Protein AF-A0A915UAW4-F1 (afdb_monomer)

Nearest PDB structures (foldseek):
  4r40-assembly2_C  TM=7.437E-01  e=7.432E-15  Yersinia pestis CO92
  4r40-assembly1_A  TM=7.454E-01  e=1.856E-13  Yersinia pestis CO92
  2w8b-assembly1_A  TM=6.980E-01  e=4.120E-14  Escherichia coli
  5l8s-assembly2_D  TM=7.543E-01  e=5.043E-11  Sporosarcina psychrophila
  2ojh-assembly1_A  TM=5.889E-01  e=1.157E-10  Agrobacterium fabrum str. C58

Solvent-accessible surface area (backbone atoms only — not comparable to full-atom values): 57177 Å² total; per-residue (Å²): 142,86,58,66,73,60,52,50,54,51,51,52,50,52,54,51,50,52,66,75,69,46,86,88,67,80,71,79,80,79,85,66,36,64,50,83,82,58,93,55,74,53,36,39,62,50,75,74,78,39,40,58,24,60,56,78,76,97,56,90,66,56,33,60,59,50,41,72,45,24,8,52,31,59,75,61,29,55,42,67,42,25,67,60,43,37,25,47,78,55,31,65,83,56,29,46,52,71,44,54,54,48,62,45,79,49,47,68,66,37,68,70,55,49,70,70,56,54,55,53,53,36,61,44,48,44,48,44,48,98,87,68,46,53,46,55,34,56,45,46,74,59,49,52,76,69,58,37,57,86,71,78,80,63,70,79,36,93,69,72,69,79,72,84,40,61,52,98,70,8,38,23,35,38,98,89,72,50,68,62,59,41,29,26,42,35,53,63,74,55,86,32,60,52,24,42,57,52,56,33,37,70,54,45,29,42,27,69,36,69,46,38,29,8,29,77,87,70,46,82,29,70,67,33,27,52,51,36,51,42,50,50,49,11,29,53,69,69,32,64,27,77,47,76,78,38,63,20,71,82,62,76,46,66,47,52,67,83,84,56,70,47,77,29,52,34,36,50,57,50,68,39,71,95,76,73,33,66,77,79,58,41,36,26,33,27,57,32,38,78,70,68,75,43,75,86,53,70,24,48,77,49,63,50,29,32,39,42,33,44,35,24,40,64,36,61,47,100,90,60,49,74,43,83,26,60,16,58,48,31,44,39,38,35,33,30,72,44,88,71,53,64,67,56,39,42,50,50,38,53,48,53,54,49,46,44,72,78,37,53,62,63,68,81,82,74,57,70,42,42,43,66,18,33,40,42,82,79,30,35,35,36,39,39,29,31,45,39,70,88,56,40,62,38,74,28,34,44,51,55,43,35,34,55,35,24,72,38,54,71,46,10,60,31,54,66,54,36,62,59,74,86,31,43,40,50,70,66,41,75,71,45,15,30,31,45,60,95,79,55,70,54,69,70,37,58,51,59,54,28,26,32,78,97,76,48,77,41,50,47,66,58,48,42,37,68,43,42,66,29,66,22,60,56,56,82,40,68,68,52,39,67,67,40,32,45,100,83,69,44,71,38,66,74,46,48,62,49,28,50,49,18,36,26,77,72,35,52,49,54,65,69,56,32,52,47,28,46,40,26,38,51,53,44,31,65,52,69,47,57,83,24,45,75,75,30,58,65,52,52,57,80,35,47,46,64,58,53,56,78,55,36,69,33,69,46,87,69,68,55,41,50,45,85,46,68,83,70,89,82,82,85,72,86,88,86,93,86,90,91,85,91,88,87,85,88,83,91,74,90,76,78,85,82,72,75,62,60,44,70,42,94,84,69,50,74,34,44,46,49,98,85,71,50,76,46,72,90,73,50,68,71,81,50,90,93,68,82,81,68,82,71,81,93,69,94,64,76,92,64,66,64,45,75,59,84,94,36,55,27,27,75,81,80,69,44,85,61,87,88,87,75,79,82,92,78,85,69,76,72,75,82,71,65,60,66,22,89,54,81,80,53,94,43,46,44,77,44,55,86,67,97,30,52,33,42,81,66,41,66,35,71,84,49,57,30,32,39,29,32,32,34,68,85,81,48,42,18,35,30,35,24,36,64,85,39,46,79,69,43,61,41,46,77,75,82,49,33,34,45,61,75,32,62,34,66,86,45,56,34,34,36,23,29,34,38,26,76,90,79,52,36,27,30,40,31,35,33,46,66,63,81,85,60,62,47,37,76,55,40,82,75,43,78,36,78,45,62,64,48,60,46,32,57,37,62,86,51,65,35,33,35,26,17,35,47,55,99,89,32,29,23,37,32,37,34,27,78,87,83,64,52,72,45,65,60,49,83,62,89,35,28,28,38,71,59,43,63,31,67,84,54,59,36,36,37,30,35,38,14,50,89,69,39,81,89,54,44,45,49,34,36,34,32,48,91,70,36,68,86,49,49,50,64,19,44,59,46,56,66,64,42,74,40,84,51,36,54,30,68,86,51,50,33,40,20,19,22,25,69,39,34,41,72,83,64,72,48,76,48,76,42,31,39,25,32,38,28,35,65,44,81,52,97,58,26,32,36,52,38,86,69,42,64,61,59,75,64,75,65,39,48,23,36,54,21,30,52,32,63,85,47,50,34,34,38,27,22,23,37,47,99,84,67,29,26,22,35,34,38,30,32,70,84,79,69,44,73,45,80,75,51,81,78,22,35,29,39,69,58,36,61,36,69,86,56,53,35,37,40,26,32,29,21,35,81,67,44,40,25,36,32,39,37,35,51,70,49,47,56,54,50,52,60,58,70,72,52,134

InterPro domains:
  IPR011042 Six-bladed beta-propeller, TolB-like [G3DSA:2.120.10.30] (671-777)
  IPR011042 Six-bladed beta-propeller, TolB-like [G3DSA:2.120.10.30] (778-876)
  IPR011042 Six-bladed beta-propeller, TolB-like [G3DSA:2.120.10.30] (918-1029)
  IPR011659 WD40-like beta-propeller [PF07676] (687-720)
  IPR011659 WD40-like beta-propeller [PF07676] (730-756)
  IPR011659 WD40-like beta-propeller [PF07676] (792-814)
  IPR011659 WD40-like beta-propeller [PF07676] (825-847)
  IPR011659 WD40-like beta-propeller [PF07676] (887-900)
  IPR011659 WD40-like beta-propeller [PF07676] (940-958)
  IPR011659 WD40-like beta-propeller [PF07676] (978-1008)
  IPR059903 Aq_1262-like lipoprotein [PF27085] (39-487)

pLDDT: mean 80.8, std 20.68, range [22.83, 98.56]

Foldseek 3Di:
DPPPVVVVVVVVVVVVVCVVVPPPPLFDDDDQQQDPDAPQLFLLCAQLLQFFFDDDDPDDATFFPPQLWQFAFDPLFHQNRLCSSWFSFAAPSPLFPLQCLLFDFCQVLLVPQDLVNLQVLLQDALQADPVLDGPQLVCQLQDDCSNCNPSPRHQQADRDDFSCCQDLLQFGADPVRHTSQKFWFFFDQRFFCCFVLQFNDKTKIKGDDQLQQAAQVSHGDNVSNQQSVQVQLCQQLVAKAFACWDQQVVFVFDQVPPVDGGIDRIRGRFDDVVVPTDHAGGGSRRVCVVVVNWDDHRLADIAFMKMKMFTGAWHADPVFHIDGTSATQKIKMKGQHDDDDSVRSNVVSVVVVVCCVVPVNDRDDWDDGQRHAIDLVLRMGMWMWGAALVGHTDTDGSSLRSNLSSSQRNTSNDRSSDDGSSRTAACLDRSRRRHICNVPPLFQAFFFWWQWVPPGIDRDNVVSCQRCLASHSLRQSVVRNVQQADPVSHGDPVLVLVCRGGVCSVRPHGNVSSSLQSSLQSVCNNRVVCSSPRRSHSGNRPRGDSGHDNRHTSPPPDRTHIDRDDQDFDDDDDDDDDDDDDDDDDDDDDDDDDDPDQDQFPVRDGWTADPVRDTDDDDDDLPDPPADFDDDRDDPFPPFQWDDQDPWTARPFLQDTDDDDDDPDDPDDPRPDFPLAQDDDDPLKDFLDDAPWFWDDWDAQLVRFKIWIWTCNVPHTFIWMDTNNNPPIATAEDDQKHWDDWEAQLVRQKIWTWIARPVVCKIFTWMTTPDDRDHCHVIGTLDIDNWDKGTWYAQLVRQKIWIWTQDPNEIFIKIAGRPVSDIETQDDDRWHKGDWDAQNVSFKIKIWTHHPPDLVRIFIKMWGAPVHSNDIQIAGEDGRGFSDWQDAQLVSFKTKGKHWHFDPSRSGTDTAIFIKMFGWDGPPSHTYTHPMDGLCSNVFTRKGRWDAQLNRQKTKIWGADPVNAIWIWMAGNVVSDIDTQDDTFHWHDWDARNVRQKTWTWTSNSVHTTIMIGGPVVSVVVVVVVPPD

Structure (mmCIF, N/CA/C/O backbone):
data_AF-A0A915UAW4-F1
#
_entry.id   AF-A0A915UAW4-F1
#
loop_
_atom_site.group_PDB
_atom_site.id
_atom_site.type_symbol
_atom_site.label_atom_id
_atom_site.label_alt_id
_atom_site.label_comp_id
_atom_site.label_asym_id
_atom_site.label_entity_id
_atom_site.label_seq_id
_atom_site.pdbx_PDB_ins_code
_atom_site.Cartn_x
_atom_site.Cartn_y
_atom_site.Cartn_z
_atom_site.occupancy
_atom_site.B_iso_or_equiv
_atom_site.auth_seq_id
_atom_site.auth_comp_id
_atom_site.auth_asym_id
_atom_site.auth_atom_id
_atom_site.pdbx_PDB_model_num
ATOM 1 N N . MET A 1 1 ? -64.912 -22.411 18.040 1.00 38.66 1 MET A N 1
ATOM 2 C CA . MET A 1 1 ? -63.549 -22.349 17.460 1.00 38.66 1 MET A CA 1
ATOM 3 C C . MET A 1 1 ? -62.937 -20.960 17.668 1.00 38.66 1 MET A C 1
ATOM 5 O O . MET A 1 1 ? -62.427 -20.364 16.735 1.00 38.66 1 MET A O 1
ATOM 9 N N . ASN A 1 2 ? -62.988 -20.440 18.899 1.00 38.91 2 ASN A N 1
ATOM 10 C CA . ASN A 1 2 ? -62.682 -19.038 19.207 1.00 38.91 2 ASN A CA 1
ATOM 11 C C . ASN A 1 2 ? -61.709 -18.933 20.397 1.00 38.91 2 ASN A C 1
ATOM 13 O O . ASN A 1 2 ? -61.947 -18.210 21.355 1.00 38.91 2 ASN A O 1
ATOM 17 N N . THR A 1 3 ? -60.648 -19.744 20.373 1.00 30.38 3 THR A N 1
ATOM 18 C CA . THR A 1 3 ? -59.676 -19.849 21.479 1.00 30.38 3 THR A CA 1
ATOM 19 C C . THR A 1 3 ? -58.213 -19.760 21.033 1.00 30.38 3 THR A C 1
ATOM 21 O O . THR A 1 3 ? -57.378 -19.378 21.842 1.00 30.38 3 THR A O 1
ATOM 24 N N . ARG A 1 4 ? -57.874 -20.001 19.754 1.00 34.06 4 ARG A N 1
ATOM 25 C CA . ARG A 1 4 ? -56.482 -19.885 19.259 1.00 34.06 4 ARG A CA 1
ATOM 26 C C . ARG A 1 4 ? -56.035 -18.442 18.985 1.00 34.06 4 ARG A C 1
ATOM 28 O O . ARG A 1 4 ? -54.922 -18.093 19.349 1.00 34.06 4 ARG A O 1
ATOM 35 N N . ALA A 1 5 ? -56.909 -17.590 18.446 1.00 37.28 5 ALA A N 1
ATOM 36 C CA . ALA A 1 5 ? -56.568 -16.190 18.156 1.00 37.28 5 ALA A CA 1
ATOM 37 C C . ALA A 1 5 ? -56.425 -15.327 19.428 1.00 37.28 5 ALA A C 1
ATOM 39 O O . ALA A 1 5 ? -55.591 -14.427 19.475 1.00 37.28 5 ALA A O 1
ATOM 40 N N . HIS A 1 6 ? -57.175 -15.638 20.494 1.00 33.88 6 HIS A N 1
ATOM 41 C CA . HIS A 1 6 ? -57.035 -14.942 21.778 1.00 33.88 6 HIS A CA 1
ATOM 42 C C . HIS A 1 6 ? -55.814 -15.397 22.586 1.00 33.88 6 HIS A C 1
ATOM 44 O O . HIS A 1 6 ? -55.209 -14.568 23.257 1.00 33.88 6 HIS A O 1
ATOM 50 N N . LEU A 1 7 ? -55.396 -16.665 22.486 1.00 34.97 7 LEU A N 1
ATOM 51 C CA . LEU A 1 7 ? -54.170 -17.139 23.140 1.00 34.97 7 LEU A CA 1
ATOM 52 C C . LEU A 1 7 ? -52.903 -16.578 22.479 1.00 34.97 7 LEU A C 1
ATOM 54 O O . LEU A 1 7 ? -51.958 -16.261 23.192 1.00 34.97 7 LEU A O 1
ATOM 58 N N . GLN A 1 8 ? -52.905 -16.377 21.156 1.00 37.38 8 GLN A N 1
ATOM 59 C CA . GLN A 1 8 ? -51.785 -15.751 20.445 1.00 37.38 8 GLN A CA 1
ATOM 60 C C . GLN A 1 8 ? -51.671 -14.257 20.779 1.00 37.38 8 GLN A C 1
ATOM 62 O O . GLN A 1 8 ? -50.590 -13.808 21.127 1.00 37.38 8 GLN A O 1
ATOM 67 N N . ALA A 1 9 ? -52.784 -13.513 20.814 1.00 35.19 9 ALA A N 1
ATOM 68 C CA . ALA A 1 9 ? -52.772 -12.099 21.204 1.00 35.19 9 ALA A CA 1
ATOM 69 C C . ALA A 1 9 ? -52.372 -11.874 22.679 1.00 35.19 9 ALA A C 1
ATOM 71 O O . ALA A 1 9 ? -51.695 -10.897 22.989 1.00 35.19 9 ALA A O 1
ATOM 72 N N . ILE A 1 10 ? -52.736 -12.788 23.588 1.00 36.97 10 ILE A N 1
ATOM 73 C CA . ILE A 1 10 ? -52.319 -12.722 24.999 1.00 36.97 10 ILE A CA 1
ATOM 74 C C . ILE A 1 10 ? -50.834 -13.099 25.153 1.00 36.97 10 ILE A C 1
ATOM 76 O O . ILE A 1 10 ? -50.137 -12.444 25.922 1.00 36.97 10 ILE A O 1
ATOM 80 N N . PHE A 1 11 ? -50.308 -14.063 24.383 1.00 34.94 11 PHE A N 1
ATOM 81 C CA . PHE A 1 11 ? -48.867 -14.364 24.363 1.00 34.94 11 PHE A CA 1
ATOM 82 C C . PHE A 1 11 ? -48.040 -13.201 23.800 1.00 34.94 11 PHE A C 1
ATOM 84 O O . PHE A 1 11 ? -47.018 -12.846 24.383 1.00 34.94 11 PHE A O 1
ATOM 91 N N . THR A 1 12 ? -48.503 -12.549 22.728 1.00 36.47 12 THR A N 1
ATOM 92 C CA . THR A 1 12 ? -47.825 -11.380 22.150 1.00 36.47 12 THR A CA 1
ATOM 93 C C . THR A 1 12 ? -47.891 -10.170 23.087 1.00 36.47 12 THR A C 1
ATOM 95 O O . THR A 1 12 ? -46.892 -9.479 23.242 1.00 36.47 12 THR A O 1
ATOM 98 N N . CYS A 1 13 ? -49.000 -9.943 23.802 1.00 29.36 13 CYS A N 1
ATOM 99 C CA . CYS A 1 13 ? -49.076 -8.874 24.806 1.00 29.36 13 CYS A CA 1
ATOM 100 C C . CYS A 1 13 ? -48.264 -9.159 26.081 1.00 29.36 13 CYS A C 1
ATOM 102 O O . CYS A 1 13 ? -47.766 -8.209 26.676 1.00 29.36 13 CYS A O 1
ATOM 104 N N . ILE A 1 14 ? -48.083 -10.419 26.498 1.00 30.94 14 ILE A N 1
ATOM 105 C CA . ILE A 1 14 ? -47.217 -10.766 27.642 1.00 30.94 14 ILE A CA 1
ATOM 106 C C . ILE A 1 14 ? -45.728 -10.649 27.260 1.00 30.94 14 ILE A C 1
ATOM 108 O O . ILE A 1 14 ? -44.946 -10.142 28.061 1.00 30.94 14 ILE A O 1
ATOM 112 N N . LEU A 1 15 ? -45.348 -10.997 26.023 1.00 34.09 15 LEU A N 1
ATOM 113 C CA . LEU A 1 15 ? -43.994 -10.772 25.487 1.00 34.09 15 LEU A CA 1
ATOM 114 C C . LEU A 1 15 ? -43.676 -9.276 25.296 1.00 34.09 15 LEU A C 1
ATOM 116 O O . LEU A 1 15 ? -42.591 -8.830 25.666 1.00 34.09 15 LEU A O 1
ATOM 120 N N . PHE A 1 16 ? -44.634 -8.473 24.816 1.00 33.06 16 PHE A N 1
ATOM 121 C CA . PHE A 1 16 ? -44.468 -7.016 24.715 1.00 33.06 16 PHE A CA 1
ATOM 122 C C . PHE A 1 16 ? -44.478 -6.315 26.085 1.00 33.06 16 PHE A C 1
ATOM 124 O O . PHE A 1 16 ? -43.721 -5.368 26.286 1.00 33.06 16 PHE A O 1
ATOM 131 N N . ALA A 1 17 ? -45.267 -6.793 27.056 1.00 27.64 17 ALA A N 1
ATOM 132 C CA . ALA A 1 17 ? -45.261 -6.249 28.416 1.00 27.64 17 ALA A CA 1
ATOM 133 C C . ALA A 1 17 ? -43.967 -6.587 29.182 1.00 27.64 17 ALA A C 1
ATOM 135 O O . ALA A 1 17 ? -43.492 -5.755 29.955 1.00 27.64 17 ALA A O 1
ATOM 136 N N . GLN A 1 18 ? -43.345 -7.746 28.922 1.00 29.84 18 GLN A N 1
ATOM 137 C CA . GLN A 1 18 ? -42.012 -8.078 29.445 1.00 29.84 18 GLN A CA 1
ATOM 138 C C . GLN A 1 18 ? -40.888 -7.267 28.778 1.00 29.84 18 GLN A C 1
ATOM 140 O O . GLN A 1 18 ? -39.907 -6.941 29.442 1.00 29.84 18 GLN A O 1
ATOM 145 N N . GLN A 1 19 ? -41.041 -6.857 27.513 1.00 33.69 19 GLN A N 1
ATOM 146 C CA . GLN A 1 19 ? -40.086 -5.957 26.853 1.00 33.69 19 GLN A CA 1
ATOM 147 C C . GLN A 1 19 ? -40.200 -4.494 27.315 1.00 33.69 19 GLN A C 1
ATOM 149 O O . GLN A 1 19 ? -39.193 -3.789 27.314 1.00 33.69 19 GLN A O 1
ATOM 154 N N . SER A 1 20 ? -41.375 -4.036 27.769 1.00 29.02 20 SER A N 1
ATOM 155 C CA . SER A 1 20 ? -41.557 -2.664 28.277 1.00 29.02 20 SER A CA 1
ATOM 156 C C . SER A 1 20 ? -41.385 -2.502 29.796 1.00 29.02 20 SER A C 1
ATOM 158 O O . SER A 1 20 ? -41.322 -1.372 30.270 1.00 29.02 20 SER A O 1
ATOM 160 N N . GLN A 1 21 ? -41.313 -3.594 30.569 1.00 26.30 21 GLN A N 1
ATOM 161 C CA . GLN A 1 21 ? -41.054 -3.568 32.024 1.00 26.30 21 GLN A CA 1
ATOM 162 C C . GLN A 1 21 ? -39.655 -4.084 32.421 1.00 26.30 21 GLN A C 1
ATOM 164 O O . GLN A 1 21 ? -39.356 -4.193 33.604 1.00 26.30 21 GLN A O 1
ATOM 169 N N . GLY A 1 22 ? -38.777 -4.375 31.456 1.00 30.75 22 GLY A N 1
ATOM 170 C CA . GLY A 1 22 ? -37.474 -5.017 31.687 1.00 30.75 22 GLY A CA 1
ATOM 171 C C . GLY A 1 22 ? -36.238 -4.117 31.570 1.00 30.75 22 GLY A C 1
ATOM 172 O O . GLY A 1 22 ? -35.162 -4.631 31.268 1.00 30.75 22 GLY A O 1
ATOM 173 N N . ALA A 1 23 ? -36.359 -2.797 31.746 1.00 31.73 23 ALA A N 1
ATOM 174 C CA . ALA A 1 23 ? -35.192 -1.902 31.726 1.00 31.73 23 ALA A CA 1
ATOM 175 C C . ALA A 1 23 ? -34.397 -1.914 33.050 1.00 31.73 23 ALA A C 1
ATOM 177 O O . ALA A 1 23 ? -33.220 -1.580 33.049 1.00 31.73 23 ALA A O 1
ATOM 178 N N . GLU A 1 24 ? -34.996 -2.357 34.163 1.00 31.12 24 GLU A N 1
ATOM 179 C CA . GLU A 1 24 ? -34.363 -2.318 35.495 1.00 31.12 24 GLU A CA 1
ATOM 180 C C . GLU A 1 24 ? -33.800 -3.670 35.992 1.00 31.12 24 GLU A C 1
ATOM 182 O O . GLU A 1 24 ? -33.373 -3.759 37.139 1.00 31.12 24 GLU A O 1
ATOM 187 N N . SER A 1 25 ? -33.739 -4.734 35.172 1.00 32.78 25 SER A N 1
ATOM 188 C CA . SER A 1 25 ? -33.249 -6.048 35.653 1.00 32.78 25 SER A CA 1
ATOM 189 C C . SER A 1 25 ? -32.370 -6.866 34.695 1.00 32.78 25 SER A C 1
ATOM 191 O O . SER A 1 25 ? -32.266 -8.080 34.869 1.00 32.78 25 SER A O 1
ATOM 193 N N . ARG A 1 26 ? -31.719 -6.265 33.688 1.00 48.72 26 ARG A N 1
ATOM 194 C CA . ARG A 1 26 ? -30.811 -7.021 32.790 1.00 48.72 26 ARG A CA 1
ATOM 195 C C . ARG A 1 26 ? -29.472 -7.417 33.427 1.00 48.72 26 ARG A C 1
ATOM 197 O O . ARG A 1 26 ? -28.707 -8.156 32.819 1.00 48.72 26 ARG A O 1
ATOM 204 N N . HIS A 1 27 ? -29.185 -6.956 34.641 1.00 46.41 27 HIS A N 1
ATOM 205 C CA . HIS A 1 27 ? -27.883 -7.142 35.271 1.00 46.41 27 HIS A CA 1
ATOM 206 C C . HIS A 1 27 ? -27.812 -8.432 36.105 1.00 46.41 27 HIS A C 1
ATOM 208 O O . HIS A 1 27 ? -28.659 -8.661 36.967 1.00 46.41 27 HIS A O 1
ATOM 214 N N . THR A 1 28 ? -26.723 -9.193 35.911 1.00 47.44 28 THR A N 1
ATOM 215 C CA . THR A 1 28 ? -26.136 -10.211 36.821 1.00 47.44 28 THR A CA 1
ATOM 216 C C . THR A 1 28 ? -26.507 -11.698 36.680 1.00 47.44 28 THR A C 1
ATOM 218 O O . THR A 1 28 ? -26.357 -12.443 37.648 1.00 47.44 28 THR A O 1
ATOM 221 N N . MET A 1 29 ? -26.892 -12.210 35.502 1.00 54.56 29 MET A N 1
ATOM 222 C CA . MET A 1 29 ? -26.768 -13.668 35.306 1.00 54.56 29 MET A CA 1
ATOM 223 C C . MET A 1 29 ? -25.314 -14.029 34.953 1.00 54.56 29 MET A C 1
ATOM 225 O O . MET A 1 29 ? -24.783 -13.475 33.992 1.00 54.56 29 MET A O 1
ATOM 229 N N . PRO A 1 30 ? -24.647 -14.922 35.710 1.00 66.75 30 PRO A N 1
ATOM 230 C CA . PRO A 1 30 ? -23.288 -15.345 35.390 1.00 66.75 30 PRO A CA 1
ATOM 231 C C . PRO A 1 30 ? -23.256 -16.068 34.039 1.00 66.75 30 PRO A C 1
ATOM 233 O O . PRO A 1 30 ? -24.122 -16.894 33.752 1.00 66.75 30 PRO A O 1
ATOM 236 N N . VAL A 1 31 ? -22.244 -15.764 33.221 1.00 82.81 31 VAL A N 1
ATOM 237 C CA . VAL A 1 31 ? -22.038 -16.405 31.914 1.00 82.81 31 VAL A CA 1
ATOM 238 C C . VAL A 1 31 ? -21.799 -17.903 32.112 1.00 82.81 31 VAL A C 1
ATOM 240 O O . VAL A 1 31 ? -20.844 -18.300 32.782 1.00 82.81 31 VAL A O 1
ATOM 243 N N . ASP A 1 32 ? -22.656 -18.736 31.521 1.00 85.56 32 ASP A N 1
ATOM 244 C CA . ASP A 1 32 ? -22.497 -20.189 31.545 1.00 85.56 32 ASP A CA 1
ATOM 245 C C . ASP A 1 32 ? -21.509 -20.632 30.456 1.00 85.56 32 ASP A C 1
ATOM 247 O O . ASP A 1 32 ? -21.790 -20.566 29.260 1.00 85.56 32 ASP A O 1
ATOM 251 N N . LEU A 1 33 ? -20.330 -21.087 30.879 1.00 89.44 33 LEU A N 1
ATOM 252 C CA . LEU A 1 33 ? -19.266 -21.569 29.994 1.00 89.44 33 LEU A CA 1
ATOM 253 C C . LEU A 1 33 ? -19.334 -23.086 29.748 1.00 89.44 33 LEU A C 1
ATOM 255 O O . LEU A 1 33 ? -18.525 -23.619 28.989 1.00 89.44 33 LEU A O 1
ATOM 259 N N . LYS A 1 34 ? -20.299 -23.789 30.359 1.00 88.75 34 LYS A N 1
ATOM 260 C CA . LYS A 1 34 ? -20.517 -25.233 30.178 1.00 88.75 34 LYS A CA 1
ATOM 261 C C . LYS A 1 34 ? -21.593 -25.563 29.154 1.00 88.75 34 LYS A C 1
ATOM 263 O O . LYS A 1 34 ? -21.757 -26.726 28.790 1.00 88.75 34 LYS A O 1
ATOM 268 N N . THR A 1 35 ? -22.336 -24.566 28.688 1.00 84.81 35 THR A N 1
ATOM 269 C CA . THR A 1 35 ? -23.408 -24.763 27.717 1.00 84.81 35 THR A CA 1
ATOM 270 C C . THR A 1 35 ? -22.960 -24.475 26.285 1.00 84.81 35 THR A C 1
ATOM 272 O O . THR A 1 35 ? -22.102 -23.633 26.020 1.00 84.81 35 THR A O 1
ATOM 275 N N . ARG A 1 36 ? -23.571 -25.200 25.344 1.00 84.12 36 ARG A N 1
ATOM 276 C CA . ARG A 1 36 ? -23.540 -24.908 23.900 1.00 84.12 36 ARG A CA 1
ATOM 277 C C . ARG A 1 36 ? -24.854 -24.300 23.409 1.00 84.12 36 ARG A C 1
ATOM 279 O O . ARG A 1 36 ? -24.991 -24.033 22.221 1.00 84.12 36 ARG A O 1
ATOM 286 N N . VAL A 1 37 ? -25.831 -24.141 24.302 1.00 82.88 37 VAL A N 1
ATOM 287 C CA . VAL A 1 37 ? -27.101 -23.487 23.989 1.00 82.88 37 VAL A CA 1
ATOM 288 C C . VAL A 1 37 ? -26.827 -21.998 23.840 1.00 82.88 37 VAL A C 1
ATOM 290 O O . VAL A 1 37 ? -26.266 -21.382 24.745 1.00 82.88 37 VAL A O 1
ATOM 293 N N . VAL A 1 38 ? -27.210 -21.449 22.694 1.00 86.75 38 VAL A N 1
ATOM 294 C CA . VAL A 1 38 ? -27.021 -20.041 22.344 1.00 86.75 38 VAL A CA 1
ATOM 295 C C . VAL A 1 38 ? -28.348 -19.296 22.426 1.00 86.75 38 VAL A C 1
ATOM 297 O O . VAL A 1 38 ? -29.407 -19.880 22.200 1.00 86.75 38 VAL A O 1
ATOM 300 N N . VAL A 1 39 ? -28.286 -18.010 22.763 1.00 87.62 39 VAL A N 1
ATOM 301 C CA . VAL A 1 39 ? -29.432 -17.093 22.698 1.00 87.62 39 VAL A CA 1
ATOM 302 C C . VAL A 1 39 ? -29.600 -16.594 21.264 1.00 87.62 39 VAL A C 1
ATOM 304 O O . VAL A 1 39 ? -30.720 -16.521 20.763 1.00 87.62 39 VAL A O 1
ATOM 307 N N . ASN A 1 40 ? -28.487 -16.300 20.589 1.00 90.81 40 ASN A N 1
ATOM 308 C CA . ASN A 1 40 ? -28.446 -15.939 19.178 1.00 90.81 40 ASN A CA 1
ATOM 309 C C . ASN A 1 40 ? -27.892 -17.100 18.334 1.00 90.81 40 ASN A C 1
ATOM 311 O O . ASN A 1 40 ? -26.680 -17.293 18.226 1.00 90.81 40 ASN A O 1
ATOM 315 N N . GLU A 1 41 ? -28.778 -17.845 17.668 1.00 90.69 41 GLU A N 1
ATOM 316 C CA . GLU A 1 41 ? -28.408 -18.935 16.743 1.00 90.69 41 GLU A CA 1
ATOM 317 C C . GLU A 1 41 ? -27.625 -18.454 15.508 1.00 90.69 41 GLU A C 1
ATOM 319 O O . GLU A 1 41 ? -26.994 -19.246 14.812 1.00 90.69 41 GLU A O 1
ATOM 324 N N . THR A 1 42 ? -27.631 -17.145 15.254 1.00 93.31 42 THR A N 1
ATOM 325 C CA . THR A 1 42 ? -26.961 -16.490 14.126 1.00 93.31 42 THR A CA 1
ATOM 326 C C . THR A 1 42 ? -25.812 -15.590 14.575 1.00 93.31 42 THR A C 1
ATOM 328 O O . THR A 1 42 ? -25.449 -14.646 13.880 1.00 93.31 42 THR A O 1
ATOM 331 N N . ALA A 1 43 ? -25.195 -15.879 15.728 1.00 92.31 43 ALA A N 1
ATOM 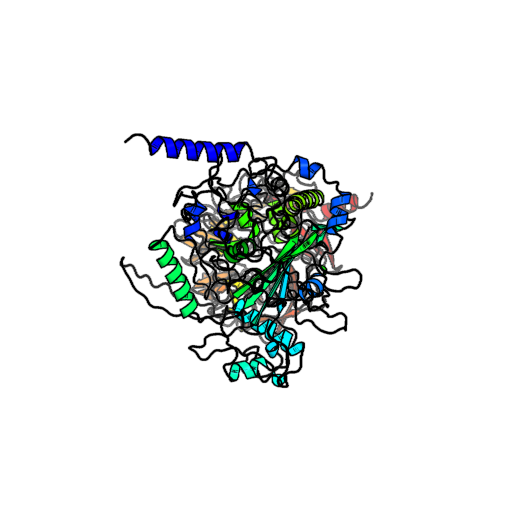332 C CA . ALA A 1 43 ? -24.083 -15.092 16.271 1.00 92.31 43 ALA A CA 1
ATOM 333 C C . ALA A 1 43 ? -22.882 -14.955 15.315 1.00 92.31 43 ALA A C 1
ATOM 335 O O . ALA A 1 43 ? -22.103 -14.018 15.453 1.00 92.31 43 ALA A O 1
ATOM 336 N N . TYR A 1 44 ? -22.756 -15.846 14.327 1.00 91.81 44 TYR A N 1
ATOM 337 C CA . TYR A 1 44 ? -21.760 -15.777 13.254 1.00 91.81 44 TYR A CA 1
ATOM 338 C C . TYR A 1 44 ? -22.088 -14.756 12.149 1.00 91.81 44 TYR A C 1
ATOM 340 O O . TYR A 1 44 ? -21.298 -14.624 11.223 1.00 91.81 44 TYR A O 1
ATOM 348 N N . ILE A 1 45 ? -23.227 -14.055 12.198 1.00 93.19 45 ILE A N 1
ATOM 349 C CA . ILE A 1 45 ? -23.552 -12.919 11.321 1.00 93.19 45 ILE A CA 1
ATOM 350 C C . ILE A 1 45 ? -23.263 -11.633 12.108 1.00 93.19 45 ILE A C 1
ATOM 352 O O . ILE A 1 45 ? -24.100 -11.220 12.920 1.00 93.19 45 ILE A O 1
ATOM 356 N N . PRO A 1 46 ? -22.093 -10.995 11.912 1.00 92.31 46 PRO A N 1
ATOM 357 C CA . PRO A 1 46 ? -21.662 -9.882 12.747 1.00 92.31 46 PRO A CA 1
ATOM 358 C C . PRO A 1 46 ? -22.576 -8.659 12.646 1.00 92.31 46 PRO A C 1
ATOM 360 O O . PRO A 1 46 ? -23.369 -8.502 11.712 1.00 92.31 46 PRO A O 1
ATOM 363 N N . SER A 1 47 ? -22.441 -7.745 13.603 1.00 92.81 47 SER A N 1
ATOM 364 C CA . SER A 1 47 ? -23.309 -6.570 13.720 1.00 92.81 47 SER A CA 1
ATOM 365 C C . SER A 1 47 ? -23.208 -5.628 12.511 1.00 92.81 47 SER A C 1
ATOM 367 O O . SER A 1 47 ? -24.192 -5.002 12.102 1.00 92.81 47 SER A O 1
ATOM 369 N N . GLN A 1 48 ? -22.051 -5.634 11.851 1.00 92.00 48 GLN A N 1
ATOM 370 C CA . GLN A 1 48 ? -21.727 -4.922 10.616 1.00 92.00 48 GLN A CA 1
ATOM 371 C C . GLN A 1 48 ? -22.643 -5.299 9.440 1.00 92.00 48 GLN A C 1
ATOM 373 O O . GLN A 1 48 ? -22.950 -4.439 8.610 1.00 92.00 48 GLN A O 1
ATOM 378 N N . CYS A 1 49 ? -23.138 -6.542 9.380 1.00 92.62 49 CYS A N 1
ATOM 379 C CA . CYS A 1 49 ? -23.987 -7.032 8.287 1.00 92.62 49 CYS A CA 1
ATOM 380 C C . CYS A 1 49 ? -25.340 -6.305 8.203 1.00 92.62 49 CYS A C 1
ATOM 382 O O . CYS A 1 49 ? -25.948 -6.253 7.136 1.00 92.62 49 CYS A O 1
ATOM 384 N N . TYR A 1 50 ? -25.791 -5.687 9.298 1.00 95.06 50 TYR A N 1
ATOM 385 C CA . TYR A 1 50 ? -27.071 -4.978 9.378 1.00 95.06 50 TYR A CA 1
ATOM 386 C C . TYR A 1 50 ? -26.976 -3.497 8.987 1.00 95.06 50 TYR A C 1
ATOM 388 O O . TYR A 1 50 ? -27.951 -2.756 9.133 1.00 95.06 50 TYR A O 1
ATOM 396 N N . THR A 1 51 ? -25.822 -3.013 8.516 1.00 93.75 51 THR A N 1
ATOM 397 C CA . THR A 1 51 ? -25.669 -1.612 8.095 1.00 93.75 51 THR A CA 1
ATOM 398 C C . THR A 1 51 ? -26.649 -1.235 6.988 1.00 93.75 51 THR A C 1
ATOM 400 O O . THR A 1 51 ? -26.816 -1.972 6.024 1.00 93.75 51 THR A O 1
ATOM 403 N N . LYS A 1 52 ? -27.279 -0.059 7.093 1.00 92.75 52 LYS A N 1
ATOM 404 C CA . LYS A 1 52 ? -28.117 0.524 6.035 1.00 92.75 52 LYS A CA 1
ATOM 405 C C . LYS A 1 52 ? -27.246 1.029 4.888 1.00 92.75 52 LYS A C 1
ATOM 407 O O . LYS A 1 52 ? -26.366 1.858 5.087 1.00 92.75 52 LYS A O 1
ATOM 412 N N . THR A 1 53 ? -27.528 0.611 3.668 1.00 89.75 53 THR A N 1
ATOM 413 C CA . THR A 1 53 ? -26.755 1.021 2.480 1.00 89.75 53 THR A CA 1
ATOM 414 C C . THR A 1 53 ? -27.423 2.139 1.681 1.00 89.75 53 THR A C 1
ATOM 416 O O . THR A 1 53 ? -26.737 2.932 1.042 1.00 89.75 53 THR A O 1
ATOM 419 N N . LYS A 1 54 ? -28.755 2.271 1.738 1.00 84.50 54 LYS A N 1
ATOM 420 C CA . LYS A 1 54 ? -29.471 3.312 0.981 1.00 84.50 54 LYS A CA 1
ATOM 421 C C . LYS A 1 54 ? -29.265 4.702 1.569 1.00 84.50 54 LYS A C 1
ATOM 423 O O . LYS A 1 54 ? -29.461 4.916 2.767 1.00 84.50 54 LYS A O 1
ATOM 428 N N . ALA A 1 55 ? -28.957 5.670 0.711 1.00 73.38 55 ALA A N 1
ATOM 429 C CA . ALA A 1 55 ? -28.862 7.063 1.130 1.00 73.38 55 ALA A CA 1
ATOM 430 C C . ALA A 1 55 ? -30.255 7.665 1.399 1.00 73.38 55 ALA A C 1
ATOM 432 O O . ALA A 1 55 ? -31.179 7.530 0.597 1.00 73.38 55 ALA A O 1
ATOM 433 N N . THR A 1 56 ? -30.414 8.383 2.514 1.00 64.88 56 THR A N 1
ATOM 434 C CA . THR A 1 56 ? -31.652 9.111 2.846 1.00 64.88 56 THR A CA 1
ATOM 435 C C . THR A 1 56 ? -31.519 10.608 2.532 1.00 64.88 56 THR A C 1
ATOM 437 O O . THR A 1 56 ? -30.506 11.226 2.859 1.00 64.88 56 THR A O 1
ATOM 440 N N . GLY A 1 57 ? -32.547 11.235 1.945 1.00 60.75 57 GLY A N 1
ATOM 441 C CA . GLY A 1 57 ? -32.600 12.692 1.720 1.00 60.75 57 GLY A CA 1
ATOM 442 C C . GLY A 1 57 ? -32.136 13.157 0.328 1.00 60.75 57 GLY A C 1
ATOM 443 O O . GLY A 1 57 ? -32.394 12.498 -0.671 1.00 60.75 57 GLY A O 1
ATOM 444 N N . ARG A 1 58 ? -31.490 14.336 0.228 1.00 45.78 58 ARG A N 1
ATOM 445 C CA . ARG A 1 58 ? -31.057 14.956 -1.057 1.00 45.78 58 ARG A CA 1
ATOM 446 C C . ARG A 1 58 ? -29.831 14.286 -1.710 1.00 45.78 58 ARG A C 1
ATOM 448 O O . ARG A 1 58 ? -29.361 14.763 -2.746 1.00 45.78 58 ARG A O 1
ATOM 455 N N . GLN A 1 59 ? -29.276 13.239 -1.104 1.00 54.94 59 GLN A N 1
ATOM 456 C CA . GLN A 1 59 ? -28.122 12.515 -1.640 1.00 54.94 59 GLN A CA 1
ATOM 457 C C . GLN A 1 59 ? -28.555 11.552 -2.758 1.00 54.94 59 GLN A C 1
ATOM 459 O O . GLN A 1 59 ? -29.630 10.969 -2.698 1.00 54.94 59 GLN A O 1
ATOM 464 N N . LYS A 1 60 ? -27.731 11.422 -3.807 1.00 56.31 60 LYS A N 1
ATOM 465 C CA . LYS A 1 60 ? -28.058 10.650 -5.025 1.00 56.31 60 LYS A CA 1
ATOM 466 C C . LYS A 1 60 ? -27.379 9.273 -5.121 1.00 56.31 60 LYS A C 1
ATOM 468 O O . LYS A 1 60 ? -27.622 8.581 -6.104 1.00 56.31 60 LYS A O 1
ATOM 473 N N . GLN A 1 61 ? -26.498 8.907 -4.187 1.00 65.06 61 GLN A N 1
ATOM 474 C CA . GLN A 1 61 ? -25.640 7.721 -4.297 1.00 65.06 61 GLN A CA 1
ATOM 475 C C . GLN A 1 61 ? -25.639 6.921 -2.992 1.00 65.06 61 GLN A C 1
ATOM 477 O O . GLN A 1 61 ? -25.429 7.512 -1.936 1.00 65.06 61 GLN A O 1
ATOM 482 N N . ASP A 1 62 ? -25.859 5.612 -3.104 1.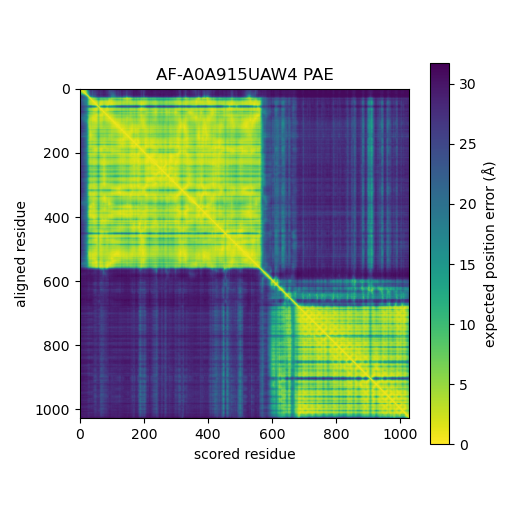00 79.69 62 ASP A N 1
ATOM 483 C CA . ASP A 1 62 ? -25.895 4.657 -1.992 1.00 79.69 62 ASP A CA 1
ATOM 484 C C . ASP A 1 62 ? -24.488 4.316 -1.469 1.00 79.69 62 ASP A C 1
ATOM 486 O O . ASP A 1 62 ? -23.491 4.468 -2.184 1.00 79.69 62 ASP A O 1
ATOM 490 N N . TYR A 1 63 ? -24.417 3.855 -0.221 1.00 87.50 63 TYR A N 1
ATOM 491 C CA . TYR A 1 63 ? -23.200 3.400 0.448 1.00 87.50 63 TYR A CA 1
ATOM 492 C C . TYR A 1 63 ? -22.979 1.908 0.201 1.00 87.50 63 TYR A C 1
ATOM 494 O O . TYR A 1 63 ? -23.928 1.127 0.174 1.00 87.50 63 TYR A O 1
ATOM 502 N N . ASN A 1 64 ? -21.720 1.495 0.083 1.00 87.12 64 ASN A N 1
ATOM 503 C CA . ASN A 1 64 ? -21.358 0.084 -0.008 1.00 87.12 64 ASN A CA 1
ATOM 504 C C . ASN A 1 64 ? -20.120 -0.171 0.859 1.00 87.12 64 ASN A C 1
ATOM 506 O O . ASN A 1 64 ? -19.016 -0.015 0.355 1.00 87.12 64 ASN A O 1
ATOM 510 N N . PRO A 1 65 ? -20.268 -0.489 2.156 1.00 89.94 65 PRO A N 1
ATOM 511 C CA . PRO A 1 65 ? -19.177 -1.022 2.974 1.00 89.94 65 PRO A CA 1
ATOM 512 C C . PRO A 1 65 ? -19.021 -2.548 2.824 1.00 89.94 65 PRO A C 1
ATOM 514 O O . PRO A 1 65 ? -17.966 -3.092 3.136 1.00 89.94 65 PRO A O 1
ATOM 517 N N . CYS A 1 66 ? -20.040 -3.241 2.302 1.00 89.69 66 CYS A N 1
ATOM 518 C CA . CYS A 1 66 ? -20.097 -4.701 2.186 1.00 89.69 66 CYS A CA 1
ATOM 519 C C . CYS A 1 66 ? -18.974 -5.282 1.311 1.00 89.69 66 CYS A C 1
ATOM 521 O O . CYS A 1 66 ? -18.518 -6.393 1.571 1.00 89.69 66 CYS A O 1
ATOM 523 N N . TYR A 1 67 ? -18.489 -4.528 0.315 1.00 86.94 67 TYR A N 1
ATOM 524 C CA . TYR A 1 67 ? -17.391 -4.960 -0.565 1.00 86.94 67 TYR A CA 1
ATOM 525 C C . TYR A 1 67 ? -16.073 -5.248 0.162 1.00 86.94 67 TYR A C 1
ATOM 527 O O . TYR A 1 67 ? -15.185 -5.862 -0.419 1.00 86.94 67 TYR A O 1
ATOM 535 N N . VAL A 1 68 ? -15.901 -4.761 1.393 1.00 88.88 68 VAL A N 1
ATOM 536 C CA . VAL A 1 68 ? -14.681 -5.003 2.167 1.00 88.88 68 VAL A CA 1
ATOM 537 C C . VAL A 1 68 ? -14.586 -6.479 2.569 1.00 88.88 68 VAL A C 1
ATOM 539 O O . VAL A 1 68 ? -13.496 -7.048 2.526 1.00 88.88 68 VAL A O 1
ATOM 542 N N . CYS A 1 69 ? -15.723 -7.107 2.890 1.00 88.94 69 CYS A N 1
ATOM 543 C CA . CYS A 1 69 ? -15.811 -8.513 3.297 1.00 88.94 69 CYS A CA 1
ATOM 544 C C . CYS A 1 69 ? -16.233 -9.434 2.146 1.00 88.94 69 CYS A C 1
ATOM 546 O O . CYS A 1 69 ? -15.663 -10.512 1.986 1.00 88.94 69 CYS A O 1
ATOM 548 N N . HIS A 1 70 ? -17.217 -9.000 1.355 1.00 89.81 70 HIS A N 1
ATOM 549 C CA . HIS A 1 70 ? -17.826 -9.803 0.299 1.00 89.81 70 HIS A CA 1
ATOM 550 C C . HIS A 1 70 ? -17.173 -9.487 -1.038 1.00 89.81 70 HIS A C 1
ATOM 552 O O . HIS A 1 70 ? -17.510 -8.497 -1.691 1.00 89.81 70 HIS A O 1
ATOM 558 N N . THR A 1 71 ? -16.211 -10.304 -1.446 1.00 84.75 71 THR A N 1
ATOM 559 C CA . THR A 1 71 ? -15.419 -10.093 -2.660 1.00 84.75 71 THR A CA 1
ATOM 560 C C . THR A 1 71 ? -15.371 -11.364 -3.489 1.00 84.75 71 THR A C 1
ATOM 562 O O . THR A 1 71 ? -15.910 -12.408 -3.137 1.00 84.75 71 THR A O 1
ATOM 565 N N . ARG A 1 72 ? -14.708 -11.287 -4.641 1.00 80.12 72 ARG A N 1
ATOM 566 C CA . ARG A 1 72 ? -14.282 -12.501 -5.316 1.00 80.12 72 ARG A CA 1
ATOM 567 C C . ARG A 1 72 ? -13.005 -12.999 -4.650 1.00 80.12 72 ARG A C 1
ATOM 569 O O . ARG A 1 72 ? -12.002 -12.284 -4.670 1.00 80.12 72 ARG A O 1
ATOM 576 N N . SER A 1 73 ? -13.029 -14.206 -4.108 1.00 81.38 73 SER A N 1
ATOM 577 C CA . SER A 1 73 ? -11.863 -14.757 -3.430 1.00 81.38 73 SER A CA 1
ATOM 578 C C . SER A 1 73 ? -10.712 -15.095 -4.375 1.00 81.38 73 SER A C 1
ATOM 580 O O . SER A 1 73 ? -10.938 -15.615 -5.473 1.00 81.38 73 SER A O 1
ATOM 582 N N . PRO A 1 74 ? -9.458 -14.856 -3.952 1.00 74.94 74 PRO A N 1
ATOM 583 C CA . PRO A 1 74 ? -8.313 -15.511 -4.556 1.00 74.94 74 PRO A CA 1
ATOM 584 C C . PRO A 1 74 ? -8.254 -16.979 -4.108 1.00 74.94 74 PRO A C 1
ATOM 586 O O . PRO A 1 74 ? -8.388 -17.287 -2.923 1.00 74.94 74 PRO A O 1
ATOM 589 N N . GLU A 1 75 ? -7.976 -17.884 -5.047 1.00 80.81 75 GLU A N 1
ATOM 590 C CA . GLU A 1 75 ? -7.678 -19.289 -4.747 1.00 80.81 75 GLU A CA 1
ATOM 591 C C . GLU A 1 75 ? -6.577 -19.380 -3.668 1.00 80.81 75 GLU A C 1
ATOM 593 O O . GLU A 1 75 ? -5.616 -18.603 -3.742 1.00 80.81 75 GLU A O 1
ATOM 598 N N . PRO A 1 76 ? -6.642 -20.305 -2.693 1.00 87.06 76 PRO A N 1
ATOM 599 C CA . PRO A 1 76 ? -7.603 -21.403 -2.544 1.00 87.06 76 PRO A CA 1
ATOM 600 C C . PRO A 1 76 ? -8.802 -21.087 -1.637 1.00 87.06 76 PRO A C 1
ATOM 602 O O . PRO A 1 76 ? -9.382 -21.999 -1.056 1.00 87.06 76 PRO A O 1
ATOM 605 N N . ASN A 1 77 ? -9.189 -19.814 -1.509 1.00 88.19 77 ASN A N 1
ATOM 606 C CA . ASN A 1 77 ? -10.514 -19.472 -1.006 1.00 88.19 77 ASN A CA 1
ATOM 607 C C . ASN A 1 77 ? -11.502 -19.482 -2.189 1.00 88.19 77 ASN A C 1
ATOM 609 O O . ASN A 1 77 ? -11.268 -18.830 -3.208 1.00 88.19 77 ASN A O 1
ATOM 613 N N . TYR A 1 78 ? -12.577 -20.261 -2.065 1.00 89.25 78 TYR A N 1
ATOM 614 C CA . TYR A 1 78 ? -13.586 -20.457 -3.111 1.00 89.25 78 TYR A CA 1
ATOM 615 C C . TYR A 1 78 ? -14.949 -19.839 -2.756 1.00 89.25 78 TYR A C 1
ATOM 617 O O . TYR A 1 78 ? -15.899 -19.975 -3.532 1.00 89.25 78 TYR A O 1
ATOM 625 N N . ILE A 1 79 ? -15.038 -19.118 -1.633 1.00 86.00 79 ILE A N 1
ATOM 626 C CA . ILE A 1 79 ? -16.238 -18.401 -1.184 1.00 86.00 79 ILE A CA 1
ATOM 627 C C . ILE A 1 79 ? -16.415 -17.139 -2.044 1.00 86.00 79 ILE A C 1
ATOM 629 O O . ILE A 1 79 ? -15.893 -16.071 -1.753 1.00 86.00 79 ILE A O 1
ATOM 633 N N . ASN A 1 80 ? -17.133 -17.260 -3.161 1.00 84.06 80 ASN A N 1
ATOM 634 C CA . ASN A 1 80 ? -17.351 -16.157 -4.102 1.00 84.06 80 ASN A CA 1
ATOM 635 C C . ASN A 1 80 ? -18.681 -15.440 -3.823 1.00 84.06 80 ASN A C 1
ATOM 637 O O . ASN A 1 80 ? -19.626 -15.567 -4.596 1.00 84.06 80 ASN A O 1
ATOM 641 N N . ASP A 1 81 ? -18.722 -14.668 -2.741 1.00 84.75 81 ASP A N 1
ATOM 642 C CA . ASP A 1 81 ? -19.930 -14.123 -2.097 1.00 84.75 81 ASP A CA 1
ATOM 643 C C . ASP A 1 81 ? -20.236 -12.647 -2.431 1.00 84.75 81 ASP A C 1
ATOM 645 O O . ASP A 1 81 ? -21.007 -11.970 -1.753 1.00 84.75 81 ASP A O 1
ATOM 649 N N . GLN A 1 82 ? -19.615 -12.109 -3.482 1.00 86.25 82 GLN A N 1
ATOM 650 C CA . GLN A 1 82 ? -19.755 -10.709 -3.907 1.00 86.25 82 GLN A CA 1
ATOM 651 C C . GLN A 1 82 ? -21.209 -10.262 -4.180 1.00 86.25 82 GLN A C 1
ATOM 653 O O . GLN A 1 82 ? -21.513 -9.070 -4.145 1.00 86.25 82 GLN A O 1
ATOM 658 N N . ASP A 1 83 ? -22.112 -11.191 -4.483 1.00 86.25 83 ASP A N 1
ATOM 659 C CA . ASP A 1 83 ? -23.540 -10.947 -4.693 1.00 86.25 83 ASP A CA 1
ATOM 660 C C . ASP A 1 83 ? -24.276 -10.543 -3.406 1.00 86.25 83 ASP A C 1
ATOM 662 O O . ASP A 1 83 ? -25.246 -9.786 -3.489 1.00 86.25 83 ASP A O 1
ATOM 666 N N . LEU A 1 84 ? -23.753 -10.898 -2.225 1.00 88.81 84 LEU A N 1
ATOM 667 C CA . LEU A 1 84 ? -24.263 -10.434 -0.925 1.00 88.81 84 LEU A CA 1
ATOM 668 C C . LEU A 1 84 ? -24.171 -8.909 -0.744 1.00 88.81 84 LEU A C 1
ATOM 670 O O . LEU A 1 84 ? -24.787 -8.342 0.154 1.00 88.81 84 LEU A O 1
ATOM 674 N N . GLN A 1 85 ? -23.463 -8.200 -1.629 1.00 90.62 85 GLN A N 1
ATOM 675 C CA . GLN A 1 85 ? -23.505 -6.737 -1.675 1.00 90.62 85 GLN A CA 1
ATOM 676 C C . GLN A 1 85 ? -24.854 -6.187 -2.171 1.00 90.62 85 GLN A C 1
ATOM 678 O O . GLN A 1 85 ? -25.141 -5.010 -1.954 1.00 90.62 85 GLN A O 1
ATOM 683 N N . LEU A 1 86 ? -25.665 -6.985 -2.873 1.00 89.88 86 LEU A N 1
ATOM 684 C CA . LEU A 1 86 ? -26.870 -6.529 -3.582 1.00 89.88 86 LEU A CA 1
ATOM 685 C C . LEU A 1 86 ? -28.157 -6.673 -2.759 1.00 89.88 86 LEU A C 1
ATOM 687 O O . LEU A 1 86 ? -29.109 -5.914 -2.975 1.00 89.88 86 LEU A O 1
ATOM 691 N N . ALA A 1 87 ? -28.195 -7.621 -1.823 1.00 92.38 87 ALA A N 1
ATOM 692 C CA . ALA A 1 87 ? -29.372 -7.923 -1.015 1.00 92.38 87 ALA A CA 1
ATOM 693 C C . ALA A 1 87 ? -28.997 -8.495 0.361 1.00 92.38 87 ALA A C 1
ATOM 695 O O . ALA A 1 87 ? -27.994 -9.194 0.498 1.00 92.38 87 ALA A O 1
ATOM 696 N N . TYR A 1 88 ? -29.833 -8.233 1.369 1.00 91.62 88 TYR A N 1
ATOM 697 C CA . TYR A 1 88 ? -29.724 -8.848 2.694 1.00 91.62 88 TYR A CA 1
ATOM 698 C C . TYR A 1 88 ? -30.320 -10.261 2.657 1.00 91.62 88 TYR A C 1
ATOM 700 O O . TYR A 1 88 ? -31.515 -10.453 2.868 1.00 91.62 88 TYR A O 1
ATOM 708 N N . SER A 1 89 ? -29.484 -11.251 2.349 1.00 89.38 89 SER A N 1
ATOM 709 C CA . SER A 1 89 ? -29.887 -12.657 2.222 1.00 89.38 89 SER A CA 1
ATOM 710 C C . SER A 1 89 ? -29.570 -13.435 3.506 1.00 89.38 89 SER A C 1
ATOM 712 O O . SER A 1 89 ? -28.592 -14.189 3.569 1.00 89.38 89 SER A O 1
ATOM 714 N N . PHE A 1 90 ? -30.358 -13.170 4.554 1.00 91.44 90 PHE A N 1
ATOM 715 C CA . PHE A 1 90 ? -30.230 -13.771 5.888 1.00 91.44 90 PHE A CA 1
ATOM 716 C C . PHE A 1 90 ? -31.208 -14.940 6.099 1.00 91.44 90 PHE A C 1
ATOM 718 O O . PHE A 1 90 ? -32.295 -14.917 5.519 1.00 91.44 90 PHE A O 1
ATOM 725 N N . PRO A 1 91 ? -30.862 -15.923 6.955 1.00 91.81 91 PRO A N 1
ATOM 726 C CA . PRO A 1 91 ? -31.825 -16.918 7.432 1.00 91.81 91 PRO A CA 1
ATOM 727 C C . PRO A 1 91 ? -32.896 -16.263 8.322 1.00 91.81 91 PRO A C 1
ATOM 729 O O . PRO A 1 91 ? -32.612 -15.248 8.963 1.00 91.81 91 PRO A O 1
ATOM 732 N N . GLU A 1 92 ? -34.098 -16.852 8.415 1.00 93.06 92 GLU A N 1
ATOM 733 C CA . GLU A 1 92 ? -35.240 -16.294 9.173 1.00 93.06 92 GLU A CA 1
ATOM 734 C C . GLU A 1 92 ? -34.879 -15.747 10.576 1.00 93.06 92 GLU A C 1
ATOM 736 O O . GLU A 1 92 ? -35.247 -14.602 10.866 1.00 93.06 92 GLU A O 1
ATOM 741 N N . PRO A 1 93 ? -34.106 -16.450 11.439 1.00 93.12 93 PRO A N 1
ATOM 742 C CA . PRO A 1 93 ? -33.769 -15.936 12.771 1.00 93.12 93 PRO A CA 1
ATOM 743 C C . PRO A 1 93 ? -32.928 -14.647 12.768 1.00 93.12 93 PRO A C 1
ATOM 745 O O . PRO A 1 93 ? -32.955 -13.906 13.747 1.00 93.12 93 PRO A O 1
ATOM 748 N N . ALA A 1 94 ? -32.207 -14.362 11.679 1.00 94.56 94 ALA A N 1
ATOM 749 C CA . ALA A 1 94 ? -31.388 -13.160 11.503 1.00 94.56 94 ALA A CA 1
ATOM 750 C C . ALA A 1 94 ? -32.138 -12.004 10.817 1.00 94.56 94 ALA A C 1
ATOM 752 O O . ALA A 1 94 ? -31.563 -10.944 10.585 1.00 94.56 94 ALA A O 1
ATOM 753 N N . LEU A 1 95 ? -33.425 -12.155 10.488 1.00 95.44 95 LEU A N 1
ATOM 754 C CA . LEU A 1 95 ? -34.216 -11.040 9.952 1.00 95.44 95 LEU A CA 1
ATOM 755 C C . LEU A 1 95 ? -34.471 -9.955 11.007 1.00 95.44 95 LEU A C 1
ATOM 757 O O . LEU A 1 95 ? -34.628 -8.782 10.665 1.00 95.44 95 LEU A O 1
ATOM 761 N N . VAL A 1 96 ? -34.452 -10.318 12.292 1.00 95.88 96 VAL A N 1
ATOM 762 C CA . VAL A 1 96 ? -34.462 -9.378 13.419 1.00 95.88 96 VAL A CA 1
ATOM 763 C C . VAL A 1 96 ? -33.035 -9.227 13.930 1.00 95.88 96 VAL A C 1
ATOM 765 O O . VAL A 1 96 ? -32.406 -10.209 14.305 1.00 95.88 96 VAL A O 1
ATOM 768 N N . ASN A 1 97 ? -32.527 -7.996 13.975 1.00 95.69 97 ASN A N 1
ATOM 769 C CA . ASN A 1 97 ? -31.162 -7.720 14.406 1.00 95.69 97 ASN A CA 1
ATOM 770 C C . ASN A 1 97 ? -30.974 -8.088 15.896 1.00 95.69 97 ASN A C 1
ATOM 772 O O . ASN A 1 97 ? -31.546 -7.406 16.757 1.00 95.69 97 ASN A O 1
ATOM 776 N N . PRO A 1 98 ? -30.151 -9.105 16.223 1.00 94.56 98 PRO A N 1
ATOM 777 C CA . PRO A 1 98 ? -29.969 -9.572 17.597 1.00 94.56 98 PRO A CA 1
ATOM 778 C C . PRO A 1 98 ? -29.011 -8.684 18.411 1.00 94.56 98 PRO A C 1
ATOM 780 O O . PRO A 1 98 ? -28.922 -8.816 19.632 1.00 94.56 98 PRO A O 1
ATOM 783 N N . TRP A 1 99 ? -28.300 -7.757 17.761 1.00 95.69 99 TRP A N 1
ATOM 784 C CA . TRP A 1 99 ? -27.240 -6.943 18.355 1.00 95.69 99 TRP A CA 1
ATOM 785 C C . TRP A 1 99 ? -27.801 -5.725 19.101 1.00 95.69 99 TRP A C 1
ATOM 787 O O . TRP A 1 99 ? -27.624 -4.572 18.695 1.00 95.69 99 TRP A O 1
ATOM 797 N N . SER A 1 100 ? -28.525 -5.970 20.200 1.00 94.50 100 SER A N 1
ATOM 798 C CA . SER A 1 100 ? -29.259 -4.914 20.905 1.00 94.50 100 SER A CA 1
ATOM 799 C C . SER A 1 100 ? -28.377 -3.820 21.514 1.00 94.50 100 SER A C 1
ATOM 801 O O . SER A 1 100 ? -28.859 -2.695 21.670 1.00 94.50 100 SER A O 1
ATOM 803 N N . ASN A 1 101 ? -27.097 -4.104 21.788 1.00 95.00 101 ASN A N 1
ATOM 804 C CA . ASN A 1 101 ? -26.150 -3.117 22.321 1.00 95.00 101 ASN A CA 1
ATOM 805 C C . ASN A 1 101 ? -25.909 -1.951 21.349 1.00 95.00 101 ASN A C 1
ATOM 807 O O . ASN A 1 101 ? -25.580 -0.850 21.785 1.00 95.00 101 ASN A O 1
ATOM 811 N N . LEU A 1 102 ? -26.139 -2.138 20.042 1.00 95.06 102 LEU A N 1
ATOM 812 C CA . LEU A 1 102 ? -26.088 -1.046 19.061 1.00 95.06 102 LEU A CA 1
ATOM 813 C C . LEU A 1 102 ? -27.141 0.042 19.323 1.00 95.06 102 LEU A C 1
ATOM 815 O O . LEU A 1 102 ? -26.993 1.174 18.868 1.00 95.06 102 LEU A O 1
ATOM 819 N N . PHE A 1 103 ? -28.232 -0.294 20.011 1.00 95.69 103 PHE A N 1
ATOM 820 C CA . PHE A 1 103 ? -29.398 0.573 20.170 1.00 95.69 103 PHE A CA 1
ATOM 821 C C . PHE A 1 103 ? -29.561 1.143 21.575 1.00 95.69 103 PHE A C 1
ATOM 823 O O . PHE A 1 103 ? -30.477 1.938 21.795 1.00 95.69 103 PHE A O 1
ATOM 830 N N . GLU A 1 104 ? -28.735 0.708 22.519 1.00 93.88 104 GLU A N 1
ATOM 831 C CA . GLU A 1 104 ? -28.808 1.142 23.905 1.00 93.88 104 GLU A CA 1
ATOM 832 C C . GLU A 1 104 ? -28.213 2.542 24.069 1.00 93.88 104 GLU A C 1
ATOM 834 O O . GLU A 1 104 ? -27.146 2.845 23.532 1.00 93.88 104 GLU A O 1
ATOM 839 N N . ASP A 1 105 ? -28.891 3.401 24.832 1.00 95.19 105 ASP A N 1
ATOM 840 C CA . ASP A 1 105 ? -28.343 4.705 25.191 1.00 95.19 105 ASP A CA 1
ATOM 841 C C . ASP A 1 105 ? -27.539 4.605 26.486 1.00 95.19 105 ASP A C 1
ATOM 843 O O . ASP A 1 105 ? -28.086 4.499 27.583 1.00 95.19 105 ASP A O 1
ATOM 847 N N . ARG A 1 106 ? -26.214 4.650 26.341 1.00 94.00 106 ARG A N 1
ATOM 848 C CA . ARG A 1 106 ? -25.259 4.611 27.454 1.00 94.00 106 ARG A CA 1
ATOM 849 C C . ARG A 1 106 ? -24.629 5.973 27.739 1.00 94.00 106 ARG A C 1
ATOM 851 O O . ARG A 1 106 ? -23.703 6.056 28.544 1.00 94.00 106 ARG A O 1
ATOM 858 N N . THR A 1 107 ? -25.111 7.042 27.101 1.00 95.62 107 THR A N 1
ATOM 859 C CA . THR A 1 107 ? -24.461 8.361 27.110 1.00 95.62 107 THR A CA 1
ATOM 860 C C . THR A 1 107 ? -24.284 8.911 28.530 1.00 95.62 107 THR A C 1
ATOM 862 O O . THR A 1 107 ? -23.203 9.394 28.869 1.00 95.62 107 THR A O 1
ATOM 865 N N . GLU A 1 108 ? -25.300 8.787 29.391 1.00 96.25 108 GLU A N 1
ATOM 866 C CA . GLU A 1 108 ? -25.223 9.222 30.796 1.00 96.25 108 GLU A CA 1
ATOM 867 C C . GLU A 1 108 ? -24.188 8.410 31.591 1.00 96.25 108 GLU A C 1
ATOM 869 O O . GLU A 1 108 ? -23.338 8.980 32.275 1.00 96.25 108 GLU A O 1
ATOM 874 N N . ARG A 1 109 ? -24.188 7.076 31.444 1.00 95.50 109 ARG A N 1
ATOM 875 C CA . ARG A 1 109 ? -23.215 6.183 32.103 1.00 95.50 109 ARG A CA 1
ATOM 876 C C . ARG A 1 109 ? -21.783 6.474 31.654 1.00 95.50 109 ARG A C 1
ATOM 878 O O . ARG A 1 109 ? -20.877 6.473 32.480 1.00 95.50 109 ARG A O 1
ATOM 885 N N . ILE A 1 110 ? -21.580 6.768 30.370 1.00 96.81 110 ILE A N 1
ATOM 886 C CA . ILE A 1 110 ? -20.276 7.159 29.815 1.00 96.81 110 ILE A CA 1
ATOM 887 C C . ILE A 1 110 ? -19.798 8.479 30.432 1.00 96.81 110 ILE A C 1
ATOM 889 O O . ILE A 1 110 ? -18.623 8.599 30.775 1.00 96.81 110 ILE A O 1
ATOM 893 N N . GLN A 1 111 ? -20.685 9.464 30.596 1.00 96.00 111 GLN A N 1
ATOM 894 C CA . GLN A 1 111 ? -20.340 10.762 31.188 1.00 96.00 111 GLN A CA 1
ATOM 895 C C . GLN A 1 111 ? -19.997 10.673 32.682 1.00 96.00 111 GLN A C 1
ATOM 897 O O . GLN A 1 111 ? -19.196 11.475 33.160 1.00 96.00 111 GLN A O 1
ATOM 902 N N . LEU A 1 112 ? -20.566 9.703 33.405 1.00 97.12 112 LEU A N 1
ATOM 903 C CA . LEU A 1 112 ? -20.293 9.487 34.830 1.00 97.12 112 LEU A CA 1
ATOM 904 C C . LEU A 1 112 ? -18.899 8.904 35.112 1.00 97.12 112 LEU A C 1
ATOM 906 O O . LEU A 1 112 ? -18.381 9.104 36.208 1.00 97.12 112 LEU A O 1
ATOM 910 N N . ILE A 1 113 ? -18.278 8.216 34.148 1.00 97.56 113 ILE A N 1
ATOM 911 C CA . ILE A 1 113 ? -16.920 7.675 34.308 1.00 97.56 113 ILE A CA 1
ATOM 912 C C . ILE A 1 113 ? -15.912 8.820 34.156 1.00 97.56 113 ILE A C 1
ATOM 914 O O . ILE A 1 113 ? -15.838 9.458 33.100 1.00 97.56 113 ILE A O 1
ATOM 918 N N . ALA A 1 114 ? -15.102 9.076 35.184 1.00 97.75 114 ALA A N 1
ATOM 919 C CA . ALA A 1 114 ? -14.097 10.138 35.142 1.00 97.75 114 ALA A CA 1
ATOM 920 C C . ALA A 1 114 ? -12.946 9.803 34.171 1.00 97.75 114 ALA A C 1
ATOM 922 O O . ALA A 1 114 ? -12.560 8.644 34.018 1.00 97.75 114 ALA A O 1
ATOM 923 N N . ASP A 1 115 ? -12.349 10.818 33.532 1.00 97.06 115 ASP A N 1
ATOM 924 C CA . ASP A 1 115 ? -11.205 10.613 32.624 1.00 97.06 115 ASP A CA 1
ATOM 925 C C . ASP A 1 115 ? -10.013 9.970 33.349 1.00 97.06 115 ASP A C 1
ATOM 927 O O . ASP A 1 115 ? -9.427 9.019 32.838 1.00 97.06 115 ASP A O 1
ATOM 931 N N . GLN A 1 116 ? -9.692 10.422 34.569 1.00 96.62 116 GLN A N 1
ATOM 932 C CA . GLN A 1 116 ? -8.590 9.832 35.338 1.00 96.62 116 GLN A CA 1
ATOM 933 C C . GLN A 1 116 ? -8.868 8.378 35.739 1.00 96.62 116 GLN A C 1
ATOM 935 O O . GLN A 1 116 ? -7.938 7.578 35.822 1.00 96.62 116 GLN A O 1
ATOM 940 N N . GLU A 1 117 ? -10.135 8.032 35.985 1.00 97.31 117 GLU A N 1
ATOM 941 C CA . GLU A 1 117 ? -10.539 6.668 36.329 1.00 97.31 117 GLU A CA 1
ATOM 942 C C . GLU A 1 117 ? -10.300 5.724 35.149 1.00 97.31 117 GLU A C 1
ATOM 944 O O . GLU A 1 117 ? -9.634 4.699 35.309 1.00 97.31 117 GLU A O 1
ATOM 949 N N . ILE A 1 118 ? -10.770 6.090 33.949 1.00 97.44 118 ILE A N 1
ATOM 950 C CA . ILE A 1 118 ? -10.583 5.245 32.766 1.00 97.44 118 ILE A CA 1
ATOM 951 C C . ILE A 1 118 ? -9.112 5.186 32.331 1.00 97.44 118 ILE A C 1
ATOM 953 O O . ILE A 1 118 ? -8.640 4.112 31.972 1.00 97.44 118 ILE A O 1
ATOM 957 N N . GLU A 1 119 ? -8.355 6.287 32.417 1.00 96.94 119 GLU A N 1
ATOM 958 C CA . GLU A 1 119 ? -6.911 6.288 32.134 1.00 96.94 119 GLU A CA 1
ATOM 959 C C . GLU A 1 119 ? -6.146 5.363 33.091 1.00 96.94 119 GLU A C 1
ATOM 961 O O . GLU A 1 119 ? -5.268 4.611 32.665 1.00 96.94 119 GLU A O 1
ATOM 966 N N . HIS A 1 120 ? -6.480 5.389 34.386 1.00 97.06 120 HIS A N 1
ATOM 967 C CA . HIS A 1 120 ? -5.876 4.486 35.362 1.00 97.06 120 HIS A CA 1
ATOM 968 C C . HIS A 1 120 ? -6.221 3.027 35.056 1.00 97.06 120 HIS A C 1
ATOM 970 O O . HIS A 1 120 ? -5.334 2.174 35.056 1.00 97.06 120 HIS A O 1
ATOM 976 N N . TYR A 1 121 ? -7.487 2.756 34.738 1.00 97.31 121 TYR A N 1
ATOM 977 C CA . TYR A 1 121 ? -7.974 1.421 34.415 1.00 97.31 121 TYR A CA 1
ATOM 978 C C . TYR A 1 121 ? -7.231 0.810 33.219 1.00 97.31 121 TYR A C 1
ATOM 980 O O . TYR A 1 121 ? -6.665 -0.274 33.342 1.00 97.31 121 TYR A O 1
ATOM 988 N N . ILE A 1 122 ? -7.142 1.514 32.084 1.00 97.44 122 ILE A N 1
ATOM 989 C CA . ILE A 1 122 ? -6.525 0.977 30.853 1.00 97.44 122 ILE A CA 1
ATOM 990 C C . ILE A 1 122 ? -5.001 0.789 30.955 1.00 97.44 122 ILE A C 1
ATOM 992 O O . ILE A 1 122 ? -4.421 -0.017 30.223 1.00 97.44 122 ILE A O 1
ATOM 996 N N . ARG A 1 123 ? -4.341 1.516 31.865 1.00 96.56 123 ARG A N 1
ATOM 997 C CA . ARG A 1 123 ? -2.894 1.406 32.118 1.00 96.56 123 ARG A CA 1
ATOM 998 C C . ARG A 1 123 ? -2.530 0.241 33.030 1.00 96.56 123 ARG A C 1
ATOM 1000 O O . ARG A 1 123 ? -1.361 -0.135 33.093 1.00 96.56 123 ARG A O 1
ATOM 1007 N N . GLN A 1 124 ? -3.506 -0.355 33.708 1.00 96.69 124 GLN A N 1
ATOM 1008 C CA . GLN A 1 124 ? -3.301 -1.567 34.487 1.00 96.69 124 GLN A CA 1
ATOM 1009 C C . GLN A 1 124 ? -3.438 -2.805 33.602 1.00 96.69 124 GLN A C 1
ATOM 1011 O O . GLN A 1 124 ? -4.508 -3.086 33.058 1.00 96.69 124 GLN A O 1
ATOM 1016 N N . SER A 1 125 ? -2.356 -3.573 33.503 1.00 96.69 125 SER A N 1
ATOM 1017 C CA . SER A 1 125 ? -2.353 -4.881 32.847 1.00 96.69 125 SER A CA 1
ATOM 1018 C C . SER A 1 125 ? -3.309 -5.847 33.557 1.00 96.69 125 SER A C 1
ATOM 1020 O O . SER A 1 125 ? -3.243 -6.011 34.773 1.00 96.69 125 SER A O 1
ATOM 1022 N N . ASN A 1 126 ? -4.177 -6.509 32.791 1.00 97.38 126 ASN A N 1
ATOM 1023 C CA . ASN A 1 126 ? -4.984 -7.653 33.235 1.00 97.38 126 ASN A CA 1
ATOM 1024 C C . ASN A 1 126 ? -4.464 -8.994 32.681 1.00 97.38 126 ASN A C 1
ATOM 1026 O O . ASN A 1 126 ? -5.123 -10.025 32.825 1.00 97.38 126 ASN A O 1
ATOM 1030 N N . TYR A 1 127 ? -3.284 -8.981 32.052 1.00 97.62 127 TYR A N 1
ATOM 1031 C CA . TYR A 1 127 ? -2.662 -10.148 31.424 1.00 97.62 127 TYR A CA 1
ATOM 1032 C C . TYR A 1 127 ? -1.363 -10.568 32.127 1.00 97.62 127 TYR A C 1
ATOM 1034 O O . TYR A 1 127 ? -1.203 -11.741 32.460 1.00 97.62 127 TYR A O 1
ATOM 1042 N N . LEU A 1 128 ? -0.471 -9.612 32.408 1.00 96.62 128 LEU A N 1
ATOM 1043 C CA . LEU A 1 128 ? 0.741 -9.799 33.221 1.00 96.62 128 LEU A CA 1
ATOM 1044 C C . LEU A 1 128 ? 0.559 -9.215 34.623 1.00 96.62 128 LEU A C 1
ATOM 1046 O O . LEU A 1 128 ? 0.064 -8.092 34.739 1.00 96.62 128 LEU A O 1
ATOM 1050 N N . ASP A 1 129 ? 0.998 -9.940 35.654 1.00 95.62 129 ASP A N 1
ATOM 1051 C CA . ASP A 1 129 ? 1.112 -9.415 37.019 1.00 95.62 129 ASP A CA 1
ATOM 1052 C C . ASP A 1 129 ? 2.383 -8.565 37.218 1.00 95.62 129 ASP A C 1
ATOM 1054 O O . ASP A 1 129 ? 3.184 -8.382 36.299 1.00 95.62 129 ASP A O 1
ATOM 1058 N N . SER A 1 130 ? 2.561 -8.008 38.422 1.00 93.56 130 SER A N 1
ATOM 1059 C CA . SER A 1 130 ? 3.706 -7.148 38.764 1.00 93.56 130 SER A CA 1
ATOM 1060 C C . SER A 1 130 ? 5.062 -7.845 38.655 1.00 93.56 130 SER A C 1
ATOM 1062 O O . SER A 1 130 ? 6.074 -7.168 38.489 1.00 93.56 130 SER A O 1
ATOM 1064 N N . ASP A 1 131 ? 5.077 -9.175 38.733 1.00 93.38 131 ASP A N 1
ATOM 1065 C CA . ASP A 1 131 ? 6.281 -9.998 38.628 1.00 93.38 131 ASP A CA 1
ATOM 1066 C C . ASP A 1 131 ? 6.531 -10.449 37.175 1.00 93.38 131 ASP A C 1
ATOM 1068 O O . ASP A 1 131 ? 7.473 -11.191 36.902 1.00 93.38 131 ASP A O 1
ATOM 1072 N N . GLY A 1 132 ? 5.687 -10.017 36.228 1.00 92.44 132 GLY A N 1
ATOM 1073 C CA . GLY A 1 132 ? 5.776 -10.378 34.814 1.00 92.44 132 GLY A CA 1
ATOM 1074 C C . GLY A 1 132 ? 5.225 -11.768 34.485 1.00 92.44 132 GLY A C 1
ATOM 1075 O O . GLY A 1 132 ? 5.475 -12.276 33.391 1.00 92.44 132 GLY A O 1
ATOM 1076 N N . ASN A 1 133 ? 4.470 -12.398 35.391 1.00 95.19 133 ASN A N 1
ATOM 1077 C CA . ASN A 1 133 ? 3.842 -13.691 35.131 1.00 95.19 133 ASN A CA 1
ATOM 1078 C C . ASN A 1 133 ? 2.491 -13.526 34.433 1.00 95.19 133 ASN A C 1
ATOM 1080 O O . ASN A 1 133 ? 1.719 -12.615 34.733 1.00 95.19 133 ASN A O 1
ATOM 1084 N N . ILE A 1 134 ? 2.158 -14.480 33.564 1.00 97.50 134 ILE A N 1
ATOM 1085 C CA . ILE A 1 134 ? 0.876 -14.502 32.857 1.00 97.50 134 ILE A CA 1
ATOM 1086 C C . ILE A 1 134 ? -0.243 -14.927 33.824 1.00 97.50 134 ILE A C 1
ATOM 1088 O O . ILE A 1 134 ? -0.322 -16.085 34.247 1.00 97.50 134 ILE A O 1
ATOM 1092 N N . ILE A 1 135 ? -1.141 -13.993 34.148 1.00 97.12 135 ILE A N 1
ATOM 1093 C CA . ILE A 1 135 ? -2.250 -14.167 35.101 1.00 97.12 135 ILE A CA 1
ATOM 1094 C C . ILE A 1 135 ? -3.166 -15.309 34.653 1.00 97.12 135 ILE A C 1
ATOM 1096 O O . ILE A 1 135 ? -3.487 -16.210 35.433 1.00 97.12 135 ILE A O 1
ATOM 1100 N N . LEU A 1 136 ? -3.559 -15.299 33.377 1.00 96.06 136 LEU A N 1
ATOM 1101 C CA . LEU A 1 136 ? -4.489 -16.278 32.821 1.00 96.06 136 LEU A CA 1
ATOM 1102 C C . LEU A 1 136 ? -3.898 -17.698 32.818 1.00 96.06 136 LEU A C 1
ATOM 1104 O O . LEU A 1 136 ? -4.601 -18.640 33.164 1.00 96.06 136 LEU A O 1
ATOM 1108 N N . ASN A 1 137 ? -2.597 -17.857 32.555 1.00 95.62 137 ASN A N 1
ATOM 1109 C CA . ASN A 1 137 ? -1.906 -19.150 32.643 1.00 95.62 137 ASN A CA 1
ATOM 1110 C C . ASN A 1 137 ? -2.042 -19.760 34.051 1.00 95.62 137 ASN A C 1
ATOM 1112 O O . ASN A 1 137 ? -2.437 -20.917 34.202 1.00 95.62 137 ASN A O 1
ATOM 1116 N N . ARG A 1 138 ? -1.813 -18.954 35.100 1.00 93.88 138 ARG A N 1
ATOM 1117 C CA . ARG A 1 138 ? -1.985 -19.380 36.499 1.00 93.88 138 ARG A CA 1
ATOM 1118 C C . ARG A 1 138 ? -3.436 -19.768 36.808 1.00 93.88 138 ARG A C 1
ATOM 1120 O O . ARG A 1 138 ? -3.651 -20.764 37.496 1.00 93.88 138 ARG A O 1
ATOM 1127 N N . ARG A 1 139 ? -4.419 -19.011 36.302 1.00 94.56 139 ARG A N 1
ATOM 1128 C CA . ARG A 1 139 ? -5.852 -19.323 36.475 1.00 94.56 139 ARG A CA 1
ATOM 1129 C C . ARG A 1 139 ? -6.240 -20.630 35.781 1.00 94.56 139 ARG A C 1
ATOM 1131 O O . ARG A 1 139 ? -6.964 -21.413 36.373 1.00 94.56 139 ARG A O 1
ATOM 1138 N N . LEU A 1 140 ? -5.734 -20.897 34.578 1.00 95.56 140 LEU A N 1
ATOM 1139 C CA . LEU A 1 140 ? -6.042 -22.127 33.836 1.00 95.56 140 LEU A CA 1
ATOM 1140 C C . LEU A 1 140 ? -5.376 -23.372 34.441 1.00 95.56 140 LEU A C 1
ATOM 1142 O O . LEU A 1 140 ? -5.959 -24.451 34.412 1.00 95.56 140 LEU A O 1
ATOM 1146 N N . ARG A 1 141 ? -4.192 -23.230 35.057 1.00 93.31 141 ARG A N 1
ATOM 1147 C CA . ARG A 1 141 ? -3.574 -24.308 35.857 1.00 93.31 141 ARG A CA 1
ATOM 1148 C C . ARG A 1 141 ? -4.368 -24.630 37.125 1.00 93.31 141 ARG A C 1
ATOM 1150 O O . ARG A 1 141 ? -4.413 -25.783 37.534 1.00 93.31 141 ARG A O 1
ATOM 1157 N N . ASN A 1 142 ? -4.990 -23.618 37.728 1.00 93.00 142 ASN A N 1
ATOM 1158 C CA . ASN A 1 142 ? -5.894 -23.747 38.872 1.00 93.00 142 ASN A CA 1
ATOM 1159 C C . ASN A 1 142 ? -7.351 -23.607 38.407 1.00 93.00 142 ASN A C 1
ATOM 1161 O O . ASN A 1 142 ? -8.055 -22.689 38.836 1.00 93.00 142 ASN A O 1
ATOM 1165 N N . LEU A 1 143 ? -7.755 -24.484 37.483 1.00 93.62 143 LEU A N 1
ATOM 1166 C CA . LEU A 1 143 ? -8.979 -24.352 36.697 1.00 93.62 143 LEU A CA 1
ATOM 1167 C C . LEU A 1 143 ? -10.226 -24.145 37.581 1.00 93.62 143 LEU A C 1
ATOM 1169 O O . LEU A 1 143 ? -10.580 -25.032 38.364 1.00 93.62 143 LEU A O 1
ATOM 1173 N N . PRO A 1 144 ? -10.929 -23.003 37.456 1.00 92.44 144 PRO A N 1
ATOM 1174 C CA . PRO A 1 144 ? -12.209 -22.810 38.118 1.00 92.44 144 PRO A CA 1
ATOM 1175 C C . PRO A 1 144 ? -13.227 -23.864 37.657 1.00 92.44 144 PRO A C 1
ATOM 1177 O O . PRO A 1 144 ? -13.376 -24.056 36.450 1.00 92.44 144 PRO A O 1
ATOM 1180 N N . PRO A 1 145 ? -14.017 -24.479 38.561 1.00 92.38 145 PRO A N 1
ATOM 1181 C CA . PRO A 1 145 ? -15.011 -25.481 38.174 1.00 92.38 145 PRO A CA 1
ATOM 1182 C C . PRO A 1 145 ? -16.033 -24.988 37.147 1.00 92.38 145 PRO A C 1
ATOM 1184 O O . PRO A 1 145 ? -16.591 -25.798 36.420 1.00 92.38 145 PRO A O 1
ATOM 1187 N N . ALA A 1 146 ? -16.287 -23.678 37.077 1.00 91.50 146 ALA A N 1
ATOM 1188 C CA . ALA A 1 146 ? -17.179 -23.069 36.091 1.00 91.50 146 ALA A CA 1
ATOM 1189 C C . ALA A 1 146 ? -16.605 -23.059 34.661 1.00 91.50 146 ALA A C 1
ATOM 1191 O O . ALA A 1 146 ? -17.365 -22.896 33.715 1.00 91.50 146 ALA A O 1
ATOM 1192 N N . TRP A 1 147 ? -15.287 -23.205 34.501 1.00 93.75 147 TRP A N 1
ATOM 1193 C CA . TRP A 1 147 ? -14.589 -23.178 33.207 1.00 93.75 147 TRP A CA 1
ATOM 1194 C C . TRP A 1 147 ? -14.273 -24.581 32.676 1.00 93.75 147 TRP A C 1
ATOM 1196 O O . TRP A 1 147 ? -13.940 -24.725 31.507 1.00 93.75 147 TRP A O 1
ATOM 1206 N N . ASP A 1 148 ? -14.376 -25.591 33.539 1.00 94.12 148 ASP A N 1
ATOM 1207 C CA . ASP A 1 148 ? -14.158 -27.002 33.228 1.00 94.12 148 ASP A CA 1
ATOM 1208 C C . ASP A 1 148 ? -15.408 -27.597 32.562 1.00 94.12 148 ASP A C 1
ATOM 1210 O O . ASP A 1 148 ? -16.359 -28.019 33.236 1.00 94.12 148 ASP A O 1
ATOM 1214 N N . TYR A 1 149 ? -15.445 -27.562 31.233 1.00 92.75 149 TYR A N 1
ATOM 1215 C CA . TYR A 1 149 ? -16.592 -27.974 30.431 1.00 92.75 149 TYR A CA 1
ATOM 1216 C C . TYR A 1 149 ? -16.862 -29.476 30.589 1.00 92.75 149 TYR A C 1
ATOM 1218 O O . TYR A 1 149 ? -18.017 -29.894 30.705 1.00 92.75 149 TYR A O 1
ATOM 1226 N N . ASN A 1 150 ? -15.808 -30.297 30.624 1.00 92.56 150 ASN A N 1
ATOM 1227 C CA . ASN A 1 150 ? -15.919 -31.759 30.672 1.00 92.56 150 ASN A CA 1
ATOM 1228 C C . ASN A 1 150 ? -15.792 -32.363 32.089 1.00 92.56 150 ASN A C 1
ATOM 1230 O O . ASN A 1 150 ? -15.982 -33.570 32.252 1.00 92.56 150 ASN A O 1
ATOM 1234 N N . ASN A 1 151 ? -15.570 -31.530 33.110 1.00 94.19 151 ASN A N 1
ATOM 1235 C CA . ASN A 1 151 ? -15.405 -31.898 34.519 1.00 94.19 151 ASN A CA 1
ATOM 1236 C C . ASN A 1 151 ? -14.194 -32.816 34.784 1.00 94.19 151 ASN A C 1
ATOM 1238 O O . ASN A 1 151 ? -14.260 -33.681 35.664 1.00 94.19 151 ASN A O 1
ATOM 1242 N N . ASN A 1 152 ? -13.105 -32.674 34.020 1.00 94.56 152 ASN A N 1
ATOM 1243 C CA . ASN A 1 152 ? -11.894 -33.490 34.176 1.00 94.56 152 ASN A CA 1
ATOM 1244 C C . ASN A 1 152 ? -10.822 -32.842 35.087 1.00 94.56 152 ASN A C 1
ATOM 1246 O O . ASN A 1 152 ? -9.805 -33.477 35.392 1.00 94.56 152 ASN A O 1
ATOM 1250 N N . GLY A 1 153 ? -11.042 -31.601 35.533 1.00 94.12 153 GLY A N 1
ATOM 1251 C CA . GLY A 1 153 ? -10.142 -30.821 36.380 1.00 94.12 153 GLY A CA 1
ATOM 1252 C C . GLY A 1 153 ? -8.910 -30.249 35.670 1.00 94.12 153 GLY A C 1
ATOM 1253 O O . GLY A 1 153 ? -7.939 -29.900 36.346 1.00 94.12 153 GLY A O 1
ATOM 1254 N N . ARG A 1 154 ? -8.891 -30.193 34.334 1.00 94.62 154 ARG A N 1
ATOM 1255 C CA . ARG A 1 154 ? -7.756 -29.757 33.505 1.00 94.62 154 ARG A CA 1
ATOM 1256 C C . ARG A 1 154 ? -8.249 -28.913 32.338 1.00 94.62 154 ARG A C 1
ATOM 1258 O O . ARG A 1 154 ? -9.301 -29.174 31.794 1.00 94.62 154 ARG A O 1
ATOM 1265 N N . TRP A 1 155 ? -7.476 -27.901 31.953 1.00 96.19 155 TRP A N 1
ATOM 1266 C CA . TRP A 1 155 ? -7.794 -27.095 30.776 1.00 96.19 155 TRP A CA 1
ATOM 1267 C C . TRP A 1 155 ? -7.261 -27.774 29.513 1.00 96.19 155 TRP A C 1
ATOM 1269 O O . TRP A 1 155 ? -6.045 -27.901 29.358 1.00 96.19 155 TRP A O 1
ATOM 1279 N N . ASP A 1 156 ? -8.153 -28.178 28.609 1.00 95.06 156 ASP A N 1
ATOM 1280 C CA . ASP A 1 156 ? -7.787 -28.886 27.372 1.00 95.06 156 ASP A CA 1
ATOM 1281 C C . ASP A 1 156 ? -7.488 -27.960 26.165 1.00 95.06 156 ASP A C 1
ATOM 1283 O O . ASP A 1 156 ? -7.170 -28.434 25.066 1.00 95.06 1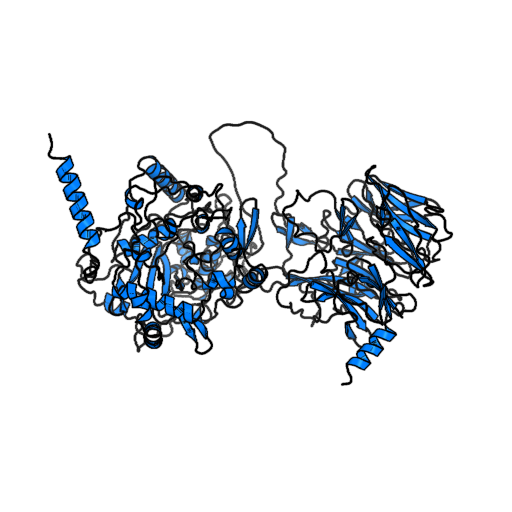56 ASP A O 1
ATOM 1287 N N . GLY A 1 157 ? -7.605 -26.640 26.343 1.00 95.38 157 GLY A N 1
ATOM 1288 C CA . GLY A 1 157 ? -7.428 -25.625 25.299 1.00 95.38 157 GLY A CA 1
ATOM 1289 C C . GLY A 1 157 ? -6.050 -24.968 25.241 1.00 95.38 157 GLY A C 1
ATOM 1290 O O . GLY A 1 157 ? -5.056 -25.438 25.800 1.00 95.38 157 GLY A O 1
ATOM 1291 N N . TYR A 1 158 ? -5.990 -23.816 24.572 1.00 96.50 158 TYR A N 1
ATOM 1292 C CA . TYR A 1 158 ? -4.798 -22.975 24.556 1.00 96.50 158 TYR A CA 1
ATOM 1293 C C . TYR A 1 158 ? -4.542 -22.387 25.942 1.00 96.50 158 TYR A C 1
ATOM 1295 O O . TYR A 1 158 ? -5.420 -21.784 26.559 1.00 96.50 158 TYR A O 1
ATOM 1303 N N . THR A 1 159 ? -3.314 -22.554 26.427 1.00 96.56 159 THR A N 1
ATOM 1304 C CA . THR A 1 159 ? -2.837 -21.920 27.656 1.00 96.56 159 THR A CA 1
ATOM 1305 C C . THR A 1 159 ? -1.872 -20.803 27.265 1.00 96.56 159 THR A C 1
ATOM 1307 O O . THR A 1 159 ? -0.840 -21.114 26.672 1.00 96.56 159 THR A O 1
ATOM 1310 N N . PRO A 1 160 ? -2.158 -19.529 27.592 1.00 96.94 160 PRO A N 1
ATOM 1311 C CA . PRO A 1 160 ? -1.327 -18.414 27.155 1.00 96.94 160 PRO A CA 1
ATOM 1312 C C . PRO A 1 160 ? 0.133 -18.520 27.603 1.00 96.94 160 PRO A C 1
ATOM 1314 O O . PRO A 1 160 ? 0.421 -18.721 28.787 1.00 96.94 160 PRO A O 1
ATOM 1317 N N . ASP A 1 161 ? 1.039 -18.358 26.643 1.00 96.75 161 ASP A N 1
ATOM 1318 C CA . ASP A 1 161 ? 2.492 -18.501 26.792 1.00 96.75 161 ASP A CA 1
ATOM 1319 C C . ASP A 1 161 ? 3.281 -17.440 25.995 1.00 96.75 161 ASP A C 1
ATOM 1321 O O . ASP A 1 161 ? 4.453 -17.627 25.677 1.00 96.75 161 ASP A O 1
ATOM 1325 N N . CYS A 1 162 ? 2.638 -16.315 25.670 1.00 97.19 162 CYS A N 1
ATOM 1326 C CA . CYS A 1 162 ? 3.288 -15.136 25.101 1.00 97.19 162 CYS A CA 1
ATOM 1327 C C . CYS A 1 162 ? 3.487 -14.075 26.187 1.00 97.19 162 CYS A C 1
ATOM 1329 O O . CYS A 1 162 ? 2.524 -13.723 26.874 1.00 97.19 162 CYS A O 1
ATOM 1331 N N . TRP A 1 163 ? 4.700 -13.539 26.332 1.00 96.75 163 TRP A N 1
ATOM 1332 C CA . TRP A 1 163 ? 5.012 -12.507 27.331 1.00 96.75 163 TRP A CA 1
ATOM 1333 C C . TRP A 1 163 ? 4.897 -11.076 26.792 1.00 96.75 163 TRP A C 1
ATOM 1335 O O . TRP A 1 163 ? 4.969 -10.129 27.575 1.00 96.75 163 TRP A O 1
ATOM 1345 N N . PHE A 1 164 ? 4.679 -10.907 25.485 1.00 95.12 164 PHE A N 1
ATOM 1346 C CA . PHE A 1 164 ? 4.682 -9.618 24.784 1.00 95.12 164 PHE A CA 1
ATOM 1347 C C . PHE A 1 164 ? 5.994 -8.834 24.988 1.00 95.12 164 PHE A C 1
ATOM 1349 O O . PHE A 1 164 ? 6.005 -7.602 25.053 1.00 95.12 164 PHE A O 1
ATOM 1356 N N . GLN A 1 165 ? 7.116 -9.554 25.074 1.00 94.44 165 GLN A N 1
ATOM 1357 C CA . GLN A 1 165 ? 8.462 -9.001 25.217 1.00 94.44 165 GLN A CA 1
ATOM 1358 C C . GLN A 1 165 ? 9.251 -9.226 23.930 1.00 94.44 165 GLN A C 1
ATOM 1360 O O . GLN A 1 165 ? 9.973 -10.206 23.785 1.00 94.44 165 GLN A O 1
ATOM 1365 N N . PHE A 1 166 ? 9.106 -8.319 22.968 1.00 95.69 166 PHE A N 1
ATOM 1366 C CA . PHE A 1 166 ? 9.669 -8.518 21.632 1.00 95.69 166 PHE A CA 1
ATOM 1367 C C . PHE A 1 166 ? 11.111 -8.035 21.520 1.00 95.69 166 PHE A C 1
ATOM 1369 O O . PHE A 1 166 ? 11.418 -6.923 21.952 1.00 95.69 166 PHE A O 1
ATOM 1376 N N . ASP A 1 167 ? 11.974 -8.818 20.878 1.00 93.94 167 ASP A N 1
ATOM 1377 C CA . ASP A 1 167 ? 13.274 -8.345 20.402 1.00 93.94 167 ASP A CA 1
ATOM 1378 C C . ASP A 1 167 ? 13.151 -7.477 19.133 1.00 93.94 167 ASP A C 1
ATOM 1380 O O . ASP A 1 167 ? 12.053 -7.204 18.638 1.00 93.94 167 ASP A O 1
ATOM 1384 N N . ASP A 1 168 ? 14.289 -7.018 18.608 1.00 90.56 168 ASP A N 1
ATOM 1385 C CA . ASP A 1 168 ? 14.343 -6.169 17.412 1.00 90.56 168 ASP A CA 1
ATOM 1386 C C . ASP A 1 168 ? 14.021 -6.927 16.112 1.00 90.56 168 ASP A C 1
ATOM 1388 O O . ASP A 1 168 ? 14.107 -6.346 15.041 1.00 90.56 168 ASP A O 1
ATOM 1392 N N . LEU A 1 169 ? 13.686 -8.217 16.162 1.00 91.06 169 LEU A N 1
ATOM 1393 C CA . LEU A 1 169 ? 13.232 -9.000 15.007 1.00 91.06 169 LEU A CA 1
ATOM 1394 C C . LEU A 1 169 ? 11.760 -9.423 15.149 1.00 91.06 169 LEU A C 1
ATOM 1396 O O . LEU A 1 169 ? 11.265 -10.236 14.353 1.00 91.06 169 LEU A O 1
ATOM 1400 N N . GLY A 1 170 ? 11.081 -8.895 16.174 1.00 94.88 170 GLY A N 1
ATOM 1401 C CA . GLY A 1 170 ? 9.683 -9.157 16.481 1.00 94.88 170 GLY A CA 1
ATOM 1402 C C . GLY A 1 170 ? 9.437 -10.471 17.221 1.00 94.88 170 GLY A C 1
ATOM 1403 O O . GLY A 1 170 ? 8.276 -10.846 17.367 1.00 94.88 170 GLY A O 1
ATOM 1404 N N . PHE A 1 171 ? 10.469 -11.189 17.681 1.00 97.31 171 PHE A N 1
ATOM 1405 C CA . PHE A 1 171 ? 10.289 -12.444 18.416 1.00 97.31 171 PHE A CA 1
ATOM 1406 C C . PHE A 1 171 ? 10.048 -12.197 19.900 1.00 97.31 171 PHE A C 1
ATOM 1408 O O . PHE A 1 171 ? 10.775 -11.439 20.541 1.00 97.31 171 PHE A O 1
ATOM 1415 N N . ASP A 1 172 ? 9.046 -12.876 20.449 1.00 97.88 172 ASP A N 1
ATOM 1416 C CA . ASP A 1 172 ? 8.714 -12.828 21.867 1.00 97.88 172 ASP A CA 1
ATOM 1417 C C . ASP A 1 172 ? 9.732 -13.614 22.711 1.00 97.88 172 ASP A C 1
ATOM 1419 O O . ASP A 1 172 ? 10.117 -14.749 22.392 1.00 97.88 172 ASP A O 1
ATOM 1423 N N . ARG A 1 173 ? 10.174 -12.983 23.798 1.00 96.69 173 ARG A N 1
ATOM 1424 C CA . ARG A 1 173 ? 11.185 -13.474 24.730 1.00 96.69 173 ARG A CA 1
ATOM 1425 C C . ARG A 1 173 ? 10.545 -14.018 25.997 1.00 96.69 173 ARG A C 1
ATOM 1427 O O . ARG A 1 173 ? 9.620 -13.421 26.540 1.00 96.69 173 ARG A O 1
ATOM 1434 N N . THR A 1 174 ? 11.082 -15.128 26.493 1.00 95.56 174 THR A N 1
ATOM 1435 C CA . THR A 1 174 ? 10.692 -15.657 27.806 1.00 95.56 174 THR A CA 1
ATOM 1436 C C . THR A 1 174 ? 11.472 -14.941 28.919 1.00 95.56 174 THR A C 1
ATOM 1438 O O . THR A 1 174 ? 12.561 -14.417 28.653 1.00 95.56 174 THR A O 1
ATOM 1441 N N . PRO A 1 175 ? 10.983 -14.941 30.174 1.00 93.00 175 PRO A N 1
ATOM 1442 C CA . PRO A 1 175 ? 11.699 -14.364 31.317 1.00 93.00 175 PRO A CA 1
ATOM 1443 C C . PRO A 1 175 ? 13.105 -14.943 31.534 1.00 93.00 175 PRO A C 1
ATOM 1445 O O . PRO A 1 175 ? 13.987 -14.265 32.053 1.00 93.00 175 PRO A O 1
ATOM 1448 N N . GLU A 1 176 ? 13.339 -16.183 31.102 1.00 93.06 176 GLU A N 1
ATOM 1449 C CA . GLU A 1 176 ? 14.630 -16.875 31.180 1.00 93.06 176 GLU A CA 1
ATOM 1450 C C . GLU A 1 176 ? 15.592 -16.491 30.036 1.00 93.06 176 GLU A C 1
ATOM 1452 O O . GLU A 1 176 ? 16.698 -17.024 29.951 1.00 93.06 176 GLU A O 1
ATOM 1457 N N . GLY A 1 177 ? 15.188 -15.583 29.141 1.00 90.81 177 GLY A N 1
ATOM 1458 C CA . GLY A 1 177 ? 15.978 -15.129 27.993 1.00 90.81 177 GLY A CA 1
ATOM 1459 C C . GLY A 1 177 ? 15.846 -15.999 26.736 1.00 90.81 177 GLY A C 1
ATOM 1460 O O . GLY A 1 177 ? 16.549 -15.761 25.750 1.00 90.81 177 GLY A O 1
ATOM 1461 N N . GLY A 1 178 ? 14.950 -16.992 26.748 1.00 94.75 178 GLY A N 1
ATOM 1462 C CA . GLY A 1 178 ? 14.639 -17.850 25.604 1.00 94.75 178 GLY A CA 1
ATOM 1463 C C . GLY A 1 178 ? 13.664 -17.211 24.610 1.00 94.75 178 GLY A C 1
ATOM 1464 O O . GLY A 1 178 ? 13.401 -16.009 24.652 1.00 94.75 178 GLY A O 1
ATOM 1465 N N . TYR A 1 179 ? 13.114 -18.033 23.715 1.00 96.75 179 TYR A N 1
ATOM 1466 C CA . TYR A 1 179 ? 12.076 -17.651 22.754 1.00 96.75 179 TYR A CA 1
ATOM 1467 C C . TYR A 1 179 ? 10.809 -18.472 23.001 1.00 96.75 179 TYR A C 1
ATOM 1469 O O . TYR A 1 179 ? 10.879 -19.699 23.038 1.00 96.75 179 TYR A O 1
ATOM 1477 N N . SER A 1 180 ? 9.645 -17.825 23.107 1.00 96.69 180 SER A N 1
ATOM 1478 C CA . SER A 1 180 ? 8.353 -18.537 23.219 1.00 96.69 180 SER A CA 1
ATOM 1479 C C . SER A 1 180 ? 7.907 -19.158 21.884 1.00 96.69 180 SER A C 1
ATOM 1481 O O . SER A 1 180 ? 7.022 -20.014 21.820 1.00 96.69 180 SER A O 1
ATOM 1483 N N . GLY A 1 181 ? 8.535 -18.724 20.787 1.00 97.25 181 GLY A N 1
ATOM 1484 C CA . GLY A 1 181 ? 8.179 -19.082 19.420 1.00 97.25 181 GLY A CA 1
ATOM 1485 C C . GLY A 1 181 ? 7.165 -18.139 18.784 1.00 97.25 181 GLY A C 1
ATOM 1486 O O . GLY A 1 181 ? 6.991 -18.206 17.571 1.00 97.25 181 GLY A O 1
ATOM 1487 N N . TRP A 1 182 ? 6.529 -17.250 19.546 1.00 98.31 182 TRP A N 1
ATOM 1488 C CA . TRP A 1 182 ? 5.669 -16.219 18.976 1.00 98.31 182 TRP A CA 1
ATOM 1489 C C . TRP A 1 182 ? 6.495 -15.138 18.282 1.00 98.31 182 TRP A C 1
ATOM 1491 O O . TRP A 1 182 ? 7.531 -14.703 18.789 1.00 98.31 182 TRP A O 1
ATOM 1501 N N . ARG A 1 183 ? 6.019 -14.680 17.124 1.00 97.88 183 ARG A N 1
ATOM 1502 C CA . ARG A 1 183 ? 6.594 -13.541 16.412 1.00 97.88 183 ARG A CA 1
ATOM 1503 C C . ARG A 1 183 ? 5.500 -12.565 16.010 1.00 97.88 183 ARG A C 1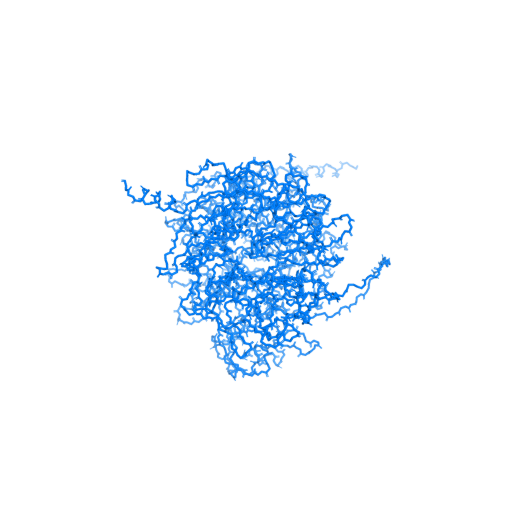
ATOM 1505 O O . ARG A 1 183 ? 4.533 -12.956 15.361 1.00 97.88 183 ARG A O 1
ATOM 1512 N N . ALA A 1 184 ? 5.660 -11.305 16.386 1.00 97.31 184 ALA A N 1
ATOM 1513 C CA . ALA A 1 184 ? 4.774 -10.233 15.967 1.00 97.31 184 ALA A CA 1
ATOM 1514 C C . ALA A 1 184 ? 5.065 -9.809 14.525 1.00 97.31 184 ALA A C 1
ATOM 1516 O O . ALA A 1 184 ? 6.216 -9.804 14.077 1.00 97.31 184 ALA A O 1
ATOM 1517 N N . PHE A 1 185 ? 4.015 -9.400 13.823 1.00 95.56 185 PHE A N 1
ATOM 1518 C CA . PHE A 1 185 ? 4.139 -8.708 12.551 1.00 95.56 185 PHE A CA 1
ATOM 1519 C C . PHE A 1 185 ? 3.175 -7.522 12.506 1.00 95.56 185 PHE A C 1
ATOM 1521 O O . PHE A 1 185 ? 2.052 -7.578 13.008 1.00 95.56 185 PHE A O 1
ATOM 1528 N N . ALA A 1 186 ? 3.621 -6.438 11.888 1.00 93.44 186 ALA A N 1
ATOM 1529 C CA . ALA A 1 186 ? 2.796 -5.275 11.631 1.00 93.44 186 ALA A CA 1
ATOM 1530 C C . ALA A 1 186 ? 1.988 -5.495 10.353 1.00 93.44 186 ALA A C 1
ATOM 1532 O O . ALA A 1 186 ? 2.460 -6.121 9.401 1.00 93.44 186 ALA A O 1
ATOM 1533 N N . TYR A 1 187 ? 0.772 -4.962 10.314 1.00 92.38 187 TYR A N 1
ATOM 1534 C CA . TYR A 1 187 ? -0.150 -5.174 9.207 1.00 92.38 187 TYR A CA 1
ATOM 1535 C C . TYR A 1 187 ? -1.053 -3.957 8.992 1.00 92.38 187 TYR A C 1
ATOM 1537 O O . TYR A 1 187 ? -1.171 -3.094 9.862 1.00 92.38 187 TYR A O 1
ATOM 1545 N N . TYR A 1 188 ? -1.677 -3.874 7.819 1.00 92.12 188 TYR A N 1
ATOM 1546 C CA . TYR A 1 188 ? -2.661 -2.841 7.505 1.00 92.12 188 TYR A CA 1
ATOM 1547 C C . TYR A 1 188 ? -4.018 -3.166 8.146 1.00 92.12 188 TYR A C 1
ATOM 1549 O O . TYR A 1 188 ? -4.609 -4.186 7.770 1.00 92.12 188 TYR A O 1
ATOM 1557 N N . PRO A 1 189 ? -4.560 -2.318 9.047 1.00 91.81 189 PRO A N 1
ATOM 1558 C CA . PRO A 1 189 ? -5.870 -2.557 9.649 1.00 91.81 189 PRO A CA 1
ATOM 1559 C C . PRO A 1 189 ? -6.975 -2.742 8.604 1.00 91.81 189 PRO A C 1
ATOM 1561 O O . PRO A 1 189 ? -6.953 -2.151 7.521 1.00 91.81 189 PRO A O 1
ATOM 1564 N N . PHE A 1 190 ? -7.934 -3.611 8.904 1.00 91.00 190 PHE A N 1
ATOM 1565 C CA . PHE A 1 190 ? -9.041 -3.889 7.993 1.00 91.00 190 PHE A CA 1
ATOM 1566 C C . PHE A 1 190 ? -10.013 -2.688 7.954 1.00 91.00 190 PHE A C 1
ATOM 1568 O O . PHE A 1 190 ? -10.230 -2.078 9.000 1.00 91.00 190 PHE A O 1
ATOM 1575 N N . PRO A 1 191 ? -10.552 -2.269 6.790 1.00 92.12 191 PRO A N 1
ATOM 1576 C CA . PRO A 1 191 ? -11.413 -1.084 6.701 1.00 92.12 191 PRO A CA 1
ATOM 1577 C C . PRO A 1 191 ? -12.693 -1.157 7.549 1.00 92.12 191 PRO A C 1
ATOM 1579 O O . PRO A 1 191 ? -13.314 -2.211 7.615 1.00 92.12 191 PRO A O 1
ATOM 1582 N N . GLY A 1 192 ? -13.125 -0.028 8.129 1.00 91.62 192 GLY A N 1
ATOM 1583 C CA . GLY A 1 192 ? -14.418 0.092 8.824 1.00 91.62 192 GLY A CA 1
ATOM 1584 C C . GLY A 1 192 ? -14.330 0.085 10.355 1.00 91.62 192 GLY A C 1
ATOM 1585 O O . GLY A 1 192 ? -13.431 0.699 10.935 1.00 91.62 192 GLY A O 1
ATOM 1586 N N . THR A 1 193 ? -15.268 -0.582 11.038 1.00 90.62 193 THR A N 1
ATOM 1587 C CA . THR A 1 193 ? -15.318 -0.669 12.520 1.00 90.62 193 THR A CA 1
ATOM 1588 C C . THR A 1 193 ? -14.067 -1.287 13.149 1.00 90.62 193 THR A C 1
ATOM 1590 O O . THR A 1 193 ? -13.812 -1.092 14.337 1.00 90.62 193 THR A O 1
ATOM 1593 N N . PHE A 1 194 ? -13.230 -1.946 12.351 1.00 89.69 194 PHE A N 1
ATOM 1594 C CA . PHE A 1 194 ? -11.953 -2.530 12.765 1.00 89.69 194 PHE A CA 1
ATOM 1595 C C . PHE A 1 194 ? -10.811 -1.508 12.912 1.00 89.69 194 PHE A C 1
ATOM 1597 O O . PHE A 1 194 ? -9.690 -1.883 13.239 1.00 89.69 194 PHE A O 1
ATOM 1604 N N . TRP A 1 195 ? -11.061 -0.213 12.692 1.00 93.69 195 TRP A N 1
ATOM 1605 C CA . TRP A 1 195 ? -10.061 0.837 12.900 1.00 93.69 195 TRP A CA 1
ATOM 1606 C C . TRP A 1 195 ? -9.948 1.305 14.362 1.00 93.69 195 TRP A C 1
ATOM 1608 O O . TRP A 1 195 ? -10.964 1.381 15.066 1.00 93.69 195 TRP A O 1
ATOM 1618 N N . PRO A 1 196 ? -8.756 1.765 14.806 1.00 93.56 196 PRO A N 1
ATOM 1619 C CA . PRO A 1 196 ? -8.579 2.301 16.161 1.00 93.56 196 PRO A CA 1
ATOM 1620 C C . PRO A 1 196 ? -9.445 3.537 16.436 1.00 93.56 196 PRO A C 1
ATOM 1622 O O . PRO A 1 196 ? -9.921 3.732 17.553 1.00 93.56 196 PRO A O 1
ATOM 1625 N N . THR A 1 197 ? -9.759 4.336 15.411 1.00 94.69 197 THR A N 1
ATOM 1626 C CA . THR A 1 197 ? -10.713 5.458 15.499 1.00 94.69 197 THR A CA 1
ATOM 1627 C C . THR A 1 197 ? -12.150 5.054 15.845 1.00 94.69 197 THR A C 1
ATOM 1629 O O . THR A 1 197 ? -12.957 5.916 16.215 1.00 94.69 197 THR A O 1
ATOM 1632 N N . ASN A 1 198 ? -12.458 3.758 15.770 1.00 94.19 198 ASN A N 1
ATOM 1633 C CA . ASN A 1 198 ? -13.734 3.152 16.138 1.00 94.19 198 ASN A CA 1
ATOM 1634 C C . ASN A 1 198 ? -13.622 2.243 17.382 1.00 94.19 198 ASN A C 1
ATOM 1636 O O . ASN A 1 198 ? -14.605 1.629 17.779 1.00 94.19 198 ASN A O 1
ATOM 1640 N N . GLY A 1 199 ? -12.457 2.196 18.041 1.00 91.06 199 GLY A N 1
ATOM 1641 C CA . GLY A 1 199 ? -12.242 1.440 19.281 1.00 91.06 199 GLY A CA 1
ATOM 1642 C C . GLY A 1 199 ? -11.582 0.073 19.096 1.00 91.06 199 GLY A C 1
ATOM 1643 O O . GLY A 1 199 ? -11.354 -0.613 20.097 1.00 91.06 199 GLY A O 1
ATOM 1644 N N . SER A 1 200 ? -11.255 -0.297 17.860 1.00 87.25 200 SER A N 1
ATOM 1645 C CA . SER A 1 200 ? -10.618 -1.566 17.506 1.00 87.25 200 SER A CA 1
ATOM 1646 C C . SER A 1 200 ? -9.117 -1.365 17.329 1.00 87.25 200 SER A C 1
ATOM 1648 O O . SER A 1 200 ? -8.656 -0.875 16.301 1.00 87.25 200 SER A O 1
ATOM 1650 N N . THR A 1 201 ? -8.360 -1.703 18.367 1.00 90.38 201 THR A N 1
ATOM 1651 C CA . THR A 1 201 ? -6.908 -1.516 18.408 1.00 90.38 201 THR A CA 1
ATOM 1652 C C . THR A 1 201 ? -6.277 -2.812 18.857 1.00 90.38 201 THR A C 1
ATOM 1654 O O . THR A 1 201 ? -6.563 -3.277 19.961 1.00 90.38 201 THR A O 1
ATOM 1657 N N . ASP A 1 202 ? -5.441 -3.394 18.013 1.00 90.25 202 ASP A N 1
ATOM 1658 C CA . ASP A 1 202 ? -4.952 -4.744 18.226 1.00 90.25 202 ASP A CA 1
ATOM 1659 C C . ASP A 1 202 ? -3.532 -4.968 17.685 1.00 90.25 202 ASP A C 1
ATOM 1661 O O . ASP A 1 202 ? -2.893 -4.082 17.109 1.00 90.25 202 ASP A O 1
ATOM 1665 N N . ASP A 1 203 ? -3.031 -6.172 17.938 1.00 91.00 203 ASP A N 1
ATOM 1666 C CA . ASP A 1 203 ? -1.816 -6.739 17.374 1.00 91.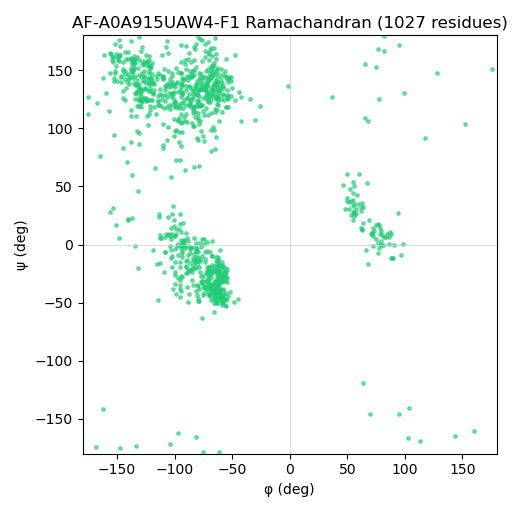00 203 ASP A CA 1
ATOM 1667 C C . ASP A 1 203 ? -2.074 -8.192 16.944 1.00 91.00 203 ASP A C 1
ATOM 1669 O O . ASP A 1 203 ? -3.056 -8.818 17.350 1.00 91.00 203 ASP A O 1
ATOM 1673 N N . VAL A 1 204 ? -1.194 -8.730 16.094 1.00 94.69 204 VAL A N 1
ATOM 1674 C CA . VAL A 1 204 ? -1.233 -10.138 15.686 1.00 94.69 204 VAL A CA 1
ATOM 1675 C C . VAL A 1 204 ? 0.167 -10.736 15.745 1.00 94.69 204 VAL A C 1
ATOM 1677 O O . VAL A 1 204 ? 1.160 -10.129 15.334 1.00 94.69 204 VAL A O 1
ATOM 1680 N N . LEU A 1 205 ? 0.236 -11.956 16.263 1.00 97.81 205 LEU A N 1
ATOM 1681 C CA . LEU A 1 205 ? 1.428 -12.777 16.330 1.00 97.81 205 LEU A CA 1
ATOM 1682 C C . LEU A 1 205 ? 1.171 -14.101 15.619 1.00 97.81 205 LEU A C 1
ATOM 1684 O O . LEU A 1 205 ? 0.061 -14.631 15.654 1.00 97.81 205 LEU A O 1
ATOM 1688 N N . ILE A 1 206 ? 2.220 -14.650 15.018 1.00 98.50 206 ILE A N 1
ATOM 1689 C CA . ILE A 1 206 ? 2.229 -15.977 14.404 1.00 98.50 206 ILE A CA 1
ATOM 1690 C C . ILE A 1 206 ? 3.218 -16.881 15.140 1.00 98.50 206 ILE A C 1
ATOM 1692 O O . ILE A 1 206 ? 4.278 -16.428 15.587 1.00 98.50 206 ILE A O 1
ATOM 1696 N N . ARG A 1 207 ? 2.889 -18.167 15.246 1.00 98.56 207 ARG A N 1
ATOM 1697 C CA . ARG A 1 207 ? 3.822 -19.216 15.656 1.00 98.56 207 ARG A CA 1
ATOM 1698 C C . ARG A 1 207 ? 3.700 -20.420 14.730 1.00 98.56 207 ARG A C 1
ATOM 1700 O O . ARG A 1 207 ? 2.609 -20.951 14.545 1.00 98.56 207 ARG A O 1
ATOM 1707 N N . LEU A 1 208 ? 4.820 -20.849 14.146 1.00 98.38 208 LEU A N 1
ATOM 1708 C CA . LEU A 1 208 ? 4.875 -22.100 13.381 1.00 98.38 208 LEU A CA 1
ATOM 1709 C C . LEU A 1 208 ? 5.151 -23.301 14.310 1.00 98.38 208 LEU A C 1
ATOM 1711 O O . LEU A 1 208 ? 5.725 -23.116 15.392 1.00 98.38 208 LEU A O 1
ATOM 1715 N N . PRO A 1 209 ? 4.789 -24.533 13.898 1.00 97.06 209 PRO A N 1
ATOM 1716 C CA . PRO A 1 209 ? 5.067 -25.747 14.668 1.00 97.06 209 PRO A CA 1
ATOM 1717 C C . PRO A 1 209 ? 6.553 -25.916 15.008 1.00 97.06 209 PRO A C 1
ATOM 1719 O O . PRO A 1 209 ? 7.425 -25.356 14.351 1.00 97.06 209 PRO A O 1
ATOM 1722 N N . GLU A 1 210 ? 6.867 -26.722 16.026 1.00 96.62 210 GLU A N 1
ATOM 1723 C CA . GLU A 1 210 ? 8.255 -26.970 16.464 1.00 96.62 210 GLU A CA 1
ATOM 1724 C C . GLU A 1 210 ? 9.196 -27.395 15.330 1.00 96.62 210 GLU A C 1
ATOM 1726 O O . GLU A 1 210 ? 10.300 -26.865 15.237 1.00 96.62 210 GLU A O 1
ATOM 1731 N N . SER A 1 211 ? 8.758 -28.259 14.411 1.00 97.19 211 SER A N 1
ATOM 1732 C CA . SER A 1 211 ? 9.595 -28.700 13.287 1.00 97.19 211 SER A CA 1
ATOM 1733 C C . SER A 1 211 ? 10.019 -27.568 12.344 1.00 97.19 211 SER A C 1
ATOM 1735 O O . SER A 1 211 ? 11.096 -27.624 11.761 1.00 97.19 211 SER A O 1
ATOM 1737 N N . PHE A 1 212 ? 9.238 -26.493 12.241 1.00 98.44 212 PHE A N 1
ATOM 1738 C CA . PHE A 1 212 ? 9.586 -25.311 11.444 1.00 98.44 212 PHE A CA 1
ATOM 1739 C C . PHE A 1 212 ? 10.592 -24.398 12.139 1.00 98.44 212 PHE A C 1
ATOM 1741 O O . PHE A 1 212 ? 11.155 -23.506 11.505 1.00 98.44 212 PHE A O 1
ATOM 1748 N N . ARG A 1 213 ? 10.799 -24.601 13.441 1.00 98.00 213 ARG A N 1
ATOM 1749 C CA . ARG A 1 213 ? 11.677 -23.798 14.294 1.00 98.00 213 ARG A CA 1
ATOM 1750 C C . ARG A 1 213 ? 13.005 -24.489 14.581 1.00 98.00 213 ARG A C 1
ATOM 1752 O O . ARG A 1 213 ? 13.903 -23.854 15.122 1.00 98.00 213 ARG A O 1
ATOM 1759 N N . ASN A 1 214 ? 13.119 -25.770 14.245 1.00 98.19 214 ASN A N 1
ATOM 1760 C CA . ASN A 1 214 ? 14.241 -26.614 14.623 1.00 98.19 214 ASN A CA 1
ATOM 1761 C C . ASN A 1 214 ? 15.118 -26.962 13.416 1.00 98.19 214 ASN A C 1
ATOM 1763 O O . ASN A 1 214 ? 14.617 -27.222 12.321 1.00 98.19 214 ASN A O 1
ATOM 1767 N N . ASN A 1 215 ? 16.428 -27.037 13.633 1.00 97.31 215 ASN A N 1
ATOM 1768 C CA . ASN A 1 215 ? 17.369 -27.602 12.669 1.00 97.31 215 ASN A CA 1
ATOM 1769 C C . ASN A 1 215 ? 17.133 -29.110 12.450 1.00 97.31 215 ASN A C 1
ATOM 1771 O O . ASN A 1 215 ? 16.283 -29.722 13.093 1.00 97.31 215 ASN A O 1
ATOM 1775 N N . GLU A 1 216 ? 17.903 -29.730 11.555 1.00 95.81 216 GLU A N 1
ATOM 1776 C CA . GLU A 1 216 ? 17.763 -31.154 11.201 1.00 95.81 216 GLU A CA 1
ATOM 1777 C C . GLU A 1 216 ? 18.005 -32.132 12.370 1.00 95.81 216 GLU A C 1
ATOM 1779 O O . GLU A 1 216 ? 17.677 -33.312 12.266 1.00 95.81 216 GLU A O 1
ATOM 1784 N N . GLN A 1 217 ? 18.570 -31.668 13.491 1.00 95.62 217 GLN A N 1
ATOM 1785 C CA . GLN A 1 217 ? 18.757 -32.459 14.712 1.00 95.62 217 GLN A CA 1
ATOM 1786 C C . GLN A 1 217 ? 17.611 -32.275 15.721 1.00 95.62 217 GLN A C 1
ATOM 1788 O O . GLN A 1 217 ? 17.677 -32.810 16.828 1.00 95.62 217 GLN A O 1
ATOM 1793 N N . GLY A 1 218 ? 16.570 -31.512 15.373 1.00 94.81 218 GLY A N 1
ATOM 1794 C CA . GLY A 1 218 ? 15.437 -31.235 16.253 1.00 94.81 218 GLY A CA 1
ATOM 1795 C C . GLY A 1 218 ? 15.722 -30.188 17.336 1.00 94.81 218 GLY A C 1
ATOM 1796 O O . GLY A 1 218 ? 14.968 -30.102 18.301 1.00 94.81 218 GLY A O 1
ATOM 1797 N N . ILE A 1 219 ? 16.786 -29.389 17.196 1.00 96.88 219 ILE A N 1
ATOM 1798 C CA . ILE A 1 219 ? 17.155 -28.323 18.140 1.00 96.88 219 ILE A CA 1
ATOM 1799 C C . ILE A 1 219 ? 16.676 -26.976 17.594 1.00 96.88 219 ILE A C 1
ATOM 1801 O O . ILE A 1 219 ? 16.874 -26.696 16.413 1.00 96.88 219 ILE A O 1
ATOM 1805 N N . PHE A 1 220 ? 16.082 -26.132 18.446 1.00 97.06 220 PHE A N 1
ATOM 1806 C CA . PHE A 1 220 ? 15.630 -24.789 18.064 1.00 97.06 220 PHE A CA 1
ATOM 1807 C C . PHE A 1 220 ? 16.754 -23.969 17.420 1.00 97.06 220 PHE A C 1
ATOM 1809 O O . PHE A 1 220 ? 17.832 -23.813 17.997 1.00 97.06 220 PHE A O 1
ATOM 1816 N N . ASP A 1 221 ? 16.466 -23.402 16.253 1.00 97.19 221 ASP A N 1
ATOM 1817 C CA . ASP A 1 221 ? 17.373 -22.573 15.475 1.00 97.19 221 ASP A CA 1
ATOM 1818 C C . ASP A 1 221 ? 16.611 -21.363 14.912 1.00 97.19 221 ASP A C 1
ATOM 1820 O O . ASP A 1 221 ? 15.687 -21.476 14.101 1.00 97.19 221 ASP A O 1
ATOM 1824 N N . LEU A 1 222 ? 17.006 -20.169 15.358 1.00 95.38 222 LEU A N 1
ATOM 1825 C CA . LEU A 1 222 ? 16.347 -18.923 14.971 1.00 95.38 222 LEU A CA 1
ATOM 1826 C C . LEU A 1 222 ? 16.483 -18.627 13.470 1.00 95.38 222 LEU A C 1
ATOM 1828 O O . LEU A 1 222 ? 15.581 -18.030 12.884 1.00 95.38 222 LEU A O 1
ATOM 1832 N N . THR A 1 223 ? 17.591 -19.024 12.844 1.00 95.12 223 THR A N 1
ATOM 1833 C CA . THR A 1 223 ? 17.819 -18.825 11.408 1.00 95.12 223 THR A CA 1
ATOM 1834 C C . THR A 1 223 ? 16.864 -19.699 10.609 1.00 95.12 223 THR A C 1
ATOM 1836 O O . THR A 1 223 ? 16.156 -19.179 9.746 1.00 95.12 223 THR A O 1
ATOM 1839 N N . VAL A 1 224 ? 16.753 -20.984 10.964 1.00 97.94 224 VAL A N 1
ATOM 1840 C CA . VAL A 1 224 ? 15.767 -21.907 10.374 1.00 97.94 224 VAL A CA 1
ATOM 1841 C C . VAL A 1 224 ? 14.355 -21.349 10.513 1.00 97.94 224 VAL A C 1
ATOM 1843 O O . VAL A 1 224 ? 13.609 -21.297 9.533 1.00 97.94 224 VAL A O 1
ATOM 1846 N N . TYR A 1 225 ? 13.999 -20.865 11.706 1.00 98.00 225 TYR A N 1
ATOM 1847 C CA . TYR A 1 225 ? 12.661 -20.336 11.939 1.00 98.00 225 TYR A CA 1
ATOM 1848 C C . TYR A 1 225 ? 12.360 -19.105 11.071 1.00 98.00 225 TYR A C 1
ATOM 1850 O O . TYR A 1 225 ? 11.292 -19.000 10.465 1.00 98.00 225 TYR A O 1
ATOM 1858 N N . ARG A 1 226 ? 13.315 -18.175 10.962 1.00 95.69 226 ARG A N 1
ATOM 1859 C CA . ARG A 1 226 ? 13.174 -16.975 10.126 1.00 95.69 226 ARG A CA 1
ATOM 1860 C C . ARG A 1 226 ? 12.989 -17.320 8.649 1.00 95.69 226 ARG A C 1
ATOM 1862 O O . ARG A 1 226 ? 12.114 -16.732 8.018 1.00 95.69 226 ARG A O 1
ATOM 1869 N N . ILE A 1 227 ? 13.762 -18.273 8.128 1.00 97.06 227 ILE A N 1
ATOM 1870 C CA . ILE A 1 227 ? 13.659 -18.721 6.732 1.00 97.06 227 ILE A CA 1
ATOM 1871 C C . ILE A 1 227 ? 12.296 -19.372 6.487 1.00 97.06 227 ILE A C 1
ATOM 1873 O O . ILE A 1 227 ? 11.595 -18.997 5.552 1.00 97.06 227 ILE A O 1
ATOM 1877 N N . ASN A 1 228 ? 11.865 -20.285 7.361 1.00 98.25 228 ASN A N 1
ATOM 1878 C CA . ASN A 1 228 ? 10.569 -20.948 7.221 1.00 98.25 228 ASN A CA 1
ATOM 1879 C C . ASN A 1 228 ? 9.385 -19.969 7.314 1.00 98.25 228 ASN A C 1
ATOM 1881 O O . ASN A 1 228 ? 8.413 -20.128 6.579 1.00 98.25 228 ASN A O 1
ATOM 1885 N N . LEU A 1 229 ? 9.469 -18.919 8.139 1.00 97.25 229 LEU A N 1
ATOM 1886 C CA . LEU A 1 229 ? 8.477 -17.836 8.140 1.00 97.25 229 LEU A CA 1
ATOM 1887 C C . LEU A 1 229 ? 8.449 -17.068 6.812 1.00 97.25 229 LEU A C 1
ATOM 1889 O O . LEU A 1 229 ? 7.361 -16.768 6.329 1.00 97.25 229 LEU A O 1
ATOM 1893 N N . ALA A 1 230 ? 9.607 -16.777 6.211 1.00 95.00 230 ALA A N 1
ATOM 1894 C CA . ALA A 1 230 ? 9.682 -16.113 4.908 1.00 95.00 230 ALA A CA 1
ATOM 1895 C C . ALA A 1 230 ? 9.139 -17.002 3.773 1.00 95.00 230 ALA A C 1
ATOM 1897 O O . ALA A 1 230 ? 8.452 -16.512 2.881 1.00 95.00 230 ALA A O 1
ATOM 1898 N N . ILE A 1 231 ? 9.361 -18.319 3.838 1.00 96.94 231 ILE A N 1
ATOM 1899 C CA . ILE A 1 231 ? 8.772 -19.291 2.903 1.00 96.94 231 ILE A CA 1
ATOM 1900 C C . ILE A 1 231 ? 7.248 -19.334 3.050 1.00 96.94 231 ILE A C 1
ATOM 1902 O O . ILE A 1 231 ? 6.535 -19.291 2.049 1.00 96.94 231 ILE A O 1
ATOM 1906 N N . VAL A 1 232 ? 6.727 -19.374 4.282 1.00 96.81 232 VAL A N 1
ATOM 1907 C CA . VAL A 1 232 ? 5.277 -19.286 4.530 1.00 96.81 232 VAL A CA 1
ATOM 1908 C C . VAL A 1 232 ? 4.724 -17.951 4.024 1.00 96.81 232 VAL A C 1
ATOM 1910 O O . VAL A 1 232 ? 3.683 -17.936 3.374 1.00 96.81 232 VAL A O 1
ATOM 1913 N N . GLU A 1 233 ? 5.425 -16.837 4.242 1.00 94.44 233 GLU A N 1
ATOM 1914 C CA . GLU A 1 233 ? 5.053 -15.533 3.685 1.00 94.44 233 GLU A CA 1
ATOM 1915 C C . GLU A 1 233 ? 4.969 -15.565 2.154 1.00 94.44 233 GLU A C 1
ATOM 1917 O O . GLU A 1 233 ? 3.954 -15.138 1.597 1.00 94.44 233 GLU A O 1
ATOM 1922 N N . ALA A 1 234 ? 5.960 -16.151 1.479 1.00 92.69 234 ALA A N 1
ATOM 1923 C CA . ALA A 1 234 ? 5.981 -16.271 0.024 1.00 92.69 234 ALA A CA 1
ATOM 1924 C C . ALA A 1 234 ? 4.824 -17.134 -0.501 1.00 92.69 234 ALA A C 1
ATOM 1926 O O . ALA A 1 234 ? 4.139 -16.752 -1.450 1.00 92.69 234 ALA A O 1
ATOM 1927 N N . LEU A 1 235 ? 4.535 -18.261 0.156 1.00 93.25 235 LEU A N 1
ATOM 1928 C CA . LEU A 1 235 ? 3.431 -19.152 -0.212 1.00 93.25 235 LEU A CA 1
ATOM 1929 C C . LEU A 1 235 ? 2.063 -18.499 -0.019 1.00 93.25 235 LEU A C 1
ATOM 1931 O O . LEU A 1 235 ? 1.203 -18.622 -0.890 1.00 93.25 235 LEU A O 1
ATOM 1935 N N . ILE A 1 236 ? 1.843 -17.821 1.110 1.00 92.56 236 ILE A N 1
ATOM 1936 C CA . ILE A 1 236 ? 0.554 -17.199 1.438 1.00 92.56 236 ILE A CA 1
ATOM 1937 C C . ILE A 1 236 ? 0.290 -15.984 0.554 1.00 92.56 236 ILE A C 1
ATOM 1939 O O . ILE A 1 236 ? -0.822 -15.815 0.054 1.00 92.56 236 ILE A O 1
ATOM 1943 N N . THR A 1 237 ? 1.306 -15.148 0.338 1.00 86.00 237 THR A N 1
ATOM 1944 C CA . THR A 1 237 ? 1.182 -13.950 -0.504 1.00 86.00 237 THR A CA 1
ATOM 1945 C C . THR A 1 237 ? 1.285 -14.255 -1.998 1.00 86.00 237 THR A C 1
ATOM 1947 O O . THR A 1 237 ? 0.842 -13.432 -2.803 1.00 86.00 237 THR A O 1
ATOM 1950 N N . LYS A 1 238 ? 1.801 -15.442 -2.353 1.00 88.38 238 LYS A N 1
ATOM 1951 C CA . LYS A 1 238 ? 2.085 -15.912 -3.718 1.00 88.38 238 LYS A CA 1
ATOM 1952 C C . LYS A 1 238 ? 3.060 -14.998 -4.456 1.00 88.38 238 LYS A C 1
ATOM 1954 O O . LYS A 1 238 ? 2.809 -14.605 -5.596 1.00 88.38 238 LYS A O 1
ATOM 1959 N N . ARG A 1 239 ? 4.109 -14.571 -3.750 1.00 84.06 239 ARG A N 1
ATOM 1960 C CA . ARG A 1 239 ? 5.081 -13.565 -4.199 1.00 84.06 239 ARG A CA 1
ATOM 1961 C C . ARG A 1 239 ? 6.451 -13.828 -3.612 1.00 84.06 239 ARG A C 1
ATOM 1963 O O . ARG A 1 239 ? 6.575 -14.432 -2.551 1.00 84.06 239 ARG A O 1
ATOM 1970 N N . ASP A 1 240 ? 7.451 -13.277 -4.278 1.00 87.38 240 ASP A N 1
ATOM 1971 C CA . ASP A 1 240 ? 8.799 -13.186 -3.750 1.00 87.38 240 ASP A CA 1
ATOM 1972 C C . ASP A 1 240 ? 8.840 -12.412 -2.430 1.00 87.38 240 ASP A C 1
ATOM 1974 O O . ASP A 1 240 ? 8.221 -11.354 -2.283 1.00 87.38 240 ASP A O 1
ATOM 1978 N N . VAL A 1 241 ? 9.639 -12.907 -1.488 1.00 83.69 241 VAL A N 1
ATOM 1979 C CA . VAL A 1 241 ? 9.827 -12.288 -0.173 1.00 83.69 241 VAL A CA 1
ATOM 1980 C C . VAL A 1 241 ? 11.306 -12.021 0.044 1.00 83.69 241 VAL A C 1
ATOM 1982 O O . VAL A 1 241 ? 12.131 -12.925 -0.049 1.00 83.69 241 VAL A O 1
ATOM 1985 N N . ALA A 1 242 ? 11.660 -10.767 0.324 1.00 82.81 242 ALA A N 1
ATOM 1986 C CA . ALA A 1 242 ? 13.027 -10.424 0.707 1.00 82.81 242 ALA A CA 1
ATOM 1987 C C . ALA A 1 242 ? 13.386 -11.079 2.049 1.00 82.81 242 ALA A C 1
ATOM 1989 O O . ALA A 1 242 ? 12.533 -11.227 2.921 1.00 82.81 242 ALA A O 1
ATOM 1990 N N . THR A 1 243 ? 14.649 -11.452 2.216 1.00 81.94 243 THR A N 1
ATOM 1991 C CA . THR A 1 243 ? 15.184 -11.973 3.477 1.00 81.94 243 THR A CA 1
ATOM 1992 C C . THR A 1 243 ? 16.583 -11.411 3.709 1.00 81.94 243 THR A C 1
ATOM 1994 O O . THR A 1 243 ? 17.266 -11.005 2.769 1.00 81.94 243 THR A O 1
ATOM 1997 N N . LEU A 1 244 ? 17.056 -11.421 4.961 1.00 82.00 244 LEU A N 1
ATOM 1998 C CA . LEU A 1 244 ? 18.494 -11.267 5.206 1.00 82.00 244 LEU A CA 1
ATOM 1999 C C . LEU A 1 244 ? 19.267 -12.349 4.433 1.00 82.00 244 LEU A C 1
ATOM 2001 O O . LEU A 1 244 ? 18.728 -13.450 4.310 1.00 82.00 244 LEU A O 1
ATOM 2005 N N . PRO A 1 245 ? 20.509 -12.074 3.989 1.00 88.88 245 PRO A N 1
ATOM 2006 C CA . PRO A 1 245 ? 21.298 -13.026 3.216 1.00 88.88 245 PRO A CA 1
ATOM 2007 C C . PRO A 1 245 ? 21.378 -14.407 3.884 1.00 88.88 245 PRO A C 1
ATOM 2009 O O . PRO A 1 245 ? 21.744 -14.514 5.059 1.00 88.88 245 PRO A O 1
ATOM 2012 N N . VAL A 1 246 ? 21.046 -15.449 3.124 1.00 91.62 246 VAL A N 1
ATOM 2013 C CA . VAL A 1 246 ? 21.056 -16.856 3.536 1.00 91.62 246 VAL A CA 1
ATOM 2014 C C . VAL A 1 246 ? 22.037 -17.621 2.662 1.00 91.62 246 VAL A C 1
ATOM 2016 O O . VAL A 1 246 ? 21.979 -17.529 1.442 1.00 91.62 246 VAL A O 1
ATOM 2019 N N . ASP A 1 247 ? 22.918 -18.392 3.289 1.00 94.25 247 ASP A N 1
ATOM 2020 C CA . ASP A 1 247 ? 23.786 -19.344 2.599 1.00 94.25 247 ASP A CA 1
ATOM 2021 C C . ASP A 1 247 ? 23.033 -20.665 2.389 1.00 94.25 247 ASP A C 1
ATOM 2023 O O . ASP A 1 247 ? 22.827 -21.452 3.317 1.00 94.25 247 ASP A O 1
ATOM 2027 N N . GLU A 1 248 ? 22.596 -20.899 1.160 1.00 96.00 248 GLU A N 1
ATOM 2028 C CA . GLU A 1 248 ? 21.779 -22.045 0.766 1.00 96.00 248 GLU A CA 1
ATOM 2029 C C . GLU A 1 248 ? 22.522 -23.376 0.882 1.00 96.00 248 GLU A C 1
ATOM 2031 O O . GLU A 1 248 ? 21.894 -24.424 1.066 1.00 96.00 248 GLU A O 1
ATOM 2036 N N . HIS A 1 249 ? 23.861 -23.362 0.850 1.00 96.31 249 HIS A N 1
ATOM 2037 C CA . HIS A 1 249 ? 24.662 -24.571 1.045 1.00 96.31 249 HIS A CA 1
ATOM 2038 C C . HIS A 1 249 ? 24.409 -25.217 2.409 1.00 96.31 249 HIS A C 1
ATOM 2040 O O . HIS A 1 249 ? 24.528 -26.436 2.536 1.00 96.31 249 HIS A O 1
ATOM 2046 N N . GLN A 1 250 ? 24.036 -24.423 3.416 1.00 93.88 250 GLN A N 1
ATOM 2047 C CA . GLN A 1 250 ? 23.772 -24.908 4.772 1.00 93.88 250 GLN A CA 1
ATOM 2048 C C . GLN A 1 250 ? 22.487 -25.732 4.865 1.00 93.88 250 GLN A C 1
ATOM 2050 O O . GLN A 1 250 ? 22.376 -26.589 5.738 1.00 93.88 250 GLN A O 1
ATOM 2055 N N . PHE A 1 251 ? 21.529 -25.487 3.970 1.00 95.31 251 PHE A N 1
ATOM 2056 C CA . PHE A 1 251 ? 20.207 -26.115 4.004 1.00 95.31 251 PHE A CA 1
ATOM 2057 C C . PHE A 1 251 ? 19.969 -27.063 2.823 1.00 95.31 251 PHE A C 1
ATOM 2059 O O . PHE A 1 251 ? 19.044 -27.875 2.858 1.00 95.31 251 PHE A O 1
ATOM 2066 N N . GLY A 1 252 ? 20.796 -26.971 1.775 1.00 95.12 252 GLY A N 1
ATOM 2067 C CA . GLY A 1 252 ? 20.644 -27.755 0.551 1.00 95.12 252 GLY A CA 1
ATOM 2068 C C . GLY A 1 252 ? 19.345 -27.437 -0.191 1.00 95.12 252 GLY A C 1
ATOM 2069 O O . GLY A 1 252 ? 18.755 -28.334 -0.792 1.00 95.12 252 GLY A O 1
ATOM 2070 N N . VAL A 1 253 ? 18.876 -26.190 -0.104 1.00 96.12 253 VAL A N 1
ATOM 2071 C CA . VAL A 1 253 ? 17.642 -25.710 -0.734 1.00 96.12 253 VAL A CA 1
ATOM 2072 C C . VAL A 1 253 ? 17.961 -24.454 -1.529 1.00 96.12 253 VAL A C 1
ATOM 2074 O O . VAL A 1 253 ? 18.452 -23.490 -0.958 1.00 96.12 253 VAL A O 1
ATOM 2077 N N . ASP A 1 254 ? 17.644 -24.489 -2.820 1.00 95.56 254 ASP A N 1
ATOM 2078 C CA . ASP A 1 254 ? 17.651 -23.336 -3.724 1.00 95.56 254 ASP A CA 1
ATOM 2079 C C . ASP A 1 254 ? 16.391 -22.489 -3.444 1.00 95.56 254 ASP A C 1
ATOM 2081 O O . ASP A 1 254 ? 15.266 -22.857 -3.823 1.00 95.56 254 ASP A O 1
ATOM 2085 N N . LEU A 1 255 ? 16.581 -21.439 -2.642 1.00 93.56 255 LEU A N 1
ATOM 2086 C CA . LEU A 1 255 ? 15.578 -20.509 -2.131 1.00 93.56 255 LEU A CA 1
ATOM 2087 C C . LEU A 1 255 ? 15.271 -19.398 -3.140 1.00 93.56 255 LEU A C 1
ATOM 2089 O O . LEU A 1 255 ? 14.115 -18.972 -3.202 1.00 93.56 255 LEU A O 1
ATOM 2093 N N . ASP A 1 256 ? 16.258 -18.938 -3.914 1.00 92.81 256 ASP A N 1
ATOM 2094 C CA . ASP A 1 256 ? 16.082 -17.883 -4.926 1.00 92.81 256 ASP A CA 1
ATOM 2095 C C . ASP A 1 256 ? 15.808 -18.403 -6.351 1.00 92.81 256 ASP A C 1
ATOM 2097 O O . ASP A 1 256 ? 15.490 -17.624 -7.252 1.00 92.81 256 ASP A O 1
ATOM 2101 N N . LYS A 1 257 ? 15.824 -19.727 -6.533 1.00 93.19 257 LYS A N 1
ATOM 2102 C CA . LYS A 1 257 ? 15.481 -20.435 -7.772 1.00 93.19 257 LYS A CA 1
ATOM 2103 C C . LYS A 1 257 ? 16.399 -20.096 -8.946 1.00 93.19 257 LYS A C 1
ATOM 2105 O O . LYS A 1 257 ? 15.976 -20.202 -10.104 1.00 93.19 257 LYS A O 1
ATOM 2110 N N . ASP A 1 258 ? 17.655 -19.732 -8.691 1.00 91.69 258 ASP A N 1
ATOM 2111 C CA . ASP A 1 258 ? 18.638 -19.469 -9.748 1.00 91.69 258 ASP A CA 1
ATOM 2112 C C . ASP A 1 258 ? 19.261 -20.752 -10.353 1.00 91.69 258 ASP A C 1
ATOM 2114 O O . ASP A 1 258 ? 19.970 -20.706 -11.371 1.00 91.69 258 ASP A O 1
ATOM 2118 N N . GLY A 1 259 ? 18.939 -21.918 -9.776 1.00 92.44 259 GLY A N 1
ATOM 2119 C CA . GLY A 1 259 ? 19.408 -23.235 -10.196 1.00 92.44 259 GLY A CA 1
ATOM 2120 C C . GLY A 1 259 ? 20.770 -23.627 -9.619 1.00 92.44 259 GLY A C 1
ATOM 2121 O O . GLY A 1 259 ? 21.363 -24.618 -10.068 1.00 92.44 259 GLY A O 1
ATOM 2122 N N . ARG A 1 260 ? 21.306 -22.860 -8.668 1.00 93.62 260 ARG A N 1
ATOM 2123 C CA . ARG A 1 260 ? 22.557 -23.114 -7.949 1.00 93.62 260 ARG A CA 1
ATOM 2124 C C . ARG A 1 260 ? 22.314 -22.911 -6.456 1.00 93.62 260 ARG A C 1
ATOM 2126 O O . ARG A 1 260 ? 21.329 -22.333 -6.047 1.00 93.62 260 ARG A O 1
ATOM 2133 N N . LEU A 1 261 ? 23.210 -23.457 -5.637 1.00 95.62 261 LEU A N 1
ATOM 2134 C CA . LEU A 1 261 ? 23.249 -23.113 -4.218 1.00 95.62 261 LEU A CA 1
ATOM 2135 C C . LEU A 1 261 ? 24.256 -21.979 -4.055 1.00 95.62 261 LEU A C 1
ATOM 2137 O O . LEU A 1 261 ? 25.383 -22.094 -4.553 1.00 95.62 261 LEU A O 1
ATOM 2141 N N . GLY A 1 262 ? 23.849 -20.909 -3.386 1.00 94.75 262 GLY A N 1
ATOM 2142 C CA . GLY A 1 262 ? 24.675 -19.739 -3.141 1.00 94.75 262 GLY A CA 1
ATOM 2143 C C . GLY A 1 262 ? 24.140 -18.862 -2.013 1.00 94.75 262 GLY A C 1
ATOM 2144 O O . GLY A 1 262 ? 23.698 -19.352 -0.976 1.00 94.75 262 GLY A O 1
ATOM 2145 N N . MET A 1 263 ? 24.258 -17.546 -2.195 1.00 94.44 263 MET A N 1
ATOM 2146 C CA . MET A 1 263 ? 23.752 -16.554 -1.248 1.00 94.44 263 MET A CA 1
ATOM 2147 C C . MET A 1 263 ? 22.422 -15.997 -1.746 1.00 94.44 263 MET A C 1
ATOM 2149 O O . MET A 1 263 ? 22.415 -15.178 -2.663 1.00 94.44 263 MET A O 1
ATOM 2153 N N . ALA A 1 264 ? 21.331 -16.375 -1.087 1.00 87.81 264 ALA A N 1
ATOM 2154 C CA . ALA A 1 264 ? 19.998 -15.874 -1.380 1.00 87.81 264 ALA A CA 1
ATOM 2155 C C . ALA A 1 264 ? 19.640 -14.690 -0.472 1.00 87.81 264 ALA A C 1
ATOM 2157 O O . ALA A 1 264 ? 19.686 -14.780 0.755 1.00 87.81 264 ALA A O 1
ATOM 2158 N N . GLU A 1 265 ? 19.223 -13.574 -1.066 1.00 89.19 265 GLU A N 1
ATOM 2159 C CA . GLU A 1 265 ? 18.647 -12.414 -0.353 1.00 89.19 265 GLU A CA 1
ATOM 2160 C C . GLU A 1 265 ? 17.117 -12.345 -0.516 1.00 89.19 265 GLU A C 1
ATOM 2162 O O . GLU A 1 265 ? 16.455 -11.370 -0.145 1.00 89.19 265 GLU A O 1
ATOM 2167 N N . ARG A 1 266 ? 16.534 -13.384 -1.117 1.00 89.44 266 ARG A N 1
ATOM 2168 C CA . ARG A 1 266 ? 15.119 -13.464 -1.456 1.00 89.44 266 ARG A CA 1
ATOM 2169 C C . ARG A 1 266 ? 14.672 -14.920 -1.490 1.00 89.44 266 ARG A C 1
ATOM 2171 O O . ARG A 1 266 ? 15.386 -15.774 -1.993 1.00 89.44 266 ARG A O 1
ATOM 2178 N N . ILE A 1 267 ? 13.471 -15.171 -0.990 1.00 90.00 267 ILE A N 1
ATOM 2179 C CA . ILE A 1 267 ? 12.726 -16.401 -1.229 1.00 90.00 267 ILE A CA 1
ATOM 2180 C C . ILE A 1 267 ? 11.883 -16.175 -2.482 1.00 90.00 267 ILE A C 1
ATOM 2182 O O . ILE A 1 267 ? 10.972 -15.343 -2.453 1.00 90.00 267 ILE A O 1
ATOM 2186 N N . VAL A 1 268 ? 12.196 -16.869 -3.574 1.00 91.81 268 VAL A N 1
ATOM 2187 C CA . VAL A 1 268 ? 11.446 -16.759 -4.830 1.00 91.81 268 VAL A CA 1
ATOM 2188 C C . VAL A 1 268 ? 10.231 -17.675 -4.795 1.00 91.81 268 VAL A C 1
ATOM 2190 O O . VAL A 1 268 ? 10.332 -18.872 -4.511 1.00 91.81 268 VAL A O 1
ATOM 2193 N N . PHE A 1 269 ? 9.059 -17.105 -5.072 1.00 90.19 269 PHE A N 1
ATOM 2194 C CA . PHE A 1 269 ? 7.828 -17.878 -5.156 1.00 90.19 269 PHE A CA 1
ATOM 2195 C C . PHE A 1 269 ? 7.766 -18.607 -6.500 1.00 90.19 269 PHE A C 1
ATOM 2197 O O . PHE A 1 269 ? 7.484 -18.011 -7.536 1.00 90.19 269 PHE A O 1
ATOM 2204 N N . ASP A 1 270 ? 7.988 -19.920 -6.471 1.00 90.94 270 ASP A N 1
ATOM 2205 C CA . ASP A 1 270 ? 7.852 -20.791 -7.639 1.00 90.94 270 ASP A CA 1
ATOM 2206 C C . ASP A 1 270 ? 7.014 -22.025 -7.284 1.00 90.94 270 ASP A C 1
ATOM 2208 O O . ASP A 1 270 ? 7.496 -23.003 -6.700 1.00 90.94 270 ASP A O 1
ATOM 2212 N N . TRP A 1 271 ? 5.719 -21.944 -7.593 1.00 87.50 271 TRP A N 1
ATOM 2213 C CA . TRP A 1 271 ? 4.734 -22.970 -7.267 1.00 87.50 271 TRP A CA 1
ATOM 2214 C C . TRP A 1 271 ? 3.857 -23.302 -8.477 1.00 87.50 271 TRP A C 1
ATOM 2216 O O . TRP A 1 271 ? 2.859 -22.638 -8.741 1.00 87.50 271 TRP A O 1
ATOM 2226 N N . GLU A 1 272 ? 4.211 -24.377 -9.177 1.00 89.94 272 GLU A N 1
ATOM 2227 C CA . GLU A 1 272 ? 3.365 -25.058 -10.156 1.00 89.94 272 GLU A CA 1
ATOM 2228 C C . GLU A 1 272 ? 3.633 -26.574 -10.093 1.00 89.94 272 GLU A C 1
ATOM 2230 O O . GLU A 1 272 ? 4.420 -27.122 -10.878 1.00 89.94 272 GLU A O 1
ATOM 2235 N N . PRO A 1 273 ? 2.994 -27.292 -9.150 1.00 84.94 273 PRO A N 1
ATOM 2236 C CA . PRO A 1 273 ? 3.270 -28.709 -8.927 1.00 84.94 273 PRO A CA 1
ATOM 2237 C C . PRO A 1 273 ? 3.018 -29.595 -10.152 1.00 84.94 273 PRO A C 1
ATOM 2239 O O . PRO A 1 273 ? 3.688 -30.613 -10.310 1.00 84.94 273 PRO A O 1
ATOM 2242 N N . ARG A 1 274 ? 2.092 -29.223 -11.052 1.00 85.25 274 ARG A N 1
ATOM 2243 C CA . ARG A 1 274 ? 1.829 -29.991 -12.287 1.00 85.25 274 ARG A CA 1
ATOM 2244 C C . ARG A 1 274 ? 2.967 -29.888 -13.302 1.00 85.25 274 ARG A C 1
ATOM 2246 O O . ARG A 1 274 ? 3.075 -30.741 -14.178 1.00 85.25 274 ARG A O 1
ATOM 2253 N N . GLU A 1 275 ? 3.815 -28.874 -13.170 1.00 90.94 275 GLU A N 1
ATOM 2254 C CA . GLU A 1 275 ? 5.026 -28.669 -13.965 1.00 90.94 275 GLU A CA 1
ATOM 2255 C C . GLU A 1 275 ? 6.297 -29.043 -13.179 1.00 90.94 275 GLU A C 1
ATOM 2257 O O . GLU A 1 275 ? 7.398 -28.703 -13.605 1.00 90.94 275 GLU A O 1
ATOM 2262 N N . ASN A 1 276 ? 6.166 -29.748 -12.044 1.00 86.00 276 ASN A N 1
ATOM 2263 C CA . ASN A 1 276 ? 7.257 -30.071 -11.113 1.00 86.00 276 ASN A CA 1
ATOM 2264 C C . ASN A 1 276 ? 8.004 -28.842 -10.561 1.00 86.00 276 ASN A C 1
ATOM 2266 O O . ASN A 1 276 ? 9.169 -28.947 -10.176 1.00 86.00 276 ASN A O 1
ATOM 2270 N N . ARG A 1 277 ? 7.347 -27.680 -10.499 1.00 88.56 277 ARG A N 1
ATOM 2271 C CA . ARG A 1 277 ? 7.887 -26.480 -9.853 1.00 88.56 277 ARG A CA 1
ATOM 2272 C C . ARG A 1 277 ? 7.344 -26.395 -8.434 1.00 88.56 277 ARG A C 1
ATOM 2274 O O . ARG A 1 277 ? 6.146 -26.197 -8.233 1.00 88.56 277 ARG A O 1
ATOM 2281 N N . THR A 1 278 ? 8.204 -26.623 -7.448 1.00 88.81 278 THR A N 1
ATOM 2282 C CA . THR A 1 278 ? 7.825 -26.645 -6.030 1.00 88.81 278 THR A CA 1
ATOM 2283 C C . THR A 1 278 ? 8.821 -25.877 -5.170 1.00 88.81 278 THR A C 1
ATOM 2285 O O . THR A 1 278 ? 10.008 -25.747 -5.486 1.00 88.81 278 THR A O 1
ATOM 2288 N N . MET A 1 279 ? 8.344 -25.429 -4.014 1.00 94.56 279 MET A N 1
ATOM 2289 C CA . MET A 1 279 ? 9.174 -24.849 -2.960 1.00 94.56 279 MET A CA 1
ATOM 2290 C C . MET A 1 279 ? 9.572 -25.926 -1.934 1.00 94.56 279 MET A C 1
ATOM 2292 O O . MET A 1 279 ? 9.097 -27.062 -1.989 1.00 94.56 279 MET A O 1
ATOM 2296 N N . SER A 1 280 ? 10.461 -25.587 -1.006 1.00 95.75 280 SER A N 1
ATOM 2297 C CA . SER A 1 280 ? 10.859 -26.469 0.095 1.00 95.75 280 SER A CA 1
ATOM 2298 C C . SER A 1 280 ? 11.079 -25.651 1.354 1.00 95.75 280 SER A C 1
ATOM 2300 O O . SER A 1 280 ? 11.634 -24.559 1.271 1.00 95.75 280 SER A O 1
ATOM 2302 N N . TYR A 1 281 ? 10.689 -26.199 2.504 1.00 97.75 281 TYR A N 1
ATOM 2303 C CA . TYR A 1 281 ? 11.127 -25.708 3.811 1.00 97.75 281 TYR A CA 1
ATOM 2304 C C . TYR A 1 281 ? 12.608 -26.030 4.061 1.00 97.75 281 TYR A C 1
ATOM 2306 O O . TYR A 1 281 ? 13.243 -26.736 3.271 1.00 97.75 281 TYR A O 1
ATOM 2314 N N . VAL A 1 282 ? 13.147 -25.532 5.178 1.00 98.00 282 VAL A N 1
ATOM 2315 C CA . VAL A 1 282 ? 14.502 -25.832 5.674 1.00 98.00 282 VAL A CA 1
ATOM 2316 C C . VAL A 1 282 ? 14.464 -26.432 7.088 1.00 98.00 282 VAL A C 1
ATOM 2318 O O . VAL A 1 282 ? 13.464 -26.308 7.802 1.00 98.00 282 VAL A O 1
ATOM 2321 N N . GLY A 1 283 ? 15.553 -27.083 7.510 1.00 97.75 283 GLY A N 1
ATOM 2322 C CA . GLY A 1 283 ? 15.663 -27.710 8.835 1.00 97.75 283 GLY A CA 1
ATOM 2323 C C . GLY A 1 283 ? 14.769 -28.946 8.997 1.00 97.75 283 GLY A C 1
ATOM 2324 O O . GLY A 1 283 ? 14.535 -29.680 8.039 1.00 97.75 283 GLY A O 1
ATOM 2325 N N . GLN A 1 284 ? 14.240 -29.187 10.199 1.00 98.12 284 GLN A N 1
ATOM 2326 C CA . GLN A 1 284 ? 13.396 -30.359 10.468 1.00 98.12 284 GLN A CA 1
ATOM 2327 C C . GLN A 1 284 ? 12.111 -30.370 9.618 1.00 98.12 284 GLN A C 1
ATOM 2329 O O . GLN A 1 284 ? 11.674 -31.436 9.186 1.00 98.12 284 GLN A O 1
ATOM 2334 N N . ALA A 1 285 ? 11.534 -29.204 9.310 1.00 97.94 285 ALA A N 1
ATOM 2335 C CA . ALA A 1 285 ? 10.359 -29.101 8.442 1.00 97.94 285 ALA A CA 1
ATOM 2336 C C . ALA A 1 285 ? 10.614 -29.613 7.015 1.00 97.94 285 ALA A C 1
ATOM 2338 O O . ALA A 1 285 ? 9.704 -30.172 6.409 1.00 97.94 285 ALA A O 1
ATOM 2339 N N . LYS A 1 286 ? 11.845 -29.498 6.496 1.00 97.56 286 LYS A N 1
ATOM 2340 C CA . LYS A 1 286 ? 12.236 -30.105 5.213 1.00 97.56 286 LYS A CA 1
ATOM 2341 C C . LYS A 1 286 ? 12.149 -31.628 5.271 1.00 97.56 286 LYS A C 1
ATOM 2343 O O . LYS A 1 286 ? 11.540 -32.249 4.407 1.00 97.56 286 LYS A O 1
ATOM 2348 N N . ILE A 1 287 ? 12.709 -32.224 6.323 1.00 97.31 287 ILE A N 1
ATOM 2349 C CA . ILE A 1 287 ? 12.676 -33.676 6.550 1.00 97.31 287 ILE A CA 1
ATOM 2350 C C . ILE A 1 287 ? 11.226 -34.154 6.696 1.00 97.31 287 ILE A C 1
ATOM 2352 O O . ILE A 1 287 ? 10.842 -35.189 6.152 1.00 97.31 287 ILE A O 1
ATOM 2356 N N . ASP A 1 288 ? 10.405 -33.397 7.423 1.00 96.94 288 ASP A N 1
ATOM 2357 C CA . ASP A 1 288 ? 8.988 -33.705 7.600 1.00 96.94 288 ASP A CA 1
ATOM 2358 C C . ASP A 1 288 ? 8.205 -33.585 6.286 1.00 96.94 288 ASP A C 1
ATOM 2360 O O . ASP A 1 288 ? 7.357 -34.435 6.008 1.00 96.94 288 ASP A O 1
ATOM 2364 N N . GLN A 1 289 ? 8.518 -32.589 5.455 1.00 95.56 289 GLN A N 1
ATOM 2365 C CA . GLN A 1 289 ? 7.959 -32.429 4.113 1.00 95.56 289 GLN A CA 1
ATOM 2366 C C . GLN A 1 289 ? 8.332 -33.616 3.209 1.00 95.56 289 GLN A C 1
ATOM 2368 O O . GLN A 1 289 ? 7.451 -34.226 2.607 1.00 95.56 289 GLN A O 1
ATOM 2373 N N . GLU A 1 290 ? 9.612 -33.994 3.142 1.00 95.06 290 GLU A N 1
ATOM 2374 C CA . GLU A 1 290 ? 10.105 -35.121 2.328 1.00 95.06 290 GLU A CA 1
ATOM 2375 C C . GLU A 1 290 ? 9.484 -36.467 2.746 1.00 95.06 290 GLU A C 1
ATOM 2377 O O . GLU A 1 290 ? 9.299 -37.362 1.922 1.00 95.06 290 GLU A O 1
ATOM 2382 N N . GLN A 1 291 ? 9.125 -36.605 4.025 1.00 96.38 291 GLN A N 1
ATOM 2383 C CA . GLN A 1 291 ? 8.487 -37.801 4.584 1.00 96.38 291 GLN A CA 1
ATOM 2384 C C . GLN A 1 291 ? 6.950 -37.737 4.553 1.00 96.38 291 GLN A C 1
ATOM 2386 O O . GLN A 1 291 ? 6.295 -38.645 5.068 1.00 96.38 291 GLN A O 1
ATOM 2391 N N . GLY A 1 292 ? 6.365 -36.687 3.965 1.00 92.94 292 GLY A N 1
ATOM 2392 C CA . GLY A 1 292 ? 4.915 -36.518 3.835 1.00 92.94 292 GLY A CA 1
ATOM 2393 C C . GLY A 1 292 ? 4.183 -36.258 5.156 1.00 92.94 292 GLY A C 1
ATOM 2394 O O . GLY A 1 292 ? 2.985 -36.512 5.246 1.00 92.94 292 GLY A O 1
ATOM 2395 N N . ARG A 1 293 ? 4.886 -35.785 6.195 1.00 93.44 293 ARG A N 1
ATOM 2396 C CA . ARG A 1 293 ? 4.293 -35.387 7.487 1.00 93.44 293 ARG A CA 1
ATOM 2397 C C . ARG A 1 293 ? 3.762 -33.960 7.501 1.00 93.44 293 ARG A C 1
ATOM 2399 O O . ARG A 1 293 ? 2.934 -33.640 8.346 1.00 93.44 293 ARG A O 1
ATOM 2406 N N . VAL A 1 294 ? 4.280 -33.114 6.620 1.00 93.38 294 VAL A N 1
ATOM 2407 C CA . VAL A 1 294 ? 3.910 -31.705 6.494 1.00 93.38 294 VAL A CA 1
ATOM 2408 C C . VAL A 1 294 ? 3.522 -31.442 5.049 1.00 93.38 294 VAL A C 1
ATOM 2410 O O . VAL A 1 294 ? 4.235 -31.851 4.130 1.00 93.38 294 VAL A O 1
ATOM 2413 N N . HIS A 1 295 ? 2.403 -30.749 4.854 1.00 92.06 295 HIS A N 1
ATOM 2414 C CA . HIS A 1 295 ? 1.942 -30.368 3.529 1.00 92.06 295 HIS A CA 1
ATOM 2415 C C . HIS A 1 295 ? 2.473 -28.993 3.121 1.00 92.06 295 HIS A C 1
ATOM 2417 O O . HIS A 1 295 ? 2.786 -28.135 3.945 1.00 92.06 295 HIS A O 1
ATOM 2423 N N . LEU A 1 296 ? 2.555 -28.795 1.808 1.00 91.75 296 LEU A N 1
ATOM 2424 C CA . LEU A 1 296 ? 3.003 -27.563 1.182 1.00 91.75 296 LEU A CA 1
ATOM 2425 C C . LEU A 1 296 ? 1.988 -27.182 0.102 1.00 91.75 296 LEU A C 1
ATOM 2427 O O . LEU A 1 296 ? 1.704 -27.993 -0.781 1.00 91.75 296 LEU A O 1
ATOM 2431 N N . ALA A 1 297 ? 1.430 -25.972 0.171 1.00 91.75 297 ALA A N 1
ATOM 2432 C CA . ALA A 1 297 ? 0.623 -25.406 -0.906 1.00 91.75 297 ALA A CA 1
ATOM 2433 C C . ALA A 1 297 ? 0.601 -23.879 -0.867 1.00 91.75 297 ALA A C 1
ATOM 2435 O O . ALA A 1 297 ? 0.607 -23.268 0.200 1.00 91.75 297 ALA A O 1
ATOM 2436 N N . ALA A 1 298 ? 0.511 -23.257 -2.042 1.00 92.88 298 ALA A N 1
ATOM 2437 C CA . ALA A 1 298 ? 0.329 -21.817 -2.138 1.00 92.88 298 ALA A CA 1
ATOM 2438 C C . ALA A 1 298 ? -1.013 -21.387 -1.512 1.00 92.88 298 ALA A C 1
ATOM 2440 O O . ALA A 1 298 ? -2.055 -21.999 -1.745 1.00 92.88 298 ALA A O 1
ATOM 2441 N N . GLY A 1 299 ? -1.014 -20.309 -0.736 1.00 92.00 299 GLY A N 1
ATOM 2442 C CA . GLY A 1 299 ? -2.214 -19.761 -0.107 1.00 92.00 299 GLY A CA 1
ATOM 2443 C C . GLY A 1 299 ? -2.807 -20.580 1.047 1.00 92.00 299 GLY A C 1
ATOM 2444 O O . GLY A 1 299 ? -3.898 -20.222 1.475 1.00 92.00 299 GLY A O 1
ATOM 2445 N N . LEU A 1 300 ? -2.135 -21.629 1.547 1.00 94.06 300 LEU A N 1
ATOM 2446 C CA . LEU A 1 300 ? -2.534 -22.382 2.748 1.00 94.06 300 LEU A CA 1
ATOM 2447 C C . LEU A 1 300 ? -1.420 -22.375 3.795 1.00 94.06 300 LEU A C 1
ATOM 2449 O O . LEU A 1 300 ? -0.247 -22.546 3.460 1.00 94.06 300 LEU A O 1
ATOM 2453 N N . PHE A 1 301 ? -1.784 -22.197 5.065 1.00 96.00 301 PHE A N 1
ATOM 2454 C CA . PHE A 1 301 ? -0.826 -22.281 6.163 1.00 96.00 301 PHE A CA 1
ATOM 2455 C C . PHE A 1 301 ? -0.514 -23.745 6.506 1.00 96.00 301 PHE A C 1
ATOM 2457 O O . PHE A 1 301 ? -1.409 -24.593 6.430 1.00 96.00 301 PHE A O 1
ATOM 2464 N N . PRO A 1 302 ? 0.718 -24.051 6.956 1.00 96.12 302 PRO A N 1
ATOM 2465 C CA . PRO A 1 302 ? 1.049 -25.375 7.470 1.00 96.12 302 PRO A CA 1
ATOM 2466 C C . PRO A 1 302 ? 0.173 -25.782 8.654 1.00 96.12 302 PRO A C 1
ATOM 2468 O O . PRO A 1 302 ? -0.179 -24.944 9.497 1.00 96.12 302 PRO A O 1
ATOM 2471 N N . GLU A 1 303 ? -0.126 -27.075 8.782 1.00 95.44 303 GLU A N 1
ATOM 2472 C CA . GLU A 1 303 ? -0.825 -27.580 9.960 1.00 95.44 303 GLU A CA 1
ATOM 2473 C C . GLU A 1 303 ? -0.036 -27.304 11.237 1.00 95.44 303 GLU A C 1
ATOM 2475 O O . GLU A 1 303 ? 1.187 -27.394 11.288 1.00 95.44 303 GLU A O 1
ATOM 2480 N N . GLY A 1 304 ? -0.759 -26.952 12.293 1.00 96.50 304 GLY A N 1
ATOM 2481 C CA . GLY A 1 304 ? -0.193 -26.532 13.563 1.00 96.50 304 GLY A CA 1
ATOM 2482 C C . GLY A 1 304 ? 0.254 -25.072 13.605 1.00 96.50 304 GLY A C 1
ATOM 2483 O O . GLY A 1 304 ? 0.691 -24.657 14.671 1.00 96.50 304 GLY A O 1
ATOM 2484 N N . THR A 1 305 ? 0.120 -24.294 12.521 1.00 98.12 305 THR A N 1
ATOM 2485 C CA . THR A 1 305 ? 0.285 -22.831 12.575 1.00 98.12 305 THR A CA 1
ATOM 2486 C C . THR A 1 305 ? -0.698 -22.230 13.573 1.00 98.12 305 THR A C 1
ATOM 2488 O O . THR A 1 305 ? -1.882 -22.577 13.578 1.00 98.12 305 THR A O 1
ATOM 2491 N N . GLU A 1 306 ? -0.211 -21.317 14.405 1.00 98.31 306 GLU A N 1
ATOM 2492 C CA . GLU A 1 306 ? -0.985 -20.628 15.428 1.00 98.31 306 GLU A CA 1
ATOM 2493 C C . GLU A 1 306 ? -0.964 -19.115 15.196 1.00 98.31 306 GLU A C 1
ATOM 2495 O O . GLU A 1 306 ? 0.066 -18.545 14.828 1.00 98.31 306 GLU A O 1
ATOM 2500 N N . PHE A 1 307 ? -2.092 -18.464 15.472 1.00 98.25 307 PHE A N 1
ATOM 2501 C CA . PHE A 1 307 ? -2.218 -17.017 15.556 1.00 98.25 307 PHE A CA 1
ATOM 2502 C C . PHE A 1 307 ? -2.697 -16.610 16.945 1.00 98.25 307 PHE A C 1
ATOM 2504 O O . PHE A 1 307 ? -3.600 -17.230 17.512 1.00 98.25 307 PHE A O 1
ATOM 2511 N N . LEU A 1 308 ? -2.108 -15.537 17.461 1.00 97.50 308 LEU A N 1
ATOM 2512 C CA . LEU A 1 308 ? -2.541 -14.863 18.677 1.00 97.50 308 LEU A CA 1
ATOM 2513 C C . LEU A 1 308 ? -2.844 -13.410 18.332 1.00 97.50 308 LEU A C 1
ATOM 2515 O O . LEU A 1 308 ? -2.050 -12.759 17.662 1.00 97.50 308 LEU A O 1
ATOM 2519 N N . HIS A 1 309 ? -3.986 -12.911 18.775 1.00 94.56 309 HIS A N 1
ATOM 2520 C CA . HIS A 1 309 ? -4.448 -11.561 18.487 1.00 94.56 309 HIS A CA 1
ATOM 2521 C C . HIS A 1 309 ? -4.915 -10.923 19.793 1.00 94.56 309 HIS A C 1
ATOM 2523 O O . HIS A 1 309 ? -5.849 -11.437 20.416 1.00 94.56 309 HIS A O 1
ATOM 2529 N N . SER A 1 310 ? -4.299 -9.818 20.223 1.00 95.19 310 SER A N 1
ATOM 2530 C CA . SER A 1 310 ? -4.744 -9.102 21.424 1.00 95.19 310 SER A CA 1
ATOM 2531 C C . SER A 1 310 ? -5.506 -7.831 21.062 1.00 95.19 310 SER A C 1
ATOM 2533 O O . SER A 1 310 ? -4.956 -6.911 20.471 1.00 95.19 310 SER A O 1
ATOM 2535 N N . VAL A 1 311 ? -6.788 -7.773 21.430 1.00 95.44 311 VAL A N 1
ATOM 2536 C CA . VAL A 1 311 ? -7.612 -6.566 21.285 1.00 95.44 311 VAL A CA 1
ATOM 2537 C C . VAL A 1 311 ? -7.460 -5.757 22.562 1.00 95.44 311 VAL A C 1
ATOM 2539 O O . VAL A 1 311 ? -7.685 -6.271 23.660 1.00 95.44 311 VAL A O 1
ATOM 2542 N N . ARG A 1 312 ? -7.085 -4.487 22.451 1.00 95.88 312 ARG A N 1
ATOM 2543 C CA . ARG A 1 312 ? -6.711 -3.638 23.586 1.00 95.88 312 ARG A CA 1
ATOM 2544 C C . ARG A 1 312 ? -7.534 -2.357 23.640 1.00 95.88 312 ARG A C 1
ATOM 2546 O O . ARG A 1 312 ? -8.200 -1.947 22.688 1.00 95.88 312 ARG A O 1
ATOM 2553 N N . TYR A 1 313 ? -7.506 -1.723 24.807 1.00 97.19 313 TYR A N 1
ATOM 2554 C CA . TYR A 1 313 ? -7.924 -0.330 24.945 1.00 97.19 313 TYR A CA 1
ATOM 2555 C C . TYR A 1 313 ? -6.917 0.605 24.256 1.00 97.19 313 TYR A C 1
ATOM 2557 O O . TYR A 1 313 ? -5.813 0.199 23.883 1.00 97.19 313 TYR A O 1
ATOM 2565 N N . ILE A 1 314 ? -7.303 1.868 24.080 1.00 95.94 314 ILE A N 1
ATOM 2566 C CA . ILE A 1 314 ? -6.464 2.887 23.440 1.00 95.94 314 ILE A CA 1
ATOM 2567 C C . ILE A 1 314 ? -5.906 3.810 24.516 1.00 95.94 314 ILE A C 1
ATOM 2569 O O . ILE A 1 314 ? -6.687 4.465 25.201 1.00 95.94 314 ILE A O 1
ATOM 2573 N N . ASP A 1 315 ? -4.586 3.898 24.658 1.00 95.25 315 ASP A N 1
ATOM 2574 C CA . ASP A 1 315 ? -3.946 4.866 25.556 1.00 95.25 315 ASP A CA 1
ATOM 2575 C C . ASP A 1 315 ? -3.272 5.986 24.743 1.00 95.25 315 ASP A C 1
ATOM 2577 O O . ASP A 1 315 ? -3.179 5.945 23.512 1.00 95.25 315 ASP A O 1
ATOM 2581 N N . SER A 1 316 ? -2.829 7.027 25.438 1.00 93.00 316 SER A N 1
ATOM 2582 C CA . SER A 1 316 ? -2.093 8.149 24.874 1.00 93.00 316 SER A CA 1
ATOM 2583 C C . SER A 1 316 ? -0.925 8.551 25.772 1.00 93.00 316 SER A C 1
ATOM 2585 O O . SER A 1 316 ? -1.019 8.498 27.002 1.00 93.00 316 SER A O 1
ATOM 2587 N N . THR A 1 317 ? 0.180 8.980 25.162 1.00 89.56 317 THR A N 1
ATOM 2588 C CA . THR A 1 317 ? 1.308 9.576 25.888 1.00 89.56 317 THR A CA 1
ATOM 2589 C C . THR A 1 317 ? 0.939 10.971 26.416 1.00 89.56 317 THR A C 1
ATOM 2591 O O . THR A 1 317 ? -0.043 11.564 25.953 1.00 89.56 317 THR A O 1
ATOM 2594 N N . PRO A 1 318 ? 1.712 11.548 27.357 1.00 85.25 318 PRO A N 1
ATOM 2595 C CA . PRO A 1 318 ? 1.504 12.928 27.808 1.00 85.25 318 PRO A CA 1
ATOM 2596 C C . PRO A 1 318 ? 1.508 13.964 26.670 1.00 85.25 318 PRO A C 1
ATOM 2598 O O . PRO A 1 318 ? 0.817 14.975 26.757 1.00 85.25 318 PRO A O 1
ATOM 2601 N N . GLU A 1 319 ? 2.237 13.694 25.585 1.00 85.38 319 GLU A N 1
ATOM 2602 C CA . GLU A 1 319 ? 2.316 14.523 24.375 1.00 85.38 319 GLU A CA 1
ATOM 2603 C C . GLU A 1 319 ? 1.131 14.305 23.413 1.00 85.38 319 GLU A C 1
ATOM 2605 O O . GLU A 1 319 ? 1.043 14.969 22.380 1.00 85.38 319 GLU A O 1
ATOM 2610 N N . GLY A 1 320 ? 0.218 13.382 23.736 1.00 83.19 320 GLY A N 1
ATOM 2611 C CA . GLY A 1 320 ? -0.986 13.083 22.960 1.00 83.19 320 GLY A CA 1
ATOM 2612 C C . GLY A 1 320 ? -0.801 12.048 21.847 1.00 83.19 320 GLY A C 1
ATOM 2613 O O . GLY A 1 320 ? -1.706 11.878 21.031 1.00 83.19 320 GLY A O 1
ATOM 2614 N N . ALA A 1 321 ? 0.336 11.347 21.786 1.00 87.69 321 ALA A N 1
ATOM 2615 C CA . ALA A 1 321 ? 0.539 10.277 20.810 1.00 87.69 321 ALA A CA 1
ATOM 2616 C C . ALA A 1 321 ? -0.237 9.017 21.220 1.00 87.69 321 ALA A C 1
ATOM 2618 O O . ALA A 1 321 ? -0.164 8.598 22.371 1.00 87.69 321 ALA A O 1
ATOM 2619 N N . ILE A 1 322 ? -0.957 8.398 20.282 1.00 91.88 322 ILE A N 1
ATOM 2620 C CA . ILE A 1 322 ? -1.726 7.173 20.541 1.00 91.88 322 ILE A CA 1
ATOM 2621 C C . ILE A 1 322 ? -0.801 5.960 20.658 1.00 91.88 322 ILE A C 1
ATOM 2623 O O . ILE A 1 322 ? 0.075 5.760 19.814 1.00 91.88 322 ILE A O 1
ATOM 2627 N N . VAL A 1 323 ? -1.028 5.140 21.686 1.00 92.00 323 VAL A N 1
ATOM 2628 C CA . VAL A 1 323 ? -0.282 3.906 21.968 1.00 92.00 323 VAL A CA 1
ATOM 2629 C C . VAL A 1 323 ? -1.227 2.773 22.387 1.00 92.00 323 VAL A C 1
ATOM 2631 O O . VAL A 1 323 ? -2.359 3.006 22.817 1.00 92.00 323 VAL A O 1
ATOM 2634 N N . LEU A 1 324 ? -0.761 1.528 22.263 1.00 91.81 324 LEU A N 1
ATOM 2635 C CA . LEU A 1 324 ? -1.484 0.359 22.767 1.00 91.81 324 LEU A CA 1
ATOM 2636 C C . LEU A 1 324 ? -1.572 0.411 24.296 1.00 91.81 324 LEU A C 1
ATOM 2638 O O . LEU A 1 324 ? -0.554 0.580 24.969 1.00 91.81 324 LEU A O 1
ATOM 2642 N N . ALA A 1 325 ? -2.772 0.225 24.847 1.00 95.38 325 ALA A N 1
ATOM 2643 C CA . ALA A 1 325 ? -2.942 0.129 26.290 1.00 95.38 325 ALA A CA 1
ATOM 2644 C C . ALA A 1 325 ? -2.366 -1.187 26.842 1.00 95.38 325 ALA A C 1
ATOM 2646 O O . ALA A 1 325 ? -2.367 -2.232 26.180 1.00 95.38 325 ALA A O 1
ATOM 2647 N N . ALA A 1 326 ? -1.925 -1.154 28.101 1.00 95.06 326 ALA A N 1
ATOM 2648 C CA . ALA A 1 326 ? -1.468 -2.353 28.803 1.00 95.06 326 ALA A CA 1
ATOM 2649 C C . ALA A 1 326 ? -2.604 -3.376 28.980 1.00 95.06 326 ALA A C 1
ATOM 2651 O O . ALA A 1 326 ? -2.368 -4.583 28.906 1.00 95.06 326 ALA A O 1
ATOM 2652 N N . ARG A 1 327 ? -3.832 -2.888 29.182 1.00 96.94 327 ARG A N 1
ATOM 2653 C CA . ARG A 1 327 ? -5.029 -3.701 29.394 1.00 96.94 327 ARG A CA 1
ATOM 2654 C C . ARG A 1 327 ? -5.602 -4.275 28.099 1.00 96.94 327 ARG A C 1
ATOM 2656 O O . ARG A 1 327 ? -5.821 -3.546 27.128 1.00 96.94 327 ARG A O 1
ATOM 2663 N N . MET A 1 328 ? -5.914 -5.568 28.118 1.00 97.31 328 MET A N 1
ATOM 2664 C CA . MET A 1 328 ? -6.587 -6.267 27.023 1.00 97.31 328 MET A CA 1
ATOM 2665 C C . MET A 1 328 ? -8.102 -6.285 27.234 1.00 97.31 328 MET A C 1
ATOM 2667 O O . MET A 1 328 ? -8.579 -6.544 28.337 1.00 97.31 328 MET A O 1
ATOM 2671 N N . LYS A 1 329 ? -8.839 -6.058 26.147 1.00 97.19 329 LYS A N 1
ATOM 2672 C CA . LYS A 1 329 ? -10.276 -6.326 26.027 1.00 97.19 329 LYS A CA 1
ATOM 2673 C C . LYS A 1 329 ? -10.519 -7.808 25.758 1.00 97.19 329 LYS A C 1
ATOM 2675 O O . LYS A 1 329 ? -11.372 -8.424 26.390 1.00 97.19 329 LYS A O 1
ATOM 2680 N N . GLU A 1 330 ? -9.749 -8.359 24.818 1.00 97.00 330 GLU A N 1
ATOM 2681 C CA . GLU A 1 330 ? -9.831 -9.748 24.377 1.00 97.00 330 GLU A CA 1
ATOM 2682 C C . GLU A 1 330 ? -8.444 -10.296 24.017 1.00 97.00 330 GLU A C 1
ATOM 2684 O O . GLU A 1 330 ? -7.577 -9.565 23.535 1.00 97.00 330 GLU A O 1
ATOM 2689 N N . LEU A 1 331 ? -8.263 -11.604 24.187 1.00 97.50 331 LEU A N 1
ATOM 2690 C CA . LEU A 1 331 ? -7.139 -12.364 23.646 1.00 97.50 331 LEU A CA 1
ATOM 2691 C C . LEU A 1 331 ? -7.700 -13.507 22.802 1.00 97.50 331 LEU A C 1
ATOM 2693 O O . LEU A 1 331 ? -8.306 -14.434 23.335 1.00 97.50 331 LEU A O 1
ATOM 2697 N N . ARG A 1 332 ? -7.522 -13.429 21.487 1.00 97.00 332 ARG A N 1
ATOM 2698 C CA . ARG A 1 332 ? -8.070 -14.381 20.519 1.00 97.00 332 ARG A CA 1
ATOM 2699 C C . ARG A 1 332 ? -6.959 -15.288 20.009 1.00 97.00 332 ARG A C 1
ATOM 2701 O O . ARG A 1 332 ? -5.865 -14.826 19.696 1.00 97.00 332 ARG A O 1
ATOM 2708 N N . TYR A 1 333 ? -7.250 -16.575 19.936 1.00 97.56 333 TYR A N 1
ATOM 2709 C CA . TYR A 1 333 ? -6.328 -17.628 19.550 1.00 97.56 333 TYR A CA 1
ATOM 2710 C C . TYR A 1 333 ? -6.923 -18.465 18.423 1.00 97.56 333 TYR A C 1
ATOM 2712 O O . TYR A 1 333 ? -8.114 -18.785 18.424 1.00 97.56 333 TYR A O 1
ATOM 2720 N N . MET A 1 334 ? -6.079 -18.843 17.469 1.00 97.00 334 MET A N 1
ATOM 2721 C CA . MET A 1 334 ? -6.470 -19.654 16.325 1.00 97.00 334 MET A CA 1
ATOM 2722 C C . MET A 1 334 ? -5.355 -20.649 15.991 1.00 97.00 334 MET A C 1
ATOM 2724 O O . MET A 1 334 ? -4.190 -20.268 15.953 1.00 97.00 334 MET A O 1
ATOM 2728 N N . LYS A 1 335 ? -5.690 -21.922 15.743 1.00 97.50 335 LYS A N 1
ATOM 2729 C CA . LYS A 1 335 ? -4.723 -22.976 15.379 1.00 97.50 335 LYS A CA 1
ATOM 2730 C C . LYS A 1 335 ? -5.198 -23.802 14.194 1.00 97.50 335 LYS A C 1
ATOM 2732 O O . LYS A 1 335 ? -6.309 -24.337 14.224 1.00 97.50 335 LYS A O 1
ATOM 2737 N N . LYS A 1 336 ? -4.342 -23.974 13.183 1.00 96.62 336 LYS A N 1
ATOM 2738 C CA . LYS A 1 336 ? -4.611 -24.858 12.043 1.00 96.62 336 LYS A CA 1
ATOM 2739 C C . LYS A 1 336 ? -4.526 -26.298 12.532 1.00 96.62 336 LYS A C 1
ATOM 2741 O O . LYS A 1 336 ? -3.454 -26.761 12.913 1.00 96.62 336 LYS A O 1
ATOM 2746 N N . ARG A 1 337 ? -5.649 -27.010 12.578 1.00 94.06 337 ARG A N 1
ATOM 2747 C CA . ARG A 1 337 ? -5.700 -28.408 13.035 1.00 94.06 337 ARG A CA 1
ATOM 2748 C C . ARG A 1 337 ? -5.736 -29.411 11.898 1.00 94.06 337 ARG A C 1
ATOM 2750 O O . ARG A 1 337 ? -5.210 -30.504 12.064 1.00 94.06 337 ARG A O 1
ATOM 2757 N N . THR A 1 338 ? -6.375 -29.055 10.789 1.00 91.00 338 THR A N 1
ATOM 2758 C CA . THR A 1 338 ? -6.618 -29.993 9.689 1.00 91.00 338 THR A CA 1
ATOM 2759 C C . THR A 1 338 ? -6.211 -29.368 8.370 1.00 91.00 338 THR A C 1
ATOM 2761 O O . THR A 1 338 ? -6.568 -28.224 8.087 1.00 91.00 338 THR A O 1
ATOM 2764 N N . TRP A 1 339 ? -5.495 -30.132 7.554 1.00 91.44 339 TRP A N 1
ATOM 2765 C CA . TRP A 1 339 ? -5.223 -29.779 6.170 1.00 91.44 339 TRP A CA 1
ATOM 2766 C C . TRP A 1 339 ? -6.435 -30.059 5.288 1.00 91.44 339 TRP A C 1
ATOM 2768 O O . TRP A 1 339 ? -7.015 -31.144 5.344 1.00 91.44 339 TRP A O 1
ATOM 2778 N N . LYS A 1 340 ? -6.786 -29.099 4.433 1.00 91.44 340 LYS A N 1
ATOM 2779 C CA . LYS A 1 340 ? -7.755 -29.297 3.356 1.00 91.44 340 LYS A CA 1
ATOM 2780 C C . LYS A 1 340 ? -7.064 -29.066 2.022 1.00 91.44 340 LYS A C 1
ATOM 2782 O O . LYS A 1 340 ? -6.363 -28.076 1.839 1.00 91.44 340 LYS A O 1
ATOM 2787 N N . THR A 1 341 ? -7.280 -29.978 1.081 1.00 91.94 341 THR A N 1
ATOM 2788 C CA . THR A 1 341 ? -6.832 -29.788 -0.301 1.00 91.94 341 THR A CA 1
ATOM 2789 C C . THR A 1 341 ? -7.660 -28.698 -0.978 1.00 91.94 341 THR A C 1
ATOM 2791 O O . THR A 1 341 ? -8.758 -28.368 -0.532 1.00 91.94 341 THR A O 1
ATOM 2794 N N . TYR A 1 342 ? -7.170 -28.177 -2.103 1.00 91.94 342 TYR A N 1
ATOM 2795 C CA . TYR A 1 342 ? -7.918 -27.205 -2.905 1.00 91.94 342 TYR A CA 1
ATOM 2796 C C . TYR A 1 342 ? -9.297 -27.739 -3.313 1.00 91.94 342 TYR A C 1
ATOM 2798 O O . TYR A 1 342 ? -10.284 -27.028 -3.179 1.00 91.94 342 TYR A O 1
ATOM 2806 N N . ALA A 1 343 ? -9.374 -29.015 -3.707 1.00 92.19 343 ALA A N 1
ATOM 2807 C CA . ALA A 1 343 ? -10.635 -29.667 -4.050 1.00 92.19 343 ALA A CA 1
ATOM 2808 C C . ALA A 1 343 ? -11.592 -29.769 -2.850 1.00 92.19 343 ALA A C 1
ATOM 2810 O O . ALA A 1 343 ? -12.782 -29.533 -3.003 1.00 92.19 343 ALA A O 1
ATOM 2811 N N . ALA A 1 344 ? -11.086 -30.072 -1.648 1.00 91.88 344 ALA A N 1
ATOM 2812 C CA . ALA A 1 344 ? -11.920 -30.142 -0.446 1.00 91.88 344 ALA A CA 1
ATOM 2813 C C . ALA A 1 344 ? -12.457 -28.762 -0.022 1.00 91.88 344 ALA A C 1
ATOM 2815 O O . ALA A 1 344 ? -13.575 -28.664 0.484 1.00 91.88 344 ALA A O 1
ATOM 2816 N N . LEU A 1 345 ? -11.673 -27.695 -0.217 1.00 91.62 345 LEU A N 1
ATOM 2817 C CA . LEU A 1 345 ? -12.112 -26.314 0.022 1.00 91.62 345 LEU A CA 1
ATOM 2818 C C . LEU A 1 345 ? -13.166 -25.879 -1.003 1.00 91.62 345 LEU A C 1
ATOM 2820 O O . LEU A 1 345 ? -14.183 -25.308 -0.623 1.00 91.62 345 LEU A O 1
ATOM 2824 N N . GLU A 1 346 ? -12.959 -26.201 -2.281 1.00 91.88 346 GLU A N 1
ATOM 2825 C CA . GLU A 1 346 ? -13.931 -25.935 -3.346 1.00 91.88 346 GLU A CA 1
ATOM 2826 C C . GLU A 1 346 ? -15.249 -26.689 -3.107 1.00 91.88 346 GLU A C 1
ATOM 2828 O O . GLU A 1 346 ? -16.322 -26.094 -3.168 1.00 91.88 346 GLU A O 1
ATOM 2833 N N . GLU A 1 347 ? -15.179 -27.974 -2.747 1.00 91.81 347 GLU A N 1
ATOM 2834 C CA . GLU A 1 347 ? -16.352 -28.778 -2.391 1.00 91.81 347 GLU A CA 1
ATOM 2835 C C . GLU A 1 347 ? -17.083 -28.211 -1.165 1.00 91.81 347 GLU A C 1
ATOM 2837 O O . GLU A 1 347 ? -18.311 -28.152 -1.162 1.00 91.81 347 GLU A O 1
ATOM 2842 N N . SER A 1 348 ? -16.347 -27.744 -0.147 1.00 88.88 348 SER A N 1
ATOM 2843 C CA . SER A 1 348 ? -16.944 -27.100 1.035 1.00 88.88 348 SER A CA 1
ATOM 2844 C C . SER A 1 348 ? -17.741 -25.849 0.639 1.00 88.88 348 SER A C 1
ATOM 2846 O O . SER A 1 348 ? -18.894 -25.718 1.040 1.00 88.88 348 SER A O 1
ATOM 2848 N N . ALA A 1 349 ? -17.174 -24.987 -0.213 1.00 88.50 349 ALA A N 1
ATOM 2849 C CA . ALA A 1 349 ? -17.848 -23.780 -0.696 1.00 88.50 349 ALA A CA 1
ATOM 2850 C C . ALA A 1 349 ? -19.087 -24.096 -1.560 1.00 88.50 349 ALA A C 1
ATOM 2852 O O . ALA A 1 349 ? -20.123 -23.450 -1.423 1.00 88.50 349 ALA A O 1
ATOM 2853 N N . ILE A 1 350 ? -19.017 -25.114 -2.429 1.00 88.38 350 ILE A N 1
ATOM 2854 C CA . ILE A 1 350 ? -20.166 -25.556 -3.241 1.00 88.38 350 ILE A CA 1
ATOM 2855 C C . ILE A 1 350 ? -21.284 -26.113 -2.353 1.00 88.38 350 ILE A C 1
ATOM 2857 O O . ILE A 1 350 ? -22.460 -25.835 -2.596 1.00 88.38 350 ILE A O 1
ATOM 2861 N N . ASN A 1 351 ? -20.932 -26.895 -1.332 1.00 87.12 351 ASN A N 1
ATOM 2862 C CA . ASN A 1 351 ? -21.905 -27.456 -0.401 1.00 87.12 351 ASN A CA 1
ATOM 2863 C C . ASN A 1 351 ? -22.603 -26.368 0.421 1.00 87.12 351 ASN A C 1
ATOM 2865 O O . ASN A 1 351 ? -23.808 -26.471 0.617 1.00 87.12 351 ASN A O 1
ATOM 2869 N N . GLU A 1 352 ? -21.888 -25.320 0.837 1.00 84.50 352 GLU A N 1
ATOM 2870 C CA . GLU A 1 352 ? -22.480 -24.175 1.541 1.00 84.50 352 GLU A CA 1
ATOM 2871 C C . GLU A 1 352 ? -23.492 -23.424 0.661 1.00 84.50 352 GLU A C 1
ATOM 2873 O O . GLU A 1 352 ? -24.606 -23.149 1.107 1.00 84.50 352 GLU A O 1
ATOM 2878 N N . ILE A 1 353 ? -23.161 -23.174 -0.614 1.00 84.81 353 ILE A N 1
ATOM 2879 C CA . ILE A 1 353 ? -24.096 -22.571 -1.583 1.00 84.81 353 ILE A CA 1
ATOM 2880 C C . ILE A 1 353 ? -25.346 -23.443 -1.729 1.00 84.81 353 ILE A C 1
ATOM 2882 O O . ILE A 1 353 ? -26.468 -22.957 -1.611 1.00 84.81 353 ILE A O 1
ATOM 2886 N N . LYS A 1 354 ? -25.155 -24.751 -1.935 1.00 85.69 354 LYS A N 1
ATOM 2887 C CA . LYS A 1 354 ? -26.264 -25.693 -2.091 1.00 85.69 354 LYS A CA 1
ATOM 2888 C C . LYS A 1 354 ? -27.140 -25.768 -0.839 1.00 85.69 354 LYS A C 1
ATOM 2890 O O . LYS A 1 354 ? -28.358 -25.821 -0.956 1.00 85.69 354 LYS A O 1
ATOM 2895 N N . GLU A 1 355 ? -26.543 -25.797 0.351 1.00 85.38 355 GLU A N 1
ATOM 2896 C CA . GLU A 1 355 ? -27.289 -25.850 1.609 1.00 85.38 355 GLU A CA 1
ATOM 2897 C C . GLU A 1 355 ? -28.129 -24.588 1.815 1.00 85.38 355 GLU A C 1
ATOM 2899 O O . GLU A 1 355 ? -29.286 -24.701 2.219 1.00 85.38 355 GLU A O 1
ATOM 2904 N N . LYS A 1 356 ? -27.591 -23.413 1.468 1.00 83.06 356 LYS A N 1
ATOM 2905 C CA . LYS A 1 356 ? -28.327 -22.147 1.512 1.00 83.06 356 LYS A CA 1
ATOM 2906 C C . LYS A 1 356 ? -29.492 -22.114 0.515 1.00 83.06 356 LYS A C 1
ATOM 2908 O O . LYS A 1 356 ? -30.565 -21.631 0.867 1.00 83.06 356 LYS A O 1
ATOM 2913 N N . ASP A 1 357 ? -29.302 -22.648 -0.691 1.00 84.50 357 ASP A N 1
ATOM 2914 C CA . ASP A 1 357 ? -30.350 -22.716 -1.717 1.00 84.50 357 ASP A CA 1
ATOM 2915 C C . ASP A 1 357 ? -31.466 -23.713 -1.347 1.00 84.50 357 ASP A C 1
ATOM 2917 O O . ASP A 1 357 ? -32.652 -23.411 -1.496 1.00 84.50 357 ASP A O 1
ATOM 2921 N N . ASP A 1 358 ? -31.102 -24.901 -0.851 1.00 88.88 358 ASP A N 1
ATOM 2922 C CA . ASP A 1 358 ? -32.052 -25.962 -0.490 1.00 88.88 358 ASP A CA 1
ATOM 2923 C C . ASP A 1 358 ? -32.777 -25.664 0.845 1.00 88.88 358 ASP A C 1
ATOM 2925 O O . ASP A 1 358 ? -33.924 -26.081 1.037 1.00 88.88 358 ASP A O 1
ATOM 2929 N N . PHE A 1 359 ? -32.115 -24.969 1.782 1.00 89.44 359 PHE A N 1
ATOM 2930 C CA . PHE A 1 359 ? -32.596 -24.708 3.146 1.00 89.44 359 PHE A CA 1
ATOM 2931 C C . PHE A 1 359 ? -32.235 -23.288 3.636 1.00 89.44 359 PHE A C 1
ATOM 2933 O O . PHE A 1 359 ? -31.431 -23.148 4.562 1.00 89.44 359 PHE A O 1
ATOM 2940 N N . PRO A 1 360 ? -32.861 -22.226 3.097 1.00 83.88 360 PRO A N 1
ATOM 2941 C CA . PRO A 1 360 ? -32.483 -20.836 3.383 1.00 83.88 360 PRO A CA 1
ATOM 2942 C C . PRO A 1 360 ? -32.597 -20.432 4.862 1.00 83.88 360 PRO A C 1
ATOM 2944 O O . PRO A 1 360 ? -31.855 -19.563 5.314 1.00 83.88 360 PRO A O 1
ATOM 2947 N N . ASP A 1 361 ? -33.475 -21.083 5.631 1.00 88.12 361 ASP A N 1
ATOM 2948 C CA . ASP A 1 361 ? -33.684 -20.788 7.057 1.00 88.12 361 ASP A CA 1
ATOM 2949 C C . ASP A 1 361 ? -32.799 -21.624 7.992 1.00 88.12 361 ASP A C 1
ATOM 2951 O O . ASP A 1 361 ? -32.828 -21.448 9.212 1.00 88.12 361 ASP A O 1
ATOM 2955 N N . ARG A 1 362 ? -32.000 -22.554 7.451 1.00 89.06 362 ARG A N 1
ATOM 2956 C CA . ARG A 1 362 ? -31.100 -23.368 8.268 1.00 89.06 362 ARG A CA 1
ATOM 2957 C C . ARG A 1 362 ? -29.885 -22.542 8.683 1.00 89.06 362 ARG A C 1
ATOM 2959 O O . ARG A 1 362 ? -29.101 -22.093 7.854 1.00 89.06 362 ARG A O 1
ATOM 2966 N N . THR A 1 363 ? -29.699 -22.398 9.990 1.00 89.38 363 THR A N 1
ATOM 2967 C CA . THR A 1 363 ? -28.535 -21.724 10.569 1.00 89.38 363 THR A CA 1
ATOM 2968 C C . THR A 1 363 ? -27.302 -22.624 10.548 1.00 89.38 363 THR A C 1
ATOM 2970 O O . THR A 1 363 ? -27.389 -23.841 10.753 1.00 89.38 363 THR A O 1
ATOM 2973 N N . ARG A 1 364 ? -26.128 -22.023 10.320 1.00 87.06 364 ARG A N 1
ATOM 2974 C CA . ARG A 1 364 ? -24.851 -22.744 10.339 1.00 87.06 364 ARG A CA 1
ATOM 2975 C C . ARG A 1 364 ? -24.553 -23.264 11.746 1.00 87.06 364 ARG A C 1
ATOM 2977 O O . ARG A 1 364 ? -24.737 -22.557 12.733 1.00 87.06 364 ARG A O 1
ATOM 2984 N N . GLN A 1 365 ? -24.077 -24.504 11.832 1.00 86.62 365 GLN A N 1
ATOM 2985 C CA . GLN A 1 365 ? -23.781 -25.181 13.094 1.00 86.62 365 GLN A CA 1
ATOM 2986 C C . GLN A 1 365 ? -22.277 -25.398 13.242 1.00 86.62 365 GLN A C 1
ATOM 2988 O O . GLN A 1 365 ? -21.636 -25.897 12.324 1.00 86.62 365 GLN A O 1
ATOM 2993 N N . PHE A 1 366 ? -21.729 -25.093 14.421 1.00 89.62 366 PHE A N 1
ATOM 2994 C CA . PHE A 1 366 ? -20.298 -25.248 14.699 1.00 89.62 366 PHE A CA 1
ATOM 2995 C C . PHE A 1 366 ? -20.019 -26.340 15.737 1.00 89.62 366 PHE A C 1
ATOM 2997 O O . PHE A 1 366 ? -20.770 -26.551 16.701 1.00 89.62 366 PHE A O 1
ATOM 3004 N N . ILE A 1 367 ? -18.892 -27.032 15.561 1.00 89.94 367 ILE A N 1
ATOM 3005 C CA . ILE A 1 367 ? -18.447 -28.121 16.436 1.00 89.94 367 ILE A CA 1
ATOM 3006 C C . ILE A 1 367 ? -17.353 -27.612 17.376 1.00 89.94 367 ILE A C 1
ATOM 3008 O O . ILE A 1 367 ? -16.359 -27.041 16.934 1.00 89.94 367 ILE A O 1
ATOM 3012 N N . GLY A 1 368 ? -17.513 -27.867 18.674 1.00 92.69 368 GLY A N 1
ATOM 3013 C CA . GLY A 1 368 ? -16.529 -27.521 19.698 1.00 92.69 368 GLY A CA 1
ATOM 3014 C C . GLY A 1 368 ? -17.173 -27.068 21.001 1.00 92.69 368 GLY A C 1
ATOM 3015 O O . GLY A 1 368 ? -18.365 -27.297 21.226 1.00 92.69 368 GLY A O 1
ATOM 3016 N N . ASN A 1 369 ? -16.372 -26.451 21.866 1.00 93.94 369 ASN A N 1
ATOM 3017 C CA . ASN A 1 369 ? -16.801 -25.898 23.150 1.00 93.94 369 ASN A CA 1
ATOM 3018 C C . ASN A 1 369 ? -15.837 -24.782 23.620 1.00 93.94 369 ASN A C 1
ATOM 3020 O O . ASN A 1 369 ? -14.729 -24.683 23.091 1.00 93.94 369 ASN A O 1
ATOM 3024 N N . PRO A 1 370 ? -16.227 -23.957 24.611 1.00 92.75 370 PRO A N 1
ATOM 3025 C CA . PRO A 1 370 ? -15.382 -22.884 25.153 1.00 92.75 370 PRO A CA 1
ATOM 3026 C C . PRO A 1 370 ? -13.991 -23.309 25.643 1.00 92.75 370 PRO A C 1
ATOM 3028 O O . PRO A 1 370 ? -13.039 -22.534 25.546 1.00 92.75 370 PRO A O 1
ATOM 3031 N N . GLU A 1 371 ? -13.857 -24.532 26.161 1.00 94.38 371 GLU A N 1
ATOM 3032 C CA . GLU A 1 371 ? -12.617 -25.038 26.753 1.00 94.38 371 GLU A CA 1
ATOM 3033 C C . GLU A 1 371 ? -11.613 -25.525 25.704 1.00 94.38 371 GLU A C 1
ATOM 3035 O O . GLU A 1 371 ? -10.427 -25.230 25.798 1.00 94.38 371 GLU A O 1
ATOM 3040 N N . GLN A 1 372 ? -12.068 -26.255 24.689 1.00 93.75 372 GLN A N 1
ATOM 3041 C CA . GLN A 1 372 ? -11.204 -26.842 23.659 1.00 93.75 372 GLN A CA 1
ATOM 3042 C C . GLN A 1 372 ? -11.096 -25.971 22.405 1.00 93.75 372 GLN A C 1
ATOM 3044 O O . GLN A 1 372 ? -10.212 -26.206 21.581 1.00 93.75 372 GLN A O 1
ATOM 3049 N N . GLY A 1 373 ? -11.985 -24.990 22.255 1.00 95.00 373 GLY A N 1
ATOM 3050 C CA . GLY A 1 373 ? -12.159 -24.177 21.058 1.00 95.00 373 GLY A CA 1
ATOM 3051 C C . GLY A 1 373 ? -13.256 -24.704 20.127 1.00 95.00 373 GLY A C 1
ATOM 3052 O O . GLY A 1 373 ? -13.805 -25.796 20.304 1.00 95.00 373 GLY A O 1
ATOM 3053 N N . ILE A 1 374 ? -13.573 -23.902 19.114 1.00 95.06 374 ILE A N 1
ATOM 3054 C CA . ILE A 1 374 ? -14.635 -24.139 18.134 1.00 95.06 374 ILE A CA 1
ATOM 3055 C C . ILE A 1 374 ? -14.030 -24.168 16.728 1.00 95.06 374 ILE A C 1
ATOM 3057 O O . ILE A 1 374 ? -13.188 -23.338 16.390 1.00 95.06 374 ILE A O 1
ATOM 3061 N N . ASN A 1 375 ? -14.429 -25.145 15.918 1.00 93.19 375 ASN A N 1
ATOM 3062 C CA . ASN A 1 375 ? -13.968 -25.294 14.540 1.00 93.19 375 ASN A CA 1
ATOM 3063 C C . ASN A 1 375 ? -14.746 -24.357 13.598 1.00 93.19 375 ASN A C 1
ATOM 3065 O O . ASN A 1 375 ? -15.962 -24.240 13.729 1.00 93.19 375 ASN A O 1
ATOM 3069 N N . ASN A 1 376 ? -14.053 -23.722 12.649 1.00 91.00 376 ASN A N 1
ATOM 3070 C CA . ASN A 1 376 ? -14.663 -22.897 11.596 1.00 91.00 376 ASN A CA 1
ATOM 3071 C C . ASN A 1 376 ? -15.027 -23.681 10.319 1.00 91.00 376 ASN A C 1
ATOM 3073 O O . ASN A 1 376 ? -15.298 -23.077 9.290 1.00 91.00 376 ASN A O 1
ATOM 3077 N N . ASP A 1 377 ? -14.950 -25.008 10.368 1.00 86.38 377 ASP A N 1
ATOM 3078 C CA . ASP A 1 377 ? -15.083 -25.968 9.270 1.00 86.38 377 ASP A CA 1
ATOM 3079 C C . ASP A 1 377 ? -13.962 -25.941 8.225 1.00 86.38 377 ASP A C 1
ATOM 3081 O O . ASP A 1 377 ? -13.777 -26.950 7.555 1.00 86.38 377 ASP A O 1
ATOM 3085 N N . ASP A 1 378 ? -13.130 -24.900 8.143 1.00 86.88 378 ASP A N 1
ATOM 3086 C CA . ASP A 1 378 ? -12.001 -24.759 7.198 1.00 86.88 378 ASP A CA 1
ATOM 3087 C C . ASP A 1 378 ? -10.651 -25.240 7.753 1.00 86.88 378 ASP A C 1
ATOM 3089 O O . ASP A 1 378 ? -9.562 -24.938 7.247 1.00 86.88 378 ASP A O 1
ATOM 3093 N N . GLY A 1 379 ? -10.720 -26.055 8.803 1.00 91.38 379 GLY A N 1
ATOM 3094 C CA . GLY A 1 379 ? -9.564 -26.697 9.418 1.00 91.38 379 GLY A CA 1
ATOM 3095 C C . GLY A 1 379 ? -8.897 -25.863 10.506 1.00 91.38 379 GLY A C 1
ATOM 3096 O O . GLY A 1 379 ? -7.836 -26.266 10.996 1.00 91.38 379 GLY A O 1
ATOM 3097 N N . TRP A 1 380 ? -9.505 -24.749 10.919 1.00 95.38 380 TRP A N 1
ATOM 3098 C CA . TRP A 1 380 ? -9.029 -23.924 12.020 1.00 95.38 380 TRP A CA 1
ATOM 3099 C C . TRP A 1 380 ? -9.873 -24.104 13.278 1.00 95.38 380 TRP A C 1
ATOM 3101 O O . TRP A 1 380 ? -11.098 -24.163 13.239 1.00 95.38 380 TRP A O 1
ATOM 3111 N N . LEU A 1 381 ? -9.188 -24.156 14.415 1.00 96.44 381 LEU A N 1
ATOM 3112 C CA . LEU A 1 381 ? -9.782 -24.114 15.744 1.00 96.44 381 LEU A CA 1
ATOM 3113 C C . LEU A 1 381 ? -9.609 -22.704 16.314 1.00 96.44 381 LEU A C 1
ATOM 3115 O O . LEU A 1 381 ? -8.475 -22.233 16.388 1.00 96.44 381 LEU A O 1
ATOM 3119 N N . LEU A 1 382 ? -10.696 -22.063 16.739 1.00 97.12 382 LEU A N 1
ATOM 3120 C CA . LEU A 1 382 ? -10.698 -20.744 17.368 1.00 97.12 382 LEU A CA 1
ATOM 3121 C C . LEU A 1 382 ? -11.051 -20.854 18.854 1.00 97.12 382 LEU A C 1
ATOM 3123 O O . LEU A 1 382 ? -11.916 -21.634 19.246 1.00 97.12 382 LEU A O 1
ATOM 3127 N N . GLN A 1 383 ? -10.399 -20.045 19.678 1.00 96.56 383 GLN A N 1
ATOM 3128 C CA . GLN A 1 383 ? -10.695 -19.885 21.099 1.00 96.56 383 GLN A CA 1
ATOM 3129 C C . GLN A 1 383 ? -10.405 -18.441 21.505 1.00 96.56 383 GLN A C 1
ATOM 3131 O O . GLN A 1 383 ? -9.467 -17.833 20.997 1.00 96.56 383 GLN A O 1
ATOM 3136 N N . GLY A 1 384 ? -11.182 -17.881 22.426 1.00 96.38 384 GLY A N 1
ATOM 3137 C CA . GLY A 1 384 ? -10.961 -16.521 22.899 1.00 96.38 384 GLY A CA 1
ATOM 3138 C C . GLY A 1 384 ? -11.067 -16.391 24.407 1.00 96.38 384 GLY A C 1
ATOM 3139 O O . GLY A 1 384 ? -11.701 -17.197 25.087 1.00 96.38 384 GLY A O 1
ATOM 3140 N N . PHE A 1 385 ? -10.465 -15.325 24.912 1.00 97.44 385 PHE A N 1
ATOM 3141 C CA . PHE A 1 385 ? -10.640 -14.832 26.266 1.00 97.44 385 PHE A CA 1
ATOM 3142 C C . PHE A 1 385 ? -11.112 -13.383 26.198 1.00 97.44 385 PHE A C 1
ATOM 3144 O O . PHE A 1 385 ? -10.682 -12.637 25.320 1.00 97.44 385 PHE A O 1
ATOM 3151 N N . ILE A 1 386 ? -11.994 -12.985 27.105 1.00 97.19 386 ILE A N 1
ATOM 3152 C CA . ILE A 1 386 ? -12.605 -11.655 27.160 1.00 97.19 386 ILE A CA 1
ATOM 3153 C C . ILE A 1 386 ? -12.640 -11.158 28.603 1.00 97.19 386 ILE A C 1
ATOM 3155 O O . ILE A 1 386 ? -12.582 -11.952 29.542 1.00 97.19 386 ILE A O 1
ATOM 3159 N N . GLU A 1 387 ? -12.672 -9.845 28.784 1.00 96.69 387 GLU A N 1
ATOM 3160 C CA . GLU A 1 387 ? -12.682 -9.215 30.101 1.00 96.69 387 GLU A CA 1
ATOM 3161 C C . GLU A 1 387 ? -13.985 -9.484 30.891 1.00 96.69 387 GLU A C 1
ATOM 3163 O O . GLU A 1 387 ? -15.092 -9.267 30.396 1.00 96.69 387 GLU A O 1
ATOM 3168 N N . ASP A 1 388 ? -13.848 -9.948 32.137 1.00 94.44 388 ASP A N 1
ATOM 3169 C CA . ASP A 1 388 ? -14.932 -10.103 33.111 1.00 94.44 388 ASP A CA 1
ATOM 3170 C C . ASP A 1 388 ? -15.246 -8.789 33.856 1.00 94.44 388 ASP A C 1
ATOM 3172 O O . ASP A 1 388 ? -14.530 -7.793 33.745 1.00 94.44 388 ASP A O 1
ATOM 3176 N N . ASP A 1 389 ? -16.342 -8.764 34.616 1.00 92.50 389 ASP A N 1
ATOM 3177 C CA . ASP A 1 389 ? -16.818 -7.584 35.359 1.00 92.50 389 ASP A CA 1
ATOM 3178 C C . ASP A 1 389 ? -15.825 -7.088 36.428 1.00 92.50 389 ASP A C 1
ATOM 3180 O O . ASP A 1 389 ? -15.805 -5.905 36.785 1.00 92.50 389 ASP A O 1
ATOM 3184 N N . SER A 1 390 ? -14.957 -7.989 36.886 1.00 91.94 390 SER A N 1
ATOM 3185 C CA . SER A 1 390 ? -13.855 -7.747 37.813 1.00 91.94 390 SER A CA 1
ATOM 3186 C C . SER A 1 390 ? -12.580 -7.284 37.095 1.00 91.94 390 SER A C 1
ATOM 3188 O O . SER A 1 390 ? -11.578 -6.968 37.739 1.00 91.94 390 SER A O 1
ATOM 3190 N N . GLY A 1 391 ? -12.606 -7.226 35.763 1.00 92.31 391 GLY A N 1
ATOM 3191 C CA . GLY A 1 391 ? -11.522 -6.764 34.912 1.00 92.31 391 GLY A CA 1
ATOM 3192 C C . GLY A 1 391 ? -10.455 -7.816 34.583 1.00 92.31 391 GLY A C 1
ATOM 3193 O O . GLY A 1 391 ? -9.430 -7.485 33.987 1.00 92.31 391 GLY A O 1
ATOM 3194 N N . ASN A 1 392 ? -10.635 -9.077 34.962 1.00 95.25 392 ASN A N 1
ATOM 3195 C CA . ASN A 1 392 ? -9.712 -10.144 34.579 1.00 95.25 392 ASN A CA 1
ATOM 3196 C C . ASN A 1 392 ? -10.125 -10.754 33.237 1.00 95.25 392 ASN A C 1
ATOM 3198 O O . ASN A 1 392 ? -11.279 -10.681 32.840 1.00 95.25 392 ASN A O 1
ATOM 3202 N N . LEU A 1 393 ? -9.207 -11.427 32.544 1.00 97.12 393 LEU A N 1
ATOM 3203 C CA . LEU A 1 393 ? -9.590 -12.241 31.388 1.00 97.12 393 LEU A CA 1
ATOM 3204 C C . LEU A 1 393 ? -10.237 -13.562 31.845 1.00 97.12 393 LEU A C 1
ATOM 3206 O O . LEU A 1 393 ? -9.697 -14.257 32.718 1.00 97.12 393 LEU A O 1
ATOM 3210 N N . ARG A 1 394 ? -11.365 -13.915 31.219 1.00 95.69 394 ARG A N 1
ATOM 3211 C CA . ARG A 1 394 ? -12.080 -15.200 31.322 1.00 95.69 394 ARG A CA 1
ATOM 3212 C C . ARG A 1 394 ? -12.224 -15.851 29.940 1.00 95.69 394 ARG A C 1
ATOM 3214 O O . ARG A 1 394 ? -12.162 -15.128 28.948 1.00 95.69 394 ARG A O 1
ATOM 3221 N N . PRO A 1 395 ? -12.441 -17.175 29.831 1.00 96.62 395 PRO A N 1
ATOM 3222 C CA . PRO A 1 395 ? -12.817 -17.789 28.561 1.00 96.62 395 PRO A CA 1
ATOM 3223 C C . PRO A 1 395 ? -14.069 -17.137 27.963 1.00 96.62 395 PRO A C 1
ATOM 3225 O O . PRO A 1 395 ? -14.984 -16.735 28.693 1.00 96.62 395 PRO A O 1
ATOM 3228 N N . GLN A 1 396 ? -14.097 -17.033 26.638 1.00 96.06 396 GLN A N 1
ATOM 3229 C CA . GLN A 1 396 ? -15.297 -16.658 25.902 1.00 96.06 396 GLN A CA 1
ATOM 3230 C C . GLN A 1 396 ? -16.331 -17.784 25.960 1.00 96.06 396 GLN A C 1
ATOM 3232 O O . GLN A 1 396 ? -15.976 -18.960 25.923 1.00 96.06 396 GLN A O 1
ATOM 3237 N N . SER A 1 397 ? -17.612 -17.432 26.016 1.00 94.31 397 SER A N 1
ATOM 3238 C CA . SER A 1 397 ? -18.704 -18.383 25.811 1.00 94.31 397 SER A CA 1
ATOM 3239 C C . SER A 1 397 ? -18.710 -18.920 24.374 1.00 94.31 397 SER A C 1
ATOM 3241 O O . SER A 1 397 ? -18.019 -18.407 23.486 1.00 94.31 397 SER A O 1
ATOM 3243 N N . PHE A 1 398 ? -19.515 -19.958 24.127 1.00 93.56 398 PHE A N 1
ATOM 3244 C CA . PHE A 1 398 ? -19.640 -20.540 22.790 1.00 93.56 398 PHE A CA 1
ATOM 3245 C C . PHE A 1 398 ? -20.121 -19.492 21.774 1.00 93.56 398 PHE A C 1
ATOM 3247 O O . PHE A 1 398 ? -19.518 -19.319 20.716 1.00 93.56 398 PHE A O 1
ATOM 3254 N N . GLU A 1 399 ? -21.163 -18.747 22.141 1.00 92.44 399 GLU A N 1
ATOM 3255 C CA . GLU A 1 399 ? -21.729 -17.655 21.345 1.00 92.44 399 GLU A CA 1
ATOM 3256 C C . GLU A 1 399 ? -20.721 -16.519 21.144 1.00 92.44 399 GLU A C 1
ATOM 3258 O O . GLU A 1 399 ? -20.589 -15.975 20.046 1.00 92.44 399 GLU A O 1
ATOM 3263 N N . GLU A 1 400 ? -19.933 -16.208 22.182 1.00 94.25 400 GLU A N 1
ATOM 3264 C CA . GLU A 1 400 ? -18.913 -15.175 22.078 1.00 94.25 400 GLU A CA 1
ATOM 3265 C C . GLU A 1 400 ? -17.803 -15.555 21.072 1.00 94.25 400 GLU A C 1
ATOM 3267 O O . GLU A 1 400 ? -17.329 -14.710 20.307 1.00 94.25 400 GLU A O 1
ATOM 3272 N N . THR A 1 401 ? -17.406 -16.826 21.015 1.00 93.88 401 THR A N 1
ATOM 3273 C CA . THR A 1 401 ? -16.425 -17.295 20.022 1.00 93.88 401 THR A CA 1
ATOM 3274 C C . THR A 1 401 ? -17.039 -17.424 18.619 1.00 93.88 401 THR A C 1
ATOM 3276 O O . THR A 1 401 ? -16.365 -17.114 17.635 1.00 93.88 401 THR A O 1
ATOM 3279 N N . ALA A 1 402 ? -18.318 -17.805 18.502 1.00 91.56 402 ALA A N 1
ATOM 3280 C CA . ALA A 1 402 ? -19.019 -17.923 17.218 1.00 91.56 402 ALA A CA 1
ATOM 3281 C C . ALA A 1 402 ? -19.053 -16.603 16.423 1.00 91.56 402 ALA A C 1
ATOM 3283 O O . ALA A 1 402 ? -18.930 -16.625 15.198 1.00 91.56 402 ALA A O 1
ATOM 3284 N N . TYR A 1 403 ? -19.107 -15.458 17.113 1.00 90.94 403 TYR A N 1
ATOM 3285 C CA . TYR A 1 403 ? -18.971 -14.131 16.498 1.00 90.94 403 TYR A CA 1
ATOM 3286 C C . TYR A 1 403 ? -17.702 -13.985 15.647 1.00 90.94 403 TYR A C 1
ATOM 3288 O O . TYR A 1 403 ? -17.748 -13.504 14.517 1.00 90.94 403 TYR A O 1
ATOM 3296 N N . CYS A 1 404 ? -16.560 -14.454 16.159 1.00 89.75 404 CYS A N 1
ATOM 3297 C CA . CYS A 1 404 ? -15.288 -14.403 15.438 1.00 89.75 404 CYS A CA 1
ATOM 3298 C C . CYS A 1 404 ? -15.288 -15.335 14.218 1.00 89.75 404 CYS A C 1
ATOM 3300 O O . CYS A 1 404 ? -14.712 -15.000 13.182 1.00 89.75 404 CYS A O 1
ATOM 3302 N N . ILE A 1 405 ? -15.944 -16.495 14.326 1.00 90.94 405 ILE A N 1
ATOM 3303 C CA . ILE A 1 405 ? -16.012 -17.486 13.244 1.00 90.94 405 ILE A CA 1
ATOM 3304 C C . ILE A 1 405 ? -16.732 -16.920 12.020 1.00 90.94 405 ILE A C 1
ATOM 3306 O O . ILE A 1 405 ? -16.305 -17.205 10.906 1.00 90.94 405 ILE A O 1
ATOM 3310 N N . GLY A 1 406 ? -17.732 -16.056 12.209 1.00 84.81 406 GLY A N 1
ATOM 3311 C CA . GLY A 1 406 ? -18.415 -15.362 11.114 1.00 84.81 406 GLY A CA 1
ATOM 3312 C C . GLY A 1 406 ? -17.462 -14.717 10.108 1.00 84.81 406 GLY A C 1
ATOM 3313 O O . GLY A 1 406 ? -17.531 -14.967 8.907 1.00 84.81 406 GLY A O 1
ATOM 3314 N N . CYS A 1 407 ? -16.490 -13.953 10.610 1.00 84.88 407 CYS A N 1
ATOM 3315 C CA . CYS A 1 407 ? -15.483 -13.312 9.767 1.00 84.88 407 CYS A CA 1
ATOM 3316 C C . CYS A 1 407 ? -14.421 -14.296 9.250 1.00 84.88 407 CYS A C 1
ATOM 3318 O O . CYS A 1 407 ? -13.877 -14.083 8.168 1.00 84.88 407 CYS A O 1
ATOM 3320 N N . HIS A 1 408 ? -14.101 -15.337 10.025 1.00 89.62 408 HIS A N 1
ATOM 3321 C CA . HIS A 1 408 ? -13.005 -16.279 9.777 1.00 89.62 408 HIS A CA 1
ATOM 3322 C C . HIS A 1 408 ? -13.443 -17.602 9.117 1.00 89.62 408 HIS A C 1
ATOM 3324 O O . HIS A 1 408 ? -12.640 -18.521 9.021 1.00 89.62 408 HIS A O 1
ATOM 3330 N N . GLY A 1 409 ? -14.686 -17.741 8.663 1.00 80.00 409 GLY A N 1
ATOM 3331 C CA . GLY A 1 409 ? -15.169 -18.976 8.029 1.00 80.00 409 GLY A CA 1
ATOM 3332 C C . GLY A 1 409 ? -16.224 -18.773 6.945 1.00 80.00 409 GLY A C 1
ATOM 3333 O O . GLY A 1 409 ? -16.775 -19.760 6.474 1.00 80.00 409 GLY A O 1
ATOM 3334 N N . GLY A 1 410 ? -16.544 -17.527 6.575 1.00 78.00 410 GLY A N 1
ATOM 3335 C CA . GLY A 1 410 ? -17.696 -17.233 5.715 1.00 78.00 410 GLY A CA 1
ATOM 3336 C C . GLY A 1 410 ? -17.581 -15.950 4.896 1.00 78.00 410 GLY A C 1
ATOM 3337 O O . GLY A 1 410 ? -18.593 -15.295 4.668 1.00 78.00 410 GLY A O 1
ATOM 3338 N N . THR A 1 411 ? -16.368 -15.545 4.496 1.00 87.56 411 THR A N 1
ATOM 3339 C CA . THR A 1 411 ? -16.188 -14.346 3.659 1.00 87.56 411 THR A CA 1
ATOM 3340 C C . THR A 1 411 ? -15.184 -14.545 2.532 1.00 87.56 411 THR A C 1
ATOM 3342 O O . THR A 1 411 ? -14.160 -15.234 2.672 1.00 87.56 411 THR A O 1
ATOM 3345 N N . GLY A 1 412 ? -15.435 -13.851 1.421 1.00 86.69 412 GLY A N 1
ATOM 3346 C CA . GLY A 1 412 ? -14.551 -13.887 0.267 1.00 86.69 412 GLY A CA 1
ATOM 3347 C C . GLY A 1 412 ? -13.191 -13.192 0.465 1.00 86.69 412 GLY A C 1
ATOM 3348 O O . GLY A 1 412 ? -12.225 -13.487 -0.247 1.00 86.69 412 GLY A O 1
ATOM 3349 N N . ALA A 1 413 ? -13.073 -12.299 1.454 1.00 88.00 413 ALA A N 1
ATOM 3350 C CA . ALA A 1 413 ? -11.912 -11.423 1.655 1.00 88.00 413 ALA A CA 1
ATOM 3351 C C . ALA A 1 413 ? -10.699 -12.056 2.379 1.00 88.00 413 ALA A C 1
ATOM 3353 O O . ALA A 1 413 ? -9.648 -11.404 2.499 1.00 88.00 413 ALA A O 1
ATOM 3354 N N . THR A 1 414 ? -10.812 -13.296 2.866 1.00 89.06 414 THR A N 1
ATOM 3355 C CA . THR A 1 414 ? -9.747 -13.994 3.616 1.00 89.06 414 THR A CA 1
ATOM 3356 C C . THR A 1 414 ? -8.812 -14.813 2.720 1.00 89.06 414 THR A C 1
ATOM 3358 O O . THR A 1 414 ? -9.166 -15.203 1.606 1.00 89.06 414 THR A O 1
ATOM 3361 N N . THR A 1 415 ? -7.608 -15.108 3.222 1.00 89.50 415 THR A N 1
ATOM 3362 C CA . THR A 1 415 ? -6.719 -16.143 2.663 1.00 89.50 415 THR A CA 1
ATOM 3363 C C . THR A 1 415 ? -6.507 -17.202 3.731 1.00 89.50 415 THR A C 1
ATOM 3365 O O . THR A 1 415 ? -6.023 -16.875 4.813 1.00 89.50 415 THR A O 1
ATOM 3368 N N . ASP A 1 416 ? -6.928 -18.436 3.440 1.00 92.19 416 ASP A N 1
ATOM 3369 C CA . ASP A 1 416 ? -6.991 -19.541 4.406 1.00 92.19 416 ASP A CA 1
ATOM 3370 C C . ASP A 1 416 ? -7.625 -19.109 5.740 1.00 92.19 416 ASP A C 1
ATOM 3372 O O . ASP A 1 416 ? -7.028 -19.264 6.802 1.00 92.19 416 ASP A O 1
ATOM 3376 N N . SER A 1 417 ? -8.810 -18.486 5.672 1.00 91.81 417 SER A N 1
ATOM 3377 C CA . SER A 1 417 ? -9.570 -18.011 6.838 1.00 91.81 417 SER A CA 1
ATOM 3378 C C . SER A 1 417 ? -8.886 -16.918 7.678 1.00 91.81 417 SER A C 1
ATOM 3380 O O . SER A 1 417 ? -9.348 -16.612 8.775 1.00 91.81 417 SER A O 1
ATOM 3382 N N . VAL A 1 418 ? -7.805 -16.288 7.201 1.00 91.19 418 VAL A N 1
ATOM 3383 C CA . VAL A 1 418 ? -7.034 -15.277 7.949 1.00 91.19 418 VAL A CA 1
ATOM 3384 C C . VAL A 1 418 ? -7.039 -13.917 7.235 1.00 91.19 418 VAL A C 1
ATOM 3386 O O . VAL A 1 418 ? -6.869 -13.827 6.017 1.00 91.19 418 VAL A O 1
ATOM 3389 N N . TYR A 1 419 ? -7.189 -12.830 8.008 1.00 88.12 419 TYR A N 1
ATOM 3390 C CA . TYR A 1 419 ? -7.069 -11.445 7.517 1.00 88.12 419 TYR A CA 1
ATOM 3391 C C . TYR A 1 419 ? -5.677 -10.845 7.721 1.00 88.12 419 TYR A C 1
ATOM 3393 O O . TYR A 1 419 ? -5.162 -10.203 6.807 1.00 88.12 419 TYR A O 1
ATOM 3401 N N . GLY A 1 420 ? -5.090 -11.032 8.909 1.00 85.75 420 GLY A N 1
ATOM 3402 C CA . GLY A 1 420 ? -3.925 -10.271 9.373 1.00 85.75 420 GLY A CA 1
ATOM 3403 C C . GLY A 1 420 ? -2.660 -10.521 8.555 1.00 85.75 420 GLY A C 1
ATOM 3404 O O . GLY A 1 420 ? -2.117 -9.591 7.968 1.00 85.75 420 GLY A O 1
ATOM 3405 N N . PHE A 1 421 ? -2.202 -11.773 8.472 1.00 89.94 421 PHE A N 1
ATOM 3406 C CA . PHE A 1 421 ? -0.935 -12.105 7.806 1.00 89.94 421 PHE A CA 1
ATOM 3407 C C . PHE A 1 421 ? -0.922 -11.779 6.300 1.00 89.94 421 PHE A C 1
ATOM 3409 O O . PHE A 1 421 ? 0.027 -11.152 5.839 1.00 89.94 421 PHE A O 1
ATOM 3416 N N . PRO A 1 422 ? -1.999 -12.032 5.531 1.00 86.69 422 PRO A N 1
ATOM 3417 C CA . PRO A 1 422 ? -2.105 -11.545 4.152 1.00 86.69 422 PRO A CA 1
ATOM 3418 C C . PRO A 1 422 ? -2.144 -10.007 4.005 1.00 86.69 422 PRO A C 1
ATOM 3420 O O . PRO A 1 422 ? -2.119 -9.503 2.882 1.00 86.69 422 PRO A O 1
ATOM 3423 N N . ARG A 1 423 ? -2.295 -9.252 5.106 1.00 90.12 423 ARG A N 1
ATOM 3424 C CA . ARG A 1 423 ? -2.222 -7.777 5.177 1.00 90.12 423 ARG A CA 1
ATOM 3425 C C . ARG A 1 423 ? -0.933 -7.287 5.852 1.00 90.12 423 ARG A C 1
ATOM 3427 O O . ARG A 1 423 ? -0.836 -6.096 6.153 1.00 90.12 423 ARG A O 1
ATOM 3434 N N . LYS A 1 424 ? 0.030 -8.179 6.119 1.00 91.19 424 LYS A N 1
ATOM 3435 C CA . LYS A 1 424 ? 1.335 -7.846 6.702 1.00 91.19 424 LYS A CA 1
ATOM 3436 C C . LYS A 1 424 ? 2.034 -6.760 5.874 1.00 91.19 424 LYS A C 1
ATOM 3438 O O . LYS A 1 424 ? 1.932 -6.740 4.648 1.00 91.19 424 LYS A O 1
ATOM 3443 N N . LEU A 1 425 ? 2.727 -5.851 6.556 1.00 88.06 425 LEU A N 1
ATOM 3444 C CA . LEU A 1 425 ? 3.532 -4.815 5.914 1.00 88.06 425 LEU A CA 1
ATOM 3445 C C . LEU A 1 425 ? 4.701 -5.436 5.132 1.00 88.06 425 LEU A C 1
ATOM 3447 O O . LEU A 1 425 ? 5.330 -6.390 5.593 1.00 88.06 425 LEU A O 1
ATOM 3451 N N . ASP A 1 426 ? 4.988 -4.880 3.955 1.00 71.81 426 ASP A N 1
ATOM 3452 C CA . ASP A 1 426 ? 6.005 -5.408 3.043 1.00 71.81 426 ASP A CA 1
ATOM 3453 C C . ASP A 1 426 ? 7.452 -5.063 3.455 1.00 71.81 426 ASP A C 1
ATOM 3455 O O . ASP A 1 426 ? 7.714 -4.334 4.418 1.00 71.81 426 ASP A O 1
ATOM 3459 N N . SER A 1 427 ? 8.414 -5.579 2.685 1.00 72.88 427 SER A N 1
ATOM 3460 C CA . SER A 1 427 ? 9.853 -5.393 2.910 1.00 72.88 427 SER A CA 1
ATOM 3461 C C . SER A 1 427 ? 10.341 -3.942 2.811 1.00 72.88 427 SER A C 1
ATOM 3463 O O . SER A 1 427 ? 11.422 -3.632 3.305 1.00 72.88 427 SER A O 1
ATOM 3465 N N . SER A 1 428 ? 9.563 -3.028 2.219 1.00 67.25 428 SER A N 1
ATOM 3466 C CA . SER A 1 428 ? 9.891 -1.595 2.193 1.00 67.25 428 SER A CA 1
ATOM 3467 C C . SER A 1 428 ? 9.588 -0.892 3.518 1.00 67.25 428 SER A C 1
ATOM 3469 O O . SER A 1 428 ? 10.010 0.248 3.729 1.00 67.25 428 SER A O 1
ATOM 3471 N N . GLN A 1 429 ? 8.851 -1.553 4.413 1.00 79.44 429 GLN A N 1
ATOM 3472 C CA . GLN A 1 429 ? 8.491 -1.021 5.716 1.00 79.44 429 GLN A CA 1
ATOM 3473 C C . GLN A 1 429 ? 9.532 -1.379 6.782 1.00 79.44 429 GLN A C 1
ATOM 3475 O O . GLN A 1 429 ? 10.475 -2.140 6.572 1.00 79.44 429 GLN A O 1
ATOM 3480 N N . TYR A 1 430 ? 9.377 -0.771 7.958 1.00 82.94 430 TYR A N 1
ATOM 3481 C CA . TYR A 1 430 ? 10.291 -0.970 9.082 1.00 82.94 430 TYR A CA 1
ATOM 3482 C C . TYR A 1 430 ? 10.426 -2.458 9.414 1.00 82.94 430 TYR A C 1
ATOM 3484 O O . TYR A 1 430 ? 9.417 -3.139 9.578 1.00 82.94 430 TYR A O 1
ATOM 3492 N N . GLN A 1 431 ? 11.671 -2.940 9.483 1.00 86.50 431 GLN A N 1
ATOM 3493 C CA . GLN A 1 431 ? 12.006 -4.339 9.775 1.00 86.50 431 GLN A CA 1
ATOM 3494 C C . GLN A 1 431 ? 11.230 -5.353 8.923 1.00 86.50 431 GLN A C 1
ATOM 3496 O O . GLN A 1 431 ? 10.812 -6.394 9.421 1.00 86.50 431 GLN A O 1
ATOM 3501 N N . GLU A 1 432 ? 10.988 -5.028 7.649 1.00 85.44 432 GLU A N 1
ATOM 3502 C CA . GLU A 1 432 ? 10.272 -5.898 6.708 1.00 85.44 432 GLU A CA 1
ATOM 3503 C C . GLU A 1 432 ? 8.878 -6.322 7.215 1.00 85.44 432 GLU A C 1
ATOM 3505 O O . GLU A 1 432 ? 8.397 -7.418 6.932 1.00 85.44 432 GLU A O 1
ATOM 3510 N N . GLY A 1 433 ? 8.248 -5.487 8.050 1.00 90.06 433 GLY A N 1
ATOM 3511 C CA . GLY A 1 433 ? 6.964 -5.777 8.687 1.00 90.06 433 GLY A CA 1
ATOM 3512 C C . GLY A 1 433 ? 7.024 -6.754 9.868 1.00 90.06 433 GLY A C 1
ATOM 3513 O O . GLY A 1 433 ? 5.986 -7.038 10.457 1.00 90.06 433 GLY A O 1
ATOM 3514 N N . TRP A 1 434 ? 8.197 -7.253 10.260 1.00 93.75 434 TRP A N 1
ATOM 3515 C CA . TRP A 1 434 ? 8.385 -8.178 11.384 1.00 93.75 434 TRP A CA 1
ATOM 3516 C C . TRP A 1 434 ? 8.663 -7.454 12.702 1.00 93.75 434 TRP A C 1
ATOM 3518 O O . TRP A 1 434 ? 9.738 -7.571 13.286 1.00 93.75 434 TRP A O 1
ATOM 3528 N N . TYR A 1 435 ? 7.687 -6.686 13.174 1.00 93.75 435 TYR A N 1
ATOM 3529 C CA . TYR A 1 435 ? 7.794 -5.962 14.433 1.00 93.75 435 TYR A CA 1
ATOM 3530 C C . TYR A 1 435 ? 6.436 -5.829 15.118 1.00 93.75 435 TYR A C 1
ATOM 3532 O O . TYR A 1 435 ? 5.383 -5.891 14.486 1.00 93.75 435 TYR A O 1
ATOM 3540 N N . HIS A 1 436 ? 6.468 -5.606 16.429 1.00 94.25 436 HIS A N 1
ATOM 3541 C CA . HIS A 1 436 ? 5.283 -5.276 17.214 1.00 94.25 436 HIS A CA 1
ATOM 3542 C C . HIS A 1 436 ? 5.031 -3.763 17.227 1.00 94.25 436 HIS A C 1
ATOM 3544 O O . HIS A 1 436 ? 5.978 -2.979 17.314 1.00 94.25 436 HIS A O 1
ATOM 3550 N N . TRP A 1 437 ? 3.767 -3.330 17.216 1.00 86.75 437 TRP A N 1
ATOM 3551 C CA . TRP A 1 437 ? 3.385 -1.910 17.126 1.00 86.75 437 TRP A CA 1
ATOM 3552 C C . TRP A 1 437 ? 4.018 -1.032 18.232 1.00 86.75 437 TRP A C 1
ATOM 3554 O O . TRP A 1 437 ? 4.358 0.124 17.990 1.00 86.75 437 TRP A O 1
ATOM 3564 N N . SER A 1 438 ? 4.324 -1.579 19.414 1.00 86.31 438 SER A N 1
ATOM 3565 C CA . SER A 1 438 ? 5.070 -0.837 20.453 1.00 86.31 438 SER A CA 1
ATOM 3566 C C . SER A 1 438 ? 6.453 -0.323 20.010 1.00 86.31 438 SER A C 1
ATOM 3568 O O . SER A 1 438 ? 6.993 0.580 20.645 1.00 86.31 438 SER A O 1
ATOM 3570 N N . ARG A 1 439 ? 7.034 -0.869 18.932 1.00 89.00 439 ARG A N 1
ATOM 3571 C CA . ARG A 1 439 ? 8.316 -0.433 18.354 1.00 89.00 439 ARG A CA 1
ATOM 3572 C C . ARG A 1 439 ? 8.158 0.700 17.342 1.00 89.00 439 ARG A C 1
ATOM 3574 O O . ARG A 1 439 ? 8.944 1.644 17.359 1.00 89.00 439 ARG A O 1
ATOM 3581 N N . LYS A 1 440 ? 7.155 0.618 16.463 1.00 89.25 440 LYS A N 1
ATOM 3582 C CA . LYS A 1 440 ? 6.854 1.652 15.464 1.00 89.25 440 LYS A CA 1
ATOM 3583 C C . LYS A 1 440 ? 5.349 1.791 15.268 1.00 89.25 440 LYS A C 1
ATOM 3585 O O . LYS A 1 440 ? 4.672 0.838 14.902 1.00 89.25 440 LYS A O 1
ATOM 3590 N N . GLY A 1 441 ? 4.869 3.019 15.460 1.00 87.44 441 GLY A N 1
ATOM 3591 C CA . GLY A 1 441 ? 3.484 3.431 15.263 1.00 87.44 441 GLY A CA 1
ATOM 3592 C C . GLY A 1 441 ? 2.945 3.273 13.834 1.00 87.44 441 GLY A C 1
ATOM 3593 O O . GLY A 1 441 ? 3.669 2.913 12.910 1.00 87.44 441 GLY A O 1
ATOM 3594 N N . LEU A 1 442 ? 1.689 3.682 13.631 1.00 90.50 442 LEU A N 1
ATOM 3595 C CA . LEU A 1 442 ? 1.109 3.852 12.290 1.00 90.50 442 LEU A CA 1
ATOM 3596 C C . LEU A 1 442 ? 1.640 5.093 11.551 1.00 90.50 442 LEU A C 1
ATOM 3598 O O . LEU A 1 442 ? 1.395 5.256 10.358 1.00 90.50 442 LEU A O 1
ATOM 3602 N N . ALA A 1 443 ? 2.332 5.987 12.263 1.00 89.56 443 ALA A N 1
ATOM 3603 C CA . ALA A 1 443 ? 2.810 7.252 11.723 1.00 89.56 443 ALA A CA 1
ATOM 3604 C C . ALA A 1 443 ? 3.810 7.039 10.576 1.00 89.56 443 ALA A C 1
ATOM 3606 O O . ALA A 1 443 ? 4.803 6.318 10.718 1.00 89.56 443 ALA A O 1
ATOM 3607 N N . GLY A 1 444 ? 3.542 7.698 9.449 1.00 83.94 444 GLY A N 1
ATOM 3608 C CA . GLY A 1 444 ? 4.360 7.634 8.236 1.00 83.94 444 GLY A CA 1
ATOM 3609 C C . GLY A 1 444 ? 4.267 6.307 7.479 1.00 83.94 444 GLY A C 1
ATOM 3610 O O . GLY A 1 444 ? 5.123 6.036 6.637 1.00 83.94 444 GLY A O 1
ATOM 3611 N N . LEU A 1 445 ? 3.280 5.459 7.795 1.00 83.38 445 LEU A N 1
ATOM 3612 C CA . LEU A 1 445 ? 2.940 4.313 6.957 1.00 83.38 445 LEU A CA 1
ATOM 3613 C C . LEU A 1 445 ? 2.047 4.781 5.804 1.00 83.38 445 LEU A C 1
ATOM 3615 O O . LEU A 1 445 ? 1.026 5.431 6.029 1.00 83.38 445 LEU A O 1
ATOM 3619 N N . ASN A 1 446 ? 2.419 4.410 4.581 1.00 79.75 446 ASN A N 1
ATOM 3620 C CA . ASN A 1 446 ? 1.643 4.723 3.384 1.00 79.75 446 ASN A CA 1
ATOM 3621 C C . ASN A 1 446 ? 0.315 3.968 3.357 1.00 79.75 446 ASN A C 1
ATOM 3623 O O . ASN A 1 446 ? 0.212 2.855 3.874 1.00 79.75 446 ASN A O 1
ATOM 3627 N N . GLU A 1 447 ? -0.669 4.534 2.667 1.00 80.75 447 GLU A N 1
ATOM 3628 C CA . GLU A 1 447 ? -1.943 3.862 2.436 1.00 80.75 447 GLU A CA 1
ATOM 3629 C C . GLU A 1 447 ? -1.792 2.632 1.517 1.00 80.75 447 GLU A C 1
ATOM 3631 O O . GLU A 1 447 ? -1.142 2.740 0.469 1.00 80.75 447 GLU A O 1
ATOM 3636 N N . PRO A 1 448 ? -2.390 1.471 1.865 1.00 81.94 448 PRO A N 1
ATOM 3637 C CA . PRO A 1 448 ? -2.349 0.293 1.008 1.00 81.94 448 PRO A CA 1
ATOM 3638 C C . PRO A 1 448 ? -3.154 0.504 -0.280 1.00 81.94 448 PRO A C 1
ATOM 3640 O O . PRO A 1 448 ? -4.127 1.262 -0.327 1.00 81.94 448 PRO A O 1
ATOM 3643 N N . LYS A 1 449 ? -2.757 -0.209 -1.337 1.00 72.44 449 LYS A N 1
ATOM 3644 C CA . LYS A 1 449 ? -3.459 -0.222 -2.624 1.00 72.44 449 LYS A CA 1
ATOM 3645 C C . LYS A 1 449 ? -4.146 -1.556 -2.875 1.00 72.44 449 LYS A C 1
ATOM 3647 O O . LYS A 1 449 ? -3.665 -2.604 -2.455 1.00 72.44 449 LYS A O 1
ATOM 3652 N N . VAL A 1 450 ? -5.239 -1.508 -3.623 1.00 64.38 450 VAL A N 1
ATOM 3653 C CA . VAL A 1 450 ? -6.051 -2.655 -4.041 1.00 64.38 450 VAL A CA 1
ATOM 3654 C C . VAL A 1 450 ? -6.386 -2.536 -5.522 1.00 64.38 450 VAL A C 1
ATOM 3656 O O . VAL A 1 450 ? -6.562 -1.434 -6.042 1.00 64.38 450 VAL A O 1
ATOM 3659 N N . GLU A 1 451 ? -6.457 -3.659 -6.228 1.00 59.44 451 GLU A N 1
ATOM 3660 C CA . GLU A 1 451 ? -6.872 -3.688 -7.625 1.00 59.44 451 GLU A CA 1
ATOM 3661 C C . GLU A 1 451 ? -8.378 -3.919 -7.677 1.00 59.44 451 GLU A C 1
ATOM 3663 O O . GLU A 1 451 ? -8.898 -4.899 -7.151 1.00 59.44 451 GLU A O 1
ATOM 3668 N N . LEU A 1 452 ? -9.100 -3.025 -8.333 1.00 54.25 452 LEU A N 1
ATOM 3669 C CA . LEU A 1 452 ? -10.510 -3.201 -8.624 1.00 54.25 452 LEU A CA 1
ATOM 3670 C C . LEU A 1 452 ? -10.635 -3.743 -10.037 1.00 54.25 452 LEU A C 1
ATOM 3672 O O . LEU A 1 452 ? -10.214 -3.107 -11.010 1.00 54.25 452 LEU A O 1
ATOM 3676 N N . ARG A 1 453 ? -11.208 -4.940 -10.155 1.00 48.94 453 ARG A N 1
ATOM 3677 C CA . ARG A 1 453 ? -11.287 -5.657 -11.428 1.00 48.94 453 ARG A CA 1
ATOM 3678 C C . ARG A 1 453 ? -11.969 -4.791 -12.494 1.00 48.94 453 ARG A C 1
ATOM 3680 O O . ARG A 1 453 ? -13.132 -4.430 -12.354 1.00 48.94 453 ARG A O 1
ATOM 3687 N N . GLY A 1 454 ? -11.247 -4.479 -13.572 1.00 39.81 454 GLY A N 1
ATOM 3688 C CA . GLY A 1 454 ? -11.746 -3.655 -14.684 1.00 39.81 454 GLY A CA 1
ATOM 3689 C C . GLY A 1 454 ? -11.779 -2.142 -14.424 1.00 39.81 454 GLY A C 1
ATOM 3690 O O . GLY A 1 454 ? -12.107 -1.395 -15.341 1.00 39.81 454 GLY A O 1
ATOM 3691 N N . ALA A 1 455 ? -11.415 -1.688 -13.221 1.00 38.62 455 ALA A N 1
ATOM 3692 C CA . ALA A 1 455 ? -11.374 -0.274 -12.840 1.00 38.62 455 ALA A CA 1
ATOM 3693 C C . ALA A 1 455 ? -9.952 0.231 -12.512 1.00 38.62 455 ALA A C 1
ATOM 3695 O O . ALA A 1 455 ? -9.720 1.436 -12.541 1.00 38.62 455 ALA A O 1
ATOM 3696 N N . GLY A 1 456 ? -8.987 -0.662 -12.260 1.00 50.22 456 GLY A N 1
ATOM 3697 C CA . GLY A 1 456 ? -7.583 -0.309 -12.015 1.00 50.22 456 GLY A CA 1
ATOM 3698 C C . GLY A 1 456 ? -7.192 -0.354 -10.538 1.00 50.22 456 GLY A C 1
ATOM 3699 O O . GLY A 1 456 ? -7.901 -0.925 -9.716 1.00 50.22 456 GLY A O 1
ATOM 3700 N N . VAL A 1 457 ? -6.033 0.213 -10.200 1.00 57.69 457 VAL A N 1
ATOM 3701 C CA . VAL A 1 457 ? -5.478 0.192 -8.837 1.00 57.69 457 VAL A CA 1
ATOM 3702 C C . VAL A 1 457 ? -5.893 1.451 -8.079 1.00 57.69 457 VAL A C 1
ATOM 3704 O O . VAL A 1 457 ? -5.704 2.563 -8.570 1.00 57.69 457 VAL A O 1
ATOM 3707 N N . TYR A 1 458 ? -6.412 1.277 -6.867 1.00 60.78 458 TYR A N 1
ATOM 3708 C CA . TYR A 1 458 ? -6.887 2.348 -5.994 1.00 60.78 458 TYR A CA 1
ATOM 3709 C C . TYR A 1 458 ? -6.242 2.265 -4.615 1.00 60.78 458 TYR A C 1
ATOM 3711 O O . TYR A 1 458 ? -5.850 1.194 -4.165 1.00 60.78 458 TYR A O 1
ATOM 3719 N N . TYR A 1 459 ? -6.169 3.403 -3.935 1.00 77.50 459 TYR A N 1
ATOM 3720 C CA . TYR A 1 459 ? -5.879 3.492 -2.508 1.00 77.50 459 TYR A CA 1
ATOM 3721 C C . TYR A 1 459 ? -7.090 2.972 -1.708 1.00 77.50 459 TYR A C 1
ATOM 3723 O O . TYR A 1 459 ? -8.210 3.439 -1.925 1.00 77.50 459 TYR A O 1
ATOM 3731 N N . GLU A 1 460 ? -6.894 1.954 -0.865 1.00 84.94 460 GLU A N 1
ATOM 3732 C CA . GLU A 1 460 ? -7.976 1.158 -0.258 1.00 84.94 460 GLU A CA 1
ATOM 3733 C C . GLU A 1 460 ? -8.856 1.970 0.705 1.00 84.94 460 GLU A C 1
ATOM 3735 O O . GLU A 1 460 ? -10.085 1.924 0.621 1.00 84.94 460 GLU A O 1
ATOM 3740 N N . TYR A 1 461 ? -8.247 2.737 1.607 1.00 90.75 461 TYR A N 1
ATOM 3741 C CA . TYR A 1 461 ? -8.946 3.540 2.612 1.00 90.75 461 TYR A CA 1
ATOM 3742 C C . TYR A 1 461 ? -9.585 4.792 2.004 1.00 90.75 461 TYR A C 1
ATOM 3744 O O . TYR A 1 461 ? -10.693 5.168 2.372 1.00 90.75 461 TYR A O 1
ATOM 3752 N N . SER A 1 462 ? -8.928 5.419 1.036 1.00 86.38 462 SER A N 1
ATOM 3753 C CA . SER A 1 462 ? -9.438 6.519 0.232 1.00 86.38 462 SER A CA 1
ATOM 3754 C C . SER A 1 462 ? -10.658 6.064 -0.560 1.00 86.38 462 SER A C 1
ATOM 3756 O O . SER A 1 462 ? -11.687 6.742 -0.550 1.00 86.38 462 SER A O 1
ATOM 3758 N N . TYR A 1 463 ? -10.588 4.881 -1.177 1.00 82.56 463 TYR A N 1
ATOM 3759 C CA . TYR A 1 463 ? -11.738 4.259 -1.822 1.00 82.56 463 TYR A CA 1
ATOM 3760 C C . TYR A 1 463 ? -12.863 4.008 -0.806 1.00 82.56 463 TYR A C 1
ATOM 3762 O O . TYR A 1 463 ? -13.995 4.432 -1.042 1.00 82.56 463 TYR A O 1
ATOM 3770 N N . TYR A 1 464 ? -12.556 3.443 0.367 1.00 87.94 464 TYR A N 1
ATOM 3771 C CA . TYR A 1 464 ? -13.544 3.252 1.434 1.00 87.94 464 TYR A CA 1
ATOM 3772 C C . TYR A 1 464 ? -14.237 4.569 1.824 1.00 87.94 464 TYR A C 1
ATOM 3774 O O . TYR A 1 464 ? -15.465 4.650 1.837 1.00 87.94 464 TYR A O 1
ATOM 3782 N N . LEU A 1 465 ? -13.480 5.647 2.051 1.00 86.50 465 LEU A N 1
ATOM 3783 C CA . LEU A 1 465 ? -14.026 6.962 2.400 1.00 86.50 465 LEU A CA 1
ATOM 3784 C C . LEU A 1 465 ? -14.871 7.579 1.277 1.00 86.50 465 LEU A C 1
ATOM 3786 O O . LEU A 1 465 ? -15.866 8.244 1.563 1.00 86.50 465 LEU A O 1
ATOM 3790 N N . MET A 1 466 ? -14.517 7.369 0.008 1.00 78.56 466 MET A N 1
ATOM 3791 C CA . MET A 1 466 ? -15.289 7.882 -1.131 1.00 78.56 466 MET A CA 1
ATOM 3792 C C . MET A 1 466 ? -16.666 7.223 -1.260 1.00 78.56 466 MET A C 1
ATOM 3794 O O . MET A 1 466 ? -17.642 7.912 -1.570 1.00 78.56 466 MET A O 1
ATOM 3798 N N . TYR A 1 467 ? -16.749 5.914 -1.013 1.00 76.62 467 TYR A N 1
ATOM 3799 C CA . TYR A 1 467 ? -17.969 5.132 -1.228 1.00 76.62 467 TYR A CA 1
ATOM 3800 C C . TYR A 1 467 ? -18.817 4.969 0.034 1.00 76.62 467 TYR A C 1
ATOM 3802 O O . TYR A 1 467 ? -20.039 5.068 -0.041 1.00 76.62 467 TYR A O 1
ATOM 3810 N N . ASN A 1 468 ? -18.199 4.783 1.199 1.00 83.12 468 ASN A N 1
ATOM 3811 C CA . ASN A 1 468 ? -18.919 4.676 2.467 1.00 83.12 468 ASN A CA 1
ATOM 3812 C C . ASN A 1 468 ? -19.208 6.048 3.102 1.00 83.12 468 ASN A C 1
ATOM 3814 O O . ASN A 1 468 ? -20.115 6.184 3.920 1.00 83.12 468 ASN A O 1
ATOM 3818 N N . ARG A 1 469 ? -18.456 7.087 2.713 1.00 80.00 469 ARG A N 1
ATOM 3819 C CA . ARG A 1 469 ? -18.585 8.469 3.211 1.00 80.00 469 ARG A CA 1
ATOM 3820 C C . ARG A 1 469 ? -18.529 8.620 4.732 1.00 80.00 469 ARG A C 1
ATOM 3822 O O . ARG A 1 469 ? -19.046 9.580 5.296 1.00 80.00 469 ARG A O 1
ATOM 3829 N N . SER A 1 470 ? -17.874 7.673 5.385 1.00 86.19 470 SER A N 1
ATOM 3830 C CA . SER A 1 470 ? -17.535 7.691 6.799 1.00 86.19 470 SER A CA 1
ATOM 3831 C C . SER A 1 470 ? -16.419 6.680 7.044 1.00 86.19 470 SER A C 1
ATOM 3833 O O . SER A 1 470 ? -16.190 5.790 6.223 1.00 86.19 470 SER A O 1
ATOM 3835 N N . GLY A 1 471 ? -15.738 6.799 8.181 1.00 85.94 471 GLY A N 1
ATOM 3836 C CA . GLY A 1 471 ? -14.742 5.818 8.613 1.00 85.94 471 GLY A CA 1
ATOM 3837 C C . GLY A 1 471 ? -15.315 4.598 9.337 1.00 85.94 471 GLY A C 1
ATOM 3838 O O . GLY A 1 471 ? -14.551 3.794 9.845 1.00 85.94 471 GLY A O 1
ATOM 3839 N N . SER A 1 472 ? -16.639 4.467 9.405 1.00 90.25 472 SER A N 1
ATOM 3840 C CA . SER A 1 472 ? -17.357 3.308 9.947 1.00 90.25 472 SER A CA 1
ATOM 3841 C C . SER A 1 472 ? -18.556 3.016 9.045 1.00 90.25 472 SER A C 1
ATOM 3843 O O . SER A 1 472 ? -19.200 3.936 8.535 1.00 90.25 472 SER A O 1
ATOM 3845 N N . GLU A 1 473 ? -18.869 1.748 8.833 1.00 90.69 473 GLU A N 1
ATOM 3846 C CA . GLU A 1 473 ? -20.040 1.244 8.112 1.00 90.69 473 GLU A CA 1
ATOM 3847 C C . GLU A 1 473 ? -21.344 1.635 8.800 1.00 90.69 473 GLU A C 1
ATOM 3849 O O . GLU A 1 473 ? -22.362 1.778 8.133 1.00 90.69 473 GLU A O 1
ATOM 3854 N N . PHE A 1 474 ? -21.334 1.877 10.105 1.00 92.69 474 PHE A N 1
ATOM 3855 C CA . PHE A 1 474 ? -22.479 2.424 10.822 1.00 92.69 474 PHE A CA 1
ATOM 3856 C C . PHE A 1 474 ? -22.505 3.967 10.801 1.00 92.69 474 PHE A C 1
ATOM 3858 O O . PHE A 1 474 ? -23.489 4.602 11.175 1.00 92.69 474 PHE A O 1
ATOM 3865 N N . ARG A 1 475 ? -21.446 4.603 10.290 1.00 90.38 475 ARG A N 1
ATOM 3866 C CA . ARG A 1 475 ? -21.333 6.056 10.109 1.00 90.38 475 ARG A CA 1
ATOM 3867 C C . ARG A 1 475 ? -21.459 6.872 11.414 1.00 90.38 475 ARG A C 1
ATOM 3869 O O . ARG A 1 475 ? -21.945 7.997 11.364 1.00 90.38 475 ARG A O 1
ATOM 3876 N N . GLU A 1 476 ? -20.977 6.368 12.558 1.00 88.56 476 GLU A N 1
ATOM 3877 C CA . GLU A 1 476 ? -20.935 7.114 13.842 1.00 88.56 476 GLU A CA 1
ATOM 3878 C C . GLU A 1 476 ? -19.558 7.690 14.221 1.00 88.56 476 GLU A C 1
ATOM 3880 O O . GLU A 1 476 ? -19.210 7.792 15.399 1.00 88.56 476 GLU A O 1
ATOM 3885 N N . ASN A 1 477 ? -18.753 8.106 13.239 1.00 92.12 477 ASN A N 1
ATOM 3886 C CA . ASN A 1 477 ? -17.443 8.706 13.503 1.00 92.12 477 ASN A CA 1
ATOM 3887 C C . ASN A 1 477 ? -17.403 10.214 13.170 1.00 92.12 477 ASN A C 1
ATOM 3889 O O . ASN A 1 477 ? -16.926 10.592 12.094 1.00 92.12 477 ASN A O 1
ATOM 3893 N N . PRO A 1 478 ? -17.865 11.095 14.084 1.00 90.62 478 PRO A N 1
ATOM 3894 C CA . PRO A 1 478 ? -17.913 12.540 13.843 1.00 90.62 478 PRO A CA 1
ATOM 3895 C C . PRO A 1 478 ? -16.519 13.182 13.746 1.00 90.62 478 PRO A C 1
ATOM 3897 O O . PRO A 1 478 ? -16.358 14.228 13.114 1.00 90.62 478 PRO A O 1
ATOM 3900 N N . GLU A 1 479 ? -15.493 12.566 14.346 1.00 93.12 479 GLU A N 1
ATOM 3901 C CA . GLU A 1 479 ? -14.107 13.028 14.221 1.00 93.12 479 GLU A CA 1
ATOM 3902 C C . GLU A 1 479 ? -13.633 12.908 12.770 1.00 93.12 479 GLU A C 1
ATOM 3904 O O . GLU A 1 479 ? -13.152 13.885 12.186 1.00 93.12 479 GLU A O 1
ATOM 3909 N N . LEU A 1 480 ? -13.818 11.732 12.167 1.00 93.00 480 LEU A N 1
ATOM 3910 C CA . LEU A 1 480 ? -13.458 11.506 10.772 1.00 93.00 480 LEU A CA 1
ATOM 3911 C C . LEU A 1 480 ? -14.373 12.258 9.811 1.00 93.00 480 LEU A C 1
ATOM 3913 O O . LEU A 1 480 ? -13.878 12.770 8.808 1.00 93.00 480 LEU A O 1
ATOM 3917 N N . GLU A 1 481 ? -15.661 12.406 10.134 1.00 90.50 481 GLU A N 1
ATOM 3918 C CA . GLU A 1 481 ? -16.587 13.238 9.362 1.00 90.50 481 GLU A CA 1
ATOM 3919 C C . GLU A 1 481 ? -16.059 14.677 9.240 1.00 90.50 481 GLU A C 1
ATOM 3921 O O . GLU A 1 481 ? -15.841 15.181 8.138 1.00 90.50 481 GLU A O 1
ATOM 3926 N N . LYS A 1 482 ? -15.728 15.312 10.371 1.00 92.25 482 LYS A N 1
ATOM 3927 C CA . LYS A 1 482 ? -15.170 16.673 10.406 1.00 92.25 482 LYS A CA 1
ATOM 3928 C C . LYS A 1 482 ? -13.808 16.775 9.711 1.00 92.25 482 LYS A C 1
ATOM 3930 O O . LYS A 1 482 ? -13.464 17.824 9.157 1.00 92.25 482 LYS A O 1
ATOM 3935 N N . LYS A 1 483 ? -13.000 15.716 9.781 1.00 93.50 483 LYS A N 1
ATOM 3936 C CA . LYS A 1 483 ? -11.627 15.700 9.268 1.00 93.50 483 LYS A CA 1
ATOM 3937 C C . LYS A 1 483 ? -11.580 15.503 7.756 1.00 93.50 483 LYS A C 1
ATOM 3939 O O . LYS A 1 483 ? -10.908 16.277 7.080 1.00 93.50 483 LYS A O 1
ATOM 3944 N N . PHE A 1 484 ? -12.297 14.514 7.230 1.00 90.12 484 PHE A N 1
ATOM 3945 C CA . PHE A 1 484 ? -12.191 14.065 5.841 1.00 90.12 484 PHE A CA 1
ATOM 3946 C C . PHE A 1 484 ? -13.311 14.557 4.927 1.00 90.12 484 PHE A C 1
ATOM 3948 O O . PHE A 1 484 ? -13.166 14.428 3.714 1.00 90.12 484 PHE A O 1
ATOM 3955 N N . PHE A 1 485 ? -14.383 15.156 5.449 1.00 86.88 485 PHE A N 1
ATOM 3956 C CA . PHE A 1 485 ? -15.532 15.561 4.639 1.00 86.88 485 PHE A CA 1
ATOM 3957 C C . PHE A 1 485 ? -15.821 17.060 4.742 1.00 86.88 485 PHE A C 1
ATOM 3959 O O . PHE A 1 485 ? -15.547 17.726 5.738 1.00 86.88 485 PHE A O 1
ATOM 3966 N N . THR A 1 486 ? -16.347 17.621 3.659 1.00 82.62 486 THR A N 1
ATOM 3967 C CA . THR A 1 486 ? -16.899 18.979 3.613 1.00 82.62 486 THR A CA 1
ATOM 3968 C C . THR A 1 486 ? -18.347 18.994 4.138 1.00 82.62 486 THR A C 1
ATOM 3970 O O . THR A 1 486 ? -18.968 17.935 4.231 1.00 82.62 486 THR A O 1
ATOM 3973 N N . PRO A 1 487 ? -18.960 20.168 4.403 1.00 79.19 487 PRO A N 1
ATOM 3974 C CA . PRO A 1 487 ? -20.349 20.249 4.889 1.00 79.19 487 PRO A CA 1
ATOM 3975 C C . PRO A 1 487 ? -21.412 19.613 3.973 1.00 79.19 487 PRO A C 1
ATOM 3977 O O . PRO A 1 487 ? -22.522 19.332 4.406 1.00 79.19 487 PRO A O 1
ATOM 3980 N N . ASN A 1 488 ? -21.091 19.398 2.697 1.00 74.56 488 ASN A N 1
ATOM 3981 C CA . ASN A 1 488 ? -21.916 18.690 1.714 1.00 74.56 488 ASN A CA 1
ATOM 3982 C C . ASN A 1 488 ? -21.545 17.197 1.567 1.00 74.56 488 ASN A C 1
ATOM 3984 O O . ASN A 1 488 ? -21.901 16.579 0.563 1.00 74.56 488 ASN A O 1
ATOM 3988 N N . SER A 1 489 ? -20.817 16.632 2.536 1.00 72.25 489 SER A N 1
ATOM 3989 C CA . SER A 1 489 ? -20.401 15.222 2.596 1.00 72.25 489 SER A CA 1
ATOM 3990 C C . SER A 1 489 ? -19.577 14.760 1.386 1.00 72.25 489 SER A C 1
ATOM 3992 O O . SER A 1 489 ? -19.653 13.599 0.981 1.00 72.25 489 SER A O 1
ATOM 3994 N N . THR A 1 490 ? -18.801 15.665 0.779 1.00 75.31 490 THR A N 1
ATOM 3995 C CA . THR A 1 490 ? -17.785 15.305 -0.223 1.00 75.31 490 THR A CA 1
ATOM 3996 C C . THR A 1 490 ? -16.430 15.146 0.448 1.00 75.31 490 THR A C 1
ATOM 3998 O O . THR A 1 490 ? -16.073 15.939 1.318 1.00 75.31 490 THR A O 1
ATOM 4001 N N . VAL A 1 491 ? -15.679 14.119 0.050 1.00 75.19 491 VAL A N 1
ATOM 4002 C CA . VAL A 1 491 ? -14.346 13.864 0.601 1.00 75.19 491 VAL A CA 1
ATOM 4003 C C . VAL A 1 491 ? -13.399 15.007 0.232 1.00 75.19 491 VAL A C 1
ATOM 4005 O O . VAL A 1 491 ? -13.422 15.511 -0.891 1.00 75.19 491 VAL A O 1
ATOM 4008 N N . ARG A 1 492 ? -12.564 15.413 1.183 1.00 77.19 492 ARG A N 1
ATOM 4009 C CA . ARG A 1 492 ? -11.565 16.473 1.061 1.00 77.19 492 ARG A CA 1
ATOM 4010 C C . ARG A 1 492 ? -10.306 15.971 0.336 1.00 77.19 492 ARG A C 1
ATOM 4012 O O . ARG A 1 492 ? -9.573 15.166 0.914 1.00 77.19 492 ARG A O 1
ATOM 4019 N N . PRO A 1 493 ? -9.995 16.455 -0.884 1.00 66.75 493 PRO A N 1
ATOM 4020 C CA . PRO A 1 493 ? -8.838 15.973 -1.644 1.00 66.75 493 PRO A CA 1
ATOM 4021 C C . PRO A 1 493 ? -7.493 16.239 -0.957 1.00 66.75 493 PRO A C 1
ATOM 4023 O O . PRO A 1 493 ? -6.579 15.425 -1.049 1.00 66.75 493 PRO A O 1
ATOM 4026 N N . ASP A 1 494 ? -7.370 17.351 -0.225 1.00 67.56 494 ASP A N 1
ATOM 4027 C CA . ASP A 1 494 ? -6.176 17.676 0.562 1.00 67.56 494 ASP A CA 1
ATOM 4028 C C . ASP A 1 494 ? -5.910 16.645 1.666 1.00 67.56 494 ASP A C 1
ATOM 4030 O O . ASP A 1 494 ? -4.758 16.326 1.953 1.00 67.56 494 ASP A O 1
ATOM 4034 N N . MET A 1 495 ? -6.970 16.089 2.255 1.00 79.12 495 MET A N 1
ATOM 4035 C CA . MET A 1 495 ? -6.860 15.077 3.302 1.00 79.12 495 MET A CA 1
ATOM 4036 C C . MET A 1 495 ? -6.571 13.687 2.743 1.00 79.12 495 MET A C 1
ATOM 4038 O O . MET A 1 495 ? -5.779 12.974 3.350 1.00 79.12 495 MET A O 1
ATOM 4042 N N . LEU A 1 496 ? -7.129 13.331 1.580 1.00 75.25 496 LEU A N 1
ATOM 4043 C CA . LEU A 1 496 ? -6.754 12.094 0.881 1.00 75.25 496 LEU A CA 1
ATOM 4044 C C . LEU A 1 496 ? -5.274 12.099 0.489 1.00 75.25 496 LEU A C 1
ATOM 4046 O O . LEU A 1 496 ? -4.561 11.143 0.758 1.00 75.25 496 LEU A O 1
ATOM 4050 N N . ASN A 1 497 ? -4.772 13.220 -0.037 1.00 68.44 497 ASN A N 1
ATOM 4051 C CA . ASN A 1 497 ? -3.352 13.339 -0.374 1.00 68.44 497 ASN A CA 1
ATOM 4052 C C . ASN A 1 497 ? -2.437 13.106 0.834 1.00 68.44 497 ASN A C 1
ATOM 4054 O O . ASN A 1 497 ? -1.393 12.481 0.695 1.00 68.44 497 ASN A O 1
ATOM 4058 N N . ARG A 1 498 ? -2.835 13.586 2.019 1.00 74.69 498 ARG A N 1
ATOM 4059 C CA . ARG A 1 498 ? -2.099 13.333 3.263 1.00 74.69 498 ARG A CA 1
ATOM 4060 C C . ARG A 1 498 ? -2.232 11.881 3.730 1.00 74.69 498 ARG A C 1
ATOM 4062 O O . ARG A 1 498 ? -1.262 11.327 4.229 1.00 74.69 498 ARG A O 1
ATOM 4069 N N . LEU A 1 499 ? -3.413 11.283 3.572 1.00 79.62 499 LEU A N 1
ATOM 4070 C CA . LEU A 1 499 ? -3.686 9.893 3.937 1.00 79.62 499 LEU A CA 1
ATOM 4071 C C . LEU A 1 499 ? -2.803 8.907 3.159 1.00 79.62 499 LEU A C 1
ATOM 4073 O O . LEU A 1 499 ? -2.297 7.964 3.757 1.00 79.62 499 LEU A O 1
ATOM 4077 N N . HIS A 1 500 ? -2.543 9.170 1.875 1.00 79.25 500 HIS A N 1
ATOM 4078 C CA . HIS A 1 500 ? -1.671 8.326 1.049 1.00 79.25 500 HIS A CA 1
ATOM 4079 C C . HIS A 1 500 ? -0.249 8.155 1.621 1.00 79.25 500 HIS A C 1
ATOM 4081 O O . HIS A 1 500 ? 0.405 7.148 1.336 1.00 79.25 500 HIS A O 1
ATOM 4087 N N . ASP A 1 501 ? 0.233 9.132 2.398 1.00 74.00 501 ASP A N 1
ATOM 4088 C CA . ASP A 1 501 ? 1.570 9.148 3.009 1.00 74.00 501 ASP A CA 1
ATOM 4089 C C . ASP A 1 501 ? 1.574 8.716 4.480 1.00 74.00 501 ASP A C 1
ATOM 4091 O O . ASP A 1 501 ? 2.613 8.325 5.011 1.00 74.00 501 ASP A O 1
ATOM 4095 N N . ASP A 1 502 ? 0.440 8.856 5.164 1.00 85.06 502 ASP A N 1
ATOM 4096 C CA . ASP A 1 502 ? 0.357 8.633 6.599 1.00 85.06 502 ASP A CA 1
ATOM 4097 C C . ASP A 1 502 ? -1.048 8.189 7.018 1.00 85.06 502 ASP A C 1
ATOM 4099 O O . ASP A 1 502 ? -1.939 8.997 7.313 1.00 85.06 502 ASP A O 1
ATOM 4103 N N . ILE A 1 503 ? -1.231 6.871 7.105 1.00 92.75 503 ILE A N 1
ATOM 4104 C CA . ILE A 1 503 ? -2.487 6.259 7.552 1.00 92.75 503 ILE A CA 1
ATOM 4105 C C . ILE A 1 503 ? -2.833 6.598 8.997 1.00 92.75 503 ILE A C 1
ATOM 4107 O O . ILE A 1 503 ? -4.007 6.524 9.361 1.00 92.75 503 ILE A O 1
ATOM 4111 N N . SER A 1 504 ? -1.876 7.041 9.821 1.00 93.50 504 SER A N 1
ATOM 4112 C CA . SER A 1 504 ? -2.185 7.479 11.186 1.00 93.50 504 SER A CA 1
ATOM 4113 C C . SER A 1 504 ? -3.157 8.661 11.207 1.00 93.50 504 SER A C 1
ATOM 4115 O O . SER A 1 504 ? -3.921 8.817 12.154 1.00 93.50 504 SER A O 1
ATOM 4117 N N . ILE A 1 505 ? -3.221 9.448 10.128 1.00 93.19 505 ILE A N 1
ATOM 4118 C CA . ILE A 1 505 ? -4.178 10.549 9.983 1.00 93.19 505 ILE A CA 1
ATOM 4119 C C . ILE A 1 505 ? -5.621 10.031 9.965 1.00 93.19 505 ILE A C 1
ATOM 4121 O O . ILE A 1 505 ? -6.524 10.740 10.408 1.00 93.19 505 ILE A O 1
ATOM 4125 N N . LEU A 1 506 ? -5.863 8.824 9.469 1.00 95.50 506 LEU A N 1
ATOM 4126 C CA . LEU A 1 506 ? -7.186 8.204 9.483 1.00 95.50 506 LEU A CA 1
ATOM 4127 C C . LEU A 1 506 ? -7.386 7.279 10.684 1.00 95.50 506 LEU A C 1
ATOM 4129 O O . LEU A 1 506 ? -8.495 7.180 11.203 1.00 95.50 506 LEU A O 1
ATOM 4133 N N . LEU A 1 507 ? -6.326 6.593 11.103 1.00 95.38 507 LEU A N 1
ATOM 4134 C CA . LEU A 1 507 ? -6.426 5.466 12.020 1.00 95.38 507 LEU A CA 1
ATOM 4135 C C . LEU A 1 507 ? -6.173 5.833 13.481 1.00 95.38 507 LEU A C 1
ATOM 4137 O O . LEU A 1 507 ? -6.763 5.192 14.341 1.00 95.38 507 LEU A O 1
ATOM 4141 N N . ASN A 1 508 ? -5.363 6.852 13.788 1.00 95.06 508 ASN A N 1
ATOM 4142 C CA . ASN A 1 508 ? -5.165 7.281 15.173 1.00 95.06 508 ASN A CA 1
ATOM 4143 C C . ASN A 1 508 ? -6.303 8.225 15.604 1.00 95.06 508 ASN A C 1
ATOM 4145 O O . ASN A 1 508 ? -6.436 9.301 15.007 1.00 95.06 508 ASN A O 1
ATOM 4149 N N . PRO A 1 509 ? -7.095 7.874 16.636 1.00 95.25 509 PRO A N 1
ATOM 4150 C CA . PRO A 1 509 ? -8.086 8.784 17.206 1.00 95.25 509 PRO A CA 1
ATOM 4151 C C . PRO A 1 509 ? -7.437 9.971 17.916 1.00 95.25 509 PRO A C 1
ATOM 4153 O O . PRO A 1 509 ? -6.271 9.921 18.309 1.00 95.25 509 PRO A O 1
ATOM 4156 N N . SER A 1 510 ? -8.216 11.027 18.154 1.00 95.12 510 SER A N 1
ATOM 4157 C CA . SER A 1 510 ? -7.871 11.997 19.198 1.00 95.12 510 SER A CA 1
ATOM 4158 C C . SER A 1 510 ? -7.888 11.354 20.590 1.00 95.12 510 SER A C 1
ATOM 4160 O O . SER A 1 510 ? -8.548 10.333 20.820 1.00 95.12 510 SER A O 1
ATOM 4162 N N . LYS A 1 511 ? -7.200 11.982 21.551 1.00 95.25 511 LYS A N 1
ATOM 4163 C CA . LYS A 1 511 ? -7.233 11.557 22.956 1.00 95.25 511 LYS A CA 1
ATOM 4164 C C . LYS A 1 511 ? -8.668 11.545 23.492 1.00 95.25 511 LYS A C 1
ATOM 4166 O O . LYS A 1 511 ? -9.077 10.599 24.160 1.00 95.25 511 LYS A O 1
ATOM 4171 N N . GLU A 1 512 ? -9.450 12.563 23.156 1.00 94.75 512 GLU A N 1
ATOM 4172 C CA . GLU A 1 512 ? -10.841 12.709 23.580 1.00 94.75 512 GLU A CA 1
ATOM 4173 C C . GLU A 1 512 ? -11.709 11.570 23.030 1.00 94.75 512 GLU A C 1
ATOM 4175 O O . GLU A 1 512 ? -12.498 10.966 23.760 1.00 94.75 512 GLU A O 1
ATOM 4180 N N . ARG A 1 513 ? -11.531 11.222 21.750 1.00 95.19 513 ARG A N 1
ATOM 4181 C CA . ARG A 1 513 ? -12.241 10.100 21.126 1.00 95.19 513 ARG A CA 1
ATOM 4182 C C . ARG A 1 513 ? -11.838 8.762 21.743 1.00 95.19 513 ARG A C 1
ATOM 4184 O O . ARG A 1 513 ? -12.722 7.945 22.001 1.00 95.19 513 ARG A O 1
ATOM 4191 N N . ALA A 1 514 ? -10.549 8.551 22.014 1.00 96.50 514 ALA A N 1
ATOM 4192 C CA . ALA A 1 514 ? -10.051 7.351 22.685 1.00 96.50 514 ALA A CA 1
ATOM 4193 C C . ALA A 1 514 ? -10.674 7.175 24.081 1.00 96.50 514 ALA A C 1
ATOM 4195 O O . ALA A 1 514 ? -11.176 6.096 24.394 1.00 96.50 514 ALA A O 1
ATOM 4196 N N . LEU A 1 515 ? -10.731 8.242 24.888 1.00 96.50 515 LEU A N 1
ATOM 4197 C CA . LEU A 1 515 ? -11.373 8.223 26.208 1.00 96.50 515 LEU A CA 1
ATOM 4198 C C . LEU A 1 515 ? -12.854 7.839 26.114 1.00 96.50 515 LEU A C 1
ATOM 4200 O O . LEU A 1 515 ? -13.300 6.953 26.840 1.00 96.50 515 LEU A O 1
ATOM 4204 N N . LEU A 1 516 ? -13.607 8.447 25.191 1.00 96.88 516 LEU A N 1
ATOM 4205 C CA . LEU A 1 516 ? -15.024 8.126 24.989 1.00 96.88 516 LEU A CA 1
ATOM 4206 C C . LEU A 1 516 ? -15.241 6.657 24.599 1.00 96.88 516 LEU A C 1
ATOM 4208 O O . LEU A 1 516 ? -16.116 6.001 25.158 1.00 96.88 516 LEU A O 1
ATOM 4212 N N . LEU A 1 517 ? -14.430 6.133 23.676 1.00 96.94 517 LEU A N 1
ATOM 4213 C CA . LEU A 1 517 ? -14.483 4.732 23.245 1.00 96.94 517 LEU A CA 1
ATOM 4214 C C . LEU A 1 517 ? -14.153 3.765 24.390 1.00 96.94 517 LEU A C 1
ATOM 4216 O O . LEU A 1 517 ? -14.833 2.757 24.568 1.00 96.94 517 LEU A O 1
ATOM 4220 N N . ASN A 1 518 ? -13.131 4.078 25.190 1.00 97.88 518 ASN A N 1
ATOM 4221 C CA . ASN A 1 518 ? -12.750 3.255 26.336 1.00 97.88 518 ASN A CA 1
ATOM 4222 C C . ASN A 1 518 ? -13.860 3.223 27.397 1.00 97.88 518 ASN A C 1
ATOM 4224 O O . ASN A 1 518 ? -14.185 2.152 27.906 1.00 97.88 518 ASN A O 1
ATOM 4228 N N . LYS A 1 519 ? -14.478 4.373 27.698 1.00 97.94 519 LYS A N 1
ATOM 4229 C CA . LYS A 1 519 ? -15.615 4.465 28.626 1.00 97.94 519 LYS A CA 1
ATOM 4230 C C . LYS A 1 519 ? -16.842 3.721 28.105 1.00 97.94 519 LYS A C 1
ATOM 4232 O O . LYS A 1 519 ? -17.470 2.997 28.870 1.00 97.94 519 LYS A O 1
ATOM 4237 N N . ALA A 1 520 ? -17.155 3.847 26.814 1.00 96.75 520 ALA A N 1
ATOM 4238 C CA . ALA A 1 520 ? -18.244 3.101 26.188 1.00 96.75 520 ALA A CA 1
ATOM 4239 C C . ALA A 1 520 ? -18.031 1.589 26.341 1.00 96.75 520 ALA A C 1
ATOM 4241 O O . ALA A 1 520 ? -18.895 0.903 26.883 1.00 96.75 520 ALA A O 1
ATOM 4242 N N . TYR A 1 521 ? -16.843 1.082 25.998 1.00 96.62 521 TYR A N 1
ATOM 4243 C CA . TYR A 1 521 ? -16.520 -0.335 26.190 1.00 96.62 521 TYR A CA 1
ATOM 4244 C C . TYR A 1 521 ? -16.591 -0.763 27.667 1.00 96.62 521 TYR A C 1
ATOM 4246 O O . TYR A 1 521 ? -17.099 -1.836 27.980 1.00 96.62 521 TYR A O 1
ATOM 4254 N N . ARG A 1 522 ? -16.149 0.093 28.601 1.00 95.75 522 ARG A N 1
ATOM 4255 C CA . ARG A 1 522 ? -16.183 -0.191 30.046 1.00 95.75 522 ARG A CA 1
ATOM 4256 C C . ARG A 1 522 ? -17.593 -0.477 30.566 1.00 95.75 522 ARG A C 1
ATOM 4258 O O . ARG A 1 522 ? -17.730 -1.262 31.507 1.00 95.75 522 ARG A O 1
ATOM 4265 N N . THR A 1 523 ? -18.619 0.134 29.971 1.00 95.38 523 THR A N 1
ATOM 4266 C CA . THR A 1 523 ? -20.016 -0.165 30.318 1.00 95.38 523 THR A CA 1
ATOM 4267 C C . THR A 1 523 ? -20.423 -1.575 29.880 1.00 95.38 523 THR A C 1
ATOM 4269 O O . THR A 1 523 ? -21.040 -2.275 30.671 1.00 95.38 523 THR A O 1
ATOM 4272 N N . ILE A 1 524 ? -20.007 -2.029 28.690 1.00 94.62 524 ILE A N 1
ATOM 4273 C CA . ILE A 1 524 ? -20.270 -3.391 28.180 1.00 94.62 524 ILE A CA 1
ATOM 4274 C C . ILE A 1 524 ? -19.597 -4.421 29.098 1.00 94.62 524 ILE A C 1
ATOM 4276 O O . ILE A 1 524 ? -20.208 -5.403 29.509 1.00 94.62 524 ILE A O 1
ATOM 4280 N N . VAL A 1 525 ? -18.357 -4.146 29.523 1.00 95.12 525 VAL A N 1
ATOM 4281 C CA . VAL A 1 525 ? -17.640 -4.979 30.505 1.00 95.12 525 VAL A CA 1
ATOM 4282 C C . VAL A 1 525 ? -18.376 -5.042 31.845 1.00 95.12 525 VAL A C 1
ATOM 4284 O O . VAL A 1 525 ? -18.439 -6.105 32.452 1.00 95.12 525 VAL A O 1
ATOM 4287 N N . ALA A 1 526 ? -18.936 -3.930 32.329 1.00 93.75 526 ALA A N 1
ATOM 4288 C CA . ALA A 1 526 ? -19.697 -3.928 33.581 1.00 93.75 526 ALA A CA 1
ATOM 4289 C C . ALA A 1 526 ? -20.970 -4.785 33.492 1.00 93.75 526 ALA A C 1
ATOM 4291 O O . ALA A 1 526 ? -21.370 -5.388 34.485 1.00 93.75 526 ALA A O 1
ATOM 4292 N N . ASP A 1 527 ? -21.581 -4.843 32.310 1.00 92.12 527 ASP A N 1
ATOM 4293 C CA . ASP A 1 527 ? -22.854 -5.526 32.096 1.00 92.12 527 ASP A CA 1
ATOM 4294 C C . ASP A 1 527 ? -22.679 -6.999 31.700 1.00 92.12 527 ASP A C 1
ATOM 4296 O O . ASP A 1 527 ? -23.612 -7.784 31.859 1.00 92.12 527 ASP A O 1
ATOM 4300 N N . GLN A 1 528 ? -21.482 -7.378 31.228 1.00 92.88 528 GLN A N 1
ATOM 4301 C CA . GLN A 1 528 ? -21.152 -8.708 30.697 1.00 92.88 528 GLN A CA 1
ATOM 4302 C C . GLN A 1 528 ? -22.087 -9.148 29.559 1.00 92.88 528 GLN A C 1
ATOM 4304 O O . GLN A 1 528 ? -22.369 -10.331 29.377 1.00 92.88 528 GLN A O 1
ATOM 4309 N N . ASP A 1 529 ? -22.547 -8.193 28.758 1.00 89.88 529 ASP A N 1
ATOM 4310 C CA . ASP A 1 529 ? -23.592 -8.376 27.753 1.00 89.88 529 ASP A CA 1
ATOM 4311 C C . ASP A 1 529 ? -23.034 -8.493 26.317 1.00 89.88 529 ASP A C 1
ATOM 4313 O O . ASP A 1 529 ? -23.733 -8.244 25.337 1.00 89.88 529 ASP A O 1
ATOM 4317 N N . PHE A 1 530 ? -21.784 -8.957 26.181 1.00 93.31 530 PHE A N 1
ATOM 4318 C CA . PHE A 1 530 ? -21.051 -9.100 24.912 1.00 93.31 530 PHE A CA 1
ATOM 4319 C C . PHE A 1 530 ? -21.761 -9.936 23.837 1.00 93.31 530 PHE A C 1
ATOM 4321 O O . PHE A 1 530 ? -21.461 -9.784 22.649 1.00 93.31 530 PHE A O 1
ATOM 4328 N N . ILE A 1 531 ? -22.667 -10.835 24.238 1.00 92.31 531 ILE A N 1
ATOM 4329 C CA . ILE A 1 531 ? -23.499 -11.641 23.329 1.00 92.31 531 ILE A CA 1
ATOM 4330 C C . ILE A 1 531 ? -24.524 -10.792 22.556 1.00 92.31 531 ILE A C 1
ATOM 4332 O O . ILE A 1 531 ? -24.992 -11.206 21.503 1.00 92.31 531 ILE A O 1
ATOM 4336 N N . TYR A 1 532 ? -24.810 -9.571 23.017 1.00 93.44 532 TYR A N 1
ATOM 4337 C CA . TYR A 1 532 ? -25.699 -8.614 22.350 1.00 93.44 532 TYR A CA 1
ATOM 4338 C C . TYR A 1 532 ? -24.947 -7.530 21.559 1.00 93.44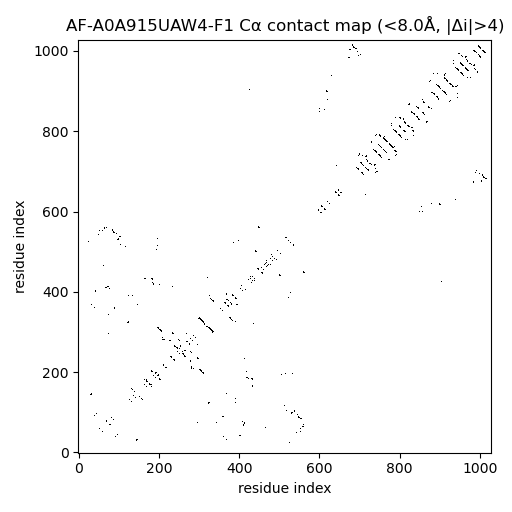 532 TYR A C 1
ATOM 4340 O O . TYR A 1 532 ? -25.572 -6.600 21.043 1.00 93.44 532 TYR A O 1
ATOM 4348 N N . GLY A 1 533 ? -23.620 -7.642 21.435 1.00 92.19 533 GLY A N 1
ATOM 4349 C CA . GLY A 1 533 ? -22.757 -6.750 20.652 1.00 92.19 533 GLY A CA 1
ATOM 4350 C C . GLY A 1 533 ? -21.576 -6.219 21.465 1.00 92.19 533 GLY A C 1
ATOM 4351 O O . GLY A 1 533 ? -21.686 -6.010 22.673 1.00 92.19 533 GLY A O 1
ATOM 4352 N N . ARG A 1 534 ? -20.430 -5.996 20.810 1.00 91.12 534 ARG A N 1
ATOM 4353 C CA . ARG A 1 534 ? -19.166 -5.618 21.485 1.00 91.12 534 ARG A CA 1
ATOM 4354 C C . ARG A 1 534 ? -18.620 -4.266 21.054 1.00 91.12 534 ARG A C 1
ATOM 4356 O O . ARG A 1 534 ? -17.607 -3.807 21.583 1.00 91.12 534 ARG A O 1
ATOM 4363 N N . GLU A 1 535 ? -19.266 -3.634 20.084 1.00 91.94 535 GLU A N 1
ATOM 4364 C CA . GLU A 1 535 ? -18.827 -2.367 19.526 1.00 91.94 535 GLU A CA 1
ATOM 4365 C C . GLU A 1 535 ? -19.037 -1.227 20.543 1.00 91.94 535 GLU A C 1
ATOM 4367 O O . GLU A 1 535 ? -20.154 -1.028 21.030 1.00 91.94 535 GLU A O 1
ATOM 4372 N N . PRO A 1 536 ? -17.987 -0.452 20.881 1.00 92.75 536 PRO A N 1
ATOM 4373 C CA . PRO A 1 536 ? -18.055 0.603 21.890 1.00 92.75 536 PRO A CA 1
ATOM 4374 C C . PRO A 1 536 ? -18.703 1.884 21.343 1.00 92.75 536 PRO A C 1
ATOM 4376 O O . PRO A 1 536 ? -18.059 2.928 21.187 1.00 92.75 536 PRO A O 1
ATOM 4379 N N . ASN A 1 537 ? -19.995 1.806 21.038 1.00 92.25 537 ASN A N 1
ATOM 4380 C CA . ASN A 1 537 ? -20.766 2.930 20.522 1.00 92.25 537 ASN A CA 1
ATOM 4381 C C . ASN A 1 537 ? -20.966 3.991 21.612 1.00 92.25 537 ASN A C 1
ATOM 4383 O O . ASN A 1 537 ? -21.350 3.690 22.739 1.00 92.25 537 ASN A O 1
ATOM 4387 N N . VAL A 1 538 ? -20.696 5.254 21.276 1.00 93.19 538 VAL A N 1
ATOM 4388 C CA . VAL A 1 538 ? -20.810 6.379 22.228 1.00 93.19 538 VAL A CA 1
ATOM 4389 C C . VAL A 1 538 ? -22.250 6.888 22.344 1.00 93.19 538 VAL A C 1
ATOM 4391 O O . VAL A 1 538 ? -22.594 7.533 23.328 1.00 93.19 538 VAL A O 1
ATOM 4394 N N . ALA A 1 539 ? -23.082 6.589 21.349 1.00 93.50 539 ALA A N 1
ATOM 4395 C CA . ALA A 1 539 ? -24.504 6.897 21.299 1.00 93.50 539 ALA A CA 1
ATOM 4396 C C . ALA A 1 539 ? -25.231 5.791 20.506 1.00 93.50 539 ALA A C 1
ATOM 4398 O O . ALA A 1 539 ? -24.567 5.076 19.746 1.00 93.50 539 ALA A O 1
ATOM 4399 N N . PRO A 1 540 ? -26.567 5.670 20.622 1.00 95.31 540 PRO A N 1
ATOM 4400 C CA . PRO A 1 540 ? -27.341 4.706 19.843 1.00 95.31 540 PRO A CA 1
ATOM 4401 C C . PRO A 1 540 ? -27.114 4.833 18.330 1.00 95.31 540 PRO A C 1
ATOM 4403 O O . PRO A 1 540 ? -27.199 5.922 17.753 1.00 95.31 540 PRO A O 1
ATOM 4406 N N . VAL A 1 541 ? -26.882 3.704 17.664 1.00 94.62 541 VAL A N 1
ATOM 4407 C CA . VAL A 1 541 ? -26.589 3.637 16.231 1.00 94.62 541 VAL A CA 1
ATOM 4408 C C . VAL A 1 541 ? -27.879 3.752 15.412 1.00 94.62 541 VAL A C 1
ATOM 4410 O O . VAL A 1 541 ? -28.783 2.921 15.489 1.00 94.62 541 VAL A O 1
ATOM 4413 N N . ALA A 1 542 ? -27.970 4.785 14.570 1.00 91.44 542 ALA A N 1
ATOM 4414 C CA . ALA A 1 542 ? -29.155 5.045 13.737 1.00 91.44 542 ALA A CA 1
ATOM 4415 C C . ALA A 1 542 ? -29.136 4.308 12.380 1.00 91.44 542 ALA A C 1
ATOM 4417 O O . ALA A 1 542 ? -30.165 4.083 11.731 1.00 91.44 542 ALA A O 1
ATOM 4418 N N . ASN A 1 543 ? -27.940 3.953 11.934 1.00 91.88 543 ASN A N 1
ATOM 4419 C CA . ASN A 1 543 ? -27.605 3.612 10.556 1.00 91.88 543 ASN A CA 1
ATOM 4420 C C . ASN A 1 543 ? -27.517 2.103 10.307 1.00 91.88 543 ASN A C 1
ATOM 4422 O O . ASN A 1 543 ? -26.925 1.673 9.321 1.00 91.88 543 ASN A O 1
ATOM 4426 N N . VAL A 1 544 ? -28.149 1.324 11.177 1.00 94.88 544 VAL A N 1
ATOM 4427 C CA . VAL A 1 544 ? -28.306 -0.127 11.079 1.00 94.88 544 VAL A CA 1
ATOM 4428 C C . VAL A 1 544 ? -29.791 -0.482 11.062 1.00 94.88 544 VAL A C 1
ATOM 4430 O O . VAL A 1 544 ? -30.640 0.267 11.561 1.00 94.88 544 VAL A O 1
ATOM 4433 N N . HIS A 1 545 ? -30.122 -1.598 10.431 1.00 95.56 545 HIS A N 1
ATOM 4434 C CA . HIS A 1 545 ? -31.456 -2.171 10.432 1.00 95.56 545 HIS A CA 1
ATOM 4435 C C . HIS A 1 545 ? -31.762 -2.791 11.798 1.00 95.56 545 HIS A C 1
ATOM 4437 O O . HIS A 1 545 ? -30.923 -3.485 12.364 1.00 95.56 545 HIS A O 1
ATOM 4443 N N . ARG A 1 546 ? -32.961 -2.530 12.334 1.00 95.62 546 ARG A N 1
ATOM 4444 C CA . ARG A 1 546 ? -33.518 -3.311 13.455 1.00 95.62 546 ARG A CA 1
ATOM 4445 C C . ARG A 1 546 ? -34.136 -4.609 12.954 1.00 95.62 546 ARG A C 1
ATOM 4447 O O . ARG A 1 546 ? -34.049 -5.626 13.622 1.00 95.62 546 ARG A O 1
ATOM 4454 N N . GLU A 1 547 ? -34.729 -4.535 11.772 1.00 95.94 547 GLU A N 1
ATOM 4455 C CA . GLU A 1 547 ? -35.345 -5.636 11.050 1.00 95.94 547 GLU A CA 1
ATOM 4456 C C . GLU A 1 547 ? -35.012 -5.460 9.563 1.00 95.94 547 GLU A C 1
ATOM 4458 O O . GLU A 1 547 ? -34.881 -4.322 9.078 1.00 95.94 547 GLU A O 1
ATOM 4463 N N . VAL A 1 548 ? -34.850 -6.577 8.864 1.00 94.31 548 VAL A N 1
ATOM 4464 C CA . VAL A 1 548 ? -34.704 -6.655 7.409 1.00 94.31 548 VAL A CA 1
ATOM 4465 C C . VAL A 1 548 ? -35.708 -7.658 6.858 1.00 94.31 548 VAL A C 1
ATOM 4467 O O . VAL A 1 548 ? -36.039 -8.643 7.510 1.00 94.31 548 VAL A O 1
ATOM 4470 N N . GLU A 1 549 ? -36.197 -7.411 5.649 1.00 92.69 549 GLU A N 1
ATOM 4471 C CA . GLU A 1 549 ? -36.960 -8.419 4.911 1.00 92.69 549 GLU A CA 1
ATOM 4472 C C . GLU A 1 549 ? -36.001 -9.405 4.227 1.00 92.69 549 GLU A C 1
ATOM 4474 O O . GLU A 1 549 ? -34.871 -9.046 3.878 1.00 92.69 549 GLU A O 1
ATOM 4479 N N . GLN A 1 550 ? -36.454 -10.642 4.011 1.00 89.44 550 GLN A N 1
ATOM 4480 C CA . GLN A 1 550 ? -35.686 -11.636 3.261 1.00 89.44 550 GLN A CA 1
ATOM 4481 C C . GLN A 1 550 ? -35.375 -11.111 1.852 1.00 89.44 550 GLN A C 1
ATOM 4483 O O . GLN A 1 550 ? -36.265 -10.632 1.147 1.00 89.44 550 GLN A O 1
ATOM 4488 N N . ASP A 1 551 ? -34.097 -11.163 1.470 1.00 88.94 551 ASP A N 1
ATOM 4489 C CA . ASP A 1 551 ? -33.562 -10.660 0.200 1.00 88.94 551 ASP A CA 1
ATOM 4490 C C . ASP A 1 551 ? -33.869 -9.175 -0.071 1.00 88.94 551 ASP A C 1
ATOM 4492 O O . ASP A 1 551 ? -33.905 -8.717 -1.220 1.00 88.94 551 ASP A O 1
ATOM 4496 N N . GLN A 1 552 ? -34.052 -8.381 0.991 1.00 92.69 552 GLN A N 1
ATOM 4497 C CA . GLN A 1 552 ? -34.256 -6.942 0.875 1.00 92.69 552 GLN A CA 1
ATOM 4498 C C . GLN A 1 552 ? -33.101 -6.307 0.072 1.00 92.69 552 GLN A C 1
ATOM 4500 O O . GLN A 1 552 ? -31.937 -6.443 0.459 1.00 92.69 552 GLN A O 1
ATOM 4505 N N . PRO A 1 553 ? -33.369 -5.542 -1.005 1.00 91.25 553 PRO A N 1
ATOM 4506 C CA . PRO A 1 553 ? -32.301 -4.933 -1.792 1.00 91.25 553 PRO A CA 1
ATOM 4507 C C . PRO A 1 553 ? -31.522 -3.869 -1.010 1.00 91.25 553 PRO A C 1
ATOM 4509 O O . PRO A 1 553 ? -32.114 -2.925 -0.466 1.00 91.25 553 PRO A O 1
ATOM 4512 N N . THR A 1 554 ? -30.190 -3.936 -1.064 1.00 89.25 554 THR A N 1
ATOM 4513 C CA . THR A 1 554 ? -29.284 -2.938 -0.464 1.00 89.25 554 THR A CA 1
ATOM 4514 C C . THR A 1 554 ? -29.314 -1.611 -1.239 1.00 89.25 554 THR A C 1
ATOM 4516 O O . THR A 1 554 ? -29.004 -0.550 -0.704 1.00 89.25 554 THR A O 1
ATOM 4519 N N . GLY A 1 555 ? -29.722 -1.623 -2.511 1.00 84.12 555 GLY A N 1
ATOM 4520 C CA . GLY A 1 555 ? -29.649 -0.457 -3.405 1.00 84.12 555 GLY A CA 1
ATOM 4521 C C . GLY A 1 555 ? -28.325 -0.349 -4.168 1.00 84.12 555 GLY A C 1
ATOM 4522 O O . GLY A 1 555 ? -28.252 0.365 -5.170 1.00 84.12 555 GLY A O 1
ATOM 4523 N N . VAL A 1 556 ? -27.312 -1.134 -3.787 1.00 82.94 556 VAL A N 1
ATOM 4524 C CA . VAL A 1 556 ? -26.105 -1.320 -4.595 1.00 82.94 556 VAL A CA 1
ATOM 4525 C C . VAL A 1 556 ? -26.506 -1.965 -5.922 1.00 82.94 556 VAL A C 1
ATOM 4527 O O . VAL A 1 556 ? -27.182 -2.988 -5.956 1.00 82.94 556 VAL A O 1
ATOM 4530 N N . LYS A 1 557 ? -26.126 -1.341 -7.041 1.00 79.38 557 LYS A N 1
ATOM 4531 C CA . LYS A 1 557 ? -26.546 -1.795 -8.379 1.00 79.38 557 LYS A CA 1
ATOM 4532 C C . LYS A 1 557 ? -25.660 -2.893 -8.954 1.00 79.38 557 LYS A C 1
ATOM 4534 O O . LYS A 1 557 ? -26.127 -3.674 -9.777 1.00 79.38 557 LYS A O 1
ATOM 4539 N N . GLN A 1 558 ? -24.379 -2.888 -8.596 1.00 78.81 558 GLN A N 1
ATOM 4540 C CA . GLN A 1 558 ? -23.379 -3.840 -9.070 1.00 78.81 558 GLN A CA 1
ATOM 4541 C C . GLN A 1 558 ? -22.356 -4.091 -7.958 1.00 78.81 558 GLN A C 1
ATOM 4543 O O . GLN A 1 558 ? -21.967 -3.120 -7.302 1.00 78.81 558 GLN A O 1
ATOM 4548 N N . PRO A 1 559 ? -21.908 -5.344 -7.758 1.00 78.12 559 PRO A N 1
ATOM 4549 C CA . PRO A 1 559 ? -20.866 -5.645 -6.787 1.00 78.12 559 PRO A CA 1
ATOM 4550 C C . PRO A 1 559 ? -19.541 -4.972 -7.142 1.00 78.12 559 PRO A C 1
ATOM 4552 O O . PRO A 1 559 ? -19.122 -4.967 -8.302 1.00 78.12 559 PRO A O 1
ATOM 4555 N N . THR A 1 560 ? -18.849 -4.467 -6.127 1.00 76.81 560 THR A N 1
ATOM 4556 C CA . THR A 1 560 ? -17.445 -4.069 -6.223 1.00 76.81 560 THR A CA 1
ATOM 4557 C C . THR A 1 560 ? -16.579 -5.271 -5.855 1.00 76.81 560 THR A C 1
ATOM 4559 O O . THR A 1 560 ? -16.655 -5.754 -4.729 1.00 76.81 560 THR A O 1
ATOM 4562 N N . SER A 1 561 ? -15.719 -5.741 -6.760 1.00 61.97 561 SER A N 1
ATOM 4563 C CA . SER A 1 561 ? -14.789 -6.842 -6.465 1.00 61.97 561 SER A CA 1
ATOM 4564 C C . SER A 1 561 ? -13.354 -6.323 -6.377 1.00 61.97 561 SER A C 1
ATOM 4566 O O . SER A 1 561 ? -12.804 -5.835 -7.371 1.00 61.97 561 SER A O 1
ATOM 4568 N N . MET A 1 562 ? -12.742 -6.464 -5.198 1.00 56.50 562 MET A N 1
ATOM 4569 C CA . MET A 1 562 ? -11.310 -6.234 -5.007 1.00 56.50 562 MET A CA 1
ATOM 4570 C C . MET A 1 562 ? -10.520 -7.508 -5.294 1.00 56.50 562 MET A C 1
ATOM 4572 O O . MET A 1 562 ? -10.797 -8.550 -4.707 1.00 56.50 562 MET A O 1
ATOM 4576 N N . ASN A 1 563 ? -9.489 -7.399 -6.121 1.00 51.88 563 ASN A N 1
ATOM 4577 C CA . ASN A 1 563 ? -8.344 -8.295 -6.092 1.00 51.88 563 ASN A CA 1
ATOM 4578 C C . ASN A 1 563 ? -7.252 -7.600 -5.264 1.00 51.88 563 ASN A C 1
ATOM 4580 O O . ASN A 1 563 ? -6.957 -6.421 -5.471 1.00 51.88 563 ASN A O 1
ATOM 4584 N N . ARG A 1 564 ? -6.647 -8.291 -4.293 1.00 45.00 564 ARG A N 1
ATOM 4585 C CA . ARG A 1 564 ? -5.571 -7.684 -3.495 1.00 45.00 564 ARG A CA 1
ATOM 4586 C C . ARG A 1 564 ? -4.386 -7.351 -4.400 1.00 45.00 564 ARG A C 1
ATOM 4588 O O . ARG A 1 564 ? -3.741 -8.253 -4.932 1.00 45.00 564 ARG A O 1
ATOM 4595 N N . PHE A 1 565 ? -4.085 -6.060 -4.534 1.00 32.75 565 PHE A N 1
ATOM 4596 C CA . PHE A 1 565 ? -2.881 -5.609 -5.216 1.00 32.75 565 PHE A CA 1
ATOM 4597 C C . PHE A 1 565 ? -1.680 -5.933 -4.334 1.00 32.75 565 PHE A C 1
ATOM 4599 O O . PHE A 1 565 ? -1.671 -5.672 -3.132 1.00 32.75 565 PHE A O 1
ATOM 4606 N N . GLY A 1 566 ? -0.674 -6.549 -4.931 1.00 34.69 566 GLY A N 1
ATOM 4607 C CA . GLY A 1 566 ? 0.613 -6.730 -4.297 1.00 34.69 566 GLY A CA 1
ATOM 4608 C C . GLY A 1 566 ? 1.586 -5.678 -4.713 1.00 34.69 566 GLY A C 1
ATOM 4609 O O . GLY A 1 566 ? 2.104 -5.770 -5.818 1.00 34.69 566 GLY A O 1
ATOM 4610 N N . GLY A 1 567 ? 1.890 -4.724 -3.838 1.00 24.72 567 GLY A N 1
ATOM 4611 C CA . GLY A 1 567 ? 3.208 -4.097 -3.928 1.00 24.72 567 GLY A CA 1
ATOM 4612 C C . GLY A 1 567 ? 4.247 -5.197 -3.670 1.00 24.72 567 GLY A C 1
ATOM 4613 O O . GLY A 1 567 ? 4.104 -5.910 -2.684 1.00 24.72 567 GLY A O 1
ATOM 4614 N N . ARG A 1 568 ? 5.240 -5.486 -4.517 1.00 26.69 568 ARG A N 1
ATOM 4615 C CA . ARG A 1 568 ? 5.751 -4.870 -5.754 1.00 26.69 568 ARG A CA 1
ATOM 4616 C C . ARG A 1 568 ? 6.089 -5.968 -6.791 1.00 26.69 568 ARG A C 1
ATOM 4618 O O . ARG A 1 568 ? 6.275 -7.117 -6.423 1.00 26.69 568 ARG A O 1
ATOM 4625 N N . PHE A 1 569 ? 6.168 -5.530 -8.048 1.00 26.23 569 PHE A N 1
ATOM 4626 C CA . PHE A 1 569 ? 6.760 -6.089 -9.280 1.00 26.23 569 PHE A CA 1
ATOM 4627 C C . PHE A 1 569 ? 7.511 -7.444 -9.274 1.00 26.23 569 PHE A C 1
ATOM 4629 O O . PHE A 1 569 ? 8.380 -7.673 -8.440 1.00 26.23 569 PHE A O 1
ATOM 4636 N N . GLY A 1 570 ? 7.231 -8.266 -10.305 1.00 22.83 570 GLY A N 1
ATOM 4637 C CA . GLY A 1 570 ? 7.945 -9.507 -10.686 1.00 22.83 570 GLY A CA 1
ATOM 4638 C C . GLY A 1 570 ? 7.055 -10.761 -10.608 1.00 22.83 570 GLY A C 1
ATOM 4639 O O . GLY A 1 570 ? 6.729 -11.194 -9.517 1.00 22.83 570 GLY A O 1
ATOM 4640 N N . GLU A 1 571 ? 6.372 -11.168 -11.688 1.00 23.19 571 GLU A N 1
ATOM 4641 C CA . GLU A 1 571 ? 6.688 -12.261 -12.647 1.00 23.19 571 GLU A CA 1
ATOM 4642 C C . GLU A 1 571 ? 5.908 -13.588 -12.364 1.00 23.19 571 GLU A C 1
ATOM 4644 O O . GLU A 1 571 ? 5.764 -14.023 -11.234 1.00 23.19 571 GLU A O 1
ATOM 4649 N N . HIS A 1 572 ? 5.290 -14.133 -13.430 1.00 27.78 572 HIS A N 1
ATOM 4650 C CA . HIS A 1 572 ? 4.248 -15.197 -13.583 1.00 27.78 572 HIS A CA 1
ATOM 4651 C C . HIS A 1 572 ? 4.440 -16.518 -12.796 1.00 27.78 572 HIS A C 1
ATOM 4653 O O . HIS A 1 572 ? 5.562 -16.845 -12.449 1.00 27.78 572 HIS A O 1
ATOM 4659 N N . GLY A 1 573 ? 3.459 -17.415 -12.562 1.00 26.33 573 GLY A N 1
ATOM 4660 C CA . GLY A 1 573 ? 2.210 -17.871 -13.243 1.00 26.33 573 GLY A CA 1
ATOM 4661 C C . GLY A 1 573 ? 1.818 -19.274 -12.676 1.00 26.33 573 GLY A C 1
ATOM 4662 O O . GLY A 1 573 ? 2.387 -19.587 -11.630 1.00 26.33 573 GLY A O 1
ATOM 4663 N N . PRO A 1 574 ? 0.979 -20.167 -13.292 1.00 30.73 574 PRO A N 1
ATOM 4664 C CA . PRO A 1 574 ? 0.242 -20.204 -14.580 1.00 30.73 574 PRO A CA 1
ATOM 4665 C C . PRO A 1 574 ? -1.272 -20.655 -14.497 1.00 30.73 574 PRO A C 1
ATOM 4667 O O . PRO A 1 574 ? -1.849 -20.798 -13.427 1.00 30.73 574 PRO A O 1
ATOM 4670 N N . GLY A 1 575 ? -1.949 -20.845 -15.651 1.00 23.69 575 GLY A N 1
ATOM 4671 C CA . GLY A 1 575 ? -3.251 -21.573 -15.824 1.00 23.69 575 GLY A CA 1
ATOM 4672 C C . GLY A 1 575 ? -3.044 -22.982 -16.451 1.00 23.69 575 GLY A C 1
ATOM 4673 O O . GLY A 1 575 ? -1.868 -23.288 -16.633 1.00 23.69 575 GLY A O 1
ATOM 4674 N N . PRO A 1 576 ? -4.047 -23.830 -16.878 1.00 31.59 576 PRO A N 1
ATOM 4675 C CA . PRO A 1 576 ? -5.262 -23.497 -17.678 1.00 31.59 576 PRO A CA 1
ATOM 4676 C C . PRO A 1 576 ? -6.595 -24.344 -17.513 1.00 31.59 576 PRO A C 1
ATOM 4678 O O . PRO A 1 576 ? -6.577 -25.536 -17.251 1.00 31.59 576 PRO A O 1
ATOM 4681 N N . VAL A 1 577 ? -7.751 -23.700 -17.799 1.00 24.75 577 VAL A N 1
ATOM 4682 C CA . VAL A 1 577 ? -9.015 -24.055 -18.555 1.00 24.75 577 VAL A CA 1
ATOM 4683 C C . VAL A 1 577 ? -9.692 -25.475 -18.561 1.00 24.75 577 VAL A C 1
ATOM 4685 O O . VAL A 1 577 ? -9.087 -26.413 -19.066 1.00 24.75 577 VAL A O 1
ATOM 4688 N N . GLN A 1 578 ? -11.021 -25.556 -18.241 1.00 23.56 578 GLN A N 1
ATOM 4689 C CA . GLN A 1 578 ? -12.225 -26.025 -19.048 1.00 23.56 578 GLN A CA 1
ATOM 4690 C C . GLN A 1 578 ? -13.401 -26.599 -18.173 1.00 23.56 578 GLN A C 1
ATOM 4692 O O . GLN A 1 578 ? -13.214 -27.650 -17.582 1.00 23.56 578 GLN A O 1
ATOM 4697 N N . THR A 1 579 ? -14.537 -25.892 -17.915 1.00 24.34 579 THR A N 1
ATOM 4698 C CA . THR A 1 579 ? -15.933 -25.884 -18.533 1.00 24.34 579 THR A CA 1
ATOM 4699 C C . THR A 1 579 ? -16.806 -27.164 -18.400 1.00 24.34 579 THR A C 1
ATOM 4701 O O . THR A 1 579 ? -16.173 -28.212 -18.350 1.00 24.34 579 THR A O 1
ATOM 4704 N N . PRO A 1 580 ? -18.191 -27.174 -18.442 1.00 32.09 580 PRO A N 1
ATOM 4705 C CA . PRO A 1 580 ? -19.174 -26.251 -19.112 1.00 32.09 580 PRO A CA 1
ATOM 4706 C C . PRO A 1 580 ? -20.526 -25.929 -18.362 1.00 32.09 580 PRO A C 1
ATOM 4708 O O . PRO A 1 580 ? -20.857 -26.581 -17.385 1.00 32.09 580 PRO A O 1
ATOM 4711 N N . LEU A 1 581 ? -21.338 -24.905 -18.725 1.00 25.17 581 LEU A N 1
ATOM 4712 C CA . LEU A 1 581 ? -22.530 -24.954 -19.633 1.00 25.17 581 LEU A CA 1
ATOM 4713 C C . LEU A 1 581 ? -23.110 -23.520 -19.873 1.00 25.17 581 LEU A C 1
ATOM 4715 O O . LEU A 1 581 ? -23.451 -22.840 -18.916 1.00 25.17 581 LEU A O 1
ATOM 4719 N N . SER A 1 582 ? -23.029 -22.953 -21.097 1.00 22.92 582 SER A N 1
ATOM 4720 C CA . SER A 1 582 ? -24.095 -22.741 -22.130 1.00 22.92 582 SER A CA 1
ATOM 4721 C C . SER A 1 582 ? -25.057 -21.555 -21.847 1.00 22.92 582 SER A C 1
ATOM 4723 O O . SER A 1 582 ? -25.659 -21.542 -20.789 1.00 22.92 582 SER A O 1
ATOM 4725 N N . VAL A 1 583 ? -25.328 -20.529 -22.677 1.00 23.25 583 VAL A N 1
ATOM 4726 C CA . VAL A 1 583 ? -25.347 -20.317 -24.142 1.00 23.25 583 VAL A CA 1
ATOM 4727 C C . VAL A 1 583 ? -25.240 -18.799 -24.425 1.00 23.25 583 VAL A C 1
ATOM 4729 O O . VAL A 1 583 ? -26.033 -18.044 -23.880 1.00 23.25 583 VAL A O 1
ATOM 4732 N N . MET A 1 584 ? -24.339 -18.353 -25.313 1.00 23.89 584 MET A N 1
ATOM 4733 C CA . MET A 1 584 ? -24.615 -17.362 -26.381 1.00 23.89 584 MET A CA 1
ATOM 4734 C C . MET A 1 584 ? -23.380 -17.185 -27.283 1.00 23.89 584 MET A C 1
ATOM 4736 O O . MET A 1 584 ? -22.258 -16.974 -26.829 1.00 23.89 584 MET A O 1
ATOM 4740 N N . GLU A 1 585 ? -23.595 -17.346 -28.588 1.00 23.31 585 GLU A N 1
ATOM 4741 C CA . GLU A 1 585 ? -22.567 -17.446 -29.622 1.00 23.31 585 GLU A CA 1
ATOM 4742 C C . GLU A 1 585 ? -22.059 -16.091 -30.167 1.00 23.31 585 GLU A C 1
ATOM 4744 O O . GLU A 1 585 ? -22.829 -15.181 -30.450 1.00 23.31 585 GLU A O 1
ATOM 4749 N N . LYS A 1 586 ? -20.753 -16.096 -30.490 1.00 24.39 586 LYS A N 1
ATOM 4750 C CA . LYS A 1 586 ? -20.060 -15.474 -31.645 1.00 24.39 586 LYS A CA 1
ATOM 4751 C C . LYS A 1 586 ? -19.969 -13.939 -31.755 1.00 24.39 586 LYS A C 1
ATOM 4753 O O . LYS A 1 586 ? -20.801 -13.288 -32.374 1.00 24.39 586 LYS A O 1
ATOM 4758 N N . LYS A 1 587 ? -18.750 -13.440 -31.497 1.00 23.28 587 LYS A N 1
ATOM 4759 C CA . LYS A 1 587 ? -17.813 -12.975 -32.550 1.00 23.28 587 LYS A CA 1
ATOM 4760 C C . LYS A 1 587 ? -16.366 -13.009 -32.031 1.00 23.28 587 LYS A C 1
ATOM 4762 O O . LYS A 1 587 ? -16.008 -12.294 -31.107 1.00 23.28 587 LYS A O 1
ATOM 4767 N N . ARG A 1 588 ? -15.536 -13.872 -32.630 1.00 26.91 588 ARG A N 1
ATOM 4768 C CA . ARG A 1 588 ? -14.089 -13.972 -32.380 1.00 26.91 588 ARG A CA 1
ATOM 4769 C C . ARG A 1 588 ? -13.353 -12.874 -33.155 1.00 26.91 588 ARG A C 1
ATOM 4771 O O . ARG A 1 588 ? -13.238 -12.976 -34.373 1.00 26.91 588 ARG A O 1
ATOM 4778 N N . GLY A 1 589 ? -12.809 -11.890 -32.446 1.00 24.83 589 GLY A N 1
ATOM 4779 C CA . GLY A 1 589 ? -11.615 -11.149 -32.857 1.00 24.83 589 GLY A CA 1
ATOM 4780 C C . GLY A 1 589 ? -10.439 -11.664 -32.029 1.00 24.83 589 GLY A C 1
ATOM 4781 O O . GLY A 1 589 ? -10.562 -11.793 -30.816 1.00 24.83 589 GLY A O 1
ATOM 4782 N N . LYS A 1 590 ? -9.336 -12.057 -32.670 1.00 27.27 590 LYS A N 1
ATOM 4783 C CA . LYS A 1 590 ? -8.116 -12.493 -31.978 1.00 27.27 590 LYS A CA 1
ATOM 4784 C C . LYS A 1 590 ? -7.481 -11.289 -31.274 1.00 27.27 590 LYS A C 1
ATOM 4786 O O . LYS A 1 590 ? -6.747 -10.546 -31.915 1.00 27.27 590 LYS A O 1
ATOM 4791 N N . GLU A 1 591 ? -7.717 -11.128 -29.979 1.00 23.56 591 GLU A N 1
ATOM 4792 C CA . GLU A 1 591 ? -6.807 -10.366 -29.123 1.00 23.56 591 GLU A CA 1
ATOM 4793 C C . GLU A 1 591 ? -5.573 -11.236 -28.856 1.00 23.56 591 GLU A C 1
ATOM 4795 O O . GLU A 1 591 ? -5.655 -12.337 -28.303 1.00 23.56 591 GLU A O 1
ATOM 4800 N N . GLN A 1 592 ? -4.421 -10.783 -29.349 1.00 24.16 592 GLN A N 1
ATOM 4801 C CA . GLN A 1 592 ? -3.128 -11.358 -29.000 1.00 24.16 592 GLN A CA 1
ATOM 4802 C C . GLN A 1 592 ? -2.876 -11.131 -27.508 1.00 24.16 592 GLN A C 1
ATOM 4804 O O . GLN A 1 592 ? -2.894 -10.003 -27.028 1.00 24.16 592 GLN A O 1
ATOM 4809 N N . LYS A 1 593 ? -2.611 -12.226 -26.793 1.00 25.14 593 LYS A N 1
ATOM 4810 C CA . LYS A 1 593 ? -2.110 -12.227 -25.418 1.00 25.14 593 LYS A CA 1
ATOM 4811 C C . LYS A 1 593 ? -0.778 -11.469 -25.367 1.00 25.14 593 LYS A C 1
ATOM 4813 O O . LYS A 1 593 ? 0.203 -11.946 -25.937 1.00 25.14 593 LYS A O 1
ATOM 4818 N N . ILE A 1 594 ? -0.731 -10.333 -24.677 1.00 25.36 594 ILE A N 1
ATOM 4819 C CA . ILE A 1 594 ? 0.523 -9.656 -24.330 1.00 25.36 594 ILE A CA 1
ATOM 4820 C C . ILE A 1 594 ? 0.914 -10.156 -22.936 1.00 25.36 594 ILE A C 1
ATOM 4822 O O . ILE A 1 594 ? 0.376 -9.714 -21.929 1.00 25.36 594 ILE A O 1
ATOM 4826 N N . PHE A 1 595 ? 1.792 -11.157 -22.888 1.00 25.70 595 PHE A N 1
ATOM 4827 C CA . PHE A 1 595 ? 2.452 -11.577 -21.653 1.00 25.70 595 PHE A CA 1
ATOM 4828 C C . PHE A 1 595 ? 3.607 -10.615 -21.368 1.00 25.70 595 PHE A C 1
ATOM 4830 O O . PHE A 1 595 ? 4.418 -10.368 -22.264 1.00 25.70 595 PHE A O 1
ATOM 4837 N N . GLY A 1 596 ? 3.718 -10.125 -20.132 1.00 30.92 596 GLY A N 1
ATOM 4838 C CA . GLY A 1 596 ? 4.903 -9.421 -19.645 1.00 30.92 596 GLY A CA 1
ATOM 4839 C C . GLY A 1 596 ? 6.105 -10.362 -19.600 1.00 30.92 596 GLY A C 1
ATOM 4840 O O . GLY A 1 596 ? 6.405 -10.940 -18.564 1.00 30.92 596 GLY A O 1
ATOM 4841 N N . LYS A 1 597 ? 6.773 -10.556 -20.738 1.00 33.00 597 LYS A N 1
ATOM 4842 C CA . LYS A 1 597 ? 8.219 -10.765 -20.735 1.00 33.00 597 LYS A CA 1
ATOM 4843 C C . LYS A 1 597 ? 8.811 -9.409 -20.380 1.00 33.00 597 LYS A C 1
ATOM 4845 O O . LYS A 1 597 ? 8.430 -8.436 -21.032 1.00 33.00 597 LYS A O 1
ATOM 4850 N N . GLY A 1 598 ? 9.718 -9.337 -19.406 1.00 40.22 598 GLY A N 1
ATOM 4851 C CA . GLY A 1 598 ? 10.533 -8.138 -19.225 1.00 40.22 598 GLY A CA 1
ATOM 4852 C C . GLY A 1 598 ? 11.004 -7.632 -20.591 1.00 40.22 598 GLY A C 1
ATOM 4853 O O . GLY A 1 598 ? 11.489 -8.414 -21.419 1.00 40.22 598 GLY A O 1
ATOM 4854 N N . MET A 1 599 ? 10.755 -6.356 -20.879 1.00 36.50 599 MET A N 1
ATOM 4855 C CA . MET A 1 599 ? 11.160 -5.781 -22.155 1.00 36.50 599 MET A CA 1
ATOM 4856 C C . MET A 1 599 ? 12.676 -5.621 -22.126 1.00 36.50 599 MET A C 1
ATOM 4858 O O . MET A 1 599 ? 13.227 -5.052 -21.184 1.00 36.50 599 MET A O 1
ATOM 4862 N N . ASN A 1 600 ? 13.363 -6.126 -23.150 1.00 41.94 600 ASN A N 1
ATOM 4863 C CA . ASN A 1 600 ? 14.761 -5.774 -23.357 1.00 41.94 600 ASN A CA 1
ATOM 4864 C C . ASN A 1 600 ? 14.796 -4.297 -23.748 1.00 41.94 600 ASN A C 1
ATOM 4866 O O . ASN A 1 600 ? 14.295 -3.935 -24.815 1.00 41.94 600 ASN A O 1
ATOM 4870 N N . GLY A 1 601 ? 15.360 -3.445 -22.897 1.00 40.25 601 GLY A N 1
ATOM 4871 C CA . GLY A 1 601 ? 15.668 -2.083 -23.314 1.00 40.25 601 GLY A CA 1
ATOM 4872 C C . GLY A 1 601 ? 16.905 -2.021 -24.208 1.00 40.25 601 GLY A C 1
ATOM 4873 O O . GLY A 1 601 ? 17.584 -3.033 -24.415 1.00 40.25 601 GLY A O 1
ATOM 4874 N N . PRO A 1 602 ? 17.244 -0.827 -24.717 1.00 36.94 602 PRO A N 1
ATOM 4875 C CA . PRO A 1 602 ? 18.278 -0.655 -25.740 1.00 36.94 602 PRO A CA 1
ATOM 4876 C C . PRO A 1 602 ? 19.691 -1.018 -25.244 1.00 36.94 602 PRO A C 1
ATOM 4878 O O . PRO A 1 602 ? 20.571 -1.365 -26.035 1.00 36.94 602 PRO A O 1
ATOM 4881 N N . ASN A 1 603 ? 19.905 -0.980 -23.926 1.00 42.41 603 ASN A N 1
ATOM 4882 C CA . ASN A 1 603 ? 21.145 -1.350 -23.237 1.00 42.41 603 ASN A CA 1
ATOM 4883 C C . ASN A 1 603 ? 21.216 -2.820 -22.774 1.00 42.41 603 ASN A C 1
ATOM 4885 O O . ASN A 1 603 ? 22.187 -3.198 -22.119 1.00 42.41 603 ASN A O 1
ATOM 4889 N N . GLY A 1 604 ? 20.208 -3.647 -23.072 1.00 45.47 604 GLY A N 1
ATOM 4890 C CA . GLY A 1 604 ? 20.142 -5.042 -22.622 1.00 45.47 604 GLY A CA 1
ATOM 4891 C C . GLY A 1 604 ? 19.688 -5.239 -21.169 1.00 45.47 604 GLY A C 1
ATOM 4892 O O . GLY A 1 604 ? 19.639 -6.378 -20.710 1.00 45.47 604 GLY A O 1
ATOM 4893 N N . ARG A 1 605 ? 19.325 -4.171 -20.440 1.00 45.47 605 ARG A N 1
ATOM 4894 C CA . ARG A 1 605 ? 18.626 -4.284 -19.149 1.00 45.47 605 ARG A CA 1
ATOM 4895 C C . ARG A 1 605 ? 17.197 -4.766 -19.394 1.00 45.47 605 ARG A C 1
ATOM 4897 O O . ARG A 1 605 ? 16.574 -4.376 -20.383 1.00 45.47 605 ARG A O 1
ATOM 4904 N N . LYS A 1 606 ? 16.684 -5.606 -18.494 1.00 40.34 606 LYS A N 1
ATOM 4905 C CA . LYS A 1 606 ? 15.269 -5.984 -18.465 1.00 40.34 606 LYS A CA 1
ATOM 4906 C C . LYS A 1 606 ? 14.478 -4.903 -17.744 1.00 40.34 606 LYS A C 1
ATOM 4908 O O . LYS A 1 606 ? 14.881 -4.439 -16.683 1.00 40.34 606 LYS A O 1
ATOM 4913 N N . TYR A 1 607 ? 13.375 -4.507 -18.351 1.00 40.47 607 TYR A N 1
ATOM 4914 C CA . TYR A 1 607 ? 12.450 -3.525 -17.822 1.00 40.47 607 TYR A CA 1
ATOM 4915 C C . TYR A 1 607 ? 11.187 -4.272 -17.392 1.00 40.47 607 TYR A C 1
ATOM 4917 O O . TYR A 1 607 ? 10.658 -5.068 -18.175 1.00 40.47 607 TYR A O 1
ATOM 4925 N N . GLU A 1 608 ? 10.726 -4.054 -16.163 1.00 40.94 608 GLU A N 1
ATOM 4926 C CA . GLU A 1 608 ? 9.513 -4.691 -15.648 1.00 40.94 608 GLU A CA 1
ATOM 4927 C C . GLU A 1 608 ? 8.316 -3.932 -16.199 1.00 40.94 608 GLU A C 1
ATOM 4929 O O . GLU A 1 608 ? 8.232 -2.723 -16.062 1.00 40.94 608 GLU A O 1
ATOM 4934 N N . VAL A 1 609 ? 7.390 -4.603 -16.868 1.00 35.53 609 VAL A N 1
ATOM 4935 C CA . VAL A 1 609 ? 6.215 -3.942 -17.445 1.00 35.53 609 VAL A CA 1
ATOM 4936 C C . VAL A 1 609 ? 5.003 -4.466 -16.713 1.00 35.53 609 VAL A C 1
ATOM 4938 O O . VAL A 1 609 ? 4.802 -5.680 -16.653 1.00 35.53 609 VAL A O 1
ATOM 4941 N N . ASP A 1 610 ? 4.215 -3.571 -16.127 1.00 37.69 610 ASP A N 1
ATOM 4942 C CA . ASP A 1 610 ? 2.950 -3.972 -15.539 1.00 37.69 610 ASP A CA 1
ATOM 4943 C C . ASP A 1 610 ? 1.902 -4.268 -16.618 1.00 37.69 610 ASP A C 1
ATOM 4945 O O . ASP A 1 610 ? 2.075 -4.054 -17.820 1.00 37.69 610 ASP A O 1
ATOM 4949 N N . TRP A 1 611 ? 0.771 -4.790 -16.169 1.00 30.83 611 TRP A N 1
ATOM 4950 C CA . TRP A 1 611 ? -0.319 -5.237 -17.025 1.00 30.83 611 TRP A CA 1
ATOM 4951 C C . TRP A 1 611 ? -1.061 -4.094 -17.748 1.00 30.83 611 TRP A C 1
ATOM 4953 O O . TRP A 1 611 ? -1.896 -4.375 -18.607 1.00 30.83 611 TRP A O 1
ATOM 4963 N N . GLN A 1 612 ? -0.754 -2.826 -17.445 1.00 29.77 612 GLN A N 1
ATOM 4964 C CA . GLN A 1 612 ? -1.243 -1.645 -18.168 1.00 29.77 612 GLN A CA 1
ATOM 4965 C C . GLN A 1 612 ? -0.260 -1.177 -19.254 1.00 29.77 612 GLN A C 1
ATOM 4967 O O . GLN A 1 612 ? -0.543 -0.208 -19.960 1.00 29.77 612 GLN A O 1
ATOM 4972 N N . GLY A 1 613 ? 0.887 -1.852 -19.404 1.00 30.47 613 GLY A N 1
ATOM 4973 C CA . GLY A 1 613 ? 1.973 -1.415 -20.277 1.00 30.47 613 GLY A CA 1
ATOM 4974 C C . GLY A 1 613 ? 2.842 -0.318 -19.655 1.00 30.47 613 GLY A C 1
ATOM 4975 O O . GLY A 1 613 ? 3.632 0.295 -20.371 1.00 30.47 613 GLY A O 1
ATOM 4976 N N . ILE A 1 614 ? 2.700 -0.044 -18.350 1.00 36.09 614 ILE A N 1
ATOM 4977 C CA . ILE A 1 614 ? 3.541 0.922 -17.639 1.00 36.09 614 ILE A CA 1
ATOM 4978 C C . ILE A 1 614 ? 4.818 0.211 -17.223 1.00 36.09 614 ILE A C 1
ATOM 4980 O O . ILE A 1 614 ? 4.787 -0.870 -16.639 1.00 36.09 614 ILE A O 1
ATOM 4984 N N . ILE A 1 615 ? 5.950 0.825 -17.539 1.00 39.19 615 ILE A N 1
ATOM 4985 C CA . ILE A 1 615 ? 7.245 0.245 -17.237 1.00 39.19 615 ILE A CA 1
ATOM 4986 C C . ILE A 1 615 ? 7.773 0.750 -15.900 1.00 39.19 615 ILE A C 1
ATOM 4988 O O . ILE A 1 615 ? 7.857 1.952 -15.658 1.00 39.19 615 ILE A O 1
ATOM 4992 N N . HIS A 1 616 ? 8.181 -0.203 -15.079 1.00 39.34 616 HIS A N 1
ATOM 4993 C CA . HIS A 1 616 ? 8.794 -0.069 -13.775 1.00 39.34 616 HIS A CA 1
ATOM 4994 C C . HIS A 1 616 ? 10.264 -0.463 -13.905 1.00 39.34 616 HIS A C 1
ATOM 4996 O O . HIS A 1 616 ? 10.628 -1.452 -14.549 1.00 39.34 616 HIS A O 1
ATOM 5002 N N . LYS A 1 617 ? 11.145 0.358 -13.343 1.00 45.97 617 LYS A N 1
ATOM 5003 C CA . LYS A 1 617 ? 12.574 0.058 -13.279 1.00 45.97 617 LYS A CA 1
ATOM 5004 C C . LYS A 1 617 ? 12.962 -0.114 -11.831 1.00 45.97 617 LYS A C 1
ATOM 5006 O O . LYS A 1 617 ? 12.856 0.821 -11.042 1.00 45.97 617 LYS A O 1
ATOM 5011 N N . SER A 1 618 ? 13.527 -1.270 -11.511 1.00 34.50 618 SER A N 1
ATOM 5012 C CA . SER A 1 618 ? 14.204 -1.479 -10.240 1.00 34.50 618 SER A CA 1
ATOM 5013 C C . SER A 1 618 ? 15.400 -0.513 -10.131 1.00 34.50 618 SER A C 1
ATOM 5015 O O . SER A 1 618 ? 16.419 -0.708 -10.792 1.00 34.50 618 SER A O 1
ATOM 5017 N N . ARG A 1 619 ? 15.260 0.520 -9.289 1.00 38.00 619 ARG A N 1
ATOM 5018 C CA . ARG A 1 619 ? 16.264 1.534 -8.893 1.00 38.00 619 ARG A CA 1
ATOM 5019 C C . ARG A 1 619 ? 16.771 2.479 -9.995 1.00 38.00 619 ARG A C 1
ATOM 5021 O O . ARG A 1 619 ? 17.648 2.137 -10.780 1.00 38.00 619 ARG A O 1
ATOM 5028 N N . TYR A 1 620 ? 16.358 3.748 -9.918 1.00 42.81 620 TYR A N 1
ATOM 5029 C CA . TYR A 1 620 ? 17.176 4.876 -10.387 1.00 42.81 620 TYR A CA 1
ATOM 5030 C C . TYR A 1 620 ? 17.972 5.456 -9.213 1.00 42.81 620 TYR A C 1
ATOM 5032 O O . TYR A 1 620 ? 17.583 6.456 -8.609 1.00 42.81 620 TYR A O 1
ATOM 5040 N N . SER A 1 621 ? 19.132 4.884 -8.903 1.00 45.75 621 SER A N 1
ATOM 5041 C CA . SER A 1 621 ? 20.227 5.729 -8.430 1.00 45.75 621 SER A CA 1
ATOM 5042 C C . SER A 1 621 ? 20.815 6.408 -9.663 1.00 45.75 621 SER A C 1
ATOM 5044 O O . SER A 1 621 ? 21.074 5.756 -10.668 1.00 45.75 621 SER A O 1
ATOM 5046 N N . LEU A 1 622 ? 21.060 7.722 -9.622 1.00 48.75 622 LEU A N 1
ATOM 5047 C CA . LEU A 1 622 ? 21.779 8.404 -10.711 1.00 48.75 622 LEU A CA 1
ATOM 5048 C C . LEU A 1 622 ? 23.208 7.843 -10.916 1.00 48.75 622 LEU A C 1
ATOM 5050 O O . LEU A 1 622 ? 23.899 8.279 -11.833 1.00 48.75 622 LEU A O 1
ATOM 5054 N N . ASP A 1 623 ? 23.654 6.918 -10.051 1.00 49.38 623 ASP A N 1
ATOM 5055 C CA . ASP A 1 623 ? 24.989 6.317 -9.997 1.00 49.38 623 ASP A CA 1
ATOM 5056 C C . ASP A 1 623 ? 26.107 7.366 -10.063 1.00 49.38 623 ASP A C 1
ATOM 5058 O O . ASP A 1 623 ? 27.199 7.118 -10.570 1.00 49.38 623 ASP A O 1
ATOM 5062 N N . ILE A 1 624 ? 25.834 8.565 -9.535 1.00 51.28 624 ILE A N 1
ATOM 5063 C CA . ILE A 1 624 ? 26.817 9.637 -9.399 1.00 51.28 624 ILE A CA 1
ATOM 5064 C C . ILE A 1 624 ? 27.396 9.539 -7.983 1.00 51.28 624 ILE A C 1
ATOM 5066 O O . ILE A 1 624 ? 26.677 9.818 -7.016 1.00 51.28 624 ILE A O 1
ATOM 5070 N N . PRO A 1 625 ? 28.682 9.178 -7.825 1.00 44.31 625 PRO A N 1
ATOM 5071 C CA . PRO A 1 625 ? 29.321 9.125 -6.517 1.00 44.31 625 PRO A CA 1
ATOM 5072 C C . PRO A 1 625 ? 29.167 10.455 -5.762 1.00 44.31 625 PRO A C 1
ATOM 5074 O O . PRO A 1 625 ? 29.526 11.514 -6.276 1.00 44.31 625 PRO A O 1
ATOM 5077 N N . GLY A 1 626 ? 28.623 10.403 -4.542 1.00 40.22 626 GLY A N 1
ATOM 5078 C CA . GLY A 1 626 ? 28.468 11.566 -3.658 1.00 40.22 626 GLY A CA 1
ATOM 5079 C C . GLY A 1 626 ? 27.252 12.465 -3.923 1.00 40.22 626 GLY A C 1
ATOM 5080 O O . GLY A 1 626 ? 27.129 13.507 -3.278 1.00 40.22 626 GLY A O 1
ATOM 5081 N N . VAL A 1 627 ? 26.343 12.093 -4.831 1.00 39.28 627 VAL A N 1
ATOM 5082 C CA . VAL A 1 627 ? 25.095 12.835 -5.079 1.00 39.28 627 VAL A CA 1
ATOM 5083 C C . VAL A 1 627 ? 23.902 12.029 -4.572 1.00 39.28 627 VAL A C 1
ATOM 5085 O O . VAL A 1 627 ? 23.458 11.078 -5.208 1.00 39.28 627 VAL A O 1
ATOM 5088 N N . HIS A 1 628 ? 23.359 12.436 -3.426 1.00 46.50 628 HIS A N 1
ATOM 5089 C CA . HIS A 1 628 ? 22.128 11.882 -2.856 1.00 46.50 628 HIS A CA 1
ATOM 5090 C C . HIS A 1 628 ? 20.968 12.822 -3.163 1.00 46.50 628 HIS A C 1
ATOM 5092 O O . HIS A 1 628 ? 21.116 14.014 -2.919 1.00 46.50 628 HIS A O 1
ATOM 5098 N N . PHE A 1 629 ? 19.837 12.325 -3.672 1.00 42.97 629 PHE A N 1
ATOM 5099 C CA . PHE A 1 629 ? 18.631 13.127 -3.911 1.00 42.97 629 PHE A CA 1
ATOM 5100 C C . PHE A 1 629 ? 17.630 12.914 -2.770 1.00 42.97 629 PHE A C 1
ATOM 5102 O O . PHE A 1 629 ? 17.217 11.785 -2.512 1.00 42.97 629 PHE A O 1
ATOM 5109 N N . THR A 1 630 ? 17.229 13.984 -2.083 1.00 44.19 630 THR A N 1
ATOM 5110 C CA . THR A 1 630 ? 16.176 13.917 -1.060 1.00 44.19 630 THR A CA 1
ATOM 5111 C C . THR A 1 630 ? 14.851 14.302 -1.700 1.00 44.19 630 THR A C 1
ATOM 5113 O O . THR A 1 630 ? 14.692 15.429 -2.166 1.00 44.19 630 THR A O 1
ATOM 5116 N N . PHE A 1 631 ? 13.892 13.380 -1.718 1.00 41.75 631 PHE A N 1
ATOM 5117 C CA . PHE A 1 631 ? 12.535 13.694 -2.153 1.00 41.75 631 PHE A CA 1
ATOM 5118 C C . PHE A 1 631 ? 11.866 14.591 -1.103 1.00 41.75 631 PHE A C 1
ATOM 5120 O O . PHE A 1 631 ? 11.864 14.232 0.077 1.00 41.75 631 PHE A O 1
ATOM 5127 N N . PRO A 1 632 ? 11.289 15.742 -1.479 1.00 38.94 632 PRO A N 1
ATOM 5128 C CA . PRO A 1 632 ? 10.424 16.485 -0.568 1.00 38.94 632 PRO A CA 1
ATOM 5129 C C . PRO A 1 632 ? 9.113 15.706 -0.300 1.00 38.94 632 PRO A C 1
ATOM 5131 O O . PRO A 1 632 ? 8.837 14.714 -0.986 1.00 38.94 632 PRO A O 1
ATOM 5134 N N . PRO A 1 633 ? 8.298 16.130 0.689 1.00 39.84 633 PRO A N 1
ATOM 5135 C CA . PRO A 1 633 ? 6.974 15.550 0.963 1.00 39.84 633 PRO A CA 1
ATOM 5136 C C . PRO A 1 633 ? 6.114 15.486 -0.311 1.00 39.84 633 PRO A C 1
ATOM 5138 O O . PRO A 1 633 ? 6.242 16.379 -1.154 1.00 39.84 633 PRO A O 1
ATOM 5141 N N . ARG A 1 634 ? 5.284 14.439 -0.495 1.00 41.28 634 ARG A N 1
ATOM 5142 C CA . ARG A 1 634 ? 4.646 14.160 -1.795 1.00 41.28 634 ARG A CA 1
ATOM 5143 C C . ARG A 1 634 ? 3.819 15.349 -2.281 1.00 41.28 634 ARG A C 1
ATOM 5145 O O . ARG A 1 634 ? 2.878 15.802 -1.636 1.00 41.28 634 ARG A O 1
ATOM 5152 N N . ILE A 1 635 ? 4.141 15.794 -3.491 1.00 38.16 635 ILE A N 1
ATOM 5153 C CA . ILE A 1 635 ? 3.285 16.651 -4.303 1.00 38.16 635 ILE A CA 1
ATOM 5154 C C . ILE A 1 635 ? 3.054 15.886 -5.592 1.00 38.16 635 ILE A C 1
ATOM 5156 O O . ILE A 1 635 ? 4.012 15.581 -6.303 1.00 38.16 635 ILE A O 1
ATOM 5160 N N . THR A 1 636 ? 1.796 15.564 -5.889 1.00 36.75 636 THR A N 1
ATOM 5161 C CA . THR A 1 636 ? 1.391 15.011 -7.185 1.00 36.75 636 THR A CA 1
ATOM 5162 C C . THR A 1 636 ? 1.559 16.103 -8.236 1.00 36.75 636 THR A C 1
ATOM 5164 O O . THR A 1 636 ? 0.625 16.826 -8.577 1.00 36.75 636 THR A O 1
ATOM 5167 N N . LEU A 1 637 ? 2.791 16.291 -8.697 1.00 39.84 637 LEU A N 1
ATOM 5168 C CA . LEU A 1 637 ? 3.094 17.177 -9.807 1.00 39.84 637 LEU A CA 1
ATOM 5169 C C . LEU A 1 637 ? 2.722 16.443 -11.098 1.00 39.84 637 LEU A C 1
ATOM 5171 O O . LEU A 1 637 ? 2.994 15.246 -11.213 1.00 39.84 637 LEU A O 1
ATOM 5175 N N . PRO A 1 638 ? 2.111 17.113 -12.088 1.00 39.97 638 PRO A N 1
ATOM 5176 C CA . PRO A 1 638 ? 1.879 16.488 -13.380 1.00 39.97 638 PRO A CA 1
ATOM 5177 C C . PRO A 1 638 ? 3.219 15.989 -13.940 1.00 39.97 638 PRO A C 1
ATOM 5179 O O . PRO A 1 638 ? 4.136 16.770 -14.207 1.00 39.97 638 PRO A O 1
ATOM 5182 N N . THR A 1 639 ? 3.335 14.676 -14.146 1.00 41.16 639 THR A N 1
ATOM 5183 C CA . THR A 1 639 ? 4.513 14.066 -14.781 1.00 41.16 639 THR A CA 1
ATOM 5184 C C . THR A 1 639 ? 4.679 14.562 -16.220 1.00 41.16 639 THR A C 1
ATOM 5186 O O . THR A 1 639 ? 5.774 14.512 -16.782 1.00 41.16 639 THR A O 1
ATOM 5189 N N . ARG A 1 640 ? 3.621 15.115 -16.835 1.00 44.31 640 ARG A N 1
ATOM 5190 C CA . ARG A 1 640 ? 3.615 15.651 -18.204 1.00 44.31 640 ARG A CA 1
ATOM 5191 C C . ARG A 1 640 ? 2.707 16.881 -18.304 1.00 44.31 640 ARG A C 1
ATOM 5193 O O . ARG A 1 640 ? 1.560 16.838 -17.872 1.00 44.31 640 ARG A O 1
ATOM 5200 N N . PHE A 1 641 ? 3.198 17.962 -18.916 1.00 41.03 641 PHE A N 1
ATOM 5201 C CA . PHE A 1 641 ? 2.357 19.090 -19.328 1.00 41.03 641 PHE A CA 1
ATOM 5202 C C . PHE A 1 641 ? 1.934 18.869 -20.783 1.00 41.03 641 PHE A C 1
ATOM 5204 O O . PHE A 1 641 ? 2.754 18.972 -21.696 1.00 41.03 641 PHE A O 1
ATOM 5211 N N . ILE A 1 642 ? 0.671 18.495 -20.980 1.00 46.84 642 ILE A N 1
ATOM 5212 C CA . ILE A 1 642 ? 0.090 18.181 -22.286 1.00 46.84 642 ILE A CA 1
ATOM 5213 C C . ILE A 1 642 ? -0.675 19.407 -22.778 1.00 46.84 642 ILE A C 1
ATOM 5215 O O . ILE A 1 642 ? -1.648 19.826 -22.153 1.00 46.84 642 ILE A O 1
ATOM 5219 N N . VAL A 1 643 ? -0.251 19.965 -23.907 1.00 40.62 643 VAL A N 1
ATOM 5220 C CA . VAL A 1 643 ? -0.921 21.094 -24.556 1.00 40.62 643 VAL A CA 1
ATOM 5221 C C . VAL A 1 643 ? -1.751 20.562 -25.726 1.00 40.62 643 VAL A C 1
ATOM 5223 O O . VAL A 1 643 ? -1.292 19.667 -26.448 1.00 40.62 643 VAL A O 1
ATOM 5226 N N . PRO A 1 644 ? -2.976 21.067 -25.923 1.00 40.72 644 PRO A N 1
ATOM 5227 C CA . PRO A 1 644 ? -3.745 20.758 -27.116 1.00 40.72 644 PRO A CA 1
ATOM 5228 C C . PRO A 1 644 ? -3.107 21.414 -28.349 1.00 40.72 644 PRO A C 1
ATOM 5230 O O . PRO A 1 644 ? -2.968 22.629 -28.406 1.00 40.72 644 PRO A O 1
ATOM 5233 N N . LEU A 1 645 ? -2.767 20.596 -29.343 1.00 48.31 645 LEU A N 1
ATOM 5234 C CA . LEU A 1 645 ? -2.498 21.005 -30.720 1.00 48.31 645 LEU A CA 1
ATOM 5235 C C . LEU A 1 645 ? -3.706 20.553 -31.554 1.00 48.31 645 LEU A C 1
ATOM 5237 O O . LEU A 1 645 ? -3.769 19.419 -32.042 1.00 48.31 645 LEU A O 1
ATOM 5241 N N . GLY A 1 646 ? -4.716 21.416 -31.680 1.00 53.19 646 GLY A N 1
ATOM 5242 C CA . GLY A 1 646 ? -5.995 21.052 -32.299 1.00 53.19 646 GLY A CA 1
ATOM 5243 C C . GLY A 1 646 ? -6.726 19.960 -31.497 1.00 53.19 646 GLY A C 1
ATOM 5244 O O . GLY A 1 646 ? -7.054 20.168 -30.333 1.00 53.19 646 GLY A O 1
ATOM 5245 N N . LYS A 1 647 ? -6.989 18.787 -32.104 1.00 42.28 647 LYS A N 1
ATOM 5246 C CA . LYS A 1 647 ? -7.526 17.591 -31.403 1.00 42.28 647 LYS A CA 1
ATOM 5247 C C . LYS A 1 647 ? -6.435 16.688 -30.804 1.00 42.28 647 LYS A C 1
ATOM 5249 O O . LYS A 1 647 ? -6.768 15.751 -30.082 1.00 42.28 647 LYS A O 1
ATOM 5254 N N . ASN A 1 648 ? -5.163 16.941 -31.113 1.00 42.53 648 ASN A N 1
ATOM 5255 C CA . ASN A 1 648 ? -4.040 16.135 -30.642 1.00 42.53 648 ASN A CA 1
ATOM 5256 C C . ASN A 1 648 ? -3.518 16.680 -29.309 1.00 42.53 648 ASN A C 1
ATOM 5258 O O . ASN A 1 648 ? -3.608 17.873 -29.023 1.00 42.53 648 ASN A O 1
ATOM 5262 N N . ARG A 1 649 ? -2.963 15.794 -28.486 1.00 47.06 649 ARG A N 1
ATOM 5263 C CA . ARG A 1 649 ? -2.405 16.106 -27.170 1.00 47.06 649 ARG A CA 1
ATOM 5264 C C . ARG A 1 649 ? -0.895 15.910 -27.228 1.00 47.06 649 ARG A C 1
ATOM 5266 O O . ARG A 1 649 ? -0.436 14.822 -27.555 1.00 47.06 649 ARG A O 1
ATOM 5273 N N . VAL A 1 650 ? -0.133 16.974 -26.976 1.00 48.97 650 VAL A N 1
ATOM 5274 C CA . VAL A 1 650 ? 1.318 16.986 -27.203 1.00 48.97 650 VAL A CA 1
ATOM 5275 C C . VAL A 1 650 ? 2.031 17.485 -25.956 1.00 48.97 650 VAL A C 1
ATOM 5277 O O . VAL A 1 650 ? 1.714 18.540 -25.406 1.00 48.97 650 VAL A O 1
ATOM 5280 N N . CYS A 1 651 ? 3.007 16.713 -25.489 1.00 50.91 651 CYS A N 1
ATOM 5281 C CA . CYS A 1 651 ? 3.897 17.142 -24.419 1.00 50.91 651 CYS A CA 1
ATOM 5282 C C . CYS A 1 651 ? 5.019 17.969 -25.040 1.00 50.91 651 CYS A C 1
ATOM 5284 O O . CYS A 1 651 ? 5.950 17.417 -25.623 1.00 50.91 651 CYS A O 1
ATOM 5286 N N . TYR A 1 652 ? 4.936 19.293 -24.931 1.00 49.66 652 TYR A N 1
ATOM 5287 C CA . TYR A 1 652 ? 5.923 20.188 -25.537 1.00 49.66 652 TYR A CA 1
ATOM 5288 C C . TYR A 1 652 ? 7.285 20.176 -24.844 1.00 49.66 652 TYR A C 1
ATOM 5290 O O . TYR A 1 652 ? 8.277 20.523 -25.472 1.00 49.66 652 TYR A O 1
ATOM 5298 N N . THR A 1 653 ? 7.351 19.775 -23.570 1.00 49.06 653 THR A N 1
ATOM 5299 C CA . THR A 1 653 ? 8.630 19.581 -22.877 1.00 49.06 653 THR A CA 1
ATOM 5300 C C . THR A 1 653 ? 9.263 18.281 -23.345 1.00 49.06 653 THR A C 1
ATOM 5302 O O . THR A 1 653 ? 10.260 18.331 -24.034 1.00 49.06 653 THR A O 1
ATOM 5305 N N . CYS A 1 654 ? 8.619 17.136 -23.103 1.00 49.81 654 CYS A N 1
ATOM 5306 C CA . CYS A 1 654 ? 9.136 15.810 -23.455 1.00 49.81 654 CYS A CA 1
ATOM 5307 C C . CYS A 1 654 ? 9.029 15.444 -24.944 1.00 49.81 654 CYS A C 1
ATOM 5309 O O . CYS A 1 654 ? 9.394 14.329 -25.323 1.00 49.81 654 CYS A O 1
ATOM 5311 N N . HIS A 1 655 ? 8.580 16.390 -25.780 1.00 57.59 655 HIS A N 1
ATOM 5312 C CA . HIS A 1 655 ? 8.662 16.307 -27.233 1.00 57.59 655 HIS A CA 1
ATOM 5313 C C . HIS A 1 655 ? 7.854 15.130 -27.843 1.00 57.59 655 HIS A C 1
ATOM 5315 O O . HIS A 1 655 ? 8.276 14.535 -28.832 1.00 57.59 655 HIS A O 1
ATOM 5321 N N . ARG A 1 656 ? 6.684 14.799 -27.260 1.00 51.28 656 ARG A N 1
ATOM 5322 C CA . ARG A 1 656 ? 5.815 13.654 -27.635 1.00 51.28 656 ARG A CA 1
ATOM 5323 C C . ARG A 1 656 ? 4.623 14.079 -28.505 1.00 51.28 656 ARG A C 1
ATOM 5325 O O . ARG A 1 656 ? 3.803 14.863 -28.029 1.00 51.28 656 ARG A O 1
ATOM 5332 N N . LEU A 1 657 ? 4.478 13.499 -29.703 1.00 48.97 657 LEU A N 1
ATOM 5333 C CA . LEU A 1 657 ? 3.254 13.501 -30.529 1.00 48.97 657 LEU A CA 1
ATOM 5334 C C . LEU A 1 657 ? 2.444 12.210 -30.250 1.00 48.97 657 LEU A C 1
ATOM 5336 O O . LEU A 1 657 ? 2.987 11.126 -30.429 1.00 48.97 657 LEU A O 1
ATOM 5340 N N . GLU A 1 658 ? 1.178 12.281 -29.811 1.00 42.41 658 GLU A N 1
ATOM 5341 C CA . GLU A 1 658 ? 0.319 11.091 -29.582 1.00 42.41 658 GLU A CA 1
ATOM 5342 C C . GLU A 1 658 ? -0.788 10.919 -30.648 1.00 42.41 658 GLU A C 1
ATOM 5344 O O . GLU A 1 658 ? -1.466 11.892 -30.991 1.00 42.41 658 GLU A O 1
ATOM 5349 N N . TYR A 1 659 ? -1.029 9.675 -31.109 1.00 36.53 659 TYR A N 1
ATOM 5350 C CA . TYR A 1 659 ? -2.255 9.220 -31.806 1.00 36.53 659 TYR A CA 1
ATOM 5351 C C . TYR A 1 659 ? -2.377 7.671 -31.806 1.00 36.53 659 TYR A C 1
ATOM 5353 O O . TYR A 1 659 ? -1.357 7.034 -32.059 1.00 36.53 659 TYR A O 1
ATOM 5361 N N . PRO A 1 660 ? -3.564 7.018 -31.688 1.00 40.38 660 PRO A N 1
ATOM 5362 C CA . PRO A 1 660 ? -4.787 7.321 -30.939 1.00 40.38 660 PRO A CA 1
ATOM 5363 C C . PRO A 1 660 ? -5.072 6.247 -29.854 1.00 40.38 660 PRO A C 1
ATOM 5365 O O . PRO A 1 660 ? -5.460 5.130 -30.179 1.00 40.38 660 PRO A O 1
ATOM 5368 N N . SER A 1 661 ? -4.979 6.565 -28.563 1.00 28.56 661 SER A N 1
ATOM 5369 C CA . SER A 1 661 ? -5.580 5.720 -27.512 1.00 28.56 661 SER A CA 1
ATOM 5370 C C . SER A 1 661 ? -5.669 6.476 -26.191 1.00 28.56 661 SER A C 1
ATOM 5372 O O . SER A 1 661 ? -4.900 6.251 -25.263 1.00 28.56 661 SER A O 1
ATOM 5374 N N . ILE A 1 662 ? -6.637 7.380 -26.098 1.00 30.69 662 ILE A N 1
ATOM 5375 C CA . ILE A 1 662 ? -7.254 7.662 -24.805 1.00 30.69 662 ILE A CA 1
ATOM 5376 C C . ILE A 1 662 ? -8.743 7.392 -25.021 1.00 30.69 662 ILE A C 1
ATOM 5378 O O . ILE A 1 662 ? -9.399 8.196 -25.689 1.00 30.69 662 ILE A O 1
ATOM 5382 N N . PRO A 1 663 ? -9.271 6.243 -24.556 1.00 27.36 663 PRO A N 1
ATOM 5383 C CA . PRO A 1 663 ? -10.708 6.047 -24.444 1.00 27.36 663 PRO A CA 1
ATOM 5384 C C . PRO A 1 663 ? -11.308 7.211 -23.654 1.00 27.36 663 PRO A C 1
ATOM 5386 O O . PRO A 1 663 ? -10.681 7.742 -22.736 1.00 27.36 663 PRO A O 1
ATOM 5389 N N . GLU A 1 664 ? -12.494 7.645 -24.059 1.00 31.72 664 GLU A N 1
ATOM 5390 C CA . GLU A 1 664 ? -13.157 8.841 -23.554 1.00 31.72 664 GLU A CA 1
ATOM 5391 C C . GLU A 1 664 ? -13.097 9.000 -22.018 1.00 31.72 664 GLU A C 1
ATOM 5393 O O . GLU A 1 664 ? -13.427 8.111 -21.239 1.00 31.72 664 GLU A O 1
ATOM 5398 N N . ALA A 1 665 ? -12.714 10.213 -21.613 1.00 30.56 665 ALA A N 1
ATOM 5399 C CA . ALA A 1 665 ? -13.146 10.924 -20.408 1.00 30.56 665 ALA A CA 1
ATOM 5400 C C . ALA A 1 665 ? -12.794 10.414 -18.988 1.00 30.56 665 ALA A C 1
ATOM 5402 O O . ALA A 1 665 ? -13.068 11.167 -18.057 1.00 30.56 665 ALA A O 1
ATOM 5403 N N . ALA A 1 666 ? -12.154 9.259 -18.764 1.00 26.00 666 ALA A N 1
ATOM 5404 C CA . ALA A 1 666 ? -12.002 8.745 -17.385 1.00 26.00 666 ALA A CA 1
ATOM 5405 C C . ALA A 1 666 ? -10.632 8.916 -16.677 1.00 26.00 666 ALA A C 1
ATOM 5407 O O . ALA A 1 666 ? -10.607 8.843 -15.453 1.00 26.00 666 ALA A O 1
ATOM 5408 N N . LEU A 1 667 ? -9.497 9.145 -17.360 1.00 29.55 667 LEU A N 1
ATOM 5409 C CA . LEU A 1 667 ? -8.168 8.970 -16.713 1.00 29.55 667 LEU A CA 1
ATOM 5410 C C . LEU A 1 667 ? -7.097 10.044 -16.971 1.00 29.55 667 LEU A C 1
ATOM 5412 O O . LEU A 1 667 ? -5.911 9.818 -16.752 1.00 29.55 667 LEU A O 1
ATOM 5416 N N . LEU A 1 668 ? -7.485 11.258 -17.345 1.00 27.95 668 LEU A N 1
ATOM 5417 C CA . LEU A 1 668 ? -6.612 12.411 -17.126 1.00 27.95 668 LEU A CA 1
ATOM 5418 C C . LEU A 1 668 ? -7.390 13.396 -16.272 1.00 27.95 668 LEU A C 1
ATOM 5420 O O . LEU A 1 668 ? -8.380 13.955 -16.745 1.00 27.95 668 LEU A O 1
ATOM 5424 N N . VAL A 1 669 ? -6.931 13.582 -15.025 1.00 27.73 669 VAL A N 1
ATOM 5425 C CA . VAL A 1 669 ? -7.226 14.766 -14.203 1.00 27.73 669 VAL A CA 1
ATOM 5426 C C . VAL A 1 669 ? -7.305 15.948 -15.160 1.00 27.73 669 VAL A C 1
ATOM 5428 O O . VAL A 1 669 ? -6.388 16.089 -15.976 1.00 27.73 669 VAL A O 1
ATOM 5431 N N . GLU A 1 670 ? -8.424 16.687 -15.139 1.00 29.27 670 GLU A N 1
ATOM 5432 C CA . GLU A 1 670 ? -8.699 17.833 -16.017 1.00 29.27 670 GLU A CA 1
ATOM 5433 C C . GLU A 1 670 ? -7.393 18.475 -16.476 1.00 29.27 670 GLU A C 1
ATOM 5435 O O . GLU A 1 670 ? -6.612 18.871 -15.612 1.00 29.27 670 GLU A O 1
ATOM 5440 N N . ALA A 1 671 ? -7.139 18.500 -17.796 1.00 35.59 671 ALA A N 1
ATOM 5441 C CA . ALA A 1 671 ? -5.908 19.017 -18.400 1.00 35.59 671 ALA A CA 1
ATOM 5442 C C . ALA A 1 671 ? -5.336 20.133 -17.526 1.00 35.59 671 ALA A C 1
ATOM 5444 O O . ALA A 1 671 ? -5.989 21.172 -17.436 1.00 35.59 671 ALA A O 1
ATOM 5445 N N . PHE A 1 672 ? -4.232 19.851 -16.813 1.00 37.53 672 PHE A N 1
ATOM 5446 C CA . PHE A 1 672 ? -3.738 20.686 -15.716 1.00 37.53 672 PHE A CA 1
ATOM 5447 C C . PHE A 1 672 ? -3.842 22.149 -16.134 1.00 37.53 672 PHE A C 1
ATOM 5449 O O . PHE A 1 672 ? -3.121 22.601 -17.024 1.00 37.53 672 PHE A O 1
ATOM 5456 N N . LYS A 1 673 ? -4.814 22.863 -15.560 1.00 45.56 673 LYS A N 1
ATOM 5457 C CA . LYS A 1 673 ? -4.964 24.293 -15.780 1.00 45.56 673 LYS A CA 1
ATOM 5458 C C . LYS A 1 673 ? -3.994 24.927 -14.798 1.00 45.56 673 LYS A C 1
ATOM 5460 O O . LYS A 1 673 ? -4.313 24.939 -13.607 1.00 45.56 673 LYS A O 1
ATOM 5465 N N . PRO A 1 674 ? -2.810 25.397 -15.238 1.00 48.38 674 PRO A N 1
ATOM 5466 C CA . PRO A 1 674 ? -1.925 26.131 -14.346 1.00 48.38 674 PRO A CA 1
ATOM 5467 C C . PRO A 1 674 ? -2.746 27.219 -13.663 1.00 48.38 674 PRO A C 1
ATOM 5469 O O . PRO A 1 674 ? -3.554 27.876 -14.327 1.00 48.38 674 PRO A O 1
ATOM 5472 N N . ALA A 1 675 ? -2.579 27.370 -12.347 1.00 48.09 675 ALA A N 1
ATOM 5473 C CA . ALA A 1 675 ? -3.318 28.365 -11.585 1.00 48.09 675 ALA A CA 1
ATOM 5474 C C . ALA A 1 675 ? -3.253 29.703 -12.336 1.00 48.09 675 ALA A C 1
ATOM 5476 O O . ALA A 1 675 ? -2.166 30.168 -12.697 1.00 48.09 675 ALA A O 1
ATOM 5477 N N . ALA A 1 676 ? -4.418 30.287 -12.638 1.00 51.44 676 ALA A N 1
ATOM 5478 C CA . ALA A 1 676 ? -4.495 31.608 -13.243 1.00 51.44 676 ALA A CA 1
ATOM 5479 C C . ALA A 1 676 ? -3.905 32.590 -12.229 1.00 51.44 676 ALA A C 1
ATOM 5481 O O . ALA A 1 676 ? -4.579 33.020 -11.291 1.00 51.44 676 ALA A O 1
ATOM 5482 N N . GLY A 1 677 ? -2.607 32.859 -12.352 1.00 50.59 677 GLY A N 1
ATOM 5483 C CA . GLY A 1 677 ? -1.885 33.679 -11.400 1.00 50.59 677 GLY A CA 1
ATOM 5484 C C . GLY A 1 677 ? -2.421 35.095 -11.493 1.00 50.59 677 GLY A C 1
ATOM 5485 O O . GLY A 1 677 ? -2.065 35.818 -12.411 1.00 50.59 677 GLY A O 1
ATOM 5486 N N . LYS A 1 678 ? -3.283 35.514 -10.564 1.00 49.59 678 LYS A N 1
ATOM 5487 C CA . LYS A 1 678 ? -3.681 36.920 -10.450 1.00 49.59 678 LYS A CA 1
ATOM 5488 C C . LYS A 1 678 ? -2.517 37.683 -9.818 1.00 49.59 678 LYS A C 1
ATOM 5490 O O . LYS A 1 678 ? -2.398 37.729 -8.600 1.00 49.59 678 LYS A O 1
ATOM 5495 N N . GLY A 1 679 ? -1.639 38.254 -10.639 1.00 57.66 679 GLY A N 1
ATOM 5496 C CA . GLY A 1 679 ? -0.501 39.041 -10.165 1.00 57.66 679 GLY A CA 1
ATOM 5497 C C . GLY A 1 679 ? -0.103 40.133 -11.152 1.00 57.66 679 GLY A C 1
ATOM 5498 O O . GLY A 1 679 ? -0.111 39.927 -12.362 1.00 57.66 679 GLY A O 1
ATOM 5499 N N . LYS A 1 680 ? 0.254 41.318 -10.643 1.00 63.88 680 LYS A N 1
ATOM 5500 C CA . LYS A 1 680 ? 0.823 42.391 -11.470 1.00 63.88 680 LYS A CA 1
ATOM 5501 C C . LYS A 1 680 ? 2.218 41.967 -11.943 1.00 63.88 680 LYS A C 1
ATOM 5503 O O . LYS A 1 680 ? 3.004 41.471 -11.142 1.00 63.88 680 LYS A O 1
ATOM 5508 N N . MET A 1 681 ? 2.521 42.179 -13.225 1.00 80.31 681 MET A N 1
ATOM 5509 C CA . MET A 1 681 ? 3.839 41.878 -13.791 1.00 80.31 681 MET A CA 1
ATOM 5510 C C . MET A 1 681 ? 4.929 42.688 -13.053 1.00 80.31 681 MET A C 1
ATOM 5512 O O . MET A 1 681 ? 4.791 43.915 -12.970 1.00 80.31 681 MET A O 1
ATOM 5516 N N . PRO A 1 682 ? 5.977 42.045 -12.505 1.00 82.38 682 PRO A N 1
ATOM 5517 C CA . PRO A 1 682 ? 7.090 42.742 -11.861 1.00 82.38 682 PRO A CA 1
ATOM 5518 C C . PRO A 1 682 ? 7.826 43.706 -12.819 1.00 82.38 682 PRO A C 1
ATOM 5520 O O . PRO A 1 682 ? 7.844 43.459 -14.026 1.00 82.38 682 PRO A O 1
ATOM 5523 N N . PRO A 1 683 ? 8.438 44.807 -12.334 1.00 82.56 683 PRO A N 1
ATOM 5524 C CA . PRO A 1 683 ? 9.087 45.834 -13.173 1.00 82.56 683 PRO A CA 1
ATOM 5525 C C . PRO A 1 683 ? 10.298 45.342 -13.995 1.00 82.56 683 PRO A C 1
ATOM 5527 O O . PRO A 1 683 ? 10.719 45.990 -14.960 1.00 82.56 683 PRO A O 1
ATOM 5530 N N . GLU A 1 684 ? 10.889 44.217 -13.613 1.00 87.12 684 GLU A N 1
ATOM 5531 C CA . GLU A 1 684 ? 11.956 43.507 -14.314 1.00 87.12 684 GLU A CA 1
ATOM 5532 C C . GLU A 1 684 ? 11.448 42.621 -15.464 1.00 87.12 684 GLU A C 1
ATOM 5534 O O . GLU A 1 684 ? 12.256 42.161 -16.277 1.00 87.12 684 GLU A O 1
ATOM 5539 N N . MET A 1 685 ? 10.128 42.420 -15.554 1.00 91.12 685 MET A N 1
ATOM 5540 C CA . MET A 1 685 ? 9.455 41.626 -16.577 1.00 91.12 685 MET A CA 1
ATOM 5541 C C . MET A 1 685 ? 8.655 42.504 -17.543 1.00 91.12 685 MET A C 1
ATOM 5543 O O . MET A 1 685 ? 8.072 43.522 -17.178 1.00 91.12 685 MET A O 1
ATOM 5547 N N . THR A 1 686 ? 8.602 42.106 -18.811 1.00 91.88 686 THR A N 1
ATOM 5548 C CA . THR A 1 686 ? 7.811 42.777 -19.849 1.00 91.88 686 THR A CA 1
ATOM 5549 C C . THR A 1 686 ? 6.958 41.752 -20.582 1.00 91.88 686 THR A C 1
ATOM 5551 O O . THR A 1 686 ? 7.488 40.831 -21.196 1.00 91.88 686 THR A O 1
ATOM 5554 N N . ARG A 1 687 ? 5.631 41.909 -20.519 1.00 91.94 687 ARG A N 1
ATOM 5555 C CA . ARG A 1 687 ? 4.679 41.111 -21.305 1.00 91.94 687 ARG A CA 1
ATOM 5556 C C . ARG A 1 687 ? 4.746 41.554 -22.770 1.00 91.94 687 ARG A C 1
ATOM 5558 O O . ARG A 1 687 ? 4.449 42.717 -23.049 1.00 91.94 687 ARG A O 1
ATOM 5565 N N . LEU A 1 688 ? 5.133 40.648 -23.666 1.00 93.81 688 LEU A N 1
ATOM 5566 C CA . LEU A 1 688 ? 5.311 40.929 -25.094 1.00 93.81 688 LEU A CA 1
ATOM 5567 C C . LEU A 1 688 ? 4.020 40.723 -25.890 1.00 93.81 688 LEU A C 1
ATOM 5569 O O . LEU A 1 688 ? 3.729 41.507 -26.787 1.00 93.81 688 LEU A O 1
ATOM 5573 N N . THR A 1 689 ? 3.214 39.721 -25.541 1.00 92.38 689 THR A N 1
ATOM 5574 C CA . THR A 1 689 ? 1.940 39.434 -26.215 1.00 92.38 689 THR A CA 1
ATOM 5575 C C . THR A 1 689 ? 0.751 39.745 -25.312 1.00 92.38 689 THR A C 1
ATOM 5577 O O . THR A 1 689 ? 0.857 39.645 -24.093 1.00 92.38 689 THR A O 1
ATOM 5580 N N . LYS A 1 690 ? -0.350 40.254 -25.881 1.00 87.88 690 LYS A N 1
ATOM 5581 C CA . LYS A 1 690 ? -1.526 40.725 -25.114 1.00 87.88 690 LYS A CA 1
ATOM 5582 C C . LYS A 1 690 ? -2.866 40.251 -25.673 1.00 87.88 690 LYS A C 1
ATOM 5584 O O . LYS A 1 690 ? -3.908 40.599 -25.119 1.00 87.88 690 LYS A O 1
ATOM 5589 N N . ASP A 1 691 ? -2.827 39.509 -26.769 1.00 85.75 691 ASP A N 1
ATOM 5590 C CA . ASP A 1 691 ? -4.006 39.015 -27.461 1.00 85.75 691 ASP A CA 1
ATOM 5591 C C . ASP A 1 691 ? -4.664 37.862 -26.683 1.00 85.75 691 ASP A C 1
ATOM 5593 O O . ASP A 1 691 ? -4.039 37.254 -25.814 1.00 85.75 691 ASP A O 1
ATOM 5597 N N . PRO A 1 692 ? -5.941 37.545 -26.957 1.00 81.12 692 PRO A N 1
ATOM 5598 C CA . PRO A 1 692 ? -6.656 36.484 -26.247 1.00 81.12 692 PRO A CA 1
ATOM 5599 C C . PRO A 1 692 ? -6.200 35.056 -26.607 1.00 81.12 692 PRO A C 1
ATOM 5601 O O . PRO A 1 692 ? -6.689 34.108 -25.996 1.00 81.12 692 PRO A O 1
ATOM 5604 N N . GLY A 1 693 ? -5.304 34.892 -27.587 1.00 82.75 693 GLY A N 1
ATOM 5605 C CA . GLY A 1 693 ? -4.746 33.594 -27.974 1.00 82.75 693 GLY A CA 1
ATOM 5606 C C . GLY A 1 693 ? -3.735 33.039 -26.964 1.00 82.75 693 GLY A C 1
ATOM 5607 O O . GLY A 1 693 ? -3.263 33.743 -26.076 1.00 82.75 693 GLY A O 1
ATOM 5608 N N . GLN A 1 694 ? -3.403 31.759 -27.109 1.00 84.81 694 GLN A N 1
ATOM 5609 C CA . GLN A 1 694 ? -2.284 31.125 -26.411 1.00 84.81 694 GLN A CA 1
ATOM 5610 C C . GLN A 1 694 ? -1.011 31.338 -27.225 1.00 84.81 694 GLN A C 1
ATOM 5612 O O . GLN A 1 694 ? -0.966 30.952 -28.393 1.00 84.81 694 GLN A O 1
ATOM 5617 N N . ASP A 1 695 ? 0.009 31.933 -26.607 1.00 88.31 695 ASP A N 1
ATOM 5618 C CA . ASP A 1 695 ? 1.293 32.225 -27.236 1.00 88.31 695 ASP A CA 1
ATOM 5619 C C . ASP A 1 695 ? 2.412 31.402 -26.591 1.00 88.31 695 ASP A C 1
ATOM 5621 O O . ASP A 1 695 ? 2.676 31.513 -25.392 1.00 88.31 695 ASP A O 1
ATOM 5625 N N . LEU A 1 696 ? 3.080 30.571 -27.393 1.00 84.88 696 LEU A N 1
ATOM 5626 C CA . LEU A 1 696 ? 4.013 29.550 -26.915 1.00 84.88 696 LEU A CA 1
ATOM 5627 C C . LEU A 1 696 ? 5.324 29.528 -27.716 1.00 84.88 696 LEU A C 1
ATOM 5629 O O . LEU A 1 696 ? 5.386 29.965 -28.866 1.00 84.88 696 LEU A O 1
ATOM 5633 N N . HIS A 1 697 ? 6.368 28.951 -27.107 1.00 77.19 697 HIS A N 1
ATOM 5634 C CA . HIS A 1 697 ? 7.639 28.583 -27.759 1.00 77.19 697 HIS A CA 1
ATOM 5635 C C . HIS A 1 697 ? 8.326 29.709 -28.543 1.00 77.19 697 HIS A C 1
ATOM 5637 O O . HIS A 1 697 ? 8.780 29.514 -29.668 1.00 77.19 697 HIS A O 1
ATOM 5643 N N . GLY A 1 698 ? 8.434 30.885 -27.926 1.00 90.69 698 GLY A N 1
ATOM 5644 C CA . GLY A 1 698 ? 9.181 31.997 -28.501 1.00 90.69 698 GLY A CA 1
ATOM 5645 C C . GLY A 1 698 ? 10.664 31.661 -28.726 1.00 90.69 698 GLY A C 1
ATOM 5646 O O . GLY A 1 698 ? 11.327 31.151 -27.822 1.00 90.69 698 GLY A O 1
ATOM 5647 N N . LYS A 1 699 ? 11.193 31.976 -29.912 1.00 92.00 699 LYS A N 1
ATOM 5648 C CA . LYS A 1 699 ? 12.595 31.769 -30.310 1.00 92.00 699 LYS A CA 1
ATOM 5649 C C . LYS A 1 699 ? 13.190 33.050 -30.889 1.00 92.00 699 LYS A C 1
ATOM 5651 O O . LYS A 1 699 ? 12.600 33.664 -31.779 1.00 92.00 699 LYS A O 1
ATOM 5656 N N . TRP A 1 700 ? 14.369 33.425 -30.404 1.00 94.62 700 TRP A N 1
ATOM 5657 C CA . TRP A 1 700 ? 15.130 34.571 -30.905 1.00 94.62 700 TRP A CA 1
ATOM 5658 C C . TRP A 1 700 ? 15.707 34.290 -32.287 1.00 94.62 700 TRP A C 1
ATOM 5660 O O . TRP A 1 700 ? 16.182 33.184 -32.539 1.00 94.62 700 TRP A O 1
ATOM 5670 N N . SER A 1 701 ? 15.700 35.298 -33.156 1.00 94.12 701 SER A N 1
ATOM 5671 C CA . SER A 1 701 ? 16.528 35.279 -34.358 1.00 94.12 701 SER A CA 1
ATOM 5672 C C . SER A 1 701 ? 18.021 35.335 -33.987 1.00 94.12 701 SER A C 1
ATOM 5674 O O . SER A 1 701 ? 18.366 35.890 -32.936 1.00 94.12 701 SER A O 1
ATOM 5676 N N . PRO A 1 702 ? 18.928 34.808 -34.834 1.00 91.94 702 PRO A N 1
ATOM 5677 C CA . PRO A 1 702 ? 20.369 34.785 -34.548 1.00 91.94 702 PRO A CA 1
ATOM 5678 C C . PRO A 1 702 ? 20.989 36.169 -34.285 1.00 91.94 702 PRO A C 1
ATOM 5680 O O . PRO A 1 702 ? 21.943 36.295 -33.522 1.00 91.94 702 PRO A O 1
ATOM 5683 N N . ASP A 1 703 ? 20.420 37.219 -34.877 1.00 90.75 703 ASP A N 1
ATOM 5684 C CA . ASP A 1 703 ? 20.825 38.621 -34.716 1.00 90.75 703 ASP A CA 1
ATOM 5685 C C . ASP A 1 703 ? 20.143 39.336 -33.528 1.00 90.75 703 ASP A C 1
ATOM 5687 O O . ASP A 1 703 ? 20.353 40.530 -33.315 1.00 90.75 703 ASP A O 1
ATOM 5691 N N . ASN A 1 704 ? 19.329 38.621 -32.740 1.00 92.81 704 ASN A N 1
ATOM 5692 C CA . ASN A 1 704 ? 18.605 39.119 -31.565 1.00 92.81 704 ASN A CA 1
ATOM 5693 C C . ASN A 1 704 ? 17.570 40.228 -31.862 1.00 92.81 704 ASN A C 1
ATOM 5695 O O . ASN A 1 704 ? 17.105 40.894 -30.933 1.00 92.81 704 ASN A O 1
ATOM 5699 N N . SER A 1 705 ? 17.221 40.457 -33.134 1.00 92.75 705 SER A N 1
ATOM 5700 C CA . SER A 1 705 ? 16.333 41.553 -33.549 1.00 92.75 705 SER A CA 1
ATOM 5701 C C . SER A 1 705 ? 14.852 41.167 -33.563 1.00 92.75 705 SER A C 1
ATOM 5703 O O . SER A 1 705 ? 13.989 42.036 -33.408 1.00 92.75 705 SER A O 1
ATOM 5705 N N . ARG A 1 706 ? 14.540 39.873 -33.705 1.00 95.56 706 ARG A N 1
ATOM 5706 C CA . ARG A 1 706 ? 13.182 39.348 -33.900 1.00 95.56 706 ARG A CA 1
ATOM 5707 C C . ARG A 1 706 ? 12.914 38.119 -33.034 1.00 95.56 706 ARG A C 1
ATOM 5709 O O . ARG A 1 706 ? 13.830 37.427 -32.593 1.00 95.56 706 ARG A O 1
ATOM 5716 N N . ILE A 1 707 ? 11.633 37.840 -32.808 1.00 96.38 707 ILE A N 1
ATOM 5717 C CA . ILE A 1 707 ? 11.143 36.657 -32.096 1.00 96.38 707 ILE A CA 1
ATOM 5718 C C . ILE A 1 707 ? 10.064 35.988 -32.945 1.00 96.38 707 ILE A C 1
ATOM 5720 O O . ILE A 1 707 ? 9.068 36.624 -33.291 1.00 96.38 707 ILE A O 1
ATOM 5724 N N . VAL A 1 708 ? 10.243 34.700 -33.244 1.00 96.00 708 VAL A N 1
ATOM 5725 C CA . VAL A 1 708 ? 9.183 33.840 -33.795 1.00 96.00 708 VAL A CA 1
ATOM 5726 C C . VAL A 1 708 ? 8.478 33.112 -32.659 1.00 96.00 708 VAL A C 1
ATOM 5728 O O . VAL A 1 708 ? 9.122 32.733 -31.683 1.00 96.00 708 VAL A O 1
ATOM 5731 N N . PHE A 1 709 ? 7.170 32.917 -32.764 1.00 94.50 709 PHE A N 1
ATOM 5732 C CA . PHE A 1 709 ? 6.378 32.197 -31.774 1.00 94.50 709 PHE A CA 1
ATOM 5733 C C . PHE A 1 709 ? 5.160 31.521 -32.402 1.00 94.50 709 PHE A C 1
ATOM 5735 O O . PHE A 1 709 ? 4.771 31.842 -33.524 1.00 94.50 709 PHE A O 1
ATOM 5742 N N . VAL A 1 710 ? 4.565 30.577 -31.675 1.00 91.75 710 VAL A N 1
ATOM 5743 C CA . VAL A 1 710 ? 3.321 29.914 -32.079 1.00 91.75 710 VAL A CA 1
ATOM 5744 C C . VAL A 1 710 ? 2.151 30.620 -31.407 1.00 91.75 710 VAL A C 1
ATOM 5746 O O . VAL A 1 710 ? 2.206 30.864 -30.202 1.00 91.75 710 VAL A O 1
ATOM 5749 N N . SER A 1 711 ? 1.105 30.936 -32.169 1.00 91.50 711 SER A N 1
ATOM 5750 C CA . SER A 1 711 ? -0.131 31.501 -31.629 1.00 91.50 711 SER A CA 1
ATOM 5751 C C . SER A 1 711 ? -1.363 30.942 -32.315 1.00 91.50 711 SER A C 1
ATOM 5753 O O . SER A 1 711 ? -1.399 30.835 -33.543 1.00 91.50 711 SER A O 1
ATOM 5755 N N . ASN A 1 712 ? -2.401 30.678 -31.523 1.00 87.56 712 ASN A N 1
ATOM 5756 C CA . ASN A 1 712 ? -3.717 30.276 -32.017 1.00 87.56 712 ASN A CA 1
ATOM 5757 C C . ASN A 1 712 ? -4.708 31.441 -32.181 1.00 87.56 712 ASN A C 1
ATOM 5759 O O . ASN A 1 712 ? -5.895 31.217 -32.425 1.00 87.56 712 ASN A O 1
ATOM 5763 N N . ARG A 1 713 ? -4.240 32.693 -32.076 1.00 89.62 713 ARG A N 1
ATOM 5764 C CA . ARG A 1 713 ? -5.098 33.891 -32.131 1.00 89.62 713 ARG A CA 1
ATOM 5765 C C . ARG A 1 713 ? -5.889 34.056 -33.438 1.00 89.62 713 ARG A C 1
ATOM 5767 O O . ARG A 1 713 ? -6.880 34.774 -33.448 1.00 89.62 713 ARG A O 1
ATOM 5774 N N . SER A 1 714 ? -5.482 33.386 -34.519 1.00 87.25 714 SER A N 1
ATOM 5775 C CA . SER A 1 714 ? -6.193 33.343 -35.809 1.00 87.25 714 SER A CA 1
ATOM 5776 C C . SER A 1 714 ? -7.091 32.104 -35.986 1.00 87.25 714 SER A C 1
ATOM 5778 O O . SER A 1 714 ? -7.554 31.827 -37.090 1.00 87.25 714 SER A O 1
ATOM 5780 N N . GLY A 1 715 ? -7.366 31.355 -34.912 1.00 83.81 715 GLY A N 1
ATOM 5781 C CA . GLY A 1 715 ? -8.285 30.208 -34.893 1.00 83.81 715 GLY A CA 1
ATOM 5782 C C . GLY A 1 715 ? -7.623 28.832 -35.049 1.00 83.81 715 GLY A C 1
ATOM 5783 O O . GLY A 1 715 ? -8.281 27.816 -34.842 1.00 83.81 715 GLY A O 1
ATOM 5784 N N . SER A 1 716 ? -6.329 28.778 -35.375 1.00 84.94 716 SER A N 1
ATOM 5785 C CA . SER A 1 716 ? -5.496 27.563 -35.368 1.00 84.94 716 SER A CA 1
ATOM 5786 C C . SER A 1 716 ? -4.048 27.927 -35.034 1.00 84.94 716 SER A C 1
ATOM 5788 O O . SER A 1 716 ? -3.685 29.093 -35.170 1.00 84.94 716 SER A O 1
ATOM 5790 N N . ASP A 1 717 ? -3.230 26.962 -34.602 1.00 87.31 717 ASP A N 1
ATOM 5791 C CA . ASP A 1 717 ? -1.815 27.203 -34.290 1.00 87.31 717 ASP A CA 1
ATOM 5792 C C . ASP A 1 717 ? -1.037 27.604 -35.544 1.00 87.31 717 ASP A C 1
ATOM 5794 O O . ASP A 1 717 ? -0.924 26.828 -36.495 1.00 87.31 717 ASP A O 1
ATOM 5798 N N . GLN A 1 718 ? -0.514 28.826 -35.540 1.00 92.75 718 GLN A N 1
ATOM 5799 C CA . GLN A 1 718 ? 0.240 29.412 -36.642 1.00 92.75 718 GLN A CA 1
ATOM 5800 C C . GLN A 1 718 ? 1.543 30.026 -36.136 1.00 92.75 718 GLN A C 1
ATOM 5802 O O . GLN A 1 718 ? 1.661 30.369 -34.959 1.00 92.75 718 GLN A O 1
ATOM 5807 N N . LEU A 1 719 ? 2.514 30.204 -37.032 1.00 94.75 719 LEU A N 1
ATOM 5808 C CA . LEU A 1 719 ? 3.728 30.951 -36.735 1.00 94.75 719 LEU A CA 1
ATOM 5809 C C . LEU A 1 719 ? 3.473 32.447 -36.859 1.00 94.75 719 LEU A C 1
ATOM 5811 O O . LEU A 1 719 ? 2.903 32.924 -37.842 1.00 94.75 719 LEU A O 1
ATOM 5815 N N . TRP A 1 720 ? 3.961 33.183 -35.874 1.00 95.00 720 TRP A N 1
ATOM 5816 C CA . TRP A 1 720 ? 3.924 34.633 -35.800 1.00 95.00 720 TRP A CA 1
ATOM 5817 C C . TRP A 1 720 ? 5.328 35.164 -35.558 1.00 95.00 720 TRP A C 1
ATOM 5819 O O . TRP A 1 720 ? 6.157 34.509 -34.927 1.00 95.00 720 TRP A O 1
ATOM 5829 N N . LEU A 1 721 ? 5.592 36.360 -36.067 1.00 95.94 721 LEU A N 1
ATOM 5830 C CA . LEU A 1 721 ? 6.856 37.059 -35.907 1.00 95.94 721 LEU A CA 1
ATOM 5831 C C . LEU A 1 721 ? 6.613 38.419 -35.278 1.00 95.94 721 LEU A C 1
ATOM 5833 O O . LEU A 1 721 ? 5.650 39.098 -35.621 1.00 95.94 721 LEU A O 1
ATOM 5837 N N . MET A 1 722 ? 7.512 38.829 -34.399 1.00 95.38 722 MET A N 1
ATOM 5838 C CA . MET A 1 722 ? 7.537 40.164 -33.818 1.00 95.38 722 MET A CA 1
ATOM 5839 C C . MET A 1 722 ? 8.968 40.666 -33.690 1.00 95.38 722 MET A C 1
ATOM 5841 O O . MET A 1 722 ? 9.921 39.887 -33.763 1.00 95.38 722 MET A O 1
ATOM 5845 N N . ASP A 1 723 ? 9.115 41.963 -33.460 1.00 94.94 723 ASP A N 1
ATOM 5846 C CA . ASP A 1 723 ? 10.394 42.536 -33.066 1.00 94.94 723 ASP A CA 1
ATOM 5847 C C . ASP A 1 723 ? 10.754 42.104 -31.636 1.00 94.94 723 ASP A C 1
ATOM 5849 O O . ASP A 1 723 ? 9.893 41.760 -30.821 1.00 94.94 723 ASP A O 1
ATOM 5853 N N . ALA A 1 724 ? 12.039 42.177 -31.296 1.00 91.88 724 ALA A N 1
ATOM 5854 C CA . ALA A 1 724 ? 12.579 41.866 -29.971 1.00 91.88 724 ALA A CA 1
ATOM 5855 C C . ALA A 1 724 ? 11.926 42.631 -28.798 1.00 91.88 724 ALA A C 1
ATOM 5857 O O . ALA A 1 724 ? 12.046 42.216 -27.641 1.00 91.88 724 ALA A O 1
ATOM 5858 N N . ASP A 1 725 ? 11.280 43.770 -29.067 1.00 90.06 725 ASP A N 1
ATOM 5859 C CA . ASP A 1 725 ? 10.560 44.582 -28.080 1.00 90.06 725 ASP A CA 1
ATOM 5860 C C . ASP A 1 725 ? 9.055 44.251 -27.987 1.00 90.06 725 ASP A C 1
ATOM 5862 O O . ASP A 1 725 ? 8.336 44.866 -27.197 1.00 90.06 725 ASP A O 1
ATOM 5866 N N . GLY A 1 726 ? 8.588 43.266 -28.761 1.00 92.12 726 GLY A N 1
ATOM 5867 C CA . GLY A 1 726 ? 7.199 42.815 -28.826 1.00 92.12 726 GLY A CA 1
ATOM 5868 C C . GLY A 1 726 ? 6.320 43.593 -29.808 1.00 92.12 726 GLY A C 1
ATOM 5869 O O . GLY A 1 726 ? 5.128 43.292 -29.917 1.00 92.12 726 GLY A O 1
ATOM 5870 N N . LYS A 1 727 ? 6.859 44.594 -30.516 1.00 93.00 727 LYS A N 1
ATOM 5871 C CA . LYS A 1 727 ? 6.117 45.343 -31.540 1.00 93.00 727 LYS A CA 1
ATOM 5872 C C . LYS A 1 727 ? 6.084 44.608 -32.878 1.00 93.00 727 LYS A C 1
ATOM 5874 O O . LYS A 1 727 ? 6.731 43.583 -33.072 1.00 93.00 727 LYS A O 1
ATOM 5879 N N . ASN A 1 728 ? 5.300 45.163 -33.806 1.00 91.75 728 ASN A N 1
ATOM 5880 C CA . ASN A 1 728 ? 5.206 44.713 -35.196 1.00 91.75 728 ASN A CA 1
ATOM 5881 C C . ASN A 1 728 ? 4.865 43.220 -35.337 1.00 91.75 728 ASN A C 1
ATOM 5883 O O . ASN A 1 728 ? 5.373 42.539 -36.225 1.00 91.75 728 ASN A O 1
ATOM 5887 N N . GLN A 1 729 ? 3.980 42.727 -34.462 1.00 93.75 729 GLN A N 1
ATOM 5888 C CA . GLN A 1 729 ? 3.504 41.348 -34.513 1.00 93.75 729 GLN A CA 1
ATOM 5889 C C . GLN A 1 729 ? 2.759 41.110 -35.826 1.00 93.75 729 GLN A C 1
ATOM 5891 O O . GLN A 1 729 ? 1.827 41.844 -36.160 1.00 93.75 729 GLN A O 1
ATOM 5896 N N . ARG A 1 730 ? 3.169 40.087 -36.570 1.00 92.44 730 ARG A N 1
ATOM 5897 C CA . ARG A 1 730 ? 2.568 39.707 -37.848 1.00 92.44 730 ARG A CA 1
ATOM 5898 C C . ARG A 1 730 ? 2.547 38.197 -38.009 1.00 92.44 730 ARG A C 1
ATOM 5900 O O . ARG A 1 730 ? 3.455 37.501 -37.555 1.00 92.44 730 ARG A O 1
ATOM 5907 N N . GLN A 1 731 ? 1.521 37.704 -38.683 1.00 93.69 731 GLN A N 1
ATOM 5908 C CA . GLN A 1 731 ? 1.373 36.291 -38.986 1.00 93.69 731 GLN A CA 1
ATOM 5909 C C . GLN A 1 731 ? 2.348 35.890 -40.106 1.00 93.69 731 GLN A C 1
ATOM 5911 O O . GLN A 1 731 ? 2.535 36.631 -41.072 1.00 93.69 731 GLN A O 1
ATOM 5916 N N . LEU A 1 732 ? 3.014 34.744 -39.960 1.00 93.62 732 LEU A N 1
ATOM 5917 C CA . LEU A 1 732 ? 3.916 34.179 -40.972 1.00 93.62 732 LEU A CA 1
ATOM 5918 C C . LEU A 1 732 ? 3.261 33.053 -41.761 1.00 93.62 732 LEU A C 1
ATOM 5920 O O . LEU A 1 732 ? 3.482 32.950 -42.967 1.00 93.62 732 LEU A O 1
ATOM 5924 N N . THR A 1 733 ? 2.465 32.220 -41.095 1.00 93.06 733 THR A N 1
ATOM 5925 C CA . THR A 1 733 ? 1.764 31.095 -41.722 1.00 93.06 733 THR A CA 1
ATOM 5926 C C . THR A 1 733 ? 0.260 31.242 -41.553 1.00 93.06 733 THR A C 1
ATOM 5928 O O . THR A 1 733 ? -0.212 31.690 -40.511 1.00 93.06 733 THR A O 1
ATOM 5931 N N . SER A 1 734 ? -0.510 30.870 -42.571 1.00 88.94 734 SER A N 1
ATOM 5932 C CA . SER A 1 734 ? -1.976 30.896 -42.516 1.00 88.94 734 SER A CA 1
ATOM 5933 C C . SER A 1 734 ? -2.601 29.773 -43.346 1.00 88.94 734 SER A C 1
ATOM 5935 O O . SER A 1 734 ? -1.944 29.156 -44.190 1.00 88.94 734 SER A O 1
ATOM 5937 N N . GLY A 1 735 ? -3.881 29.492 -43.091 1.00 81.88 735 GLY A N 1
ATOM 5938 C CA . GLY A 1 735 ? -4.652 28.446 -43.764 1.00 81.88 735 GLY A CA 1
ATOM 5939 C C . GLY A 1 735 ? -5.055 27.290 -42.838 1.00 81.88 735 GLY A C 1
ATOM 5940 O O . GLY A 1 735 ? -4.932 27.401 -41.621 1.00 81.88 735 GLY A O 1
ATOM 5941 N N . PRO A 1 736 ? -5.562 26.174 -43.397 1.00 76.69 736 PRO A N 1
ATOM 5942 C CA . PRO A 1 736 ? -6.103 25.056 -42.615 1.00 76.69 736 PRO A CA 1
ATOM 5943 C C . PRO A 1 736 ? -5.023 24.168 -41.976 1.00 76.69 736 PRO A C 1
ATOM 5945 O O . PRO A 1 736 ? -5.345 23.286 -41.183 1.00 76.69 736 PRO A O 1
ATOM 5948 N N . THR A 1 737 ? -3.755 24.361 -42.347 1.00 85.00 737 THR A N 1
ATOM 5949 C CA . THR A 1 737 ? -2.616 23.598 -41.835 1.00 85.00 737 THR A CA 1
ATOM 5950 C C . THR A 1 737 ? -2.066 24.279 -40.589 1.00 85.00 737 THR A C 1
ATOM 5952 O O . THR A 1 737 ? -1.720 25.456 -40.630 1.00 85.00 737 THR A O 1
ATOM 5955 N N . MET A 1 738 ? -1.961 23.532 -39.498 1.00 88.75 738 MET A N 1
ATOM 5956 C CA . MET A 1 738 ? -1.338 23.975 -38.253 1.00 88.75 738 MET A CA 1
ATOM 5957 C C . MET A 1 738 ? 0.183 24.043 -38.406 1.00 88.75 738 MET A C 1
ATOM 5959 O O . MET A 1 738 ? 0.738 23.223 -39.136 1.00 88.75 738 MET A O 1
ATOM 5963 N N . ALA A 1 739 ? 0.853 24.954 -37.697 1.00 89.88 739 ALA A N 1
ATOM 5964 C CA . ALA A 1 739 ? 2.306 25.124 -37.727 1.00 89.88 739 ALA A CA 1
ATOM 5965 C C . ALA A 1 739 ? 2.909 25.225 -36.312 1.00 89.88 739 ALA A C 1
ATOM 5967 O O . ALA A 1 739 ? 2.421 25.984 -35.475 1.00 89.88 739 ALA A O 1
ATOM 5968 N N . ALA A 1 740 ? 3.985 24.474 -36.045 1.00 87.62 740 ALA A N 1
ATOM 5969 C CA . ALA A 1 740 ? 4.669 24.439 -34.747 1.00 87.62 740 ALA A CA 1
ATOM 5970 C C . ALA A 1 740 ? 6.170 24.093 -34.867 1.00 87.62 740 ALA A C 1
ATOM 5972 O O . ALA A 1 740 ? 6.653 23.734 -35.939 1.00 87.62 740 ALA A O 1
ATOM 5973 N N . TRP A 1 741 ? 6.900 24.201 -33.747 1.00 86.25 741 TRP A N 1
ATOM 5974 C CA . TRP A 1 741 ? 8.354 23.971 -33.632 1.00 86.25 741 TRP A CA 1
ATOM 5975 C C . TRP A 1 741 ? 9.199 24.716 -34.680 1.00 86.25 741 TRP A C 1
ATOM 5977 O O . TRP A 1 741 ? 9.877 24.076 -35.484 1.00 86.25 741 TRP A O 1
ATOM 5987 N N . PRO A 1 742 ? 9.147 26.061 -34.697 1.00 92.56 742 PRO A N 1
ATOM 5988 C CA . PRO A 1 742 ? 9.973 26.846 -35.600 1.00 92.56 742 PRO A CA 1
ATOM 5989 C C . PRO A 1 742 ? 11.449 26.819 -35.180 1.00 92.56 742 PRO A C 1
ATOM 5991 O O . PRO A 1 742 ? 11.763 27.032 -34.008 1.00 92.56 742 PRO A O 1
ATOM 5994 N N . GLU A 1 743 ? 12.341 26.655 -36.153 1.00 92.81 743 GLU A N 1
ATOM 5995 C CA . GLU A 1 743 ? 13.791 26.806 -36.001 1.00 92.81 743 GLU A CA 1
ATOM 5996 C C . GLU A 1 743 ? 14.310 27.804 -37.049 1.00 92.81 743 GLU A C 1
ATOM 5998 O O . GLU A 1 743 ? 13.928 27.749 -38.225 1.00 92.81 743 GLU A O 1
ATOM 6003 N N . TRP A 1 744 ? 15.162 28.738 -36.623 1.00 94.81 744 TRP A N 1
ATOM 6004 C CA . TRP A 1 744 ? 15.774 29.734 -37.504 1.00 94.81 744 TRP A CA 1
ATOM 6005 C C . TRP A 1 744 ? 16.888 29.122 -38.342 1.00 94.81 744 TRP A C 1
ATOM 6007 O O . TRP A 1 744 ? 17.689 28.333 -37.842 1.00 94.81 744 TRP A O 1
ATOM 6017 N N . SER A 1 745 ? 16.988 29.540 -39.602 1.00 94.25 745 SER A N 1
ATOM 6018 C CA . SER A 1 745 ? 18.220 29.336 -40.354 1.00 94.25 745 SER A CA 1
ATOM 6019 C C . SER A 1 745 ? 19.369 30.120 -39.697 1.00 94.25 745 SER A C 1
ATOM 6021 O O . SER A 1 745 ? 19.119 31.180 -39.113 1.00 94.25 745 SER A O 1
ATOM 6023 N N . PRO A 1 746 ? 20.629 29.654 -39.792 1.00 92.88 746 PRO A N 1
ATOM 6024 C CA . PRO A 1 746 ? 21.767 30.324 -39.149 1.00 92.88 746 PRO A CA 1
ATOM 6025 C C . PRO A 1 746 ? 21.968 31.785 -39.579 1.00 92.88 746 PRO A C 1
ATOM 6027 O O . PRO A 1 746 ? 22.421 32.611 -38.792 1.00 92.88 746 PRO A O 1
ATOM 6030 N N . ASP A 1 747 ? 21.582 32.118 -40.812 1.00 91.94 747 ASP A N 1
ATOM 6031 C CA . ASP A 1 747 ? 21.608 33.477 -41.369 1.00 91.94 747 ASP A CA 1
ATOM 6032 C C . ASP A 1 747 ? 20.393 34.340 -40.963 1.00 91.94 747 ASP A C 1
ATOM 6034 O O . ASP A 1 747 ? 20.331 35.521 -41.297 1.00 91.94 747 ASP A O 1
ATOM 6038 N N . GLY A 1 748 ? 19.406 33.764 -40.271 1.00 92.88 748 GLY A N 1
ATOM 6039 C CA . GLY A 1 748 ? 18.193 34.441 -39.822 1.00 92.88 748 GLY A CA 1
ATOM 6040 C C . GLY A 1 748 ? 17.194 34.802 -40.926 1.00 92.88 748 GLY A C 1
ATOM 6041 O O . GLY A 1 748 ? 16.246 35.532 -40.648 1.00 92.88 748 GLY A O 1
ATOM 6042 N N . SER A 1 749 ? 17.368 34.329 -42.164 1.00 91.50 749 SER A N 1
ATOM 6043 C CA . SER A 1 749 ? 16.515 34.719 -43.301 1.00 91.50 749 SER A CA 1
ATOM 6044 C C . SER A 1 749 ? 15.267 33.836 -43.481 1.00 91.50 749 SER A C 1
ATOM 6046 O O . SER A 1 749 ? 14.279 34.242 -44.112 1.00 91.50 749 SER A O 1
ATOM 6048 N N . ARG A 1 750 ? 15.291 32.613 -42.939 1.00 92.88 750 ARG A N 1
ATOM 6049 C CA . ARG A 1 750 ? 14.278 31.568 -43.141 1.00 92.88 750 ARG A CA 1
ATOM 6050 C C . ARG A 1 750 ? 13.943 30.865 -41.827 1.00 92.88 750 ARG A C 1
ATOM 6052 O O . ARG A 1 750 ? 14.728 30.845 -40.883 1.00 92.88 750 ARG A O 1
ATOM 6059 N N . LEU A 1 751 ? 12.761 30.261 -41.792 1.00 95.38 751 LEU A N 1
ATOM 6060 C CA . LEU A 1 751 ? 12.286 29.418 -40.700 1.00 95.38 751 LEU A CA 1
ATOM 6061 C C . LEU A 1 751 ? 11.889 28.061 -41.259 1.00 95.38 751 LEU A C 1
ATOM 6063 O O . LEU A 1 751 ? 11.169 28.006 -42.257 1.00 95.38 751 LEU A O 1
ATOM 6067 N N . VAL A 1 752 ? 12.322 26.987 -40.606 1.00 95.94 752 VAL A N 1
ATOM 6068 C CA . VAL A 1 752 ? 11.804 25.636 -40.844 1.00 95.94 752 VAL A CA 1
ATOM 6069 C C . VAL A 1 752 ? 10.874 25.252 -39.702 1.00 95.94 752 VAL A C 1
ATOM 6071 O O . VAL A 1 752 ? 11.112 25.628 -38.557 1.00 95.94 752 VAL A O 1
ATOM 6074 N N . PHE A 1 753 ? 9.790 24.550 -40.010 1.00 93.94 753 PHE A N 1
ATOM 6075 C CA . PHE A 1 753 ? 8.779 24.193 -39.026 1.00 93.94 753 PHE A CA 1
ATOM 6076 C C . PHE A 1 753 ? 8.039 22.912 -39.395 1.00 93.94 753 PHE A C 1
ATOM 6078 O O . PHE A 1 753 ? 8.026 22.461 -40.544 1.00 93.94 753 PHE A O 1
ATOM 6085 N N . TRP A 1 754 ? 7.408 22.329 -38.384 1.00 92.69 754 TRP A N 1
ATOM 6086 C CA . TRP A 1 754 ? 6.491 21.213 -38.534 1.00 92.69 754 TRP A CA 1
ATOM 6087 C C . TRP A 1 754 ? 5.085 21.714 -38.841 1.00 92.69 754 TRP A C 1
ATOM 6089 O O . TRP A 1 754 ? 4.636 22.721 -38.289 1.00 92.69 754 TRP A O 1
ATOM 6099 N N . SER A 1 755 ? 4.368 20.976 -39.680 1.00 91.31 755 SER A N 1
ATOM 6100 C CA . SER A 1 755 ? 3.017 21.309 -40.104 1.00 91.31 755 SER A CA 1
ATOM 6101 C C . SER A 1 755 ? 2.087 20.096 -40.105 1.00 91.31 755 SER A C 1
ATOM 6103 O O . SER A 1 755 ? 2.520 18.964 -40.335 1.00 91.31 755 SER A O 1
ATOM 6105 N N . TYR A 1 756 ? 0.793 20.331 -39.875 1.00 88.69 756 TYR A N 1
ATOM 6106 C CA . TYR A 1 756 ? -0.230 19.287 -39.934 1.00 88.69 756 TYR A CA 1
ATOM 6107 C C . TYR A 1 756 ? -1.555 19.802 -40.486 1.00 88.69 756 TYR A C 1
ATOM 6109 O O . TYR A 1 756 ? -2.132 20.761 -39.976 1.00 88.69 756 TYR A O 1
ATOM 6117 N N . ASN A 1 757 ? -2.062 19.139 -41.524 1.00 87.19 757 ASN A N 1
ATOM 6118 C CA . ASN A 1 757 ? -3.389 19.388 -42.069 1.00 87.19 757 ASN A CA 1
ATOM 6119 C C . ASN A 1 757 ? -4.378 18.366 -41.479 1.00 87.19 757 ASN A C 1
ATOM 6121 O O . ASN A 1 757 ? -4.354 17.203 -41.891 1.00 87.19 757 ASN A O 1
ATOM 6125 N N . PRO A 1 758 ? -5.281 18.770 -40.567 1.00 80.00 758 PRO A N 1
ATOM 6126 C CA . PRO A 1 758 ? -6.206 17.850 -39.910 1.00 80.00 758 PRO A CA 1
ATOM 6127 C C . PRO A 1 758 ? -7.285 17.291 -40.843 1.00 80.00 758 PRO A C 1
ATOM 6129 O O . PRO A 1 758 ? -7.775 16.190 -40.603 1.00 80.00 758 PRO A O 1
ATOM 6132 N N . ALA A 1 759 ? -7.660 18.022 -41.898 1.00 82.06 759 ALA A N 1
ATOM 6133 C CA . ALA A 1 759 ? -8.680 17.579 -42.846 1.00 82.06 759 ALA A CA 1
ATOM 6134 C C . ALA A 1 759 ? -8.143 16.475 -43.767 1.00 82.06 759 ALA A C 1
ATOM 6136 O O . ALA A 1 759 ? -8.824 15.482 -44.008 1.00 82.06 759 ALA A O 1
ATOM 6137 N N . ALA A 1 760 ? -6.905 16.635 -44.240 1.00 84.19 760 ALA A N 1
ATOM 6138 C CA . ALA A 1 760 ? -6.248 15.664 -45.110 1.00 84.19 760 ALA A CA 1
ATOM 6139 C C . ALA A 1 760 ? -5.461 14.584 -44.344 1.00 84.19 760 ALA A C 1
ATOM 6141 O O . ALA A 1 760 ? -5.078 13.584 -44.939 1.00 84.19 760 ALA A O 1
ATOM 6142 N N . LYS A 1 761 ? -5.219 14.779 -43.038 1.00 83.31 761 LYS A N 1
ATOM 6143 C CA . LYS A 1 761 ? -4.325 13.955 -42.202 1.00 83.31 761 LYS A CA 1
ATOM 6144 C C . LYS A 1 761 ? -2.909 13.850 -42.786 1.00 83.31 761 LYS A C 1
ATOM 6146 O O . LYS A 1 761 ? -2.324 12.773 -42.838 1.00 83.31 761 LYS A O 1
ATOM 6151 N N . ILE A 1 762 ? -2.377 14.984 -43.243 1.00 87.75 762 ILE A N 1
ATOM 6152 C CA . ILE A 1 762 ? -1.044 15.082 -43.853 1.00 87.75 762 ILE A CA 1
ATOM 6153 C C . ILE A 1 762 ? -0.124 15.867 -42.923 1.00 87.75 762 ILE A C 1
ATOM 6155 O O . ILE A 1 762 ? -0.461 16.979 -42.510 1.00 87.75 762 ILE A O 1
ATOM 6159 N N . TYR A 1 763 ? 1.042 15.296 -42.636 1.00 89.00 763 TYR A N 1
ATOM 6160 C CA . TYR A 1 763 ? 2.148 15.932 -41.929 1.00 89.00 763 TYR A CA 1
ATOM 6161 C C . TYR A 1 763 ? 3.129 16.534 -42.932 1.00 89.00 763 TYR A C 1
ATOM 6163 O O . TYR A 1 763 ? 3.335 15.983 -44.018 1.00 89.00 763 TYR A O 1
ATOM 6171 N N . GLY A 1 764 ? 3.771 17.639 -42.561 1.00 92.38 764 GLY A N 1
ATOM 6172 C CA . GLY A 1 764 ? 4.794 18.252 -43.396 1.00 92.38 764 GLY A CA 1
ATOM 6173 C C . GLY A 1 764 ? 5.937 18.884 -42.617 1.00 92.38 764 GLY A C 1
ATOM 6174 O O . GLY A 1 764 ? 5.738 19.409 -41.524 1.00 92.38 764 GLY A O 1
ATOM 6175 N N . ILE A 1 765 ? 7.123 18.871 -43.223 1.00 95.06 765 ILE A N 1
ATOM 6176 C CA . ILE A 1 765 ? 8.227 19.763 -42.860 1.00 95.06 765 ILE A CA 1
ATOM 6177 C C . ILE A 1 765 ? 8.258 20.861 -43.910 1.00 95.06 765 ILE A C 1
ATOM 6179 O O . ILE A 1 765 ? 8.402 20.592 -45.108 1.00 95.06 765 ILE A O 1
ATOM 6183 N N . GLU A 1 766 ? 8.085 22.092 -43.459 1.00 95.06 766 GLU A N 1
ATOM 6184 C CA . GLU A 1 766 ? 7.910 23.249 -44.320 1.00 95.06 766 GLU A CA 1
ATOM 6185 C C . GLU A 1 766 ? 8.889 24.356 -43.956 1.00 95.06 766 GLU A C 1
ATOM 6187 O O . GLU A 1 766 ? 9.420 24.418 -42.849 1.00 95.06 766 GLU A O 1
ATOM 6192 N N . MET A 1 767 ? 9.137 25.232 -44.922 1.00 94.88 767 MET A N 1
ATOM 6193 C CA . MET A 1 767 ? 9.992 26.394 -44.773 1.00 94.88 767 MET A CA 1
ATOM 6194 C C . MET A 1 767 ? 9.236 27.648 -45.190 1.00 94.88 767 MET A C 1
ATOM 6196 O O . MET A 1 767 ? 8.457 27.610 -46.138 1.00 94.88 767 MET A O 1
ATOM 6200 N N . VAL A 1 768 ? 9.480 28.764 -44.512 1.00 94.69 768 VAL A N 1
ATOM 6201 C CA . VAL A 1 768 ? 8.927 30.078 -44.862 1.00 94.69 768 VAL A CA 1
ATOM 6202 C C . VAL A 1 768 ? 10.003 31.150 -44.727 1.00 94.69 768 VAL A C 1
ATOM 6204 O O . VAL A 1 768 ? 10.944 31.006 -43.943 1.00 94.69 768 VAL A O 1
ATOM 6207 N N . SER A 1 769 ? 9.891 32.230 -45.503 1.00 91.69 769 SER A N 1
ATOM 6208 C CA . SER A 1 769 ? 10.775 33.380 -45.327 1.00 91.69 769 SER A CA 1
ATOM 6209 C C . SER A 1 769 ? 10.421 34.140 -44.051 1.00 91.69 769 SER A C 1
ATOM 6211 O O . SER A 1 769 ? 9.252 34.403 -43.772 1.00 91.69 769 SER A O 1
ATOM 6213 N N . ALA A 1 770 ? 11.444 34.556 -43.308 1.00 89.00 770 ALA A N 1
ATOM 6214 C CA . ALA A 1 770 ? 11.277 35.501 -42.213 1.00 89.00 770 ALA A CA 1
ATOM 6215 C C . ALA A 1 770 ? 11.202 36.964 -42.698 1.00 89.00 770 ALA A C 1
ATOM 6217 O O . ALA A 1 770 ? 10.943 37.865 -41.899 1.00 89.00 770 ALA A O 1
ATOM 6218 N N . GLU A 1 771 ? 11.381 37.215 -44.000 1.00 84.12 771 GLU A N 1
ATOM 6219 C CA . GLU A 1 771 ? 11.490 38.549 -44.594 1.00 84.12 771 GLU A CA 1
ATOM 6220 C C . GLU A 1 771 ? 10.215 39.022 -45.306 1.00 84.12 771 GLU A C 1
ATOM 6222 O O . GLU A 1 771 ? 9.505 38.263 -45.965 1.00 84.12 771 GLU A O 1
ATOM 6227 N N . GLY A 1 772 ? 9.972 40.336 -45.280 1.00 71.12 772 GLY A N 1
ATOM 6228 C CA . GLY A 1 772 ? 8.792 40.968 -45.889 1.00 71.12 772 GLY A CA 1
ATOM 6229 C C . GLY A 1 772 ? 7.541 40.911 -45.013 1.00 71.12 772 GLY A C 1
ATOM 6230 O O . GLY A 1 772 ? 7.589 40.425 -43.893 1.00 71.12 772 GLY A O 1
ATOM 6231 N N . ARG A 1 773 ? 6.424 41.471 -45.494 1.00 73.00 773 ARG A N 1
ATOM 6232 C CA . ARG A 1 773 ? 5.176 41.607 -44.710 1.00 73.00 773 ARG A CA 1
ATOM 6233 C C . ARG A 1 773 ? 4.043 40.675 -45.146 1.00 73.00 773 ARG A C 1
ATOM 6235 O O . ARG A 1 773 ? 3.020 40.642 -44.479 1.00 73.00 773 ARG A O 1
ATOM 6242 N N . GLU A 1 774 ? 4.223 39.946 -46.240 1.00 78.44 774 GLU A N 1
ATOM 6243 C CA . GLU A 1 774 ? 3.210 39.043 -46.794 1.00 78.44 774 GLU A CA 1
ATOM 6244 C C . GLU A 1 774 ? 3.192 37.703 -46.043 1.00 78.44 774 GLU A C 1
ATOM 6246 O O . GLU A 1 774 ? 4.246 37.135 -45.743 1.00 78.44 774 GLU A O 1
ATOM 6251 N N . GLU A 1 775 ? 1.995 37.193 -45.749 1.00 81.19 775 GLU A N 1
ATOM 6252 C CA . GLU A 1 775 ? 1.797 35.863 -45.161 1.00 81.19 775 GLU A CA 1
ATOM 6253 C C . GLU A 1 775 ? 2.178 34.754 -46.150 1.00 81.19 775 GLU A C 1
ATOM 6255 O O . GLU A 1 775 ? 2.002 34.899 -47.359 1.00 81.19 775 GLU A O 1
ATOM 6260 N N . ASN A 1 776 ? 2.672 33.617 -45.643 1.00 83.38 776 ASN A N 1
ATOM 6261 C CA . ASN A 1 776 ? 3.104 32.462 -46.442 1.00 83.38 776 ASN A CA 1
ATOM 6262 C C . ASN A 1 776 ? 4.152 32.798 -47.528 1.00 83.38 776 ASN A C 1
ATOM 6264 O O . ASN A 1 776 ? 4.320 32.047 -48.494 1.00 83.38 776 ASN A O 1
ATOM 6268 N N . ARG A 1 777 ? 4.880 33.912 -47.392 1.00 83.06 777 ARG A N 1
ATOM 6269 C CA . ARG A 1 777 ? 5.855 34.350 -48.394 1.00 83.06 777 ARG A CA 1
ATOM 6270 C C . ARG A 1 777 ? 6.998 33.347 -48.535 1.00 83.06 777 ARG A C 1
ATOM 6272 O O . ARG A 1 777 ? 7.658 32.992 -47.557 1.00 83.06 777 ARG A O 1
ATOM 6279 N N . ASN A 1 778 ? 7.251 32.916 -49.772 1.00 83.00 778 ASN A N 1
ATOM 6280 C CA . ASN A 1 778 ? 8.213 31.858 -50.105 1.00 83.00 778 ASN A CA 1
ATOM 6281 C C . ASN A 1 778 ? 8.000 30.573 -49.285 1.00 83.00 778 ASN A C 1
ATOM 6283 O O . ASN A 1 778 ? 8.959 29.857 -48.995 1.00 83.00 778 ASN A O 1
ATOM 6287 N N . ARG A 1 779 ? 6.750 30.289 -48.891 1.00 90.75 779 ARG A N 1
ATOM 6288 C CA . ARG A 1 779 ? 6.406 29.045 -48.211 1.00 90.75 779 ARG A CA 1
ATOM 6289 C C . ARG A 1 779 ? 6.679 27.870 -49.147 1.00 90.75 779 ARG A C 1
ATOM 6291 O O . ARG A 1 779 ? 6.122 27.792 -50.240 1.00 90.75 779 ARG A O 1
ATOM 6298 N N . LYS A 1 780 ? 7.547 26.963 -48.712 1.00 91.19 780 LYS A N 1
ATOM 6299 C CA . LYS A 1 780 ? 7.990 25.791 -49.462 1.00 91.19 780 LYS A CA 1
ATOM 6300 C C . LYS A 1 780 ? 7.770 24.545 -48.620 1.00 91.19 780 LYS A C 1
ATOM 6302 O O . LYS A 1 780 ? 8.290 24.429 -47.514 1.00 91.19 780 LYS A O 1
ATOM 6307 N N . ILE A 1 781 ? 7.046 23.587 -49.181 1.00 93.44 781 ILE A N 1
ATOM 6308 C CA . ILE A 1 781 ? 6.928 22.248 -48.612 1.00 93.44 781 ILE A CA 1
ATOM 6309 C C . ILE A 1 781 ? 8.202 21.474 -48.953 1.00 93.44 781 ILE A C 1
ATOM 6311 O O . ILE A 1 781 ? 8.529 21.305 -50.127 1.00 93.44 781 ILE A O 1
ATOM 6315 N N . LEU A 1 782 ? 8.924 21.012 -47.934 1.00 94.94 782 LEU A N 1
ATOM 6316 C CA . LEU A 1 782 ? 10.145 20.218 -48.108 1.00 94.94 782 LEU A CA 1
ATOM 6317 C C . LEU A 1 782 ? 9.838 18.718 -48.058 1.00 94.94 782 LEU A C 1
ATOM 6319 O O . LEU A 1 782 ? 10.388 17.918 -48.819 1.00 94.94 782 LEU A O 1
ATOM 6323 N N . VAL A 1 783 ? 8.940 18.333 -47.152 1.00 94.50 783 VAL A N 1
ATOM 6324 C CA . VAL A 1 783 ? 8.500 16.952 -46.953 1.00 94.50 783 VAL A CA 1
ATOM 6325 C C . VAL A 1 783 ? 7.001 16.946 -46.698 1.00 94.50 783 VAL A C 1
ATOM 6327 O O . VAL A 1 783 ? 6.509 17.779 -45.944 1.00 94.50 783 VAL A O 1
ATOM 6330 N N . GLN A 1 784 ? 6.296 15.991 -47.301 1.00 92.81 784 GLN A N 1
ATOM 6331 C CA . GLN A 1 784 ? 4.897 15.678 -47.027 1.00 92.81 784 GLN A CA 1
ATOM 6332 C C . GLN A 1 784 ? 4.750 14.178 -46.824 1.00 92.81 784 GLN A C 1
ATOM 6334 O O . GLN A 1 784 ? 5.358 13.393 -47.553 1.00 92.81 784 GLN A O 1
ATOM 6339 N N . SER A 1 785 ? 3.952 13.788 -45.835 1.00 89.44 785 SER A N 1
ATOM 6340 C CA . SER A 1 785 ? 3.722 12.387 -45.505 1.00 89.44 785 SER A CA 1
ATOM 6341 C C . SER A 1 785 ? 2.345 12.181 -44.875 1.00 89.44 785 SER A C 1
ATOM 6343 O O . SER A 1 785 ? 1.841 13.046 -44.161 1.00 89.44 785 SER A O 1
ATOM 6345 N N . HIS A 1 786 ? 1.744 11.018 -45.128 1.00 86.88 786 HIS A N 1
ATOM 6346 C CA . HIS A 1 786 ? 0.584 10.532 -44.367 1.00 86.88 786 HIS A CA 1
ATOM 6347 C C . HIS A 1 786 ? 1.009 9.861 -43.052 1.00 86.88 786 HIS A C 1
ATOM 6349 O O . HIS A 1 786 ? 0.182 9.638 -42.170 1.00 86.88 786 HIS A O 1
ATOM 6355 N N . SER A 1 787 ? 2.300 9.558 -42.920 1.00 84.81 787 SER A N 1
ATOM 6356 C CA . SER A 1 787 ? 2.921 9.075 -41.692 1.00 84.81 787 SER A CA 1
ATOM 6357 C C . SER A 1 787 ? 3.525 10.245 -40.914 1.00 84.81 787 SER A C 1
ATOM 6359 O O . SER A 1 787 ? 3.824 11.297 -41.483 1.00 84.81 787 SER A O 1
ATOM 6361 N N . MET A 1 788 ? 3.704 10.068 -39.607 1.00 80.44 788 MET A N 1
ATOM 6362 C CA . MET A 1 788 ? 4.166 11.142 -38.729 1.00 80.44 788 MET A CA 1
ATOM 6363 C C . MET A 1 788 ? 5.573 11.634 -39.093 1.00 80.44 788 MET A C 1
ATOM 6365 O O . MET A 1 788 ? 6.452 10.859 -39.472 1.00 80.44 788 MET A O 1
ATOM 6369 N N . LEU A 1 789 ? 5.757 12.945 -38.947 1.00 86.44 789 LEU A N 1
ATOM 6370 C CA . LEU A 1 789 ? 7.038 13.641 -39.010 1.00 86.44 789 LEU A CA 1
ATOM 6371 C C . LEU A 1 789 ? 7.264 14.315 -37.653 1.00 86.44 789 LEU A C 1
ATOM 6373 O O . LEU A 1 789 ? 6.316 14.862 -37.082 1.00 86.44 789 LEU A O 1
ATOM 6377 N N . ASP A 1 790 ? 8.495 14.283 -37.157 1.00 80.50 790 ASP A N 1
ATOM 6378 C CA . ASP A 1 790 ? 8.932 14.992 -35.951 1.00 80.50 790 ASP A CA 1
ATOM 6379 C C . ASP A 1 790 ? 9.786 16.212 -36.328 1.00 80.50 790 ASP A C 1
ATOM 6381 O O . ASP A 1 790 ? 10.204 16.378 -37.477 1.00 80.50 790 ASP A O 1
ATOM 6385 N N . ARG A 1 791 ? 9.977 17.109 -35.360 1.00 82.44 791 ARG A N 1
ATOM 6386 C CA . ARG A 1 791 ? 10.454 18.475 -35.562 1.00 82.44 791 ARG A CA 1
ATOM 6387 C C . ARG A 1 791 ? 11.759 18.584 -36.370 1.00 82.44 791 ARG A C 1
ATOM 6389 O O . ARG A 1 791 ? 12.660 17.756 -36.208 1.00 82.44 791 ARG A O 1
ATOM 6396 N N . PRO A 1 792 ? 11.883 19.638 -37.192 1.00 92.75 792 PRO A N 1
ATOM 6397 C CA . PRO A 1 792 ? 13.094 19.923 -37.946 1.00 92.75 792 PRO A CA 1
ATOM 6398 C C . PRO A 1 792 ? 14.125 20.706 -37.118 1.00 92.75 792 PRO A C 1
ATOM 6400 O O . PRO A 1 792 ? 13.763 21.549 -36.302 1.00 92.75 792 PRO A O 1
ATOM 6403 N N . THR A 1 793 ? 15.410 20.492 -37.392 1.00 93.12 793 THR A N 1
ATOM 6404 C CA . THR A 1 793 ? 16.515 21.337 -36.912 1.00 93.12 793 THR A CA 1
ATOM 6405 C C . THR A 1 793 ? 17.457 21.660 -38.063 1.00 93.12 793 THR A C 1
ATOM 6407 O O . THR A 1 793 ? 17.810 20.779 -38.851 1.00 93.12 793 THR A O 1
ATOM 6410 N N . PHE A 1 794 ? 17.902 22.912 -38.157 1.00 95.19 794 PHE A N 1
ATOM 6411 C CA . PHE A 1 794 ? 18.952 23.280 -39.102 1.00 95.19 794 PHE A CA 1
ATOM 6412 C C . PHE A 1 794 ? 20.296 22.704 -38.667 1.00 95.19 794 PHE A C 1
ATOM 6414 O O . PHE A 1 794 ? 20.625 22.685 -37.480 1.00 95.19 794 PHE A O 1
ATOM 6421 N N . HIS A 1 795 ? 21.075 22.256 -39.645 1.00 95.00 795 HIS A N 1
ATOM 6422 C CA . HIS A 1 795 ? 22.508 22.095 -39.476 1.00 95.00 795 HIS A CA 1
ATOM 6423 C C . HIS A 1 795 ? 23.159 23.487 -39.300 1.00 95.00 795 HIS A C 1
ATOM 6425 O O . HIS A 1 795 ? 22.677 24.445 -39.914 1.00 95.00 795 HIS A O 1
ATOM 6431 N N . PRO A 1 796 ? 24.234 23.640 -38.500 1.00 93.06 796 PRO A N 1
ATOM 6432 C CA . PRO A 1 796 ? 24.830 24.952 -38.216 1.00 93.06 796 PRO A CA 1
ATOM 6433 C C . PRO A 1 796 ? 25.330 25.750 -39.433 1.00 93.06 796 PRO A C 1
ATOM 6435 O O . PRO A 1 796 ? 25.438 26.969 -39.343 1.00 93.06 796 PRO A O 1
ATOM 6438 N N . ASP A 1 797 ? 25.613 25.101 -40.568 1.00 91.25 797 ASP A N 1
ATOM 6439 C CA . ASP A 1 797 ? 25.959 25.780 -41.833 1.00 91.25 797 ASP A CA 1
ATOM 6440 C C . ASP A 1 797 ? 24.738 26.234 -42.660 1.00 91.25 797 ASP A C 1
ATOM 6442 O O . ASP A 1 797 ? 24.884 27.010 -43.602 1.00 91.25 797 ASP A O 1
ATOM 6446 N N . GLY A 1 798 ? 23.530 25.779 -42.314 1.00 91.31 798 GLY A N 1
ATOM 6447 C CA . GLY A 1 798 ? 22.285 26.092 -43.013 1.00 91.31 798 GLY A CA 1
ATOM 6448 C C . GLY A 1 798 ? 22.032 25.302 -44.303 1.00 91.31 798 GLY A C 1
ATOM 6449 O O . GLY A 1 798 ? 20.977 25.494 -44.912 1.00 91.31 798 GLY A O 1
ATOM 6450 N N . GLU A 1 799 ? 22.933 24.406 -44.718 1.00 91.81 799 GLU A N 1
ATOM 6451 C CA . GLU A 1 799 ? 22.800 23.623 -45.957 1.00 91.81 799 GLU A CA 1
ATOM 6452 C C . GLU A 1 799 ? 21.821 22.452 -45.829 1.00 91.81 799 GLU A C 1
ATOM 6454 O O . GLU A 1 799 ? 21.276 21.973 -46.829 1.00 91.81 799 GLU A O 1
ATOM 6459 N N . TYR A 1 800 ? 21.595 21.971 -44.606 1.00 95.00 800 TYR A N 1
ATOM 6460 C CA . TYR A 1 800 ? 20.783 20.789 -44.346 1.00 95.00 800 TYR A CA 1
ATOM 6461 C C . TYR A 1 800 ? 19.835 20.976 -43.167 1.00 95.00 800 TYR A C 1
ATOM 6463 O O . TYR A 1 800 ? 20.074 21.764 -42.253 1.00 95.00 800 TYR A O 1
ATOM 6471 N N . ILE A 1 801 ? 18.759 20.194 -43.179 1.00 96.44 801 ILE A N 1
ATOM 6472 C CA . ILE A 1 801 ? 17.781 20.098 -42.098 1.00 96.44 801 ILE A CA 1
ATOM 6473 C C . ILE A 1 801 ? 17.674 18.637 -41.685 1.00 96.44 801 ILE A C 1
ATOM 6475 O O . ILE A 1 801 ? 17.406 17.779 -42.529 1.00 96.44 801 ILE A O 1
ATOM 6479 N N . ALA A 1 802 ? 17.861 18.361 -40.396 1.00 96.12 802 ALA A N 1
ATOM 6480 C CA . ALA A 1 802 ? 17.586 17.051 -39.818 1.00 96.12 802 ALA A CA 1
ATOM 6481 C C . ALA A 1 802 ? 16.151 17.001 -3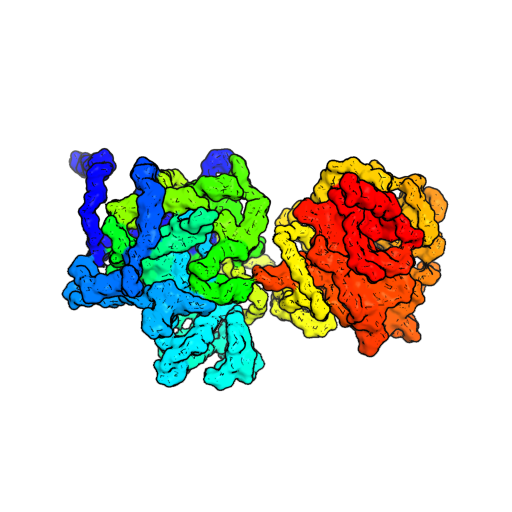9.273 1.00 96.12 802 ALA A C 1
ATOM 6483 O O . ALA A 1 802 ? 15.665 17.997 -38.741 1.00 96.12 802 ALA A O 1
ATOM 6484 N N . TYR A 1 803 ? 15.471 15.866 -39.415 1.00 94.31 803 TYR A N 1
ATOM 6485 C CA . TYR A 1 803 ? 14.101 15.650 -38.934 1.00 94.31 803 TYR A CA 1
ATOM 6486 C C . TYR A 1 803 ? 13.853 14.161 -38.661 1.00 94.31 803 TYR A C 1
ATOM 6488 O O . TYR A 1 803 ? 14.543 13.310 -39.218 1.00 94.31 803 TYR A O 1
ATOM 6496 N N . GLY A 1 804 ? 12.874 13.842 -37.813 1.00 90.94 804 GLY A N 1
ATOM 6497 C CA . GLY A 1 804 ? 12.406 12.464 -37.618 1.00 90.94 804 GLY A CA 1
ATOM 6498 C C . GLY A 1 804 ? 11.247 12.138 -38.561 1.00 90.94 804 GLY A C 1
ATOM 6499 O O . GLY A 1 804 ? 10.397 12.997 -38.805 1.00 90.94 804 GLY A O 1
ATOM 6500 N N . ALA A 1 805 ? 11.177 10.919 -39.090 1.00 90.06 805 ALA A N 1
ATOM 6501 C CA . ALA A 1 805 ? 10.066 10.499 -39.944 1.00 90.06 805 ALA A CA 1
ATOM 6502 C C . ALA A 1 805 ? 9.733 9.019 -39.784 1.00 90.06 805 ALA A C 1
ATOM 6504 O O . ALA A 1 805 ? 10.630 8.189 -39.664 1.00 90.06 805 ALA A O 1
ATOM 6505 N N . VAL A 1 806 ? 8.439 8.697 -39.858 1.00 85.00 806 VAL A N 1
ATOM 6506 C CA . VAL A 1 806 ? 7.978 7.310 -39.928 1.00 85.00 806 VAL A CA 1
ATOM 6507 C C . VAL A 1 806 ? 8.064 6.797 -41.365 1.00 85.00 806 VAL A C 1
ATOM 6509 O O . VAL A 1 806 ? 7.300 7.230 -42.236 1.00 85.00 806 VAL A O 1
ATOM 6512 N N . THR A 1 807 ? 8.939 5.824 -41.591 1.00 72.31 807 THR A N 1
ATOM 6513 C CA . THR A 1 807 ? 9.123 5.108 -42.854 1.00 72.31 807 THR A CA 1
ATOM 6514 C C . THR A 1 807 ? 8.867 3.620 -42.650 1.00 72.31 807 THR A C 1
ATOM 6516 O O . THR A 1 807 ? 9.467 3.001 -41.783 1.00 72.31 807 THR A O 1
ATOM 6519 N N . GLU A 1 808 ? 7.950 3.034 -43.428 1.00 71.56 808 GLU A N 1
ATOM 6520 C CA . GLU A 1 808 ? 7.643 1.586 -43.375 1.00 71.56 808 GLU A CA 1
ATOM 6521 C C . GLU A 1 808 ? 7.267 1.065 -41.969 1.00 71.56 808 GLU A C 1
ATOM 6523 O O . GLU A 1 808 ? 7.452 -0.104 -41.650 1.00 71.56 808 GLU A O 1
ATOM 6528 N N . GLY A 1 809 ? 6.701 1.937 -41.128 1.00 70.12 809 GLY A N 1
ATOM 6529 C CA . GLY A 1 809 ? 6.308 1.609 -39.755 1.00 70.12 809 GLY A CA 1
ATOM 6530 C C . GLY A 1 809 ? 7.389 1.852 -38.697 1.00 70.12 809 GLY A C 1
ATOM 6531 O O . GLY A 1 809 ? 7.095 1.659 -37.522 1.00 70.12 809 GLY A O 1
ATOM 6532 N N . ASN A 1 810 ? 8.581 2.322 -39.082 1.00 80.06 810 ASN A N 1
ATOM 6533 C CA . ASN A 1 810 ? 9.683 2.647 -38.174 1.00 80.06 810 ASN A CA 1
ATOM 6534 C C . ASN A 1 810 ? 10.012 4.146 -38.160 1.00 80.06 810 ASN A C 1
ATOM 6536 O O . ASN A 1 810 ? 9.868 4.803 -39.185 1.00 80.06 810 ASN A O 1
ATOM 6540 N N . TRP A 1 811 ? 10.460 4.689 -37.026 1.00 85.94 811 TRP A N 1
ATOM 6541 C CA . TRP A 1 811 ? 10.910 6.082 -36.932 1.00 85.94 811 TRP A CA 1
ATOM 6542 C C . TRP A 1 811 ? 12.409 6.180 -37.165 1.00 85.94 811 TRP A C 1
ATOM 6544 O O . TRP A 1 811 ? 13.174 5.627 -36.387 1.00 85.94 811 TRP A O 1
ATOM 6554 N N . ASP A 1 812 ? 12.813 6.962 -38.161 1.00 90.50 812 ASP A N 1
ATOM 6555 C CA . ASP A 1 812 ? 14.220 7.184 -38.474 1.00 90.50 812 ASP A CA 1
ATOM 6556 C C . ASP A 1 812 ? 14.577 8.672 -38.464 1.00 90.50 812 ASP A C 1
ATOM 6558 O O . ASP A 1 812 ? 13.732 9.543 -38.712 1.00 90.50 812 ASP A O 1
ATOM 6562 N N . ILE A 1 813 ? 15.866 8.966 -38.286 1.00 93.44 813 ILE A N 1
ATOM 6563 C CA . ILE A 1 813 ? 16.419 10.301 -38.514 1.00 93.44 813 ILE A CA 1
ATOM 6564 C C . ILE A 1 813 ? 16.752 10.476 -39.996 1.00 93.44 813 ILE A C 1
ATOM 6566 O O . ILE A 1 813 ? 17.439 9.658 -40.612 1.00 93.44 813 ILE A O 1
ATOM 6570 N N . TRP A 1 814 ? 16.314 11.595 -40.558 1.00 94.88 814 TRP A N 1
ATOM 6571 C CA . TRP A 1 814 ? 16.528 11.983 -41.943 1.00 94.88 814 TRP A CA 1
ATOM 6572 C C . TRP A 1 814 ? 17.222 13.332 -42.050 1.00 94.88 814 TRP A C 1
ATOM 6574 O O . TRP A 1 814 ? 17.076 14.198 -41.192 1.00 94.88 814 TRP A O 1
ATOM 6584 N N . LEU A 1 815 ? 17.925 13.522 -43.162 1.00 95.50 815 LEU A N 1
ATOM 6585 C CA . LEU A 1 815 ? 18.518 14.779 -43.589 1.00 95.50 815 LEU A CA 1
ATOM 6586 C C . LEU A 1 815 ? 17.902 15.203 -44.924 1.00 95.50 815 LEU A C 1
ATOM 6588 O O . LEU A 1 815 ? 17.735 14.375 -45.822 1.00 95.50 815 LEU A O 1
ATOM 6592 N N . ILE A 1 816 ? 17.591 16.485 -45.083 1.00 95.69 816 ILE A N 1
ATOM 6593 C CA . ILE A 1 816 ? 17.162 17.073 -46.355 1.00 95.69 816 ILE A CA 1
ATOM 6594 C C . ILE A 1 816 ? 17.952 18.341 -46.653 1.00 95.69 816 ILE A C 1
ATOM 6596 O O . ILE A 1 816 ? 18.109 19.202 -45.792 1.00 95.69 816 ILE A O 1
ATOM 6600 N N . ASN A 1 817 ? 18.411 18.473 -47.894 1.00 95.25 817 ASN A N 1
ATOM 6601 C CA . ASN A 1 817 ? 18.871 19.748 -48.421 1.00 95.25 817 ASN A CA 1
ATOM 6602 C C . ASN A 1 817 ? 17.645 20.550 -48.906 1.00 95.25 817 ASN A C 1
ATOM 6604 O O . ASN A 1 817 ? 16.945 20.091 -49.817 1.00 95.25 817 ASN A O 1
ATOM 6608 N N . PRO A 1 818 ? 17.347 21.720 -48.317 1.00 93.00 818 PRO A N 1
ATOM 6609 C CA . PRO A 1 818 ? 16.114 22.445 -48.594 1.00 93.00 818 PRO A CA 1
ATOM 6610 C C . PRO A 1 818 ? 16.056 23.044 -49.998 1.00 93.00 818 PRO A C 1
ATOM 6612 O O . PRO A 1 818 ? 14.956 23.284 -50.496 1.00 93.00 818 PRO A O 1
ATOM 6615 N N . ASP A 1 819 ? 17.193 23.271 -50.655 1.00 89.06 819 ASP A N 1
ATOM 6616 C CA . ASP A 1 819 ? 17.248 23.932 -51.960 1.00 89.06 819 ASP A CA 1
ATOM 6617 C C . ASP A 1 819 ? 17.099 22.917 -53.100 1.00 89.06 819 ASP A C 1
ATOM 6619 O O . ASP A 1 819 ? 16.222 23.069 -53.952 1.00 89.06 819 ASP A O 1
ATOM 6623 N N . THR A 1 820 ? 17.872 21.829 -53.051 1.00 92.31 820 THR A N 1
ATOM 6624 C CA . THR A 1 820 ? 17.866 20.747 -54.054 1.00 92.31 820 THR A CA 1
ATOM 6625 C C . THR A 1 820 ? 16.790 19.686 -53.814 1.00 92.31 820 THR A C 1
ATOM 6627 O O . THR A 1 820 ? 16.448 18.944 -54.731 1.00 92.31 820 THR A O 1
ATOM 6630 N N . GLY A 1 821 ? 16.273 19.570 -52.586 1.00 90.69 821 GLY A N 1
ATOM 6631 C CA . GLY A 1 821 ? 15.333 18.518 -52.186 1.00 90.69 821 GLY A CA 1
ATOM 6632 C C . GLY A 1 821 ? 15.971 17.138 -51.991 1.00 90.69 821 GLY A C 1
ATOM 6633 O O . GLY A 1 821 ? 15.253 16.169 -51.737 1.00 90.69 821 GLY A O 1
ATOM 6634 N N . LYS A 1 822 ? 17.303 17.023 -52.095 1.00 92.31 822 LYS A N 1
ATOM 6635 C CA . LYS A 1 822 ? 18.025 15.764 -51.875 1.00 92.31 822 LYS A CA 1
ATOM 6636 C C . LYS A 1 822 ? 17.878 15.308 -50.420 1.00 92.31 822 LYS A C 1
ATOM 6638 O O . LYS A 1 822 ? 18.050 16.114 -49.506 1.00 92.31 822 LYS A O 1
ATOM 6643 N N . LYS A 1 823 ? 17.570 14.022 -50.216 1.00 92.00 823 LYS A N 1
ATOM 6644 C CA . LYS A 1 823 ? 17.316 13.410 -48.901 1.00 92.00 823 LYS A CA 1
ATOM 6645 C C . LYS A 1 823 ? 18.303 12.283 -48.602 1.00 92.00 823 LYS A C 1
ATOM 6647 O O . LYS A 1 823 ? 18.671 11.536 -49.508 1.00 92.00 823 LYS A O 1
ATOM 6652 N N . TRP A 1 824 ? 18.657 12.128 -47.331 1.00 92.81 824 TRP A N 1
ATOM 6653 C CA . TRP A 1 824 ? 19.412 10.994 -46.800 1.00 92.81 824 TRP A CA 1
ATOM 6654 C C . TRP A 1 824 ? 18.710 10.439 -45.567 1.00 92.81 824 TRP A C 1
ATOM 6656 O O . TRP A 1 824 ? 18.310 11.201 -44.691 1.00 92.81 824 TRP A O 1
ATOM 6666 N N . ARG A 1 825 ? 18.586 9.116 -45.495 1.00 92.25 825 ARG A N 1
ATOM 6667 C CA . ARG A 1 825 ? 18.180 8.403 -44.284 1.00 92.25 825 ARG A CA 1
ATOM 6668 C C . ARG A 1 825 ? 19.439 8.150 -43.453 1.00 92.25 825 ARG A C 1
ATOM 6670 O O . ARG A 1 825 ? 20.370 7.540 -43.972 1.00 92.25 825 ARG A O 1
ATOM 6677 N N . LEU A 1 826 ? 19.493 8.668 -42.227 1.00 93.00 826 LEU A N 1
ATOM 6678 C CA . LEU A 1 826 ? 20.669 8.583 -41.350 1.00 93.00 826 LEU A CA 1
ATOM 6679 C C . LEU A 1 826 ? 20.612 7.371 -40.407 1.00 93.00 826 LEU A C 1
ATOM 6681 O O . LEU A 1 826 ? 21.662 6.860 -40.028 1.00 93.00 826 LEU A O 1
ATOM 6685 N N . THR A 1 827 ? 19.415 6.898 -40.045 1.00 91.00 827 THR A N 1
ATOM 6686 C CA . THR A 1 827 ? 19.215 5.690 -39.221 1.00 91.00 827 THR A CA 1
ATOM 6687 C C . THR A 1 827 ? 18.272 4.696 -39.896 1.00 91.00 827 THR A C 1
ATOM 6689 O O . THR A 1 827 ? 17.514 5.047 -40.798 1.00 91.00 827 THR A O 1
ATOM 6692 N N . SER A 1 828 ? 18.385 3.423 -39.523 1.00 86.56 828 SER A N 1
ATOM 6693 C CA . SER A 1 828 ? 17.531 2.341 -40.039 1.00 86.56 828 SER A CA 1
ATOM 6694 C C . SER A 1 828 ? 17.344 1.208 -39.025 1.00 86.56 828 SER A C 1
ATOM 6696 O O . SER A 1 828 ? 16.993 0.090 -39.401 1.00 86.56 828 SER A O 1
ATOM 6698 N N . ASP A 1 829 ? 17.644 1.480 -37.753 1.00 82.25 829 ASP A N 1
ATOM 6699 C CA . ASP A 1 829 ? 17.486 0.508 -36.672 1.00 82.25 829 ASP A CA 1
ATOM 6700 C C . ASP A 1 829 ? 15.985 0.347 -36.375 1.00 82.25 829 ASP A C 1
ATOM 6702 O O . ASP A 1 829 ? 15.257 1.322 -36.497 1.00 82.25 829 ASP A O 1
ATOM 6706 N N . PRO A 1 830 ? 15.476 -0.849 -36.026 1.00 79.25 830 PRO A N 1
ATOM 6707 C CA . PRO A 1 830 ? 14.042 -1.076 -35.790 1.00 79.25 830 PRO A CA 1
ATOM 6708 C C . PRO A 1 830 ? 13.469 -0.362 -34.550 1.00 79.25 830 PRO A C 1
ATOM 6710 O O . PRO A 1 830 ? 12.317 -0.604 -34.179 1.00 79.25 830 PRO A O 1
ATOM 6713 N N . GLN A 1 831 ? 14.273 0.435 -33.850 1.00 78.75 831 GLN A N 1
ATOM 6714 C CA . GLN A 1 831 ? 13.842 1.247 -32.725 1.00 78.75 831 GLN A CA 1
ATOM 6715 C C . GLN A 1 831 ? 13.324 2.605 -33.203 1.00 78.75 831 GLN A C 1
ATOM 6717 O O . GLN A 1 831 ? 13.501 3.018 -34.342 1.00 78.75 831 GLN A O 1
ATOM 6722 N N . MET A 1 832 ? 12.614 3.308 -32.320 1.00 81.31 832 MET A N 1
ATOM 6723 C CA . MET A 1 832 ? 12.090 4.621 -32.658 1.00 81.31 832 MET A CA 1
ATOM 6724 C C . MET A 1 832 ? 13.150 5.698 -32.440 1.00 81.31 832 MET A C 1
ATOM 6726 O O . MET A 1 832 ? 13.466 6.003 -31.288 1.00 81.31 832 MET A O 1
ATOM 6730 N N . GLU A 1 833 ? 13.627 6.333 -33.513 1.00 85.88 833 GLU A N 1
ATOM 6731 C CA . GLU A 1 833 ? 14.583 7.442 -33.429 1.00 85.88 833 GLU A CA 1
ATOM 6732 C C . GLU A 1 833 ? 13.972 8.818 -33.722 1.00 85.88 833 GLU A C 1
ATOM 6734 O O . GLU A 1 833 ? 13.347 9.048 -34.757 1.00 85.88 833 GLU A O 1
ATOM 6739 N N . THR A 1 834 ? 14.165 9.770 -32.802 1.00 85.44 834 THR A N 1
ATOM 6740 C CA . THR A 1 834 ? 13.546 11.111 -32.850 1.00 85.44 834 THR A CA 1
ATOM 6741 C C . THR A 1 834 ? 14.450 12.196 -32.249 1.00 85.44 834 THR A C 1
ATOM 6743 O O . THR A 1 834 ? 15.586 11.931 -31.862 1.00 85.44 834 THR A O 1
ATOM 6746 N N . ASN A 1 835 ? 13.957 13.436 -32.147 1.00 83.25 835 ASN A N 1
ATOM 6747 C CA . ASN A 1 835 ? 14.618 14.548 -31.446 1.00 83.25 835 ASN A CA 1
ATOM 6748 C C . ASN A 1 835 ? 16.068 14.861 -31.900 1.00 83.25 835 ASN A C 1
ATOM 6750 O O . ASN A 1 835 ? 16.960 14.924 -31.051 1.00 83.25 835 ASN A O 1
ATOM 6754 N N . PRO A 1 836 ? 16.330 15.096 -33.199 1.00 92.00 836 PRO A N 1
ATOM 6755 C CA . PRO A 1 836 ? 17.665 15.483 -33.650 1.00 92.00 836 PRO A CA 1
ATOM 6756 C C . PRO A 1 836 ? 18.100 16.833 -33.044 1.00 92.00 836 PRO A C 1
ATOM 6758 O O . PRO A 1 836 ? 17.348 17.806 -33.085 1.00 92.00 836 PRO A O 1
ATOM 6761 N N . LEU A 1 837 ? 19.326 16.901 -32.516 1.00 91.81 837 LEU A N 1
ATOM 6762 C CA . LEU A 1 837 ? 19.951 18.100 -31.948 1.00 91.81 837 LEU A CA 1
ATOM 6763 C C . LEU A 1 837 ? 21.424 18.208 -32.372 1.00 91.81 837 LEU A C 1
ATOM 6765 O O . LEU A 1 837 ? 22.279 17.437 -31.922 1.00 91.81 837 LEU A O 1
ATOM 6769 N N . TRP A 1 838 ? 21.738 19.186 -33.221 1.00 94.81 838 TRP A N 1
ATOM 6770 C CA . TRP A 1 838 ? 23.097 19.392 -33.725 1.00 94.81 838 TRP A CA 1
ATOM 6771 C C . TRP A 1 838 ? 24.039 19.941 -32.658 1.00 94.81 838 TRP A C 1
ATOM 6773 O O . TRP A 1 838 ? 23.694 20.845 -31.895 1.00 94.81 838 TRP A O 1
ATOM 6783 N N . ARG A 1 839 ? 25.269 19.424 -32.650 1.00 94.62 839 ARG A N 1
ATOM 6784 C CA . ARG A 1 839 ? 26.387 20.071 -31.966 1.00 94.62 839 ARG A CA 1
ATOM 6785 C C . ARG A 1 839 ? 26.738 21.371 -32.706 1.00 94.62 839 ARG A C 1
ATOM 6787 O O . ARG A 1 839 ? 26.680 21.370 -33.936 1.00 94.62 839 ARG A O 1
ATOM 6794 N N . PRO A 1 840 ? 27.142 22.457 -32.017 1.00 93.00 840 PRO A N 1
ATOM 6795 C CA . PRO A 1 840 ? 27.358 23.761 -32.655 1.00 93.00 840 PRO A CA 1
ATOM 6796 C C . PRO A 1 840 ? 28.375 23.772 -33.805 1.00 93.00 840 PRO A C 1
ATOM 6798 O O . PRO A 1 840 ? 28.301 24.628 -34.677 1.00 93.00 840 PRO A O 1
ATOM 6801 N N . ASP A 1 841 ? 29.310 22.820 -33.832 1.00 92.38 841 ASP A N 1
ATOM 6802 C CA . ASP A 1 841 ? 30.305 22.676 -34.900 1.00 92.38 841 ASP A CA 1
ATOM 6803 C C . ASP A 1 841 ? 29.818 21.861 -36.115 1.00 92.38 841 ASP A C 1
ATOM 6805 O O . ASP A 1 841 ? 30.586 21.667 -37.056 1.00 92.38 841 ASP A O 1
ATOM 6809 N N . GLY A 1 842 ? 28.590 21.330 -36.083 1.00 92.56 842 GLY A N 1
ATOM 6810 C CA . GLY A 1 842 ? 27.990 20.507 -37.141 1.00 92.56 842 GLY A CA 1
ATOM 6811 C C . GLY A 1 842 ? 28.558 19.088 -37.262 1.00 92.56 842 GLY A C 1
ATOM 6812 O O . GLY A 1 842 ? 28.105 18.292 -38.077 1.00 92.56 842 GLY A O 1
ATOM 6813 N N . LYS A 1 843 ? 29.546 18.707 -36.445 1.00 92.19 843 LYS A N 1
ATOM 6814 C CA . LYS A 1 843 ? 30.248 17.420 -36.618 1.00 92.19 843 LYS A CA 1
ATOM 6815 C C . LYS A 1 843 ? 29.567 16.244 -35.927 1.00 92.19 843 LYS A C 1
ATOM 6817 O O . LYS A 1 843 ? 29.894 15.094 -36.225 1.00 92.19 843 LYS A O 1
ATOM 6822 N N . ALA A 1 844 ? 28.653 16.520 -35.001 1.00 94.31 844 ALA A N 1
ATOM 6823 C CA . ALA A 1 844 ? 27.896 15.506 -34.288 1.00 94.31 844 ALA A CA 1
ATOM 6824 C C . ALA A 1 844 ? 26.420 15.895 -34.161 1.00 94.31 844 ALA A C 1
ATOM 6826 O O . ALA A 1 844 ? 26.088 17.075 -34.041 1.00 94.31 844 ALA A O 1
ATOM 6827 N N . LEU A 1 845 ? 25.554 14.888 -34.137 1.00 94.69 845 LEU A N 1
ATOM 6828 C CA . LEU A 1 845 ? 24.118 15.023 -33.918 1.00 94.69 845 LEU A CA 1
ATOM 6829 C C . LEU A 1 845 ? 23.714 14.123 -32.747 1.00 94.69 845 LEU A C 1
ATOM 6831 O O . LEU A 1 845 ? 23.973 12.922 -32.790 1.00 94.69 845 LEU A O 1
ATOM 6835 N N . ALA A 1 846 ? 23.104 14.698 -31.713 1.00 93.38 846 ALA A N 1
ATOM 6836 C CA . ALA A 1 846 ? 22.433 13.939 -30.661 1.00 93.38 846 ALA A CA 1
ATOM 6837 C C . ALA A 1 846 ? 21.003 13.608 -31.105 1.00 93.38 846 ALA A C 1
ATOM 6839 O O . ALA A 1 846 ? 20.374 14.407 -31.800 1.00 93.38 846 ALA A O 1
ATOM 6840 N N . PHE A 1 847 ? 20.498 12.441 -30.732 1.00 90.69 847 PHE A N 1
ATOM 6841 C CA . PHE A 1 847 ? 19.141 12.007 -31.039 1.00 90.69 847 PHE A CA 1
ATOM 6842 C C . PHE A 1 847 ? 18.661 10.987 -30.010 1.00 90.69 847 PHE A C 1
ATOM 6844 O O . PHE A 1 847 ? 19.452 10.324 -29.343 1.00 90.69 847 PHE A O 1
ATOM 6851 N N . LYS A 1 848 ? 17.347 10.857 -29.908 1.00 86.38 848 LYS A N 1
ATOM 6852 C CA . LYS A 1 848 ? 16.665 10.026 -28.924 1.00 86.38 848 LYS A CA 1
ATOM 6853 C C . LYS A 1 848 ? 16.277 8.687 -29.538 1.00 86.38 848 LYS A C 1
ATOM 6855 O O . LYS A 1 848 ? 15.765 8.679 -30.653 1.00 86.38 848 LYS A O 1
ATOM 6860 N N . VAL A 1 849 ? 16.446 7.595 -28.796 1.00 83.44 849 VAL A N 1
ATOM 6861 C CA . VAL A 1 849 ? 16.069 6.227 -29.195 1.00 83.44 849 VAL A CA 1
ATOM 6862 C C . VAL A 1 849 ? 15.078 5.649 -28.185 1.00 83.44 849 VAL A C 1
ATOM 6864 O O . VAL A 1 849 ? 15.318 5.731 -26.982 1.00 83.44 849 VAL A O 1
ATOM 6867 N N . ALA A 1 850 ? 13.976 5.061 -28.653 1.00 73.31 850 ALA A N 1
ATOM 6868 C CA . ALA A 1 850 ? 12.993 4.361 -27.821 1.00 73.31 850 ALA A CA 1
ATOM 6869 C C . ALA A 1 850 ? 12.684 2.947 -28.364 1.00 73.31 850 ALA A C 1
ATOM 6871 O O . ALA A 1 850 ? 12.203 2.819 -29.496 1.00 73.31 850 ALA A O 1
ATOM 6872 N N . PRO A 1 851 ? 12.887 1.873 -27.579 1.00 63.59 851 PRO A N 1
ATOM 6873 C CA . PRO A 1 851 ? 12.518 0.515 -27.969 1.00 63.59 851 PRO A CA 1
ATOM 6874 C C . PRO A 1 851 ? 11.010 0.351 -28.103 1.00 63.59 851 PRO A C 1
ATOM 6876 O O . PRO A 1 851 ? 10.245 0.820 -27.262 1.00 63.59 851 PRO A O 1
ATOM 6879 N N . GLY A 1 852 ? 10.576 -0.357 -29.147 1.00 57.53 852 GLY A N 1
ATOM 6880 C CA . GLY A 1 852 ? 9.167 -0.717 -29.337 1.00 57.53 852 GLY A CA 1
ATOM 6881 C C . GLY A 1 852 ? 8.210 0.473 -29.484 1.00 57.53 852 GLY A C 1
ATOM 6882 O O . GLY A 1 852 ? 7.003 0.287 -29.368 1.00 57.53 852 GLY A O 1
ATOM 6883 N N . GLY A 1 853 ? 8.730 1.684 -29.719 1.00 57.53 853 GLY A N 1
ATOM 6884 C CA . GLY A 1 853 ? 7.933 2.910 -29.800 1.00 57.53 853 GLY A CA 1
ATOM 6885 C C . GLY A 1 853 ? 7.513 3.496 -28.445 1.00 57.53 853 GLY A C 1
ATOM 6886 O O . GLY A 1 853 ? 6.717 4.436 -28.414 1.00 57.53 853 GLY A O 1
ATOM 6887 N N . GLU A 1 854 ? 8.039 2.985 -27.327 1.00 56.09 854 GLU A N 1
ATOM 6888 C CA . GLU A 1 854 ? 7.609 3.396 -25.990 1.00 56.09 854 GLU A CA 1
ATOM 6889 C C . GLU A 1 854 ? 8.444 4.573 -25.452 1.00 56.09 854 GLU A C 1
ATOM 6891 O O . GLU A 1 854 ? 9.603 4.438 -25.061 1.00 56.09 854 GLU A O 1
ATOM 6896 N N . TYR A 1 855 ? 7.840 5.766 -25.432 1.00 55.38 855 TYR A N 1
ATOM 6897 C CA . TYR A 1 855 ? 8.490 7.032 -25.050 1.00 55.38 855 TYR A CA 1
ATOM 6898 C C . TYR A 1 855 ? 8.882 7.134 -23.570 1.00 55.38 855 TYR A C 1
ATOM 6900 O O . TYR A 1 855 ? 9.549 8.103 -23.199 1.00 55.38 855 TYR A O 1
ATOM 6908 N N . SER A 1 856 ? 8.450 6.198 -22.723 1.00 49.22 856 SER A N 1
ATOM 6909 C CA . SER A 1 856 ? 8.918 6.105 -21.338 1.00 49.22 856 SER A CA 1
ATOM 6910 C C . SER A 1 856 ? 10.288 5.427 -21.205 1.00 49.22 856 SER A C 1
ATOM 6912 O O . SER A 1 856 ? 10.915 5.581 -20.165 1.00 49.22 856 SER A O 1
ATOM 6914 N N . LEU A 1 857 ? 10.799 4.740 -22.242 1.00 55.19 857 LEU A N 1
ATOM 6915 C CA . LEU A 1 857 ? 12.059 3.980 -22.183 1.00 55.19 857 LEU A CA 1
ATOM 6916 C C . LEU A 1 857 ? 13.109 4.514 -23.135 1.00 55.19 857 LEU A C 1
ATOM 6918 O O . LEU A 1 857 ? 13.478 3.857 -24.106 1.00 55.19 857 LEU A O 1
ATOM 6922 N N . THR A 1 858 ? 13.583 5.725 -22.887 1.00 66.38 858 THR A N 1
ATOM 6923 C CA . THR A 1 858 ? 14.390 6.403 -23.895 1.00 66.38 858 THR A CA 1
ATOM 6924 C C . THR A 1 858 ? 15.850 6.496 -23.521 1.00 66.38 858 THR A C 1
ATOM 6926 O O . THR A 1 858 ? 16.192 6.851 -22.399 1.00 66.38 858 THR A O 1
ATOM 6929 N N . GLU A 1 859 ? 16.704 6.223 -24.496 1.00 74.88 859 GLU A N 1
ATOM 6930 C CA . GLU A 1 859 ? 18.133 6.480 -24.424 1.00 74.88 859 GLU A CA 1
ATOM 6931 C C . GLU A 1 859 ? 18.523 7.597 -25.386 1.00 74.88 859 GLU A C 1
ATOM 6933 O O . GLU A 1 859 ? 17.796 7.940 -26.320 1.00 74.88 859 GLU A O 1
ATOM 6938 N N . GLU A 1 860 ? 19.704 8.156 -25.155 1.00 85.88 860 GLU A N 1
ATOM 6939 C CA . GLU A 1 860 ? 20.280 9.192 -26.001 1.00 85.88 860 GLU A CA 1
ATOM 6940 C C . GLU A 1 860 ? 21.426 8.589 -26.805 1.00 85.88 860 GLU A C 1
ATOM 6942 O O . GLU A 1 860 ? 22.207 7.769 -26.325 1.00 85.88 860 GLU A O 1
ATOM 6947 N N . TYR A 1 861 ? 21.492 8.917 -28.080 1.00 91.50 861 TYR A N 1
ATOM 6948 C CA . TYR A 1 861 ? 22.496 8.417 -29.001 1.00 91.50 861 TYR A CA 1
ATOM 6949 C C . TYR A 1 861 ? 23.126 9.614 -29.699 1.00 91.50 861 TYR A C 1
ATOM 6951 O O . TYR A 1 861 ? 22.551 10.698 -29.802 1.00 91.50 861 TYR A O 1
ATOM 6959 N N . PHE A 1 862 ? 24.352 9.423 -30.161 1.00 94.19 862 PHE A N 1
ATOM 6960 C CA . PHE A 1 862 ? 25.102 10.438 -30.880 1.00 94.19 862 PHE A CA 1
ATOM 6961 C C . PHE A 1 862 ? 25.576 9.836 -32.186 1.00 94.19 862 PHE A C 1
ATOM 6963 O O . PHE A 1 862 ? 25.916 8.657 -32.246 1.00 94.19 862 PHE A O 1
ATOM 6970 N N . MET A 1 863 ? 25.625 10.638 -33.237 1.00 94.81 863 MET A N 1
ATOM 6971 C CA . MET A 1 863 ? 26.216 10.223 -34.498 1.00 94.81 863 MET A CA 1
ATOM 6972 C C . MET A 1 863 ? 27.223 11.244 -35.002 1.00 94.81 863 MET A C 1
ATOM 6974 O O . MET A 1 863 ? 27.032 12.446 -34.821 1.00 94.81 863 MET A O 1
ATOM 6978 N N . THR A 1 864 ? 28.291 10.758 -35.632 1.00 95.00 864 THR A N 1
ATOM 6979 C CA . THR A 1 864 ? 29.284 11.581 -36.333 1.00 95.00 864 THR A CA 1
ATOM 6980 C C . THR A 1 864 ? 29.352 11.200 -37.806 1.00 95.00 864 THR A C 1
ATOM 6982 O O . THR A 1 864 ? 29.009 10.085 -38.205 1.00 95.00 864 THR A O 1
ATOM 6985 N N . PHE A 1 865 ? 29.811 12.141 -38.629 1.00 92.56 865 PHE A N 1
ATOM 6986 C CA . PHE A 1 865 ? 29.711 12.060 -40.090 1.00 92.56 865 PHE A CA 1
ATOM 6987 C C . PHE A 1 865 ? 31.070 11.921 -40.787 1.00 92.56 865 PHE A C 1
ATOM 6989 O O . PHE A 1 865 ? 31.203 12.241 -41.964 1.00 92.56 865 PHE A O 1
ATOM 6996 N N . GLU A 1 866 ? 32.089 11.417 -40.085 1.00 88.75 866 GLU A N 1
ATOM 6997 C CA . GLU A 1 866 ? 33.458 11.264 -40.613 1.00 88.75 866 GLU A CA 1
ATOM 6998 C C . GLU A 1 866 ? 33.527 10.371 -41.865 1.00 88.75 866 GLU A C 1
ATOM 7000 O O . GLU A 1 866 ? 34.385 10.560 -42.722 1.00 88.75 866 GLU A O 1
ATOM 7005 N N . LYS A 1 867 ? 32.591 9.422 -41.994 1.00 88.31 867 LYS A N 1
ATOM 7006 C CA . LYS A 1 867 ? 32.444 8.514 -43.146 1.00 88.31 867 LYS A CA 1
ATOM 7007 C C . LYS A 1 867 ? 31.358 8.971 -44.138 1.00 88.31 867 LYS A C 1
ATOM 7009 O O . LYS A 1 867 ? 30.944 8.202 -45.005 1.00 88.31 867 LYS A O 1
ATOM 7014 N N . GLY A 1 868 ? 30.893 10.215 -44.013 1.00 87.44 868 GLY A N 1
ATOM 7015 C CA . GLY A 1 868 ? 29.795 10.794 -44.787 1.00 87.44 868 GLY A CA 1
ATOM 7016 C C . GLY A 1 868 ? 28.398 10.440 -44.257 1.00 87.44 868 GLY A C 1
ATOM 7017 O O . GLY A 1 868 ? 28.224 9.530 -43.449 1.00 87.44 868 GLY A O 1
ATOM 7018 N N . TYR A 1 869 ? 27.376 11.152 -44.747 1.00 86.56 869 TYR A N 1
ATOM 7019 C CA . TYR A 1 869 ? 25.983 11.031 -44.278 1.00 86.56 869 TYR A CA 1
ATOM 7020 C C . TYR A 1 869 ? 25.317 9.676 -44.553 1.00 86.56 869 TYR A C 1
ATOM 7022 O O . TYR A 1 869 ? 24.310 9.363 -43.933 1.00 86.56 869 TYR A O 1
ATOM 7030 N N . GLN A 1 870 ? 25.848 8.877 -45.481 1.00 83.88 870 GLN A N 1
ATOM 7031 C CA . GLN A 1 870 ? 25.296 7.553 -45.792 1.00 83.88 870 GLN A CA 1
ATOM 7032 C C . GLN A 1 870 ? 25.753 6.467 -44.814 1.00 83.88 870 GLN A C 1
ATOM 7034 O O . GLN A 1 870 ? 25.110 5.429 -44.739 1.00 83.88 870 GLN A O 1
ATOM 7039 N N . ASN A 1 871 ? 26.850 6.696 -44.087 1.00 87.19 871 ASN A N 1
ATOM 7040 C CA . ASN A 1 871 ? 27.428 5.730 -43.156 1.00 87.19 871 ASN A CA 1
ATOM 7041 C C . ASN A 1 871 ? 27.856 6.426 -41.850 1.00 87.19 871 ASN A C 1
ATOM 7043 O O . ASN A 1 871 ? 29.048 6.425 -41.530 1.00 87.19 871 ASN A O 1
ATOM 7047 N N . PRO A 1 872 ? 26.932 7.063 -41.107 1.00 92.69 872 PRO A N 1
ATOM 7048 C CA . PRO A 1 872 ? 27.287 7.732 -39.862 1.00 92.69 872 PRO A CA 1
ATOM 7049 C C . PRO A 1 872 ? 27.836 6.736 -38.830 1.00 92.69 872 PRO A C 1
ATOM 7051 O O . PRO A 1 872 ? 27.411 5.582 -38.756 1.00 92.69 872 PRO A O 1
ATOM 7054 N N . THR A 1 873 ? 28.776 7.188 -38.001 1.00 93.56 873 THR A N 1
ATOM 7055 C CA . THR A 1 873 ? 29.256 6.404 -36.856 1.00 93.56 873 THR A CA 1
ATOM 7056 C C . THR A 1 873 ? 28.362 6.699 -35.658 1.00 93.56 873 THR A C 1
ATOM 7058 O O . THR A 1 873 ? 28.279 7.851 -35.239 1.00 93.56 873 THR A O 1
ATOM 7061 N N . ILE A 1 874 ? 27.709 5.674 -35.105 1.00 92.94 874 ILE A N 1
ATOM 7062 C CA . ILE A 1 874 ? 26.796 5.792 -33.959 1.00 92.94 874 ILE A CA 1
ATOM 7063 C C . ILE A 1 874 ? 27.537 5.528 -32.641 1.00 92.94 874 ILE A C 1
ATOM 7065 O O . ILE A 1 874 ? 28.316 4.581 -32.532 1.00 92.94 874 ILE A O 1
ATOM 7069 N N . TYR A 1 875 ? 27.251 6.345 -31.630 1.00 93.69 875 TYR A N 1
ATOM 7070 C CA . TYR A 1 875 ? 27.770 6.259 -30.270 1.00 93.69 875 TYR A CA 1
ATOM 7071 C C . TYR A 1 875 ? 26.604 6.179 -29.285 1.00 93.69 875 TYR A C 1
ATOM 7073 O O . TYR A 1 875 ? 25.739 7.057 -29.268 1.00 93.69 875 TYR A O 1
ATOM 7081 N N . ARG A 1 876 ? 26.588 5.145 -28.444 1.00 89.69 876 ARG A N 1
ATOM 7082 C CA . ARG A 1 876 ? 25.516 4.926 -27.456 1.00 89.69 876 ARG A CA 1
ATOM 7083 C C . ARG A 1 876 ? 25.798 5.680 -26.161 1.00 89.69 876 ARG A C 1
ATOM 7085 O O . ARG A 1 876 ? 26.935 5.636 -25.685 1.00 89.69 876 ARG A O 1
ATOM 7092 N N . TRP A 1 877 ? 24.804 6.353 -25.582 1.00 87.44 877 TRP A N 1
ATOM 7093 C CA . TRP A 1 877 ? 24.981 7.066 -24.315 1.00 87.44 877 TRP A CA 1
ATOM 7094 C C . TRP A 1 877 ? 25.392 6.143 -23.175 1.00 87.44 877 TRP A C 1
ATOM 7096 O O . TRP A 1 877 ? 24.807 5.087 -22.948 1.00 87.44 877 TRP A O 1
ATOM 7106 N N . LYS A 1 878 ? 26.394 6.588 -22.421 1.00 85.25 878 LYS A N 1
ATOM 7107 C CA . LYS A 1 878 ? 26.829 5.983 -21.170 1.00 85.25 878 LYS A CA 1
ATOM 7108 C C . LYS A 1 878 ? 26.953 7.078 -20.122 1.00 85.25 878 LYS A C 1
ATOM 7110 O O . LYS A 1 878 ? 28.022 7.658 -19.933 1.00 85.25 878 LYS A O 1
ATOM 7115 N N . GLY A 1 879 ? 25.844 7.369 -19.459 1.00 77.00 879 GLY A N 1
ATOM 7116 C CA . GLY A 1 879 ? 25.734 8.406 -18.441 1.00 77.00 879 GLY A CA 1
ATOM 7117 C C . GLY A 1 879 ? 24.426 8.307 -17.664 1.00 77.00 879 GLY A C 1
ATOM 7118 O O . GLY A 1 879 ? 23.669 7.361 -17.890 1.00 77.00 879 GLY A O 1
ATOM 7119 N N . PRO A 1 880 ? 24.143 9.281 -16.778 1.00 75.00 880 PRO A N 1
ATOM 7120 C CA . PRO A 1 880 ? 22.853 9.378 -16.109 1.00 75.00 880 PRO A CA 1
ATOM 7121 C C . PRO A 1 880 ? 21.727 9.382 -17.134 1.00 75.00 880 PRO A C 1
ATOM 7123 O O . PRO A 1 880 ? 21.853 9.974 -18.210 1.00 75.00 880 PRO A O 1
ATOM 7126 N N . GLU A 1 881 ? 20.648 8.686 -16.821 1.00 72.94 881 GLU A N 1
ATOM 7127 C CA . GLU A 1 881 ? 19.576 8.501 -17.780 1.00 72.94 881 GLU A CA 1
ATOM 7128 C C . GLU A 1 881 ? 18.860 9.820 -18.087 1.00 72.94 881 GLU A C 1
ATOM 7130 O O . GLU A 1 881 ? 18.510 10.599 -17.199 1.00 72.94 881 GLU A O 1
ATOM 7135 N N . SER A 1 882 ? 18.675 10.071 -19.379 1.00 77.06 882 SER A N 1
ATOM 7136 C CA . SER A 1 882 ? 18.130 11.307 -19.918 1.00 77.06 882 SER A CA 1
ATOM 7137 C C . SER A 1 882 ? 16.773 11.031 -20.542 1.00 77.06 882 SER A C 1
ATOM 7139 O O . SER A 1 882 ? 16.637 10.167 -21.403 1.00 77.06 882 SER A O 1
ATOM 7141 N N . LEU A 1 883 ? 15.784 11.836 -20.168 1.00 71.31 883 LEU A N 1
ATOM 7142 C CA . LEU A 1 883 ? 14.507 11.902 -20.868 1.00 71.31 883 LEU A CA 1
ATOM 7143 C C . LEU A 1 883 ? 14.642 12.694 -22.180 1.00 71.31 883 LEU A C 1
ATOM 7145 O O . LEU A 1 883 ? 13.892 12.470 -23.140 1.00 71.31 883 LEU A O 1
ATOM 7149 N N . GLN A 1 884 ? 15.521 13.701 -22.168 1.00 76.00 884 GLN A N 1
ATOM 7150 C CA . GLN A 1 884 ? 15.653 14.679 -23.234 1.00 76.00 884 GLN A CA 1
ATOM 7151 C C . GLN A 1 884 ? 16.924 15.524 -23.110 1.00 76.00 884 GLN A C 1
ATOM 7153 O O . GLN A 1 884 ? 17.068 16.331 -22.180 1.00 76.00 884 GLN A O 1
ATOM 7158 N N . MET A 1 885 ? 17.749 15.473 -24.151 1.00 85.75 885 MET A N 1
ATOM 7159 C CA . MET A 1 885 ? 18.800 16.459 -24.401 1.00 85.75 885 MET A CA 1
ATOM 7160 C C . MET A 1 885 ? 18.197 17.823 -24.769 1.00 85.75 885 MET A C 1
ATOM 7162 O O . MET A 1 885 ? 17.358 17.944 -25.662 1.00 85.75 885 MET A O 1
ATOM 7166 N N . SER A 1 886 ? 18.598 18.860 -24.033 1.00 84.31 886 SER A N 1
ATOM 7167 C CA . SER A 1 886 ? 18.004 20.203 -24.090 1.00 84.31 886 SER A CA 1
ATOM 7168 C C . SER A 1 886 ? 18.915 21.249 -24.740 1.00 84.31 886 SER A C 1
ATOM 7170 O O . SER A 1 886 ? 18.412 22.250 -25.250 1.00 84.31 886 SER A O 1
ATOM 7172 N N . GLY A 1 887 ? 20.236 21.040 -24.754 1.00 88.69 887 GLY A N 1
ATOM 7173 C CA . GLY A 1 887 ? 21.156 21.951 -25.435 1.00 88.69 887 GLY A CA 1
ATOM 7174 C C . GLY A 1 887 ? 22.632 21.602 -25.263 1.00 88.69 887 GLY A C 1
ATOM 7175 O O . GLY A 1 887 ? 23.043 21.051 -24.245 1.00 88.69 887 GLY A O 1
ATOM 7176 N N . TRP A 1 888 ? 23.437 21.958 -26.261 1.00 93.81 888 TRP A N 1
ATOM 7177 C CA . TRP A 1 888 ? 24.897 21.907 -26.184 1.00 93.81 888 TRP A CA 1
ATOM 7178 C C . TRP A 1 888 ? 25.457 23.192 -25.577 1.00 93.81 888 TRP A C 1
ATOM 7180 O O . TRP A 1 888 ? 24.898 24.274 -25.771 1.00 93.81 888 TRP A O 1
ATOM 7190 N N . SER A 1 889 ? 26.592 23.091 -24.887 1.00 94.94 889 SER A N 1
ATOM 7191 C CA . SER A 1 889 ? 27.394 24.275 -24.589 1.00 94.94 889 SER A CA 1
ATOM 7192 C C . SER A 1 889 ? 27.908 24.900 -25.894 1.00 94.94 889 SER A C 1
ATOM 7194 O O . SER A 1 889 ? 28.132 24.174 -26.866 1.00 94.94 889 SER A O 1
ATOM 7196 N N . PRO A 1 890 ? 28.151 26.222 -25.936 1.00 93.31 890 PRO A N 1
ATOM 7197 C CA . PRO A 1 890 ? 28.630 26.902 -27.144 1.00 93.31 890 PRO A CA 1
ATOM 7198 C C . PRO A 1 890 ? 29.930 26.322 -27.723 1.00 93.31 890 PRO A C 1
ATOM 7200 O O . PRO A 1 890 ? 30.125 26.318 -28.934 1.00 93.31 890 PRO A O 1
ATOM 7203 N N . ASP A 1 891 ? 30.806 25.788 -26.867 1.00 92.75 891 ASP A N 1
ATOM 7204 C CA . ASP A 1 891 ? 32.054 25.122 -27.264 1.00 92.75 891 ASP A CA 1
ATOM 7205 C C . ASP A 1 891 ? 31.873 23.651 -27.698 1.00 92.75 891 ASP A C 1
ATOM 7207 O O . ASP A 1 891 ? 32.845 22.991 -28.068 1.00 92.75 891 ASP A O 1
ATOM 7211 N N . GLY A 1 892 ? 30.649 23.116 -27.624 1.00 92.88 892 GLY A N 1
ATOM 7212 C CA . GLY A 1 892 ? 30.296 21.744 -27.987 1.00 92.88 892 GLY A CA 1
ATOM 7213 C C . GLY A 1 892 ? 30.826 20.657 -27.045 1.00 92.88 892 GLY A C 1
ATOM 7214 O O . GLY A 1 892 ? 30.738 19.479 -27.388 1.00 92.88 892 GLY A O 1
ATOM 7215 N N . ARG A 1 893 ? 31.393 21.006 -25.881 1.00 92.44 893 ARG A N 1
ATOM 7216 C CA . ARG A 1 893 ? 32.008 20.033 -24.953 1.00 92.44 893 ARG A CA 1
ATOM 7217 C C . ARG A 1 893 ? 31.043 19.451 -23.923 1.00 92.44 893 ARG A C 1
ATOM 7219 O O . ARG A 1 893 ? 31.307 18.374 -23.389 1.00 92.44 893 ARG A O 1
ATOM 7226 N N . LYS A 1 894 ? 29.963 20.164 -23.608 1.00 94.88 894 LYS A N 1
ATOM 7227 C CA . LYS A 1 894 ? 28.979 19.791 -22.587 1.00 94.88 894 LYS A CA 1
ATOM 7228 C C . LYS A 1 894 ? 27.583 19.728 -23.182 1.00 94.88 894 LYS A C 1
ATOM 7230 O O . LYS A 1 894 ? 27.289 20.407 -24.164 1.00 94.88 894 LYS A O 1
ATOM 7235 N N . ILE A 1 895 ? 26.711 18.967 -22.536 1.00 93.69 895 ILE A N 1
ATOM 7236 C CA . ILE A 1 895 ? 25.294 18.893 -22.881 1.00 93.69 895 ILE A CA 1
ATOM 7237 C C . ILE A 1 895 ? 24.439 19.022 -21.622 1.00 93.69 895 ILE A C 1
ATOM 7239 O O . ILE A 1 895 ? 24.801 18.509 -20.558 1.00 93.69 895 ILE A O 1
ATOM 7243 N N . THR A 1 896 ? 23.319 19.728 -21.733 1.00 93.75 896 THR A N 1
ATOM 7244 C CA . THR A 1 896 ? 22.285 19.792 -20.702 1.00 93.75 896 THR A CA 1
ATOM 7245 C C . THR A 1 896 ? 21.111 18.906 -21.063 1.00 93.75 896 THR A C 1
ATOM 7247 O O . THR A 1 896 ? 20.741 18.782 -22.231 1.00 93.75 896 THR A O 1
ATOM 7250 N N . TYR A 1 897 ? 20.500 18.304 -20.048 1.00 88.50 897 TYR A N 1
ATOM 7251 C CA . TYR A 1 897 ? 19.375 17.394 -20.223 1.00 88.50 897 TYR A CA 1
ATOM 7252 C C . TYR A 1 897 ? 18.486 17.342 -18.991 1.00 88.50 897 TYR A C 1
ATOM 7254 O O . TYR A 1 897 ? 18.881 17.736 -17.892 1.00 88.50 897 TYR A O 1
ATOM 7262 N N . THR A 1 898 ? 17.264 16.865 -19.187 1.00 84.25 898 THR A N 1
ATOM 7263 C CA . THR A 1 898 ? 16.361 16.522 -18.092 1.00 84.25 898 THR A CA 1
ATOM 7264 C C . THR A 1 898 ? 16.478 15.031 -17.813 1.00 84.25 898 THR A C 1
ATOM 7266 O O . THR A 1 898 ? 16.208 14.219 -18.695 1.00 84.25 898 THR A O 1
ATOM 7269 N N . ALA A 1 899 ? 16.873 14.681 -16.593 1.00 77.00 899 ALA A N 1
ATOM 7270 C CA . ALA A 1 899 ? 16.888 13.313 -16.097 1.00 77.00 899 ALA A CA 1
ATOM 7271 C C . ALA A 1 899 ? 15.602 12.999 -15.334 1.00 77.00 899 ALA A C 1
ATOM 7273 O O . ALA A 1 899 ? 15.027 13.874 -14.681 1.00 77.00 899 ALA A O 1
ATOM 7274 N N . GLU A 1 900 ? 15.171 11.747 -15.413 1.00 69.56 900 GLU A N 1
ATOM 7275 C CA . GLU A 1 900 ? 14.105 11.193 -14.584 1.00 69.56 900 GLU A CA 1
ATOM 7276 C C . GLU A 1 900 ? 14.734 10.529 -13.352 1.00 69.56 900 GLU A C 1
ATOM 7278 O O . GLU A 1 900 ? 15.719 9.801 -13.462 1.00 69.56 900 GLU A O 1
ATOM 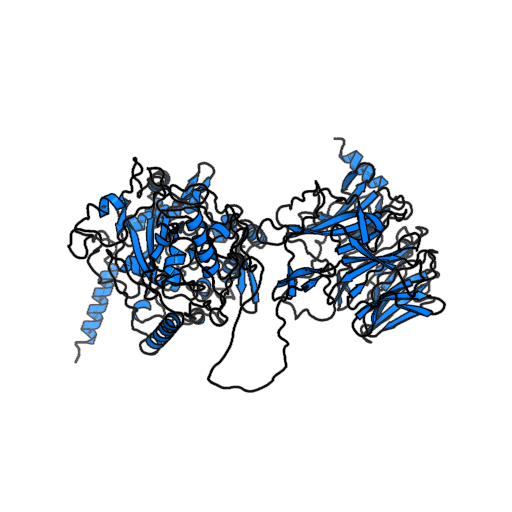7283 N N . ILE A 1 901 ? 14.212 10.834 -12.166 1.00 59.38 901 ILE A N 1
ATOM 7284 C CA . ILE A 1 901 ? 14.672 10.284 -10.890 1.00 59.38 901 ILE A CA 1
ATOM 7285 C C . ILE A 1 901 ? 13.500 9.548 -10.258 1.00 59.38 901 ILE A C 1
ATOM 7287 O O . ILE A 1 901 ? 12.451 10.148 -10.024 1.00 59.38 901 ILE A O 1
ATOM 7291 N N . ILE A 1 902 ? 13.707 8.274 -9.940 1.00 51.56 902 ILE A N 1
ATOM 7292 C CA . ILE A 1 902 ? 12.717 7.412 -9.300 1.00 51.56 902 ILE A CA 1
ATOM 7293 C C . ILE A 1 902 ? 13.193 7.048 -7.889 1.00 51.56 902 ILE A C 1
ATOM 7295 O O . ILE A 1 902 ? 14.263 6.463 -7.739 1.00 51.56 902 ILE A O 1
ATOM 7299 N N . SER A 1 903 ? 12.427 7.393 -6.846 1.00 45.47 903 SER A N 1
ATOM 7300 C CA . SER A 1 903 ? 12.721 6.944 -5.470 1.00 45.47 903 SER A CA 1
ATOM 7301 C C . SER A 1 903 ? 12.189 5.540 -5.230 1.00 45.47 903 SER A C 1
ATOM 7303 O O . SER A 1 903 ? 11.013 5.312 -5.504 1.00 45.47 903 SER A O 1
ATOM 7305 N N . ASP A 1 904 ? 12.966 4.671 -4.582 1.00 41.53 904 ASP A N 1
ATOM 7306 C CA . ASP A 1 904 ? 12.513 3.343 -4.153 1.00 41.53 904 ASP A CA 1
ATOM 7307 C C . ASP A 1 904 ? 12.062 3.267 -2.680 1.00 41.53 904 ASP A C 1
ATOM 7309 O O . ASP A 1 904 ? 11.607 2.206 -2.251 1.00 41.53 904 ASP A O 1
ATOM 7313 N N . SER A 1 905 ? 12.107 4.371 -1.926 1.00 33.62 905 SER A N 1
ATOM 7314 C CA . SER A 1 905 ? 12.101 4.341 -0.455 1.00 33.62 905 SER A CA 1
ATOM 7315 C C . SER A 1 905 ? 10.760 4.019 0.220 1.00 33.62 905 SER A C 1
ATOM 7317 O O . SER A 1 905 ? 10.667 4.152 1.437 1.00 33.62 905 SER A O 1
ATOM 7319 N N . SER A 1 906 ? 9.691 3.691 -0.516 1.00 34.50 906 SER A N 1
ATOM 7320 C CA . SER A 1 906 ? 8.366 3.520 0.103 1.00 34.50 906 SER A CA 1
ATOM 7321 C C . SER A 1 906 ? 7.375 2.626 -0.652 1.00 34.50 906 SER A C 1
ATOM 7323 O O . SER A 1 906 ? 6.172 2.885 -0.598 1.00 34.50 906 SER A O 1
ATOM 7325 N N . GLY A 1 907 ? 7.835 1.647 -1.433 1.00 36.25 907 GLY A N 1
ATOM 7326 C CA . GLY A 1 907 ? 6.908 0.779 -2.178 1.00 36.25 907 GLY A CA 1
ATOM 7327 C C . GLY A 1 907 ? 6.290 1.420 -3.438 1.00 36.25 907 GLY A C 1
ATOM 7328 O O . GLY A 1 907 ? 5.711 0.716 -4.259 1.00 36.25 907 GLY A O 1
ATOM 7329 N N . GLU A 1 908 ? 6.498 2.720 -3.677 1.00 39.56 908 GLU A N 1
ATOM 7330 C CA . GLU A 1 908 ? 6.153 3.415 -4.924 1.00 39.56 908 GLU A CA 1
ATOM 7331 C C . GLU A 1 908 ? 7.371 4.082 -5.557 1.00 39.56 908 GLU A C 1
ATOM 7333 O O . GLU A 1 908 ? 8.161 4.729 -4.868 1.00 39.56 908 GLU A O 1
ATOM 7338 N N . ASP A 1 909 ? 7.453 3.972 -6.878 1.00 39.88 909 ASP A N 1
ATOM 7339 C CA . ASP A 1 909 ? 8.341 4.751 -7.732 1.00 39.88 909 ASP A CA 1
ATOM 7340 C C . ASP A 1 909 ? 7.924 6.230 -7.678 1.00 39.88 909 ASP A C 1
ATOM 7342 O O . ASP A 1 909 ? 6.977 6.659 -8.341 1.00 39.88 909 ASP A O 1
ATOM 7346 N N . ARG A 1 910 ? 8.598 7.046 -6.856 1.00 47.62 910 ARG A N 1
ATOM 7347 C CA . ARG A 1 910 ? 8.382 8.505 -6.893 1.00 47.62 910 ARG A CA 1
ATOM 7348 C C . ARG A 1 910 ? 9.151 9.075 -8.073 1.00 47.62 910 ARG A C 1
ATOM 7350 O O . ARG A 1 910 ? 10.363 9.229 -7.971 1.00 47.62 910 ARG A O 1
ATOM 7357 N N . VAL A 1 911 ? 8.455 9.412 -9.155 1.00 49.84 911 VAL A N 1
ATOM 7358 C CA . VAL A 1 911 ? 9.055 10.047 -10.336 1.00 49.84 911 VAL A CA 1
ATOM 7359 C C . VAL A 1 911 ? 9.170 11.558 -10.124 1.00 49.84 911 VAL A C 1
ATOM 7361 O O . VAL A 1 911 ? 8.171 12.262 -9.973 1.00 49.84 911 VAL A O 1
ATOM 7364 N N . THR A 1 912 ? 10.390 12.081 -10.146 1.00 61.34 912 THR A N 1
ATOM 7365 C CA . THR A 1 912 ? 10.678 13.516 -10.250 1.00 61.34 912 THR A CA 1
ATOM 7366 C C . THR A 1 912 ? 11.684 13.765 -11.369 1.00 61.34 912 THR A C 1
ATOM 7368 O O . THR A 1 912 ? 12.297 12.837 -11.886 1.00 61.34 912 THR A O 1
ATOM 7371 N N . TYR A 1 913 ? 11.848 15.022 -11.768 1.00 73.81 913 TYR A N 1
ATOM 7372 C CA . TYR A 1 913 ? 12.765 15.411 -12.837 1.00 73.81 913 TYR A CA 1
ATOM 7373 C C . TYR A 1 913 ? 13.881 16.293 -12.289 1.00 73.81 913 TYR A C 1
ATOM 7375 O O . TYR A 1 913 ? 13.641 17.135 -11.419 1.00 73.81 913 TYR A O 1
ATOM 7383 N N . ALA A 1 914 ? 15.090 16.104 -12.810 1.00 78.81 914 ALA A N 1
ATOM 7384 C CA . ALA A 1 914 ? 16.256 16.907 -12.475 1.00 78.81 914 ALA A CA 1
ATOM 7385 C C . ALA A 1 914 ? 16.896 17.496 -13.729 1.00 78.81 914 ALA A C 1
ATOM 7387 O O . ALA A 1 914 ? 17.058 16.828 -14.749 1.00 78.81 914 ALA A O 1
ATOM 7388 N N . ALA A 1 915 ? 17.312 18.755 -13.636 1.00 88.38 915 ALA A N 1
ATOM 7389 C CA . ALA A 1 915 ? 18.082 19.402 -14.675 1.00 88.38 915 ALA A CA 1
ATOM 7390 C C . ALA A 1 915 ? 19.557 19.064 -14.464 1.00 88.38 915 ALA A C 1
ATOM 7392 O O . ALA A 1 915 ? 20.114 19.281 -13.382 1.00 88.38 915 ALA A O 1
ATOM 7393 N N . MET A 1 916 ? 20.178 18.528 -15.508 1.00 89.06 916 MET A N 1
ATOM 7394 C CA . MET A 1 916 ? 21.527 17.992 -15.473 1.00 89.06 916 MET A CA 1
ATOM 7395 C C . MET A 1 916 ? 22.428 18.641 -16.514 1.00 89.06 916 MET A C 1
ATOM 7397 O O . MET A 1 916 ? 21.970 19.170 -17.529 1.00 89.06 916 MET A O 1
ATOM 7401 N N . VAL A 1 917 ? 23.730 18.575 -16.247 1.00 93.62 917 VAL A N 1
ATOM 7402 C CA . VAL A 1 917 ? 24.793 18.885 -17.203 1.00 93.62 917 VAL A CA 1
ATOM 7403 C C . VAL A 1 917 ? 25.880 17.820 -17.119 1.00 93.62 917 VAL A C 1
ATOM 7405 O O . VAL A 1 917 ? 26.243 17.405 -16.016 1.00 93.62 917 VAL A O 1
ATOM 7408 N N . SER A 1 918 ? 26.406 17.405 -18.270 1.00 92.62 918 SER A N 1
ATOM 7409 C CA . SER A 1 918 ? 27.524 16.462 -18.375 1.00 92.62 918 SER A CA 1
ATOM 7410 C C . SER A 1 918 ? 28.516 16.893 -19.450 1.00 92.62 918 SER A C 1
ATOM 7412 O O . SER A 1 918 ? 28.139 17.499 -20.454 1.00 92.62 918 SER A O 1
ATOM 7414 N N . ASP A 1 919 ? 29.778 16.533 -19.249 1.00 92.81 919 ASP A N 1
ATOM 7415 C CA . ASP A 1 919 ? 30.827 16.597 -20.265 1.00 92.81 919 ASP A CA 1
ATOM 7416 C C . ASP A 1 919 ? 30.708 15.375 -21.177 1.00 92.81 919 ASP A C 1
ATOM 7418 O O . ASP A 1 919 ? 30.427 14.277 -20.689 1.00 92.81 919 ASP A O 1
ATOM 7422 N N . ILE A 1 920 ? 30.918 15.548 -22.484 1.00 91.62 920 ILE A N 1
ATOM 7423 C CA . ILE A 1 920 ? 30.728 14.470 -23.464 1.00 91.62 920 ILE A CA 1
ATOM 7424 C C . ILE A 1 920 ? 32.053 14.010 -24.057 1.00 91.62 920 ILE A C 1
ATOM 7426 O O . ILE A 1 920 ? 32.792 14.797 -24.648 1.00 91.62 920 ILE A O 1
ATOM 7430 N N . CYS A 1 921 ? 32.312 12.705 -23.966 1.00 92.00 921 CYS A N 1
ATOM 7431 C CA . CYS A 1 921 ? 33.438 12.042 -24.614 1.00 92.00 921 CYS A CA 1
ATOM 7432 C C . CYS A 1 921 ? 32.936 10.942 -25.560 1.00 92.00 921 CYS A C 1
ATOM 7434 O O . CYS A 1 921 ? 32.346 9.961 -25.115 1.00 92.00 921 CYS A O 1
ATOM 7436 N N . LEU A 1 922 ? 33.171 11.096 -26.867 1.00 90.88 922 LEU A N 1
ATOM 7437 C CA . LEU A 1 922 ? 32.833 10.084 -27.873 1.00 90.88 922 LEU A CA 1
ATOM 7438 C C . LEU A 1 922 ? 34.043 9.168 -28.096 1.00 90.88 922 LEU A C 1
ATOM 7440 O O . LEU A 1 922 ? 35.047 9.604 -28.660 1.00 90.88 922 LEU A O 1
ATOM 7444 N N . LYS A 1 923 ? 33.974 7.911 -27.648 1.00 88.00 923 LYS A N 1
ATOM 7445 C CA . LYS A 1 923 ? 35.075 6.943 -27.765 1.00 88.00 923 LYS A CA 1
ATOM 7446 C C . LYS A 1 923 ? 34.549 5.509 -27.816 1.00 88.00 923 LYS A C 1
ATOM 7448 O O . LYS A 1 923 ? 33.586 5.191 -27.130 1.00 88.00 923 LYS A O 1
ATOM 7453 N N . ASP A 1 924 ? 35.182 4.648 -28.615 1.00 86.44 924 ASP A N 1
ATOM 7454 C CA . ASP A 1 924 ? 34.917 3.199 -28.656 1.00 86.44 924 ASP A CA 1
ATOM 7455 C C . ASP A 1 924 ? 33.427 2.843 -28.878 1.00 86.44 924 ASP A C 1
ATOM 7457 O O . ASP A 1 924 ? 32.893 1.910 -28.284 1.00 86.44 924 ASP A O 1
ATOM 7461 N N . GLY A 1 925 ? 32.723 3.624 -29.712 1.00 84.69 925 GLY A N 1
ATOM 7462 C CA . GLY A 1 925 ? 31.286 3.443 -29.975 1.00 84.69 925 GLY A CA 1
ATOM 7463 C C . GLY A 1 925 ? 30.361 3.867 -28.824 1.00 84.69 925 GLY A C 1
ATOM 7464 O O . GLY A 1 925 ? 29.165 3.572 -28.850 1.00 84.69 925 GLY A O 1
ATOM 7465 N N . GLN A 1 926 ? 30.883 4.570 -27.815 1.00 89.19 926 GLN A N 1
ATOM 7466 C CA . GLN A 1 926 ? 30.129 5.091 -26.674 1.00 89.19 926 GLN A CA 1
ATOM 7467 C C . GLN A 1 926 ? 30.244 6.615 -26.573 1.00 89.19 926 GLN A C 1
ATOM 7469 O O . GLN A 1 926 ? 31.295 7.201 -26.833 1.00 89.19 926 GLN A O 1
ATOM 7474 N N . ALA A 1 927 ? 29.149 7.255 -26.173 1.00 90.50 927 ALA A N 1
ATOM 7475 C CA . ALA A 1 927 ? 29.090 8.649 -25.764 1.00 90.50 927 ALA A CA 1
ATOM 7476 C C . ALA A 1 927 ? 29.085 8.694 -24.234 1.00 90.50 927 ALA A C 1
ATOM 7478 O O . ALA A 1 927 ? 28.051 8.534 -23.591 1.00 90.50 927 ALA A O 1
ATOM 7479 N N . ILE A 1 928 ? 30.270 8.835 -23.650 1.00 89.81 928 ILE A N 1
ATOM 7480 C CA . ILE A 1 928 ? 30.503 8.723 -22.214 1.00 89.81 928 ILE A CA 1
ATOM 7481 C C . ILE A 1 928 ? 30.257 10.081 -21.559 1.00 89.81 928 ILE A C 1
ATOM 7483 O O . ILE A 1 928 ? 30.925 11.064 -21.891 1.00 89.81 928 ILE A O 1
ATOM 7487 N N . ALA A 1 929 ? 29.332 10.114 -20.602 1.00 87.94 929 ALA A N 1
ATOM 7488 C CA . ALA A 1 929 ? 29.098 11.263 -19.744 1.00 87.94 929 ALA A CA 1
ATOM 7489 C C . ALA A 1 929 ? 30.161 11.322 -18.645 1.00 87.94 929 ALA A C 1
ATOM 7491 O O . ALA A 1 929 ? 30.369 10.361 -17.903 1.00 87.94 929 ALA A O 1
ATOM 7492 N N . GLN A 1 930 ? 30.814 12.468 -18.512 1.00 86.75 930 GLN A N 1
ATOM 7493 C CA . GLN A 1 930 ? 31.789 12.737 -17.461 1.00 86.75 930 GLN A CA 1
ATOM 7494 C C . GLN A 1 930 ? 31.354 13.959 -16.651 1.00 86.75 930 GLN A C 1
ATOM 7496 O O . GLN A 1 930 ? 30.630 14.822 -17.147 1.00 86.75 930 GLN A O 1
ATOM 7501 N N . ASN A 1 931 ? 31.795 14.041 -15.393 1.00 86.00 931 ASN A N 1
ATOM 7502 C CA . ASN A 1 931 ? 31.546 15.191 -14.515 1.00 86.00 931 ASN A CA 1
ATOM 7503 C C . ASN A 1 931 ? 30.063 15.608 -14.416 1.00 86.00 931 ASN A C 1
ATOM 7505 O O . ASN A 1 931 ? 29.758 16.799 -14.347 1.00 86.00 931 ASN A O 1
ATOM 7509 N N . SER A 1 932 ? 29.147 14.636 -14.425 1.00 87.06 932 SER A N 1
ATOM 7510 C CA . SER A 1 932 ? 27.703 14.877 -14.387 1.00 87.06 932 SER A CA 1
ATOM 7511 C C . SER A 1 932 ? 27.271 15.586 -13.101 1.00 87.06 932 SER A C 1
ATOM 7513 O O . SER A 1 932 ? 27.663 15.187 -12.004 1.00 87.06 932 SER A O 1
ATOM 7515 N N . LYS A 1 933 ? 26.443 16.629 -13.224 1.00 86.06 933 LYS A N 1
ATOM 7516 C CA . LYS A 1 933 ? 25.963 17.436 -12.090 1.00 86.06 933 LYS A CA 1
ATOM 7517 C C . LYS A 1 933 ? 24.462 17.679 -12.165 1.00 86.06 933 LYS A C 1
ATOM 7519 O O . LYS A 1 933 ? 23.949 18.044 -13.220 1.00 86.06 933 LYS A O 1
ATOM 7524 N N . ILE A 1 934 ? 23.792 17.578 -11.015 1.00 84.75 934 ILE A N 1
ATOM 7525 C CA . ILE A 1 934 ? 22.438 18.110 -10.814 1.00 84.75 934 ILE A CA 1
ATOM 7526 C C . ILE A 1 934 ? 22.549 19.617 -10.570 1.00 84.75 934 ILE A C 1
ATOM 7528 O O . ILE A 1 934 ? 23.214 20.053 -9.626 1.00 84.75 934 ILE A O 1
ATOM 7532 N N . LEU A 1 935 ? 21.884 20.420 -11.398 1.00 89.56 935 LEU A N 1
ATOM 7533 C CA . LEU A 1 935 ? 21.982 21.880 -11.338 1.00 89.56 935 LEU A CA 1
ATOM 7534 C C . LEU A 1 935 ? 21.343 22.457 -10.070 1.00 89.56 935 LEU A C 1
ATOM 7536 O O . LEU A 1 935 ? 21.858 23.410 -9.483 1.00 89.56 935 LEU A O 1
ATOM 7540 N N . SER A 1 936 ? 20.242 21.870 -9.613 1.00 82.69 936 SER A N 1
ATOM 7541 C CA . SER A 1 936 ? 19.485 22.353 -8.459 1.00 82.69 936 SER A CA 1
ATOM 7542 C C . SER A 1 936 ? 20.032 21.932 -7.100 1.00 82.69 936 SER A C 1
ATOM 7544 O O . SER A 1 936 ? 19.633 22.506 -6.085 1.00 82.69 936 SER A O 1
ATOM 7546 N N . LYS A 1 937 ? 20.936 20.944 -7.045 1.00 75.88 937 LYS A N 1
ATOM 7547 C CA . LYS A 1 937 ? 21.443 20.370 -5.784 1.00 75.88 937 LYS A CA 1
ATOM 7548 C C . LYS A 1 937 ? 20.302 19.979 -4.820 1.00 75.88 937 LYS A C 1
ATOM 7550 O O . LYS A 1 937 ? 20.389 20.248 -3.624 1.00 75.88 937 LYS A O 1
ATOM 7555 N N . ASN A 1 938 ? 19.218 19.411 -5.358 1.00 65.62 938 ASN A N 1
ATOM 7556 C CA . ASN A 1 938 ? 18.006 18.976 -4.639 1.00 65.62 938 ASN A CA 1
ATOM 7557 C C . ASN A 1 938 ? 17.205 20.095 -3.952 1.00 65.62 938 ASN A C 1
ATOM 7559 O O . ASN A 1 938 ? 16.416 19.829 -3.049 1.00 65.62 938 ASN A O 1
ATOM 7563 N N . LYS A 1 939 ? 17.411 21.358 -4.338 1.00 71.38 939 LYS A N 1
ATOM 7564 C CA . LYS A 1 939 ? 16.673 22.495 -3.761 1.00 71.38 939 LYS A CA 1
ATOM 7565 C C . LYS A 1 939 ? 15.335 22.773 -4.452 1.00 71.38 939 LYS A C 1
ATOM 7567 O O . LYS A 1 939 ? 14.627 23.690 -4.042 1.00 71.38 939 LYS A O 1
ATOM 7572 N N . THR A 1 940 ? 15.019 22.041 -5.514 1.00 73.69 940 THR A N 1
ATOM 7573 C CA . THR A 1 940 ? 13.888 22.299 -6.413 1.00 73.69 940 THR A CA 1
ATOM 7574 C C . THR A 1 940 ? 13.170 20.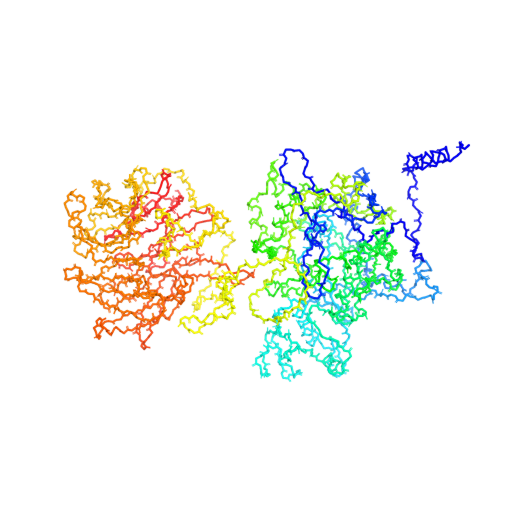992 -6.779 1.00 73.69 940 THR A C 1
ATOM 7576 O O . THR A 1 940 ? 13.570 19.909 -6.350 1.00 73.69 940 THR A O 1
ATOM 7579 N N . LEU A 1 941 ? 12.057 21.102 -7.505 1.00 68.56 941 LEU A N 1
ATOM 7580 C CA . LEU A 1 941 ? 11.049 20.060 -7.694 1.00 68.56 941 LEU A CA 1
ATOM 7581 C C . LEU A 1 941 ? 10.653 19.931 -9.172 1.00 68.56 941 LEU A C 1
ATOM 7583 O O . LEU A 1 941 ? 9.955 20.785 -9.713 1.00 68.56 941 LEU A O 1
ATOM 7587 N N . GLY A 1 942 ? 11.031 18.827 -9.821 1.00 71.31 942 GLY A N 1
ATOM 7588 C CA . GLY A 1 942 ? 10.626 18.553 -11.202 1.00 71.31 942 GLY A CA 1
ATOM 7589 C C . GLY A 1 942 ? 11.239 19.525 -12.213 1.00 71.31 942 GLY A C 1
ATOM 7590 O O . GLY A 1 942 ? 10.517 20.134 -13.002 1.00 71.31 942 GLY A O 1
ATOM 7591 N N . ASP A 1 943 ? 12.561 19.660 -12.175 1.00 84.44 943 ASP A N 1
ATOM 7592 C CA . ASP A 1 943 ? 13.343 20.555 -13.024 1.00 84.44 943 ASP A CA 1
ATOM 7593 C C . ASP A 1 943 ? 13.283 20.149 -14.502 1.00 84.44 943 ASP A C 1
ATOM 7595 O O . ASP A 1 943 ? 13.452 18.974 -14.839 1.00 84.44 943 ASP A O 1
ATOM 7599 N N . ARG A 1 944 ? 13.122 21.116 -15.411 1.00 83.44 944 ARG A N 1
ATOM 7600 C CA . ARG A 1 944 ? 13.029 20.856 -16.852 1.00 83.44 944 ARG A CA 1
ATOM 7601 C C . ARG A 1 944 ? 13.666 21.916 -17.737 1.00 83.44 944 ARG A C 1
ATOM 7603 O O . ARG A 1 944 ? 13.784 23.088 -17.374 1.00 83.44 944 ARG A O 1
ATOM 7610 N N . GLY A 1 945 ? 14.001 21.472 -18.949 1.00 84.44 945 GLY A N 1
ATOM 7611 C CA . GLY A 1 945 ? 14.460 22.305 -20.059 1.00 84.44 945 GLY A CA 1
ATOM 7612 C C . GLY A 1 945 ? 15.682 23.170 -19.741 1.00 84.44 945 GLY A C 1
ATOM 7613 O O . GLY A 1 945 ? 15.611 24.378 -19.973 1.00 84.44 945 GLY A O 1
ATOM 7614 N N . PRO A 1 946 ? 16.773 22.610 -19.181 1.00 93.00 946 PRO A N 1
ATOM 7615 C CA . PRO A 1 946 ? 17.991 23.372 -18.946 1.00 93.00 946 PRO A CA 1
ATOM 7616 C C . PRO A 1 946 ? 18.640 23.844 -20.249 1.00 93.00 946 PRO A C 1
ATOM 7618 O O . PRO A 1 946 ? 18.958 23.036 -21.122 1.00 93.00 946 PRO A O 1
ATOM 7621 N N . VAL A 1 947 ? 18.905 25.146 -20.349 1.00 92.62 947 VAL A N 1
ATOM 7622 C CA . VAL A 1 947 ? 19.519 25.789 -21.521 1.00 92.62 947 VAL A CA 1
ATOM 7623 C C . VAL A 1 947 ? 20.707 26.671 -21.133 1.00 92.62 947 VAL A C 1
ATOM 7625 O O . VAL A 1 947 ? 20.620 27.482 -20.203 1.00 92.62 947 VAL A O 1
ATOM 7628 N N . PHE A 1 948 ? 21.817 26.522 -21.860 1.00 95.75 948 PHE A N 1
ATOM 7629 C CA . PHE A 1 948 ? 23.027 27.324 -21.674 1.00 95.75 948 PHE A CA 1
ATOM 7630 C C . PHE A 1 948 ? 22.815 28.786 -22.069 1.00 95.75 948 PHE A C 1
ATOM 7632 O O . PHE A 1 948 ? 22.127 29.087 -23.045 1.00 95.75 948 PHE A O 1
ATOM 7639 N N . SER A 1 949 ? 23.459 29.689 -21.334 1.00 94.94 949 SER A N 1
ATOM 7640 C CA . SER A 1 949 ? 23.705 31.049 -21.798 1.00 94.94 949 SER A CA 1
ATOM 7641 C C . SER A 1 949 ? 24.659 31.045 -23.004 1.00 94.94 949 SER A C 1
ATOM 7643 O O . SER A 1 949 ? 25.464 30.121 -23.143 1.00 94.94 949 SER A O 1
ATOM 7645 N N . PRO A 1 950 ? 24.630 32.081 -23.864 1.00 92.94 950 PRO A N 1
ATOM 7646 C CA . PRO A 1 950 ? 25.488 32.152 -25.055 1.00 92.94 950 PRO A CA 1
ATOM 7647 C C . PRO A 1 950 ? 26.996 32.140 -24.767 1.00 92.94 950 PRO A C 1
ATOM 7649 O O . PRO A 1 950 ? 27.779 31.728 -25.615 1.00 92.94 950 PRO A O 1
ATOM 7652 N N . ASP A 1 951 ? 27.409 32.572 -23.572 1.00 92.38 951 ASP A N 1
ATOM 7653 C CA . ASP A 1 951 ? 28.798 32.498 -23.094 1.00 92.38 951 ASP A CA 1
ATOM 7654 C C . ASP A 1 951 ? 29.167 31.121 -22.502 1.00 92.38 951 ASP A C 1
ATOM 7656 O O . ASP A 1 951 ? 30.329 30.864 -22.198 1.00 92.38 951 ASP A O 1
ATOM 7660 N N . GLY A 1 952 ? 28.189 30.226 -22.328 1.00 93.25 952 GLY A N 1
ATOM 7661 C CA . GLY A 1 952 ? 28.361 28.899 -21.742 1.00 93.25 952 GLY A CA 1
ATOM 7662 C C . GLY A 1 952 ? 28.601 28.893 -20.231 1.00 93.25 952 GLY A C 1
ATOM 7663 O O . GLY A 1 952 ? 28.897 27.837 -19.678 1.00 93.25 952 GLY A O 1
ATOM 7664 N N . GLU A 1 953 ? 28.488 30.033 -19.544 1.00 93.31 953 GLU A N 1
ATOM 7665 C CA . GLU A 1 953 ? 28.835 30.149 -18.122 1.00 93.31 953 GLU A CA 1
ATOM 7666 C C . GLU A 1 953 ? 27.664 29.869 -17.176 1.00 93.31 953 GLU A C 1
ATOM 7668 O O . GLU A 1 953 ? 27.869 29.611 -15.987 1.00 93.31 953 GLU A O 1
ATOM 7673 N N . LYS A 1 954 ? 26.428 29.953 -17.672 1.00 95.25 954 LYS A N 1
ATOM 7674 C CA . LYS A 1 954 ? 25.208 29.829 -16.872 1.00 95.25 954 LYS A CA 1
ATOM 7675 C C . LYS A 1 954 ? 24.204 28.922 -17.561 1.00 95.25 954 LYS A C 1
ATOM 7677 O O . LYS A 1 954 ? 24.216 28.762 -18.777 1.00 95.25 954 LYS A O 1
ATOM 7682 N N . ILE A 1 955 ? 23.314 28.336 -16.771 1.00 96.75 955 ILE A N 1
ATOM 7683 C CA . ILE A 1 955 ? 22.235 27.483 -17.263 1.00 96.75 955 ILE A CA 1
ATOM 7684 C C . ILE A 1 955 ? 20.927 27.932 -16.623 1.00 96.75 955 ILE A C 1
ATOM 7686 O O . ILE A 1 955 ? 20.821 27.985 -15.398 1.00 96.75 955 ILE A O 1
ATOM 7690 N N . ALA A 1 956 ? 19.933 28.252 -17.449 1.00 95.62 956 ALA A N 1
ATOM 7691 C CA . ALA A 1 956 ? 18.578 28.543 -16.995 1.00 95.62 956 ALA A CA 1
ATOM 7692 C C . ALA A 1 956 ? 17.705 27.296 -17.147 1.00 95.62 956 ALA A C 1
ATOM 7694 O O . ALA A 1 956 ? 17.812 26.590 -18.144 1.00 95.62 956 ALA A O 1
ATOM 7695 N N . PHE A 1 957 ? 16.834 27.037 -16.180 1.00 93.38 957 PHE A N 1
ATOM 7696 C CA . PHE A 1 957 ? 15.858 25.948 -16.216 1.00 93.38 957 PHE A CA 1
ATOM 7697 C C . PHE A 1 957 ? 14.589 26.377 -15.480 1.00 93.38 957 PHE A C 1
ATOM 7699 O O . PHE A 1 957 ? 14.562 27.437 -14.849 1.00 93.38 957 PHE A O 1
ATOM 7706 N N . TRP A 1 958 ? 13.524 25.587 -15.568 1.00 89.81 958 TRP A N 1
ATOM 7707 C CA . TRP A 1 958 ? 12.316 25.829 -14.781 1.00 89.81 958 TRP A CA 1
ATOM 7708 C C . TRP A 1 958 ? 11.997 24.636 -13.884 1.00 89.81 958 TRP A C 1
ATOM 7710 O O . TRP A 1 958 ? 12.384 23.515 -14.190 1.00 89.81 958 TRP A O 1
ATOM 7720 N N . SER A 1 959 ? 11.325 24.889 -12.767 1.00 85.88 959 SER A N 1
ATOM 7721 C CA . SER A 1 959 ? 10.966 23.894 -11.755 1.00 85.88 959 SER A CA 1
ATOM 7722 C C . SER A 1 959 ? 9.595 24.211 -11.183 1.00 85.88 959 SER A C 1
ATOM 7724 O O . SER A 1 959 ? 9.236 25.384 -11.040 1.00 85.88 959 SER A O 1
ATOM 7726 N N . TRP A 1 960 ? 8.867 23.180 -10.771 1.00 75.50 960 TRP A N 1
ATOM 7727 C CA . TRP A 1 960 ? 7.687 23.348 -9.936 1.00 75.50 960 TRP A CA 1
ATOM 7728 C C . TRP A 1 960 ? 8.072 23.832 -8.540 1.00 75.50 960 TRP A C 1
ATOM 7730 O O . TRP A 1 960 ? 9.160 23.540 -8.039 1.00 75.50 960 TRP A O 1
ATOM 7740 N N . ASP A 1 961 ? 7.170 24.573 -7.909 1.00 68.31 961 ASP A N 1
ATOM 7741 C CA . ASP A 1 961 ? 7.181 24.806 -6.473 1.00 68.31 961 ASP A CA 1
ATOM 7742 C C . ASP A 1 961 ? 6.077 24.012 -5.770 1.00 68.31 961 ASP A C 1
ATOM 7744 O O . ASP A 1 961 ? 5.239 23.358 -6.398 1.00 68.31 961 ASP A O 1
ATOM 7748 N N . THR A 1 962 ? 6.071 24.073 -4.438 1.00 62.00 962 THR A N 1
ATOM 7749 C CA . THR A 1 962 ? 5.141 23.286 -3.628 1.00 62.00 962 THR A CA 1
ATOM 7750 C C . THR A 1 962 ? 3.675 23.697 -3.768 1.00 62.00 962 THR A C 1
ATOM 7752 O O . THR A 1 962 ? 2.786 23.002 -3.291 1.00 62.00 962 THR A O 1
ATOM 7755 N N . SER A 1 963 ? 3.411 24.823 -4.429 1.00 60.81 963 SER A N 1
ATOM 7756 C CA . SER A 1 963 ? 2.069 25.331 -4.705 1.00 60.81 963 SER A CA 1
ATOM 7757 C C . SER A 1 963 ? 1.606 25.011 -6.132 1.00 60.81 963 SER A C 1
ATOM 7759 O O . SER A 1 963 ? 0.567 25.511 -6.557 1.00 60.81 963 SER A O 1
ATOM 7761 N N . GLY A 1 964 ? 2.370 24.210 -6.886 1.00 61.16 964 GLY A N 1
ATOM 7762 C CA . GLY A 1 964 ? 2.052 23.840 -8.267 1.00 61.16 964 GLY A CA 1
ATOM 7763 C C . GLY A 1 964 ? 2.342 24.940 -9.294 1.00 61.16 964 GLY A C 1
ATOM 7764 O O . GLY A 1 964 ? 1.827 24.881 -10.409 1.00 61.16 964 GLY A O 1
ATOM 7765 N N . ASN A 1 965 ? 3.150 25.950 -8.952 1.00 73.38 965 ASN A N 1
ATOM 7766 C CA . ASN A 1 965 ? 3.563 26.995 -9.889 1.00 73.38 965 ASN A CA 1
ATOM 7767 C C . ASN A 1 965 ? 4.905 26.644 -10.545 1.00 73.38 965 ASN A C 1
ATOM 7769 O O . ASN A 1 965 ? 5.818 26.153 -9.884 1.00 73.38 965 ASN A O 1
ATOM 7773 N N . GLY A 1 966 ? 5.042 26.929 -11.841 1.00 78.88 966 GLY A N 1
ATOM 7774 C CA . GLY A 1 966 ? 6.318 26.837 -12.556 1.00 78.88 966 GLY A CA 1
ATOM 7775 C C . GLY A 1 966 ? 7.169 28.081 -12.303 1.00 78.88 966 GLY A C 1
ATOM 7776 O O . GLY A 1 966 ? 6.685 29.201 -12.450 1.00 78.88 966 GLY A O 1
ATOM 7777 N N . THR A 1 967 ? 8.432 27.909 -11.921 1.00 87.69 967 THR A N 1
ATOM 7778 C CA . THR A 1 967 ? 9.357 29.013 -11.628 1.00 87.69 967 THR A CA 1
ATOM 7779 C C . THR A 1 967 ? 10.691 28.841 -12.325 1.00 87.69 967 THR A C 1
ATOM 7781 O O . THR A 1 967 ? 11.170 27.721 -12.484 1.00 87.69 967 THR A O 1
ATOM 7784 N N . LEU A 1 968 ? 11.306 29.953 -12.733 1.00 92.62 968 LEU A N 1
ATOM 7785 C CA . LEU A 1 968 ? 12.602 29.941 -13.407 1.00 92.62 968 LEU A CA 1
ATOM 7786 C C . LEU A 1 968 ? 13.751 29.992 -12.401 1.00 92.62 968 LEU A C 1
ATOM 7788 O O . LEU A 1 968 ? 13.715 30.744 -11.423 1.00 92.62 968 LEU A O 1
ATOM 7792 N N . TRP A 1 969 ? 14.803 29.245 -12.705 1.00 93.62 969 TRP A N 1
ATOM 7793 C CA . TRP A 1 969 ? 16.020 29.114 -11.916 1.00 93.62 969 TRP A CA 1
ATOM 7794 C C . TRP A 1 969 ? 17.252 29.291 -12.798 1.00 93.62 969 TRP A C 1
ATOM 7796 O O . TRP A 1 969 ? 17.230 29.009 -13.996 1.00 93.62 969 TRP A O 1
ATOM 7806 N N . LEU A 1 970 ? 18.333 29.770 -12.188 1.00 94.62 970 LEU A N 1
ATOM 7807 C CA . LEU A 1 970 ? 19.615 30.025 -12.828 1.00 94.62 970 LEU A CA 1
ATOM 7808 C C . LEU A 1 970 ? 20.731 29.345 -12.039 1.00 94.62 970 LEU A C 1
ATOM 7810 O O . LEU A 1 970 ? 20.895 29.610 -10.849 1.00 94.62 970 LEU A O 1
ATOM 7814 N N . HIS A 1 971 ? 21.509 28.509 -12.716 1.00 94.69 971 HIS A N 1
ATOM 7815 C CA . HIS A 1 971 ? 22.731 27.912 -12.195 1.00 94.69 971 HIS A CA 1
ATOM 7816 C C . HIS A 1 971 ? 23.954 28.587 -12.821 1.00 94.69 971 HIS A C 1
ATOM 7818 O O . HIS A 1 971 ? 24.037 28.708 -14.042 1.00 94.69 971 HIS A O 1
ATOM 7824 N N . ASP A 1 972 ? 24.916 28.997 -12.001 1.00 92.94 972 ASP A N 1
ATOM 7825 C CA . ASP A 1 972 ? 26.201 29.543 -12.441 1.00 92.94 972 ASP A CA 1
ATOM 7826 C C . ASP A 1 972 ? 27.280 28.456 -12.372 1.00 92.94 972 ASP A C 1
ATOM 7828 O O . ASP A 1 972 ? 27.570 27.931 -11.299 1.00 92.94 972 ASP A O 1
ATOM 7832 N N . LEU A 1 973 ? 27.878 28.098 -13.511 1.00 89.50 973 LEU A N 1
ATOM 7833 C CA . LEU A 1 973 ? 28.795 26.955 -13.600 1.00 89.50 973 LEU A CA 1
ATOM 7834 C C . LEU A 1 973 ? 30.156 27.212 -12.946 1.00 89.50 973 LEU A C 1
ATOM 7836 O O . LEU A 1 973 ? 30.821 26.256 -12.544 1.00 89.50 973 LEU A O 1
ATOM 7840 N N . LYS A 1 974 ? 30.575 28.478 -12.826 1.00 87.38 974 LYS A N 1
ATOM 7841 C CA . LYS A 1 974 ? 31.863 28.854 -12.223 1.00 87.38 974 LYS A CA 1
ATOM 7842 C C . LYS A 1 974 ? 31.794 28.803 -10.704 1.00 87.38 974 LYS A C 1
ATOM 7844 O O . LYS A 1 974 ? 32.651 28.213 -10.056 1.00 87.38 974 LYS A O 1
ATOM 7849 N N . THR A 1 975 ? 30.761 29.416 -10.139 1.00 87.94 975 THR A N 1
ATOM 7850 C CA . THR A 1 975 ? 30.562 29.519 -8.685 1.00 87.94 975 THR A CA 1
ATOM 7851 C C . THR A 1 975 ? 29.761 28.349 -8.118 1.00 87.94 975 THR A C 1
ATOM 7853 O O . THR A 1 975 ? 29.717 28.156 -6.905 1.00 87.94 975 THR A O 1
ATOM 7856 N N . SER A 1 976 ? 29.110 27.560 -8.980 1.00 84.12 976 SER A N 1
ATOM 7857 C CA . SER A 1 976 ? 28.087 26.579 -8.599 1.00 84.12 976 SER A CA 1
ATOM 7858 C C . SER A 1 976 ? 26.924 27.197 -7.803 1.00 84.12 976 SER A C 1
ATOM 7860 O O . SER A 1 976 ? 26.284 26.505 -6.997 1.00 84.12 976 SER A O 1
ATOM 7862 N N . GLY A 1 977 ? 26.687 28.502 -7.982 1.00 87.25 977 GLY A N 1
ATOM 7863 C CA . GLY A 1 977 ? 25.603 29.254 -7.358 1.00 87.25 977 GLY A CA 1
ATOM 7864 C C . GLY A 1 977 ? 24.255 28.946 -8.007 1.00 87.25 977 GLY A C 1
ATOM 7865 O O . GLY A 1 977 ? 24.179 28.740 -9.216 1.00 87.25 977 GLY A O 1
ATOM 7866 N N . LEU A 1 978 ? 23.193 28.913 -7.198 1.00 92.50 978 LEU A N 1
ATOM 7867 C CA . LEU A 1 978 ? 21.822 28.676 -7.651 1.00 92.50 978 LEU A CA 1
ATOM 7868 C C . LEU A 1 978 ? 20.926 29.842 -7.226 1.00 92.50 978 LEU A C 1
ATOM 7870 O O . LEU A 1 978 ? 20.823 30.131 -6.033 1.00 92.50 978 LEU A O 1
ATOM 7874 N N . THR A 1 979 ? 20.243 30.455 -8.191 1.00 90.88 979 THR A N 1
ATOM 7875 C CA . THR A 1 979 ? 19.392 31.633 -7.984 1.00 90.88 979 THR A CA 1
ATOM 7876 C C . THR A 1 979 ? 17.995 31.389 -8.545 1.00 90.88 979 THR A C 1
ATOM 7878 O O . THR A 1 979 ? 17.843 31.073 -9.725 1.00 90.88 979 THR A O 1
ATOM 7881 N N . ARG A 1 980 ? 16.956 31.587 -7.727 1.00 90.38 980 ARG A N 1
ATOM 7882 C CA . ARG A 1 980 ? 15.563 31.637 -8.200 1.00 90.38 980 ARG A CA 1
ATOM 7883 C C . ARG A 1 980 ? 15.321 32.978 -8.889 1.00 90.38 980 ARG A C 1
ATOM 7885 O O . ARG A 1 980 ? 15.586 34.021 -8.296 1.00 90.38 980 ARG A O 1
ATOM 7892 N N . LEU A 1 981 ? 14.838 32.964 -10.127 1.00 90.12 981 LEU A N 1
ATOM 7893 C CA . LEU A 1 981 ? 14.615 34.175 -10.923 1.00 90.12 981 LEU A CA 1
ATOM 7894 C C . LEU A 1 981 ? 13.179 34.689 -10.842 1.00 90.12 981 LEU A C 1
ATOM 7896 O O . LEU A 1 981 ? 12.966 35.894 -10.963 1.00 90.12 981 LEU A O 1
ATOM 7900 N N . THR A 1 982 ? 12.199 33.801 -10.657 1.00 88.38 982 THR A N 1
ATOM 7901 C CA . THR A 1 982 ? 10.780 34.176 -10.645 1.00 88.38 982 THR A CA 1
ATOM 7902 C C . THR A 1 982 ? 10.000 33.528 -9.501 1.00 88.38 982 THR A C 1
ATOM 7904 O O . THR A 1 982 ? 10.338 32.440 -9.032 1.00 88.38 982 THR A O 1
ATOM 7907 N N . ASN A 1 983 ? 8.940 34.216 -9.059 1.00 78.94 983 ASN A N 1
ATOM 7908 C CA . ASN A 1 983 ? 8.011 33.780 -8.013 1.00 78.94 983 ASN A CA 1
ATOM 7909 C C . ASN A 1 983 ? 6.554 33.940 -8.511 1.00 78.94 983 ASN A C 1
ATOM 7911 O O . ASN A 1 983 ? 6.192 35.009 -9.006 1.00 78.94 983 ASN A O 1
ATOM 7915 N N . GLY A 1 984 ? 5.725 32.895 -8.375 1.00 69.25 984 GLY A N 1
ATOM 7916 C CA . GLY A 1 984 ? 4.281 32.882 -8.701 1.00 69.25 984 GLY A CA 1
ATOM 7917 C C . GLY A 1 984 ? 3.930 32.833 -10.199 1.00 69.25 984 GLY A C 1
ATOM 7918 O O . GLY A 1 984 ? 4.691 33.331 -11.012 1.00 69.25 984 GLY A O 1
ATOM 7919 N N . GLY A 1 985 ? 2.765 32.287 -10.578 1.00 68.75 985 GLY A N 1
ATOM 7920 C CA . GLY A 1 985 ? 2.397 32.022 -11.987 1.00 68.75 985 GLY A CA 1
ATOM 7921 C C . GLY A 1 985 ? 3.095 30.778 -12.561 1.00 68.75 985 GLY A C 1
ATOM 7922 O O . GLY A 1 985 ? 4.002 30.251 -11.933 1.00 68.75 985 GLY A O 1
ATOM 7923 N N . ALA A 1 986 ? 2.681 30.279 -13.732 1.00 80.44 986 ALA A N 1
ATOM 7924 C CA . ALA A 1 986 ? 3.359 29.155 -14.391 1.00 80.44 986 ALA A CA 1
ATOM 7925 C C . ALA A 1 986 ? 4.366 29.651 -15.438 1.00 80.44 986 ALA A C 1
ATOM 7927 O O . ALA A 1 986 ? 4.016 29.814 -16.606 1.00 80.44 986 ALA A O 1
ATOM 7928 N N . ASP A 1 987 ? 5.602 29.898 -14.998 1.00 87.69 987 ASP A N 1
ATOM 7929 C CA . ASP A 1 987 ? 6.716 30.329 -15.843 1.00 87.69 987 ASP A CA 1
ATOM 7930 C C . ASP A 1 987 ? 7.533 29.147 -16.343 1.00 87.69 987 ASP A C 1
ATOM 7932 O O . ASP A 1 987 ? 8.139 28.416 -15.556 1.00 87.69 987 ASP A O 1
ATOM 7936 N N . MET A 1 988 ? 7.569 28.967 -17.658 1.00 85.88 988 MET A N 1
ATOM 7937 C CA . MET A 1 988 ? 8.132 27.767 -18.270 1.00 85.88 988 MET A CA 1
ATOM 7938 C C . MET A 1 988 ? 8.886 28.091 -19.559 1.00 85.88 988 MET A C 1
ATOM 7940 O O . MET A 1 988 ? 8.632 29.107 -20.209 1.00 85.88 988 MET A O 1
ATOM 7944 N N . TYR A 1 989 ? 9.769 27.171 -19.954 1.00 85.06 989 TYR A N 1
ATOM 7945 C CA . TYR A 1 989 ? 10.512 27.206 -21.221 1.00 85.06 989 TYR A CA 1
ATOM 7946 C C . TYR A 1 989 ? 11.405 28.450 -21.391 1.00 85.06 989 TYR A C 1
ATOM 7948 O O . TYR A 1 989 ? 11.201 29.226 -22.327 1.00 85.06 989 TYR A O 1
ATOM 7956 N N . PRO A 1 990 ? 12.397 28.663 -20.505 1.00 92.38 990 PRO A N 1
ATOM 7957 C CA . PRO A 1 990 ? 13.326 29.774 -20.663 1.00 92.38 990 PRO A CA 1
ATOM 7958 C C . PRO A 1 990 ? 14.131 29.633 -21.964 1.00 92.38 990 PRO A C 1
ATOM 7960 O O . PRO A 1 990 ? 14.577 28.543 -22.317 1.00 92.38 990 PRO A O 1
ATOM 7963 N N . GLN A 1 991 ? 14.341 30.743 -22.666 1.00 92.50 991 GLN A N 1
ATOM 7964 C CA . GLN A 1 991 ? 15.227 30.873 -23.823 1.00 92.50 991 GLN A CA 1
ATOM 7965 C C . GLN A 1 991 ? 16.094 32.118 -23.656 1.00 92.50 991 GLN A C 1
ATOM 7967 O O . GLN A 1 991 ? 15.591 33.206 -23.356 1.00 92.50 991 GLN A O 1
ATOM 7972 N N . TRP A 1 992 ? 17.398 31.968 -23.864 1.00 94.19 992 TRP A N 1
ATOM 7973 C CA . TRP A 1 992 ? 18.335 33.080 -23.794 1.00 94.19 992 TRP A CA 1
ATOM 7974 C C . TRP A 1 992 ? 18.244 33.955 -25.038 1.00 94.19 992 TRP A C 1
ATOM 7976 O O . TRP A 1 992 ? 18.161 33.465 -26.160 1.00 94.19 992 TRP A O 1
ATOM 7986 N N . SER A 1 993 ? 18.292 35.263 -24.815 1.00 93.38 993 SER A N 1
ATOM 7987 C CA . SER A 1 993 ? 18.712 36.208 -25.854 1.00 93.38 993 SER A CA 1
ATOM 7988 C C . SER A 1 993 ? 20.182 35.972 -26.203 1.00 93.38 993 SER A C 1
ATOM 7990 O O . SER A 1 993 ? 20.969 35.584 -25.336 1.00 93.38 993 SER A O 1
ATOM 7992 N N . MET A 1 994 ? 20.564 36.245 -27.451 1.00 89.69 994 MET A N 1
ATOM 7993 C CA . MET A 1 994 ? 21.916 35.952 -27.955 1.00 89.69 994 MET A CA 1
ATOM 7994 C C . MET A 1 994 ? 23.014 36.775 -27.266 1.00 89.69 994 MET A C 1
ATOM 7996 O O . MET A 1 994 ? 24.169 36.365 -27.234 1.00 89.69 994 MET A O 1
ATOM 8000 N N . ASP A 1 995 ? 22.661 37.913 -26.659 1.00 88.56 995 ASP A N 1
ATOM 8001 C CA . ASP A 1 995 ? 23.579 38.730 -25.857 1.00 88.56 995 ASP A CA 1
ATOM 8002 C C . ASP A 1 995 ? 23.685 38.286 -24.384 1.00 88.56 995 ASP A C 1
ATOM 8004 O O . ASP A 1 995 ? 24.427 38.893 -23.609 1.00 88.56 995 ASP A O 1
ATOM 8008 N N . GLY A 1 996 ? 22.925 37.263 -23.978 1.00 90.56 996 GLY A N 1
ATOM 8009 C CA . GLY A 1 996 ? 22.920 36.712 -22.625 1.00 90.56 996 GLY A CA 1
ATOM 8010 C C . GLY A 1 996 ? 22.271 37.606 -21.561 1.00 90.56 996 GLY A C 1
ATOM 8011 O O . GLY A 1 996 ? 22.392 37.317 -20.372 1.00 90.56 996 GLY A O 1
ATOM 8012 N N . LYS A 1 997 ? 21.589 38.702 -21.927 1.00 90.75 997 LYS A N 1
ATOM 8013 C CA . LYS A 1 997 ? 21.082 39.684 -20.941 1.00 90.75 997 LYS A CA 1
ATOM 8014 C C . LYS A 1 997 ? 19.632 39.460 -20.527 1.00 90.75 997 LYS A C 1
ATOM 8016 O O . LYS A 1 997 ? 19.195 39.991 -19.498 1.00 90.75 997 LYS A O 1
ATOM 8021 N N . LYS A 1 998 ? 18.871 38.713 -21.324 1.00 93.88 998 LYS A N 1
ATOM 8022 C CA . LYS A 1 998 ? 17.430 38.503 -21.138 1.00 93.88 998 LYS A CA 1
ATOM 8023 C C . LYS A 1 998 ? 17.025 37.043 -21.312 1.00 93.88 998 LYS A C 1
ATOM 8025 O O . LYS A 1 998 ? 17.635 36.327 -22.109 1.00 93.88 998 LYS A O 1
ATOM 8030 N N . LEU A 1 999 ? 15.948 36.662 -20.626 1.00 95.25 999 LEU A N 1
ATOM 8031 C CA . LEU A 1 999 ? 15.257 35.384 -20.803 1.00 95.25 999 LEU A CA 1
ATOM 8032 C C . LEU A 1 999 ? 13.847 35.613 -21.345 1.00 95.25 999 LEU A C 1
ATOM 8034 O O . LEU A 1 999 ? 13.079 36.381 -20.770 1.00 95.25 999 LEU A O 1
ATOM 8038 N N . LEU A 1 1000 ? 13.514 34.930 -22.434 1.00 95.38 1000 LEU A N 1
ATOM 8039 C CA . LEU A 1 1000 ? 12.161 34.809 -22.970 1.00 95.38 1000 LEU A CA 1
ATOM 8040 C C . LEU A 1 1000 ? 11.531 33.528 -22.419 1.00 95.38 1000 LEU A C 1
ATOM 8042 O O . LEU A 1 1000 ? 12.198 32.500 -22.374 1.00 95.38 1000 LEU A O 1
ATOM 8046 N N . PHE A 1 1001 ? 10.279 33.580 -21.977 1.00 92.75 1001 PHE A N 1
ATOM 8047 C CA . PHE A 1 1001 ? 9.577 32.424 -21.412 1.00 92.75 1001 PHE A CA 1
ATOM 8048 C C . PHE A 1 1001 ? 8.060 32.584 -21.555 1.00 92.75 1001 PHE A C 1
ATOM 8050 O O . PHE A 1 1001 ? 7.557 33.676 -21.821 1.00 92.75 1001 PHE A O 1
ATOM 8057 N N . THR A 1 1002 ? 7.328 31.486 -21.382 1.00 89.12 1002 THR A N 1
ATOM 8058 C CA . THR A 1 1002 ? 5.857 31.490 -21.338 1.00 89.12 1002 THR A CA 1
ATOM 8059 C C . THR A 1 1002 ? 5.394 31.679 -19.898 1.00 89.12 1002 THR A C 1
ATOM 8061 O O . THR A 1 1002 ? 5.941 31.033 -19.007 1.00 89.12 1002 THR A O 1
ATOM 8064 N N . SER A 1 1003 ? 4.385 32.522 -19.663 1.00 88.19 1003 SER A N 1
ATOM 8065 C CA . SER A 1 1003 ? 3.818 32.769 -18.332 1.00 88.19 1003 SER A CA 1
ATOM 8066 C C . SER A 1 1003 ? 2.291 32.800 -18.356 1.00 88.19 1003 SER A C 1
ATOM 8068 O O . SER A 1 1003 ? 1.696 33.232 -19.338 1.00 88.19 1003 SER A O 1
ATOM 8070 N N . THR A 1 1004 ? 1.657 32.399 -17.249 1.00 83.62 1004 THR A N 1
ATOM 8071 C CA . THR A 1 1004 ? 0.189 32.439 -17.069 1.00 83.62 1004 THR A CA 1
ATOM 8072 C C . THR A 1 1004 ? -0.313 33.591 -16.196 1.00 83.62 1004 THR A C 1
ATOM 8074 O O . THR A 1 1004 ? -1.504 33.677 -15.887 1.00 83.62 1004 THR A O 1
ATOM 8077 N N . ARG A 1 1005 ? 0.580 34.497 -15.773 1.00 82.25 1005 ARG A N 1
ATOM 8078 C CA . ARG A 1 1005 ? 0.269 35.606 -14.843 1.00 82.25 1005 ARG A CA 1
ATOM 8079 C C . ARG A 1 1005 ? -0.769 36.607 -15.360 1.00 82.25 1005 ARG A C 1
ATOM 8081 O O . ARG A 1 1005 ? -1.301 37.413 -14.605 1.00 82.25 1005 ARG A O 1
ATOM 8088 N N . SER A 1 1006 ? -1.028 36.605 -16.654 1.00 75.00 1006 SER A N 1
ATOM 8089 C CA . SER A 1 1006 ? -1.987 37.490 -17.314 1.00 75.00 1006 SER A CA 1
ATOM 8090 C C . SER A 1 1006 ? -3.383 36.882 -17.441 1.00 75.00 1006 SER A C 1
ATOM 8092 O O . SER A 1 1006 ? -4.269 37.532 -17.989 1.00 75.00 1006 SER A O 1
ATOM 8094 N N . GLY A 1 1007 ? -3.586 35.656 -16.948 1.00 74.56 1007 GLY A N 1
ATOM 8095 C CA . GLY A 1 1007 ? -4.820 34.889 -17.131 1.00 74.56 1007 GLY A CA 1
ATOM 8096 C C . GLY A 1 1007 ? -4.847 34.043 -18.411 1.00 74.56 1007 GLY A C 1
ATOM 8097 O O . GLY A 1 1007 ? -5.693 33.162 -18.505 1.00 74.56 1007 GLY A O 1
ATOM 8098 N N . ASN A 1 1008 ? -3.892 34.255 -19.326 1.00 78.31 1008 ASN A N 1
ATOM 8099 C CA . ASN A 1 1008 ? -3.632 33.474 -20.542 1.00 78.31 1008 ASN A CA 1
ATOM 8100 C C . ASN A 1 1008 ? -2.150 33.060 -20.600 1.00 78.31 1008 ASN A C 1
ATOM 8102 O O . ASN A 1 1008 ? -1.352 33.540 -19.798 1.00 78.31 1008 ASN A O 1
ATOM 8106 N N . GLN A 1 1009 ? -1.789 32.167 -21.528 1.00 84.00 1009 GLN A N 1
ATOM 8107 C CA . GLN A 1 1009 ? -0.391 31.846 -21.837 1.00 84.00 1009 GLN A CA 1
ATOM 8108 C C . GLN A 1 1009 ? 0.188 32.926 -22.746 1.00 84.00 1009 GLN A C 1
ATOM 8110 O O . GLN A 1 1009 ? -0.154 32.988 -23.923 1.00 84.00 1009 GLN A O 1
ATOM 8115 N N . ASP A 1 1010 ? 1.052 33.765 -22.185 1.00 89.94 1010 ASP A N 1
ATOM 8116 C CA . ASP A 1 1010 ? 1.674 34.884 -22.885 1.00 89.94 1010 ASP A CA 1
ATOM 8117 C C . ASP A 1 1010 ? 3.198 34.775 -22.868 1.00 89.94 1010 ASP A C 1
ATOM 8119 O O . ASP A 1 1010 ? 3.798 34.232 -21.930 1.00 89.94 1010 ASP A O 1
ATOM 8123 N N . LEU A 1 1011 ? 3.839 35.374 -23.873 1.00 93.31 1011 LEU A N 1
ATOM 8124 C CA . LEU A 1 1011 ? 5.289 35.514 -23.899 1.00 93.31 1011 LEU A CA 1
ATOM 8125 C C . LEU A 1 1011 ? 5.738 36.692 -23.037 1.00 93.31 1011 LEU A C 1
ATOM 8127 O O . LEU A 1 1011 ? 5.275 37.830 -23.183 1.00 93.31 1011 LEU A O 1
ATOM 8131 N N . VAL A 1 1012 ? 6.686 36.412 -22.147 1.00 93.19 1012 VAL A N 1
ATOM 8132 C CA . VAL A 1 1012 ? 7.239 37.370 -21.193 1.00 93.19 1012 VAL A CA 1
ATOM 8133 C C . VAL A 1 1012 ? 8.756 37.406 -21.312 1.00 93.19 1012 VAL A C 1
ATOM 8135 O O . VAL A 1 1012 ? 9.422 36.388 -21.486 1.00 93.19 1012 VAL A O 1
ATOM 8138 N N . LEU A 1 1013 ? 9.300 38.614 -21.209 1.00 94.25 1013 LEU A N 1
ATOM 8139 C CA . LEU A 1 1013 ? 10.725 38.895 -21.234 1.00 94.25 1013 LEU A CA 1
ATOM 8140 C C . LEU A 1 1013 ? 11.208 39.300 -19.839 1.00 94.25 1013 LEU A C 1
ATOM 8142 O O . LEU A 1 1013 ? 10.707 40.274 -19.281 1.00 94.25 1013 LEU A O 1
ATOM 8146 N N . LEU A 1 1014 ? 12.200 38.596 -19.296 1.00 93.62 1014 LEU A N 1
ATOM 8147 C CA . LEU A 1 1014 ? 12.874 38.914 -18.034 1.00 93.62 1014 LEU A CA 1
ATOM 8148 C C . LEU A 1 1014 ? 14.232 39.570 -18.302 1.00 93.62 1014 LEU A C 1
ATOM 8150 O O . LEU A 1 1014 ? 15.053 39.034 -19.046 1.00 93.62 1014 LEU A O 1
ATOM 8154 N N . SER A 1 1015 ? 14.502 40.699 -17.646 1.00 91.81 1015 SER A N 1
ATOM 8155 C CA . SER A 1 1015 ? 15.803 41.375 -17.686 1.00 91.81 1015 SER A CA 1
ATOM 8156 C C . SER A 1 1015 ? 16.690 40.960 -16.507 1.00 91.81 1015 SER A C 1
ATOM 8158 O O . SER A 1 1015 ? 16.548 41.514 -15.415 1.00 91.81 1015 SER A O 1
ATOM 8160 N N . LEU A 1 1016 ? 17.698 40.112 -16.738 1.00 87.06 1016 LEU A N 1
ATOM 8161 C CA . LEU A 1 1016 ? 18.549 39.558 -15.671 1.00 87.06 1016 LEU A CA 1
ATOM 8162 C C . LEU A 1 1016 ? 19.268 40.630 -14.841 1.00 87.06 1016 LEU A C 1
ATOM 8164 O O . LEU A 1 1016 ? 19.322 40.540 -13.617 1.00 87.06 1016 LEU A O 1
ATOM 8168 N N . GLN A 1 1017 ? 19.754 41.699 -15.479 1.00 82.94 1017 GLN A N 1
ATOM 8169 C CA . GLN A 1 1017 ? 20.417 42.803 -14.773 1.00 82.94 1017 GLN A CA 1
ATOM 8170 C C . GLN A 1 1017 ? 19.485 43.518 -13.779 1.00 82.94 1017 GLN A C 1
ATOM 8172 O O . GLN A 1 1017 ? 19.927 43.959 -12.718 1.00 82.94 1017 GLN A O 1
ATOM 8177 N N . LYS A 1 1018 ? 18.196 43.653 -14.118 1.00 81.81 1018 LYS A N 1
ATOM 8178 C CA . LYS A 1 1018 ? 17.194 44.286 -13.249 1.00 81.81 1018 LYS A CA 1
ATOM 8179 C C . LYS A 1 1018 ? 16.814 43.344 -12.111 1.00 81.81 1018 LYS A C 1
ATOM 8181 O O . LYS A 1 1018 ? 16.810 43.783 -10.967 1.00 81.81 1018 LYS A O 1
ATOM 8186 N N . THR A 1 1019 ? 16.605 42.063 -12.419 1.00 80.62 1019 THR A N 1
ATOM 8187 C CA . THR A 1 1019 ? 16.305 41.010 -11.439 1.00 80.62 1019 THR A CA 1
ATOM 8188 C C . THR A 1 1019 ? 17.382 40.919 -10.362 1.00 80.62 1019 THR A C 1
ATOM 8190 O O . THR A 1 1019 ? 17.078 41.043 -9.179 1.00 80.62 1019 THR A O 1
ATOM 8193 N N . LEU A 1 1020 ? 18.656 40.806 -10.753 1.00 75.69 1020 LEU A N 1
ATOM 8194 C CA . LEU A 1 1020 ? 19.764 40.701 -9.798 1.00 75.69 1020 LEU A CA 1
ATOM 8195 C C . LEU A 1 1020 ? 19.919 41.975 -8.949 1.00 75.69 1020 LEU A C 1
ATOM 8197 O O . LEU A 1 1020 ? 20.139 41.895 -7.743 1.00 75.69 1020 LEU A O 1
ATOM 8201 N N . ARG A 1 1021 ? 19.737 43.167 -9.540 1.00 75.94 1021 ARG A N 1
ATOM 8202 C CA . ARG A 1 1021 ? 19.748 44.442 -8.793 1.00 75.94 1021 ARG A CA 1
ATOM 8203 C C . ARG A 1 1021 ? 18.599 44.555 -7.790 1.00 75.94 1021 ARG A C 1
ATOM 8205 O O . ARG A 1 1021 ? 18.788 45.133 -6.725 1.00 75.94 1021 ARG A O 1
ATOM 8212 N N . GLN A 1 1022 ? 17.417 44.051 -8.127 1.00 72.88 1022 GLN A N 1
ATOM 8213 C CA . GLN A 1 1022 ? 16.252 44.070 -7.245 1.00 72.88 1022 GLN A CA 1
ATOM 8214 C C . GLN A 1 1022 ? 16.403 43.080 -6.090 1.00 72.88 1022 GLN A C 1
ATOM 8216 O O . GLN A 1 1022 ? 16.105 43.443 -4.957 1.00 72.88 1022 GLN A O 1
ATOM 8221 N N . GLN A 1 1023 ? 16.958 41.894 -6.349 1.00 72.12 1023 GLN A N 1
ATOM 8222 C CA . GLN A 1 1023 ? 17.281 40.919 -5.306 1.00 72.12 1023 GLN A CA 1
ATOM 8223 C C . GLN A 1 1023 ? 18.299 41.475 -4.300 1.00 72.12 1023 GLN A C 1
ATOM 8225 O O . GLN A 1 1023 ? 18.067 41.389 -3.097 1.00 72.12 1023 GLN A O 1
ATOM 8230 N N . LEU A 1 1024 ? 19.350 42.152 -4.782 1.00 69.31 1024 LEU A N 1
ATOM 8231 C CA . LEU A 1 1024 ? 20.328 42.847 -3.931 1.00 69.31 1024 LEU A CA 1
ATOM 8232 C C . LEU A 1 1024 ? 19.704 43.960 -3.071 1.00 69.31 1024 LEU A C 1
ATOM 8234 O O . LEU A 1 1024 ? 20.170 44.217 -1.965 1.00 69.31 1024 LEU A O 1
ATOM 8238 N N . ARG A 1 1025 ? 18.651 44.627 -3.564 1.00 65.75 1025 ARG A N 1
ATOM 8239 C CA . ARG A 1 1025 ? 17.909 45.646 -2.800 1.00 65.75 1025 ARG A CA 1
ATOM 8240 C C . ARG A 1 1025 ? 16.962 45.046 -1.762 1.00 65.75 1025 ARG A C 1
ATOM 8242 O O . ARG A 1 1025 ? 16.693 45.712 -0.778 1.00 65.75 1025 ARG A O 1
ATOM 8249 N N . SER A 1 1026 ? 16.464 43.826 -1.972 1.00 56.66 1026 SER A N 1
ATOM 8250 C CA . SER A 1 1026 ? 15.591 43.127 -1.015 1.00 56.66 1026 SER A CA 1
ATOM 8251 C C . SER A 1 1026 ? 16.339 42.376 0.094 1.00 56.66 1026 SER A C 1
ATOM 8253 O O . SER A 1 1026 ? 15.711 41.939 1.050 1.00 56.66 1026 SER A O 1
ATOM 8255 N N . THR A 1 1027 ? 17.657 42.191 -0.037 1.00 48.81 1027 THR A N 1
ATOM 8256 C CA . THR A 1 1027 ? 18.501 41.468 0.935 1.00 48.81 1027 THR A CA 1
ATOM 8257 C C . THR A 1 1027 ? 19.285 42.381 1.881 1.00 48.81 1027 THR A C 1
ATOM 8259 O O . THR A 1 1027 ? 19.967 41.872 2.764 1.00 48.81 1027 THR A O 1
ATOM 8262 N N . ASN A 1 1028 ? 19.208 43.704 1.710 1.00 35.47 1028 ASN A N 1
ATOM 8263 C CA . ASN A 1 1028 ? 19.640 44.667 2.724 1.00 35.47 1028 ASN A CA 1
ATOM 8264 C C . ASN A 1 1028 ? 18.385 45.149 3.475 1.00 35.47 1028 ASN A C 1
ATOM 8266 O O . ASN A 1 1028 ? 17.480 45.625 2.787 1.00 35.47 1028 ASN A O 1
ATOM 8270 N N . PRO A 1 1029 ? 18.308 44.981 4.812 1.00 38.72 1029 PRO A N 1
ATOM 8271 C CA . PRO A 1 1029 ? 17.148 45.367 5.622 1.00 38.72 1029 PRO A CA 1
ATOM 8272 C C . PRO A 1 1029 ? 16.705 46.818 5.438 1.00 38.72 1029 PRO A C 1
ATOM 8274 O O . PRO A 1 1029 ? 17.595 47.689 5.279 1.00 38.72 1029 PRO A O 1
#

Mean predicted aligned error: 17.38 Å

Organism: NCBI:txid2795293

Secondary structure (DSSP, 8-state):
--SHHHHHHHHHHHHHHHHHS-SS----PPP-SS----S-TTTTS-GGGGB--SPPSS-------GGGTS-PPPTT-----GGGGTEE---GGGSB---GGGG---HHHHHHS-HHHHHHHHHS-SSB-TTS-BHHHHHHHT--TTT-SSSSSS--S--------B-TTSEEEPTTS-EEEEEEE-BPPPSSTTSGGGT-EEEEEEE--HHHHB-TTS-B-HHHHHHHHHHHHHHHHTS-EEEEEEEGGGTT--SS-SSS-SEEEEE----BGGGTB-----THHHHHHHTTSS---TT-PPTT-EEEEEEEEEEE-TT--EEEEEEEEEEEEEEE-----HHHHHHHHHHHHHHHHH-TTPPP---EETTTEEE-SSSEEEEEEEE-TTS-EEEPPHHHHHHHHHHHHS-TT-BTTBSSGGGB--TTSGGGG-S-TTTS-STTPPPPEEEETTTEEEEHHHHHHHHHSSSSTT---HHHHHHHB-TTS-B-HHHHHHHTT-THHHHSPPHHHHHHHHHHHHHHHHHT-GGG-----SS---SB-SB--TTEE-S--S---EE---SS------------------------------EE-TTS-EEEE-TTS-EE-S------TT-PPPPPSP----S--EEEETTEEEETTTTEE--S---TTSSS-S---------PPPTTEEE---SSS-EEEEEE-TTSSEEEEEE-TTSS-EEEEEETTS-S-EES--SSSEEEEEEE-TTSSEEEEEEEETTTTEEEEEEEESSSSSTTTT-EEEEEESS-B---EE-TTSS-EEEEEEETTEEEEEEE-TTT--EEE----SSEEEEEEE-TTSSEEEEEEEGGG-TTS-EEEEEE-TT-TTSPEEEEEESS-EEEEEEE-TTSSEEEEEEEEEE-TTSS-EEEEEEEEEEEEEETTEEEEEEEEESSTTSSEEEEEEEE-TTSSEEEEEEE-TTS-EEEEEEETTT--EEE---SS--EEEEE-TTSSEEEEEE-TTSS-EEEEEEHHHHHHHHHHHS--

Sequence (1029 aa):
MNTRAHLQAIFTCILFAQQSQGAESRHTMPVDLKTRVVVNETAYIPSQCYTKTKATGRQKQDYNPCYVCHTRSPEPNYINDQDLQLAYSFPEPALVNPWSNLFEDRTERIQLIADQEIEHYIRQSNYLDSDGNIILNRRLRNLPPAWDYNNNGRWDGYTPDCWFQFDDLGFDRTPEGGYSGWRAFAYYPFPGTFWPTNGSTDDVLIRLPESFRNNEQGIFDLTVYRINLAIVEALITKRDVATLPVDEHQFGVDLDKDGRLGMAERIVFDWEPRENRTMSYVGQAKIDQEQGRVHLAAGLFPEGTEFLHSVRYIDSTPEGAIVLAARMKELRYMKKRTWKTYAALEESAINEIKEKDDFPDRTRQFIGNPEQGINNDDGWLLQGFIEDDSGNLRPQSFEETAYCIGCHGGTGATTDSVYGFPRKLDSSQYQEGWYHWSRKGLAGLNEPKVELRGAGVYYEYSYYLMYNRSGSEFRENPELEKKFFTPNSTVRPDMLNRLHDDISILLNPSKERALLLNKAYRTIVADQDFIYGREPNVAPVANVHREVEQDQPTGVKQPTSMNRFGGRFGEHGPGPVQTPLSVMEKKRGKEQKIFGKGMNGPNGRKYEVDWQGIIHKSRYSLDIPGVHFTFPPRITLPTRFIVPLGKNRVCYTCHRLEYPSIPEAALLVEAFKPAAGKGKMPPEMTRLTKDPGQDLHGKWSPDNSRIVFVSNRSGSDQLWLMDADGKNQRQLTSGPTMAAWPEWSPDGSRLVFWSYNPAAKIYGIEMVSAEGREENRNRKILVQSHSMLDRPTFHPDGEYIAYGAVTEGNWDIWLINPDTGKKWRLTSDPQMETNPLWRPDGKALAFKVAPGGEYSLTEEYFMTFEKGYQNPTIYRWKGPESLQMSGWSPDGRKITYTAEIISDSSGEDRVTYAAMVSDICLKDGQAIAQNSKILSKNKTLGDRGPVFSPDGEKIAFWSWDTSGNGTLWLHDLKTSGLTRLTNGGADMYPQWSMDGKKLLFTSTRSGNQDLVLLSLQKTLRQQLRSTNP

Radius of gyration: 35.25 Å; Cα contacts (8 Å, |Δi|>4): 2192; chains: 1; bounding box: 99×84×93 Å